Protein 2LB1 (pdb70)

Solvent-accessible surface area: 3672 Å² total; per-residue (Å²): 183,47,112,71,55,133,31,64,56,31,41,28,34,162,87,75,86,48,6,2,0,5,64,125,111,179,64,39,78,55,98,12,30,140,138,127,93,112,41,64,82,73,94,90,54,92,91,172

B-factor: mean 15.0, std 0.0, range [15.0, 15.0]

InterPro domains:
  IPR000008 C2 domain [PF00168] (14-103)
  IPR000008 C2 domain [PS50004] (1-120)
  IPR000008 C2 domain [SM00239] (14-117)
  IPR000569 HECT domain [PF00632] (450-756)
  IPR000569 HECT domain [PS50237] (420-757)
  IPR000569 HECT domain [SM00119] (418-757)
  IPR000569 HECT domain [cd00078] (399-754)
  IPR001202 WW domain [PF00397] (236-265)
  IPR001202 WW domain [PF00397] (308-337)
  IPR001202 WW domain [PS01159] (312-337)
  IPR001202 WW domain [PS50020] (234-267)
  IPR001202 WW domain [PS50020] (306-339)
  IPR001202 WW domain [SM00456] (235-267)
  IPR001202 WW domain [SM00456] (307-339)
  IPR001202 WW domain [cd00201] (237-267)
  IPR001202 WW domain [cd00201] (309-339)
  IPR024928 E3 ubiquitin-protein ligase, SMURF1 type [PIRSF001569] (10-756)
  IPR035892 C2 domain superfamily [G3DSA:2.60.40.150] (11-140)
  IPR035892 C2 domain superfamily [SSF49562] (13-138)
  IPR035983 HECT, E3 ligase catalytic domain [SSF56204] (386-750)

Radius of gyration: 10.05 Å; Cα contacts (8 Å, |Δi|>4): 91; chains: 2; bounding box: 23×23×26 Å

Foldseek 3Di:
DFDDDPQWDWDDDPVGAIWIQRPPVGDIDRDDRVD/DDDDDDDDDDDDD

Structure (mmCIF, N/CA/C/O backbone):
data_2LB1
#
_entry.id   2LB1
#
_cell.length_a   1.000
_cell.length_b   1.000
_cell.length_c   1.000
_cell.angle_alpha   90.00
_cell.angle_beta   90.00
_cell.angle_gamma   90.00
#
_symmetry.space_group_name_H-M   'P 1'
#
loop_
_entity.id
_entity.type
_entity.pdbx_description
1 polymer 'E3 ubiquitin-protein ligase SMURF1'
2 polymer 'Mothers against decapentaplegic homolog 1'
#
loop_
_atom_site.group_PDB
_atom_site.id
_atom_site.type_symbol
_atom_site.label_atom_id
_atom_site.label_alt_id
_atom_site.label_comp_id
_atom_site.label_asym_id
_atom_site.label_entity_id
_atom_site.label_seq_id
_atom_site.pdbx_PDB_ins_code
_atom_site.Cartn_x
_atom_site.Cartn_y
_atom_site.Cartn_z
_atom_site.occupancy
_atom_site.B_iso_or_equiv
_atom_site.auth_seq_id
_atom_site.auth_comp_id
_atom_site.auth_asym_id
_atom_site.auth_atom_id
_atom_site.pdbx_PDB_model_num
ATOM 1 N N . LEU A 1 1 ? -13.582 1.050 -1.301 1.00 15.00 279 LEU A N 1
ATOM 2 C CA . LEU A 1 1 ? -14.921 1.557 -1.676 1.00 15.00 279 LEU A CA 1
ATOM 3 C C . LEU A 1 1 ? -15.254 2.856 -0.948 1.00 15.00 279 LEU A C 1
ATOM 4 O O . LEU A 1 1 ? -16.321 3.433 -1.170 1.00 15.00 279 LEU A O 1
ATOM 22 N N . GLY A 1 2 ? -14.351 3.335 -0.097 1.00 15.00 280 GLY A N 1
ATOM 23 C CA . GLY A 1 2 ? -14.637 4.550 0.639 1.00 15.00 280 GLY A CA 1
ATOM 24 C C . GLY A 1 2 ? -13.424 5.185 1.300 1.00 15.00 280 GLY A C 1
ATOM 25 O O . GLY A 1 2 ? -12.681 5.929 0.658 1.00 15.00 280 GLY A O 1
ATOM 29 N N . PRO A 1 3 ? -13.196 4.894 2.588 1.00 15.00 281 PRO A N 1
ATOM 30 C CA . PRO A 1 3 ? -12.247 5.630 3.428 1.00 15.00 281 PRO A CA 1
ATOM 31 C C . PRO A 1 3 ? -10.818 5.081 3.416 1.00 15.00 281 PRO A C 1
ATOM 32 O O . PRO A 1 3 ? -10.594 3.881 3.259 1.00 15.00 281 PRO A O 1
ATOM 43 N N . LEU A 1 4 ? -9.862 5.983 3.609 1.00 15.00 282 LEU A N 1
ATOM 44 C CA . LEU A 1 4 ? -8.462 5.612 3.765 1.00 15.00 282 LEU A CA 1
ATOM 45 C C . LEU A 1 4 ? -8.037 5.822 5.219 1.00 15.00 282 LEU A C 1
ATOM 46 O O . LEU A 1 4 ? -8.090 6.942 5.728 1.00 15.00 282 LEU A O 1
ATOM 62 N N . PRO A 1 5 ? -7.636 4.746 5.911 1.00 15.00 283 PRO A N 1
ATOM 63 C CA . PRO A 1 5 ? -7.214 4.812 7.317 1.00 15.00 283 PRO A CA 1
ATOM 64 C C . PRO A 1 5 ? -5.884 5.546 7.503 1.00 15.00 283 PRO A C 1
ATOM 65 O O . PRO A 1 5 ? -4.943 5.347 6.736 1.00 15.00 283 PRO A O 1
ATOM 76 N N . PRO A 1 6 ? -5.792 6.402 8.536 1.00 15.00 284 PRO A N 1
ATOM 77 C CA . PRO A 1 6 ? -4.556 7.124 8.865 1.00 15.00 284 PRO A CA 1
ATOM 78 C C . PRO A 1 6 ? -3.420 6.171 9.242 1.00 15.00 284 PRO A C 1
ATOM 79 O O . PRO A 1 6 ? -3.607 5.252 10.041 1.00 15.00 284 PRO A O 1
ATOM 90 N N . GLY A 1 7 ? -2.246 6.404 8.667 1.00 15.00 285 GLY A N 1
ATOM 91 C CA . GLY A 1 7 ? -1.114 5.525 8.904 1.00 15.00 285 GLY A CA 1
ATOM 92 C C . GLY A 1 7 ? -0.809 4.677 7.688 1.00 15.00 285 GLY A C 1
ATOM 93 O O . GLY A 1 7 ? 0.187 3.948 7.646 1.00 15.00 285 GLY A O 1
ATOM 97 N N . TRP A 1 8 ? -1.670 4.796 6.690 1.00 15.00 286 TRP A N 1
ATOM 98 C CA . TRP A 1 8 ? -1.540 4.040 5.458 1.00 15.00 286 TRP A CA 1
ATOM 99 C C . TRP A 1 8 ? -0.701 4.789 4.439 1.00 15.00 286 TRP A C 1
ATOM 100 O O . TRP A 1 8 ? -1.098 5.847 3.948 1.00 15.00 286 TRP A O 1
ATOM 121 N N . GLU A 1 9 ? 0.462 4.241 4.131 1.00 15.00 287 GLU A N 1
ATOM 122 C CA . GLU A 1 9 ? 1.302 4.795 3.093 1.00 15.00 287 GLU A CA 1
ATOM 123 C C . GLU A 1 9 ? 1.070 4.036 1.799 1.00 15.00 287 GLU A C 1
ATOM 124 O O . GLU A 1 9 ? 1.163 2.807 1.762 1.00 15.00 287 GLU A O 1
ATOM 136 N N . VAL A 1 10 ? 0.761 4.762 0.741 1.00 15.00 288 VAL A N 1
ATOM 137 C CA . VAL A 1 10 ? 0.513 4.139 -0.544 1.00 15.00 288 VAL A CA 1
ATOM 138 C C . VAL A 1 10 ? 1.814 4.028 -1.337 1.00 15.00 288 VAL A C 1
ATOM 139 O O . VAL A 1 10 ? 2.316 5.001 -1.895 1.00 15.00 288 VAL A O 1
ATOM 152 N N . ARG A 1 11 ? 2.389 2.836 -1.354 1.00 15.00 289 ARG A N 1
ATOM 153 C CA . ARG A 1 11 ? 3.616 2.630 -2.090 1.00 15.00 289 ARG A CA 1
ATOM 154 C C . ARG A 1 11 ? 3.245 2.136 -3.484 1.00 15.00 289 ARG A C 1
ATOM 155 O O . ARG A 1 11 ? 2.804 1.003 -3.664 1.00 15.00 289 ARG A O 1
ATOM 176 N N . SER A 1 12 ? 3.344 3.035 -4.448 1.00 15.00 290 SER A N 1
ATOM 177 C CA . SER A 1 12 ? 2.864 2.784 -5.796 1.00 15.00 290 SER A CA 1
ATOM 178 C C . SER A 1 12 ? 4.019 2.509 -6.752 1.00 15.00 290 SER A C 1
ATOM 179 O O . SER A 1 12 ? 5.117 3.045 -6.589 1.00 15.00 290 SER A O 1
ATOM 187 N N . THR A 1 13 ? 3.766 1.685 -7.757 1.00 15.00 291 THR A N 1
ATOM 188 C CA . THR A 1 13 ? 4.753 1.436 -8.789 1.00 15.00 291 THR A CA 1
ATOM 189 C C . THR A 1 13 ? 4.119 1.569 -10.171 1.00 15.00 291 THR A C 1
ATOM 190 O O . THR A 1 13 ? 2.929 1.261 -10.353 1.00 15.00 291 THR A O 1
ATOM 201 N N . VAL A 1 14 ? 4.936 1.994 -11.135 1.00 15.00 292 VAL A N 1
ATOM 202 C CA . VAL A 1 14 ? 4.482 2.398 -12.468 1.00 15.00 292 VAL A CA 1
ATOM 203 C C . VAL A 1 14 ? 3.762 1.265 -13.208 1.00 15.00 292 VAL A C 1
ATOM 204 O O . VAL A 1 14 ? 3.083 1.498 -14.209 1.00 15.00 292 VAL A O 1
ATOM 217 N N . SER A 1 15 ? 3.911 0.042 -12.715 1.00 15.00 293 SER A N 1
ATOM 218 C CA . SER A 1 15 ? 3.199 -1.104 -13.265 1.00 15.00 293 SER A CA 1
ATOM 219 C C . SER A 1 15 ? 1.683 -0.904 -13.180 1.00 15.00 293 SER A C 1
ATOM 220 O O . SER A 1 15 ? 0.916 -1.627 -13.812 1.00 15.00 293 SER A O 1
ATOM 228 N N . GLY A 1 16 ? 1.262 0.070 -12.381 1.00 15.00 294 GLY A N 1
ATOM 229 C CA . GLY A 1 16 ? -0.148 0.299 -12.170 1.00 15.00 294 GLY A CA 1
ATOM 230 C C . GLY A 1 16 ? -0.663 -0.502 -11.001 1.00 15.00 294 GLY A C 1
ATOM 231 O O . GLY A 1 16 ? -1.855 -0.801 -10.911 1.00 15.00 294 GLY A O 1
ATOM 235 N N . ARG A 1 17 ? 0.243 -0.843 -10.095 1.00 15.00 295 ARG A N 1
ATOM 236 C CA . ARG A 1 17 ? -0.121 -1.616 -8.920 1.00 15.00 295 ARG A CA 1
ATOM 237 C C . ARG A 1 17 ? 0.173 -0.818 -7.660 1.00 15.00 295 ARG A C 1
ATOM 238 O O . ARG A 1 17 ? 1.327 -0.484 -7.365 1.00 15.00 295 ARG A O 1
ATOM 259 N N . ILE A 1 18 ? -0.880 -0.478 -6.946 1.00 15.00 296 ILE A N 1
ATOM 260 C CA . ILE A 1 18 ? -0.746 0.146 -5.647 1.00 15.00 296 ILE A CA 1
ATOM 261 C C . ILE A 1 18 ? -0.716 -0.964 -4.604 1.00 15.00 296 ILE A C 1
ATOM 262 O O . ILE A 1 18 ? -1.414 -1.968 -4.747 1.00 15.00 296 ILE A O 1
ATOM 278 N N . TYR A 1 19 ? 0.109 -0.814 -3.585 1.00 15.00 297 TYR A N 1
ATOM 279 C CA . TYR A 1 19 ? 0.312 -1.893 -2.642 1.00 15.00 297 TYR A CA 1
ATOM 280 C C . TYR A 1 19 ? 0.642 -1.298 -1.310 1.00 15.00 297 TYR A C 1
ATOM 281 O O . TYR A 1 19 ? 1.449 -0.363 -1.197 1.00 15.00 297 TYR A O 1
ATOM 299 N N . PHE A 1 20 ? -0.009 -1.812 -0.311 1.00 15.00 298 PHE A N 1
ATOM 300 C CA . PHE A 1 20 ? -0.050 -1.142 0.930 1.00 15.00 298 PHE A CA 1
ATOM 301 C C . PHE A 1 20 ? 1.042 -1.496 1.870 1.00 15.00 298 PHE A C 1
ATOM 302 O O . PHE A 1 20 ? 1.355 -2.663 2.094 1.00 15.00 298 PHE A O 1
ATOM 319 N N . VAL A 1 21 ? 1.552 -0.435 2.455 1.00 15.00 299 VAL A N 1
ATOM 320 C CA . VAL A 1 21 ? 2.620 -0.480 3.392 1.00 15.00 299 VAL A CA 1
ATOM 321 C C . VAL A 1 21 ? 2.273 0.469 4.537 1.00 15.00 299 VAL A C 1
ATOM 322 O O . VAL A 1 21 ? 2.552 1.671 4.502 1.00 15.00 299 VAL A O 1
ATOM 335 N N . ASP A 1 22 ? 1.603 -0.061 5.532 1.00 15.00 300 ASP A N 1
ATOM 336 C CA . ASP A 1 22 ? 1.180 0.752 6.649 1.00 15.00 300 ASP A CA 1
ATOM 337 C C . ASP A 1 22 ? 2.275 0.739 7.693 1.00 15.00 300 ASP A C 1
ATOM 338 O O . ASP A 1 22 ? 2.713 -0.325 8.139 1.00 15.00 300 ASP A O 1
ATOM 347 N N . HIS A 1 23 ? 2.751 1.925 8.039 1.00 15.00 301 HIS A N 1
ATOM 348 C CA . HIS A 1 23 ? 3.905 2.049 8.915 1.00 15.00 301 HIS A CA 1
ATOM 349 C C . HIS A 1 23 ? 3.489 1.962 10.382 1.00 15.00 301 HIS A C 1
ATOM 350 O O . HIS A 1 23 ? 4.335 1.818 11.266 1.00 15.00 301 HIS A O 1
ATOM 365 N N . ASN A 1 24 ? 2.192 2.061 10.641 1.00 15.00 302 ASN A N 1
ATOM 366 C CA . ASN A 1 24 ? 1.692 2.124 12.010 1.00 15.00 302 ASN A CA 1
ATOM 367 C C . ASN A 1 24 ? 1.488 0.723 12.572 1.00 15.00 302 ASN A C 1
ATOM 368 O O . ASN A 1 24 ? 2.117 0.337 13.559 1.00 15.00 302 ASN A O 1
ATOM 379 N N . ASN A 1 25 ? 0.613 -0.039 11.932 1.00 15.00 303 ASN A N 1
ATOM 380 C CA . ASN A 1 25 ? 0.321 -1.402 12.365 1.00 15.00 303 ASN A CA 1
ATOM 381 C C . ASN A 1 25 ? 1.283 -2.385 11.702 1.00 15.00 303 ASN A C 1
ATOM 382 O O . ASN A 1 25 ? 1.394 -3.539 12.119 1.00 15.00 303 ASN A O 1
ATOM 393 N N . ARG A 1 26 ? 1.968 -1.909 10.662 1.00 15.00 304 ARG A N 1
ATOM 394 C CA . ARG A 1 26 ? 2.914 -2.713 9.901 1.00 15.00 304 ARG A CA 1
ATOM 395 C C . ARG A 1 26 ? 2.177 -3.835 9.172 1.00 15.00 304 ARG A C 1
ATOM 396 O O . ARG A 1 26 ? 2.192 -4.995 9.590 1.00 15.00 304 ARG A O 1
ATOM 417 N N . THR A 1 27 ? 1.490 -3.458 8.100 1.00 15.00 305 THR A N 1
ATOM 418 C CA . THR A 1 27 ? 0.648 -4.384 7.350 1.00 15.00 305 THR A CA 1
ATOM 419 C C . THR A 1 27 ? 0.782 -4.139 5.846 1.00 15.00 305 THR A C 1
ATOM 420 O O . THR A 1 27 ? 1.048 -3.010 5.423 1.00 15.00 305 THR A O 1
ATOM 431 N N . THR A 1 28 ? 0.614 -5.191 5.043 1.00 15.00 306 THR A N 1
ATOM 432 C CA . THR A 1 28 ? 0.722 -5.068 3.593 1.00 15.00 306 THR A CA 1
ATOM 433 C C . THR A 1 28 ? -0.486 -5.693 2.885 1.00 15.00 306 THR A C 1
ATOM 434 O O . THR A 1 28 ? -0.877 -6.822 3.185 1.00 15.00 306 THR A O 1
ATOM 445 N N . GLN A 1 29 ? -1.084 -4.950 1.953 1.00 15.00 307 GLN A N 1
ATOM 446 C CA . GLN A 1 29 ? -2.303 -5.409 1.269 1.00 15.00 307 GLN A CA 1
ATOM 447 C C . GLN A 1 29 ? -2.397 -4.851 -0.152 1.00 15.00 307 GLN A C 1
ATOM 448 O O . GLN A 1 29 ? -2.020 -3.720 -0.391 1.00 15.00 307 GLN A O 1
ATOM 462 N N . PHE A 1 30 ? -2.944 -5.623 -1.085 1.00 15.00 308 PHE A N 1
ATOM 463 C CA . PHE A 1 30 ? -3.140 -5.133 -2.454 1.00 15.00 308 PHE A CA 1
ATOM 464 C C . PHE A 1 30 ? -4.510 -4.483 -2.645 1.00 15.00 308 PHE A C 1
ATOM 465 O O . PHE A 1 30 ? -4.742 -3.807 -3.645 1.00 15.00 308 PHE A O 1
ATOM 482 N N . THR A 1 31 ? -5.426 -4.708 -1.713 1.00 15.00 309 THR A N 1
ATOM 483 C CA . THR A 1 31 ? -6.752 -4.115 -1.809 1.00 15.00 309 THR A CA 1
ATOM 484 C C . THR A 1 31 ? -6.732 -2.682 -1.286 1.00 15.00 309 THR A C 1
ATOM 485 O O . THR A 1 31 ? -6.538 -2.452 -0.090 1.00 15.00 309 THR A O 1
ATOM 496 N N . ASP A 1 32 ? -6.919 -1.726 -2.183 1.00 15.00 310 ASP A N 1
ATOM 497 C CA . ASP A 1 32 ? -6.925 -0.322 -1.800 1.00 15.00 310 ASP A CA 1
ATOM 498 C C . ASP A 1 32 ? -8.350 0.136 -1.495 1.00 15.00 310 ASP A C 1
ATOM 499 O O . ASP A 1 32 ? -9.236 0.063 -2.351 1.00 15.00 310 ASP A O 1
ATOM 508 N N . PRO A 1 33 ? -8.579 0.618 -0.263 1.00 15.00 311 PRO A N 1
ATOM 509 C CA . PRO A 1 33 ? -9.911 0.992 0.225 1.00 15.00 311 PRO A CA 1
ATOM 510 C C . PRO A 1 33 ? -10.460 2.268 -0.412 1.00 15.00 311 PRO A C 1
ATOM 511 O O . PRO A 1 33 ? -11.648 2.570 -0.279 1.00 15.00 311 PRO A O 1
ATOM 522 N N . ARG A 1 34 ? -9.599 3.034 -1.070 1.00 15.00 312 ARG A N 1
ATOM 523 C CA . ARG A 1 34 ? -10.014 4.295 -1.671 1.00 15.00 312 ARG A CA 1
ATOM 524 C C . ARG A 1 34 ? -10.845 4.030 -2.922 1.00 15.00 312 ARG A C 1
ATOM 525 O O . ARG A 1 34 ? -11.647 4.867 -3.334 1.00 15.00 312 ARG A O 1
ATOM 546 N N . LEU A 1 35 ? -10.636 2.863 -3.528 1.00 15.00 313 LEU A N 1
ATOM 547 C CA . LEU A 1 35 ? -11.423 2.444 -4.682 1.00 15.00 313 LEU A CA 1
ATOM 548 C C . LEU A 1 35 ? -12.707 1.777 -4.216 1.00 15.00 313 LEU A C 1
ATOM 549 O O . LEU A 1 35 ? -12.635 0.633 -3.726 1.00 15.00 313 LEU A O 1
ATOM 565 N N . ASP B 2 2 ? -1.633 -9.225 -9.485 1.00 15.00 221 ASP B N 1
ATOM 566 C CA . ASP B 2 2 ? -0.179 -9.269 -9.226 1.00 15.00 221 ASP B CA 1
ATOM 567 C C . ASP B 2 2 ? 0.124 -10.350 -8.182 1.00 15.00 221 ASP B C 1
ATOM 568 O O . ASP B 2 2 ? -0.782 -11.044 -7.715 1.00 15.00 221 ASP B O 1
ATOM 577 N N . THR B 2 3 ? 1.394 -10.507 -7.846 1.00 15.00 222 THR B N 1
ATOM 578 C CA . THR B 2 3 ? 1.841 -11.473 -6.852 1.00 15.00 222 THR B CA 1
ATOM 579 C C . THR B 2 3 ? 1.443 -11.038 -5.441 1.00 15.00 222 THR B C 1
ATOM 580 O O . THR B 2 3 ? 0.763 -10.039 -5.292 1.00 15.00 222 THR B O 1
ATOM 591 N N . PRO B 2 4 ? 1.780 -11.814 -4.391 1.00 15.00 223 PRO B N 1
ATOM 592 C CA . PRO B 2 4 ? 1.549 -11.388 -3.001 1.00 15.00 223 PRO B CA 1
ATOM 593 C C . PRO B 2 4 ? 2.336 -10.117 -2.649 1.00 15.00 223 PRO B C 1
ATOM 594 O O . PRO B 2 4 ? 3.435 -9.909 -3.172 1.00 15.00 223 PRO B O 1
ATOM 605 N N . PRO B 2 5 ? 1.811 -9.259 -1.739 1.00 15.00 224 PRO B N 1
ATOM 606 C CA . PRO B 2 5 ? 2.438 -7.971 -1.443 1.00 15.00 224 PRO B CA 1
ATOM 607 C C . PRO B 2 5 ? 3.746 -8.092 -0.664 1.00 15.00 224 PRO B C 1
ATOM 608 O O . PRO B 2 5 ? 3.853 -8.858 0.298 1.00 15.00 224 PRO B O 1
ATOM 619 N N . PRO 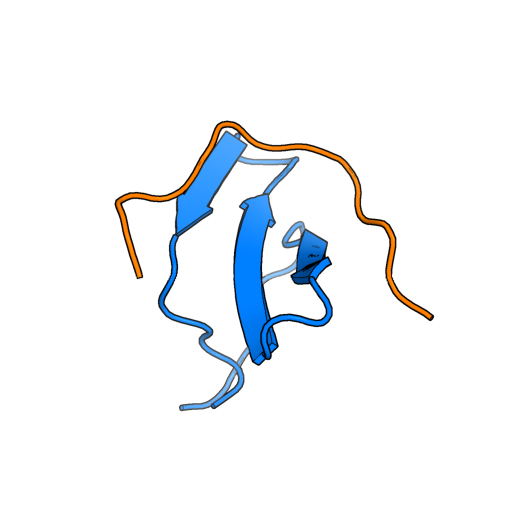B 2 6 ? 4.752 -7.313 -1.094 1.00 15.00 225 PRO B N 1
ATOM 620 C CA . PRO B 2 6 ? 6.063 -7.206 -0.426 1.00 15.00 225 PRO B CA 1
ATOM 621 C C . PRO B 2 6 ? 5.969 -6.756 1.035 1.00 15.00 225 PRO B C 1
ATOM 622 O O . PRO B 2 6 ? 4.880 -6.522 1.558 1.00 15.00 225 PRO B O 1
ATOM 633 N N . ALA B 2 7 ? 7.124 -6.638 1.689 1.00 15.00 226 ALA B N 1
ATOM 634 C CA . ALA B 2 7 ? 7.195 -6.017 3.005 1.00 15.00 226 ALA B CA 1
ATOM 635 C C . ALA B 2 7 ? 6.909 -4.524 2.872 1.00 15.00 226 ALA B C 1
ATOM 636 O O . ALA B 2 7 ? 6.853 -3.999 1.758 1.00 15.00 226 ALA B O 1
ATOM 643 N N . TYR B 2 8 ? 6.734 -3.832 3.987 1.00 15.00 227 TYR B N 1
ATOM 644 C CA . TYR B 2 8 ? 6.299 -2.450 3.915 1.00 15.00 227 TYR B CA 1
ATOM 645 C C . TYR B 2 8 ? 7.480 -1.484 3.880 1.00 15.00 227 TYR B C 1
ATOM 646 O O . TYR B 2 8 ? 8.453 -1.617 4.624 1.00 15.00 227 TYR B O 1
ATOM 664 N N . LEU B 2 9 ? 7.361 -0.516 2.996 1.00 15.00 228 LEU B N 1
ATOM 665 C CA . LEU B 2 9 ? 8.347 0.533 2.808 1.00 15.00 228 LEU B CA 1
ATOM 666 C C . LEU B 2 9 ? 7.656 1.887 2.813 1.00 15.00 228 LEU B C 1
ATOM 667 O O . LEU B 2 9 ? 6.456 1.961 2.624 1.00 15.00 228 LEU B O 1
ATOM 683 N N . PRO B 2 10 ? 8.379 2.983 3.039 1.00 15.00 229 PRO B N 1
ATOM 684 C CA . PRO B 2 10 ? 7.792 4.307 2.907 1.00 15.00 229 PRO B CA 1
ATOM 685 C C . PRO B 2 10 ? 7.929 4.777 1.461 1.00 15.00 229 PRO B C 1
ATOM 686 O O . PRO B 2 10 ? 8.954 4.537 0.823 1.00 15.00 229 PRO B O 1
ATOM 697 N N . PRO B 2 11 ? 6.909 5.475 0.925 1.00 15.00 230 PRO B N 1
ATOM 698 C CA . PRO B 2 11 ? 6.553 5.351 -0.485 1.00 15.00 230 PRO B CA 1
ATOM 699 C C . PRO B 2 11 ? 7.253 6.309 -1.437 1.00 15.00 230 PRO B C 1
ATOM 700 O O . PRO B 2 11 ? 7.511 7.473 -1.122 1.00 15.00 230 PRO B O 1
ATOM 711 N N . GLU B 2 12 ? 7.543 5.786 -2.617 1.00 15.00 231 GLU B N 1
ATOM 712 C CA . GLU B 2 12 ? 7.959 6.597 -3.746 1.00 15.00 231 GLU B CA 1
ATOM 713 C C . GLU B 2 12 ? 6.739 6.884 -4.632 1.00 15.00 231 GLU B C 1
ATOM 714 O O . GLU B 2 12 ? 6.312 6.018 -5.394 1.00 15.00 231 GLU B O 1
ATOM 726 N N . ASP B 2 13 ? 6.145 8.067 -4.507 1.00 15.00 232 ASP B N 1
ATOM 727 C CA . ASP B 2 13 ? 4.946 8.389 -5.270 1.00 15.00 232 ASP B CA 1
ATOM 728 C C . ASP B 2 13 ? 5.013 9.817 -5.789 1.00 15.00 232 ASP B C 1
ATOM 729 O O . ASP B 2 13 ? 5.039 10.770 -5.007 1.00 15.00 232 ASP B O 1
ATOM 738 N N . PRO B 2 14 ? 5.084 9.981 -7.116 1.00 15.00 233 PRO B N 1
ATOM 739 C CA . PRO B 2 14 ? 5.090 11.293 -7.753 1.00 15.00 233 PRO B CA 1
ATOM 740 C C . PRO B 2 14 ? 3.687 11.888 -7.819 1.00 15.00 233 PRO B C 1
ATOM 741 O O . PRO B 2 14 ? 2.985 11.756 -8.823 1.00 15.00 233 PRO B O 1
ATOM 755 N N . LEU A 1 1 ? -12.677 2.578 -2.475 1.00 15.00 279 LEU A N 2
ATOM 756 C CA . LEU A 1 1 ? -13.947 3.251 -2.824 1.00 15.00 279 LEU A CA 2
ATOM 757 C C . LEU A 1 1 ? -14.337 4.252 -1.738 1.00 15.00 279 LEU A C 2
ATOM 758 O O . LEU A 1 1 ? -15.288 5.022 -1.895 1.00 15.00 279 LEU A O 2
ATOM 776 N N . GLY A 1 2 ? -13.588 4.262 -0.644 1.00 15.00 280 GLY A N 2
ATOM 777 C CA . GLY A 1 2 ? -13.911 5.134 0.460 1.00 15.00 280 GLY A CA 2
ATOM 778 C C . GLY A 1 2 ? -12.734 5.980 0.896 1.00 15.00 280 GLY A C 2
ATOM 779 O O . GLY A 1 2 ? -12.111 6.651 0.075 1.00 15.00 280 GLY A O 2
ATOM 783 N N . PRO A 1 3 ? -12.411 5.961 2.193 1.00 15.00 281 PRO A N 2
ATOM 784 C CA . PRO A 1 3 ? -11.364 6.801 2.779 1.00 15.00 281 PRO A CA 2
ATOM 785 C C . PRO A 1 3 ? -9.985 6.137 2.816 1.00 15.00 281 PRO A C 2
ATOM 786 O O . PRO A 1 3 ? -9.869 4.919 2.951 1.00 15.00 281 PRO A O 2
ATOM 797 N N . LEU A 1 4 ? -8.940 6.948 2.712 1.00 15.00 282 LEU A N 2
ATOM 798 C CA . LEU A 1 4 ? -7.589 6.488 3.004 1.00 15.00 282 LEU A CA 2
ATOM 799 C C . LEU A 1 4 ? -7.286 6.762 4.476 1.00 15.00 282 LEU A C 2
ATOM 800 O O . LEU A 1 4 ? -7.130 7.915 4.875 1.00 15.00 282 LEU A O 2
ATOM 816 N N . PRO A 1 5 ? -7.240 5.712 5.306 1.00 15.00 283 PRO A N 2
ATOM 817 C CA . PRO A 1 5 ? -7.065 5.855 6.755 1.00 15.00 283 PRO A CA 2
ATOM 818 C C . PRO A 1 5 ? -5.687 6.399 7.133 1.00 15.00 283 PRO A C 2
ATOM 819 O O . PRO A 1 5 ? -4.667 5.916 6.644 1.00 15.00 283 PRO A O 2
ATOM 830 N N . PRO A 1 6 ? -5.647 7.422 8.004 1.00 15.00 284 PRO A N 2
ATOM 831 C CA . PRO A 1 6 ? -4.390 7.965 8.527 1.00 15.00 284 PRO A CA 2
ATOM 832 C C . PRO A 1 6 ? -3.551 6.882 9.199 1.00 15.00 284 PRO A C 2
ATOM 833 O O . PRO A 1 6 ? -4.004 6.227 10.138 1.00 15.00 284 PRO A O 2
ATOM 844 N N . GLY A 1 7 ? -2.340 6.688 8.703 1.00 15.00 285 GLY A N 2
ATOM 845 C CA . GLY A 1 7 ? -1.509 5.600 9.178 1.00 15.00 285 GLY A CA 2
ATOM 846 C C . GLY A 1 7 ? -1.205 4.634 8.057 1.00 15.00 285 GLY A C 2
ATOM 847 O O . GLY A 1 7 ? -0.303 3.803 8.154 1.00 15.00 285 GLY A O 2
ATOM 851 N N . TRP A 1 8 ? -1.974 4.759 6.988 1.00 15.00 286 TRP A N 2
ATOM 852 C CA . TRP A 1 8 ? -1.762 3.978 5.784 1.00 15.00 286 TRP A CA 2
ATOM 853 C C . TRP A 1 8 ? -0.824 4.702 4.852 1.00 15.00 286 TRP A C 2
ATOM 854 O O . TRP A 1 8 ? -1.171 5.747 4.298 1.00 15.00 286 TRP A O 2
ATOM 875 N N . GLU A 1 9 ? 0.366 4.169 4.688 1.00 15.00 287 GLU A N 2
ATOM 876 C CA . GLU A 1 9 ? 1.242 4.669 3.671 1.00 15.00 287 GLU A CA 2
ATOM 877 C C . GLU A 1 9 ? 0.990 3.884 2.402 1.00 15.00 287 GLU A C 2
ATOM 878 O O . GLU A 1 9 ? 1.239 2.683 2.334 1.00 15.00 287 GLU A O 2
ATOM 890 N N . VAL A 1 10 ? 0.444 4.557 1.417 1.00 15.00 288 VAL A N 2
ATOM 891 C CA . VAL A 1 10 ? 0.100 3.914 0.171 1.00 15.00 288 VAL A CA 2
ATOM 892 C C . VAL A 1 10 ? 1.279 3.985 -0.782 1.00 15.00 288 VAL A C 2
ATOM 893 O O . VAL A 1 10 ? 1.654 5.059 -1.256 1.00 15.00 288 VAL A O 2
ATOM 906 N N . ARG A 1 11 ? 1.891 2.836 -1.024 1.00 15.00 289 ARG A N 2
ATOM 907 C CA . ARG A 1 11 ? 3.048 2.781 -1.883 1.00 15.00 289 ARG A CA 2
ATOM 908 C C . ARG A 1 11 ? 2.593 2.300 -3.252 1.00 15.00 289 ARG A C 2
ATOM 909 O O . ARG A 1 11 ? 2.247 1.136 -3.447 1.00 15.00 289 ARG A O 2
ATOM 930 N N . SER A 1 12 ? 2.524 3.237 -4.173 1.00 15.00 290 SER A N 2
ATOM 931 C CA . SER A 1 12 ? 1.984 2.984 -5.489 1.00 15.00 290 SER A CA 2
ATOM 932 C C . SER A 1 12 ? 3.114 2.847 -6.495 1.00 15.00 290 SER A C 2
ATOM 933 O O . SER A 1 12 ? 4.102 3.583 -6.441 1.00 15.00 290 SER A O 2
ATOM 941 N N . THR A 1 13 ? 2.976 1.907 -7.415 1.00 15.00 291 THR A N 2
ATOM 942 C CA . THR A 1 13 ? 4.031 1.653 -8.373 1.00 15.00 291 THR A CA 2
ATOM 943 C C . THR A 1 13 ? 3.513 1.722 -9.813 1.00 15.00 291 THR A C 2
ATOM 944 O O . THR A 1 13 ? 2.417 1.233 -10.122 1.00 15.00 291 THR A O 2
ATOM 955 N N . VAL A 1 14 ? 4.328 2.334 -10.682 1.00 15.00 292 VAL A N 2
ATOM 956 C CA . VAL A 1 14 ? 3.952 2.644 -12.070 1.00 15.00 292 VAL A CA 2
ATOM 957 C C . VAL A 1 14 ? 3.595 1.389 -12.879 1.00 15.00 292 VAL A C 2
ATOM 958 O O . VAL A 1 14 ? 2.962 1.476 -13.934 1.00 15.00 292 VAL A O 2
ATOM 971 N N . SER A 1 15 ? 3.981 0.226 -12.372 1.00 15.00 293 SER A N 2
ATOM 972 C CA . SER A 1 15 ? 3.623 -1.051 -12.986 1.00 15.00 293 SER A CA 2
ATOM 973 C C . SER A 1 15 ? 2.102 -1.238 -13.019 1.00 15.00 293 SER A C 2
ATOM 974 O O . SER A 1 15 ? 1.582 -2.126 -13.699 1.00 15.00 293 SER A O 2
ATOM 982 N N . GLY A 1 16 ? 1.402 -0.414 -12.248 1.00 15.00 294 GLY A N 2
ATOM 983 C CA . GLY A 1 16 ? -0.040 -0.472 -12.209 1.00 15.00 294 GLY A CA 2
ATOM 984 C C . GLY A 1 16 ? -0.538 -1.410 -11.141 1.00 15.00 294 GLY A C 2
ATOM 985 O O . GLY A 1 16 ? -1.432 -2.223 -11.379 1.00 15.00 294 GLY A O 2
ATOM 989 N N . ARG A 1 17 ? 0.056 -1.311 -9.965 1.00 15.00 295 ARG A N 2
ATOM 990 C CA . ARG A 1 17 ? -0.369 -2.117 -8.835 1.00 15.00 295 ARG A CA 2
ATOM 991 C C . ARG A 1 17 ? -0.231 -1.333 -7.540 1.00 15.00 295 ARG A C 2
ATOM 992 O O . ARG A 1 17 ? 0.810 -0.721 -7.273 1.00 15.00 295 ARG A O 2
ATOM 1013 N N . ILE A 1 18 ? -1.288 -1.343 -6.750 1.00 15.00 296 ILE A N 2
ATOM 1014 C CA . ILE A 1 18 ? -1.264 -0.724 -5.442 1.00 15.00 296 ILE A CA 2
ATOM 1015 C C . ILE A 1 18 ? -0.807 -1.753 -4.418 1.00 15.00 296 ILE A C 2
ATOM 1016 O O . ILE A 1 18 ? -1.177 -2.925 -4.515 1.00 15.00 296 ILE A O 2
ATOM 1032 N N . TYR A 1 19 ? 0.025 -1.346 -3.469 1.00 15.00 297 TYR A N 2
ATOM 1033 C CA . TYR A 1 19 ? 0.484 -2.277 -2.457 1.00 15.00 297 TYR A CA 2
ATOM 1034 C C . TYR A 1 19 ? 0.757 -1.495 -1.192 1.00 15.00 297 TYR A C 2
ATOM 1035 O O . TYR A 1 19 ? 1.442 -0.459 -1.195 1.00 15.00 297 TYR A O 2
ATOM 1053 N N . PHE A 1 20 ? 0.178 -1.963 -0.125 1.00 15.00 298 PHE A N 2
ATOM 1054 C CA . PHE A 1 20 ? 0.137 -1.206 1.074 1.00 15.00 298 PHE A CA 2
ATOM 1055 C C . PHE A 1 20 ? 1.209 -1.519 2.049 1.00 15.00 298 PHE A C 2
ATOM 1056 O O . PHE A 1 20 ? 1.528 -2.680 2.305 1.00 15.00 298 PHE A O 2
ATOM 1073 N N . VAL A 1 21 ? 1.679 -0.435 2.637 1.00 15.00 299 VAL A N 2
ATOM 1074 C CA . VAL A 1 21 ? 2.690 -0.459 3.644 1.00 15.00 299 VAL A CA 2
ATOM 1075 C C . VAL A 1 21 ? 2.199 0.351 4.853 1.00 15.00 299 VAL A C 2
ATOM 1076 O O . VAL A 1 21 ? 2.350 1.575 4.939 1.00 15.00 299 VAL A O 2
ATOM 1089 N N . ASP A 1 22 ? 1.542 -0.320 5.769 1.00 15.00 300 ASP A N 2
ATOM 1090 C CA . ASP A 1 22 ? 1.140 0.334 6.996 1.00 15.00 300 ASP A CA 2
ATOM 1091 C C . ASP A 1 22 ? 2.266 0.156 7.988 1.00 15.00 300 ASP A C 2
ATOM 1092 O O . ASP A 1 22 ? 2.652 -0.969 8.316 1.00 15.00 300 ASP A O 2
ATOM 1101 N N . HIS A 1 23 ? 2.832 1.273 8.414 1.00 15.00 301 HIS A N 2
ATOM 1102 C CA . HIS A 1 23 ? 4.067 1.245 9.175 1.00 15.00 301 HIS A CA 2
ATOM 1103 C C . HIS A 1 23 ? 3.806 0.986 10.656 1.00 15.00 301 HIS A C 2
ATOM 1104 O O . HIS A 1 23 ? 4.738 0.719 11.411 1.00 15.00 301 HIS A O 2
ATOM 1119 N N . ASN A 1 24 ? 2.548 1.074 11.071 1.00 15.00 302 ASN A N 2
ATOM 1120 C CA . ASN A 1 24 ? 2.213 0.956 12.488 1.00 15.00 302 ASN A CA 2
ATOM 1121 C C . ASN A 1 24 ? 1.923 -0.491 12.860 1.00 15.00 302 ASN A C 2
ATOM 1122 O O . ASN A 1 24 ? 2.495 -1.028 13.812 1.00 15.00 302 ASN A O 2
ATOM 1133 N N . ASN A 1 25 ? 1.028 -1.116 12.113 1.00 15.00 303 ASN A N 2
ATOM 1134 C CA . ASN A 1 25 ? 0.658 -2.503 12.370 1.00 15.00 303 ASN A CA 2
AT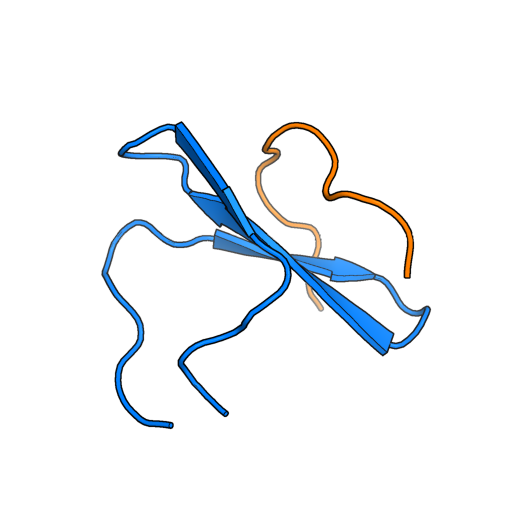OM 1135 C C . ASN A 1 25 ? 1.539 -3.448 11.561 1.00 15.00 303 ASN A C 2
ATOM 1136 O O . ASN A 1 25 ? 1.581 -4.655 11.824 1.00 15.00 303 ASN A O 2
ATOM 1147 N N . ARG A 1 26 ? 2.236 -2.881 10.575 1.00 15.00 304 ARG A N 2
ATOM 1148 C CA . ARG A 1 26 ? 3.049 -3.639 9.633 1.00 15.00 304 ARG A CA 2
ATOM 1149 C C . ARG A 1 26 ? 2.179 -4.596 8.826 1.00 15.00 304 ARG A C 2
ATOM 1150 O O . ARG A 1 26 ? 2.216 -5.814 9.018 1.00 15.00 304 ARG A O 2
ATOM 1171 N N . THR A 1 27 ? 1.360 -4.040 7.954 1.00 15.00 305 THR A N 2
ATOM 1172 C CA . THR A 1 27 ? 0.507 -4.853 7.108 1.00 15.00 305 THR A CA 2
ATOM 1173 C C . THR A 1 27 ? 0.741 -4.540 5.637 1.00 15.00 305 THR A C 2
ATOM 1174 O O . THR A 1 27 ? 1.081 -3.409 5.273 1.00 15.00 305 THR A O 2
ATOM 1185 N N . THR A 1 28 ? 0.588 -5.562 4.805 1.00 15.00 306 THR A N 2
ATOM 1186 C CA . THR A 1 28 ? 0.755 -5.426 3.369 1.00 15.00 306 THR A CA 2
ATOM 1187 C C . THR A 1 28 ? -0.543 -5.777 2.635 1.00 15.00 306 THR A C 2
ATOM 1188 O O . THR A 1 28 ? -1.051 -6.898 2.741 1.00 15.00 306 THR A O 2
ATOM 1199 N N . GLN A 1 29 ? -1.092 -4.803 1.915 1.00 15.00 307 GLN A N 2
ATOM 1200 C CA . GLN A 1 29 ? -2.406 -4.964 1.272 1.00 15.00 307 GLN A CA 2
ATOM 1201 C C . GLN A 1 29 ? -2.305 -4.842 -0.249 1.00 15.00 307 GLN A C 2
ATOM 1202 O O . GLN A 1 29 ? -1.571 -4.015 -0.755 1.00 15.00 307 GLN A O 2
ATOM 1216 N N . PHE A 1 30 ? -3.041 -5.664 -0.980 1.00 15.00 308 PHE A N 2
ATOM 1217 C CA . PHE A 1 30 ? -3.152 -5.483 -2.425 1.00 15.00 308 PHE A CA 2
ATOM 1218 C C . PHE A 1 30 ? -4.453 -4.792 -2.801 1.00 15.00 308 PHE A C 2
ATOM 1219 O O . PHE A 1 30 ? -4.626 -4.348 -3.936 1.00 15.00 308 PHE A O 2
ATOM 1236 N N . THR A 1 31 ? -5.381 -4.740 -1.862 1.00 15.00 309 THR A N 2
ATOM 1237 C CA . THR A 1 31 ? -6.609 -3.993 -2.062 1.00 15.00 309 THR A CA 2
ATOM 1238 C C . THR A 1 31 ? -6.433 -2.563 -1.539 1.00 15.00 309 THR A C 2
ATOM 1239 O O . THR A 1 31 ? -5.723 -2.339 -0.555 1.00 15.00 309 THR A O 2
ATOM 1250 N N . ASP A 1 32 ? -7.057 -1.599 -2.204 1.00 15.00 310 ASP A N 2
ATOM 1251 C CA . ASP A 1 32 ? -6.897 -0.194 -1.833 1.00 15.00 310 ASP A CA 2
ATOM 1252 C C . ASP A 1 32 ? -8.245 0.459 -1.535 1.00 15.00 310 ASP A C 2
ATOM 1253 O O . ASP A 1 32 ? -9.216 0.262 -2.268 1.00 15.00 310 ASP A O 2
ATOM 1262 N N . PRO A 1 33 ? -8.316 1.249 -0.445 1.00 15.00 311 PRO A N 2
ATOM 1263 C CA . PRO A 1 33 ? -9.541 1.931 -0.027 1.00 15.00 311 PRO A CA 2
ATOM 1264 C C . PRO A 1 33 ? -9.829 3.218 -0.808 1.00 15.00 311 PRO A C 2
ATOM 1265 O O . PRO A 1 33 ? -10.935 3.750 -0.738 1.00 15.00 311 PRO A O 2
ATOM 1276 N N . ARG A 1 34 ? -8.839 3.729 -1.531 1.00 15.00 312 ARG A N 2
ATOM 1277 C CA . ARG A 1 34 ? -8.978 5.004 -2.234 1.00 15.00 312 ARG A CA 2
ATOM 1278 C C . ARG A 1 34 ? -9.860 4.852 -3.475 1.00 15.00 312 ARG A C 2
ATOM 1279 O O . ARG A 1 34 ? -10.890 5.522 -3.592 1.00 15.00 312 ARG A O 2
ATOM 1300 N N . LEU A 1 35 ? -9.473 3.973 -4.400 1.00 15.00 313 LEU A N 2
ATOM 1301 C CA . LEU A 1 35 ? -10.276 3.764 -5.605 1.00 15.00 313 LEU A CA 2
ATOM 1302 C C . LEU A 1 35 ? -11.496 2.894 -5.307 1.00 15.00 313 LEU A C 2
ATOM 1303 O O . LEU A 1 35 ? -12.614 3.297 -5.680 1.00 15.00 313 LEU A O 2
ATOM 1319 N N . ASP B 2 2 ? -1.646 -9.343 -7.955 1.00 15.00 221 ASP B N 2
ATOM 1320 C CA . ASP B 2 2 ? -0.209 -9.392 -8.299 1.00 15.00 221 ASP B CA 2
ATOM 1321 C C . ASP B 2 2 ? 0.493 -10.405 -7.397 1.00 15.00 221 ASP B C 2
ATOM 1322 O O . ASP B 2 2 ? -0.123 -10.948 -6.476 1.00 15.00 221 ASP B O 2
ATOM 1331 N N . THR B 2 3 ? 1.764 -10.668 -7.671 1.00 15.00 222 THR B N 2
ATOM 1332 C CA . THR B 2 3 ? 2.563 -11.581 -6.869 1.00 15.00 222 THR B CA 2
ATOM 1333 C C . THR B 2 3 ? 2.649 -11.100 -5.421 1.00 15.00 222 THR B C 2
ATOM 1334 O O . THR B 2 3 ? 2.502 -9.911 -5.169 1.00 15.00 222 THR B O 2
ATOM 1345 N N . PRO B 2 4 ? 2.929 -12.012 -4.465 1.00 15.00 223 PRO B N 2
ATOM 1346 C CA . PRO B 2 4 ? 2.811 -11.726 -3.024 1.00 15.00 223 PRO B CA 2
ATOM 1347 C C . PRO B 2 4 ? 3.488 -10.419 -2.608 1.00 15.00 223 PRO B C 2
ATOM 1348 O O . PRO B 2 4 ? 4.594 -10.109 -3.058 1.00 15.00 223 PRO B O 2
ATOM 1359 N N . PRO B 2 5 ? 2.834 -9.654 -1.709 1.00 15.00 224 PRO B N 2
ATOM 1360 C CA . PRO B 2 5 ? 3.271 -8.301 -1.351 1.00 15.00 224 PRO B CA 2
ATOM 1361 C C . PRO B 2 5 ? 4.654 -8.284 -0.709 1.00 15.00 224 PRO B C 2
ATOM 1362 O O . PRO B 2 5 ? 4.963 -9.105 0.160 1.00 15.00 224 PRO B O 2
ATOM 1373 N N . PRO B 2 6 ? 5.494 -7.331 -1.128 1.00 15.00 225 PRO B N 2
ATOM 1374 C CA . PRO B 2 6 ? 6.869 -7.211 -0.651 1.00 15.00 225 PRO B CA 2
ATOM 1375 C C . PRO B 2 6 ? 6.950 -6.573 0.732 1.00 15.00 225 PRO B C 2
ATOM 1376 O O . PRO B 2 6 ? 5.926 -6.227 1.325 1.00 15.00 225 PRO B O 2
ATOM 1387 N N . ALA B 2 7 ? 8.167 -6.425 1.245 1.00 15.00 226 ALA B N 2
ATOM 1388 C CA . ALA B 2 7 ? 8.380 -5.773 2.531 1.00 15.00 226 ALA B CA 2
ATOM 1389 C C . ALA B 2 7 ? 7.873 -4.337 2.485 1.00 15.00 226 ALA B C 2
ATOM 1390 O O . ALA B 2 7 ? 7.871 -3.707 1.425 1.00 15.00 226 ALA B O 2
ATOM 1397 N N . TYR B 2 8 ? 7.454 -3.810 3.627 1.00 15.00 227 TYR B N 2
ATOM 1398 C CA . TYR B 2 8 ? 6.839 -2.498 3.639 1.00 15.00 227 TYR B CA 2
ATOM 1399 C C . TYR B 2 8 ? 7.890 -1.403 3.839 1.00 15.00 227 TYR B C 2
ATOM 1400 O O . TYR B 2 8 ? 8.705 -1.435 4.767 1.00 15.00 227 TYR B O 2
ATOM 1418 N N . LEU B 2 9 ? 7.872 -0.463 2.921 1.00 15.00 228 LEU B N 2
ATOM 1419 C CA . LEU B 2 9 ? 8.711 0.721 2.970 1.00 15.00 228 LEU B CA 2
ATOM 1420 C C . LEU B 2 9 ? 7.829 1.936 2.744 1.00 15.00 228 LEU B C 2
ATOM 1421 O O . LEU B 2 9 ? 6.751 1.798 2.188 1.00 15.00 228 LEU B O 2
ATOM 1437 N N . PRO B 2 10 ? 8.262 3.146 3.109 1.00 15.00 229 PRO B N 2
ATOM 1438 C CA . PRO B 2 10 ? 7.381 4.308 3.041 1.00 15.00 229 PRO B CA 2
ATOM 1439 C C . PRO B 2 10 ? 7.418 4.964 1.667 1.00 15.00 229 PRO B C 2
ATOM 1440 O O . PRO B 2 10 ? 8.442 4.989 0.984 1.00 15.00 229 PRO B O 2
ATOM 1451 N N . PRO B 2 11 ? 6.269 5.550 1.297 1.00 15.00 230 PRO B N 2
ATOM 1452 C CA . PRO B 2 11 ? 5.708 5.432 -0.037 1.00 15.00 230 PRO B CA 2
ATOM 1453 C C . PRO B 2 11 ? 5.972 6.560 -1.025 1.00 15.00 230 PRO B C 2
ATOM 1454 O O . PRO B 2 11 ? 6.258 7.703 -0.668 1.00 15.00 230 PRO B O 2
ATOM 1465 N N . GLU B 2 12 ? 5.817 6.188 -2.289 1.00 15.00 231 GLU B N 2
ATOM 1466 C CA . GLU B 2 12 ? 5.758 7.117 -3.393 1.00 15.00 231 GLU B CA 2
ATOM 1467 C C . GLU B 2 12 ? 4.397 6.940 -4.087 1.00 15.00 231 GLU B C 2
ATOM 1468 O O . GLU B 2 12 ? 4.024 5.816 -4.427 1.00 15.00 231 GLU B O 2
ATOM 1480 N N . ASP B 2 13 ? 3.631 8.016 -4.266 1.00 15.00 232 ASP B N 2
ATOM 1481 C CA . ASP B 2 13 ? 2.303 7.900 -4.867 1.00 15.00 232 ASP B CA 2
ATOM 1482 C C . ASP B 2 13 ? 2.090 8.972 -5.928 1.00 15.00 232 ASP B C 2
ATOM 1483 O O . ASP B 2 13 ? 2.081 10.169 -5.627 1.00 15.00 232 ASP B O 2
ATOM 1492 N N . PRO B 2 14 ? 1.955 8.554 -7.195 1.00 15.00 233 PRO B N 2
ATOM 1493 C CA . PRO B 2 14 ? 1.715 9.462 -8.316 1.00 15.00 233 PRO B CA 2
ATOM 1494 C C . PRO B 2 14 ? 0.275 9.973 -8.343 1.00 15.00 233 PRO B C 2
ATOM 1495 O O . PRO B 2 14 ? -0.603 9.367 -8.956 1.00 15.00 233 PRO B O 2
ATOM 1509 N N . LEU A 1 1 ? -14.282 2.388 -2.725 1.00 15.00 279 LEU A N 3
ATOM 1510 C CA . LEU A 1 1 ? -14.605 3.797 -2.400 1.00 15.00 279 LEU A CA 3
ATOM 1511 C C . LEU A 1 1 ? -14.906 3.931 -0.914 1.00 15.00 279 LEU A C 3
ATOM 1512 O O . LEU A 1 1 ? -15.722 3.188 -0.376 1.00 15.00 279 LEU A O 3
ATOM 1530 N N . GLY A 1 2 ? -14.265 4.881 -0.250 1.00 15.00 280 GLY A N 3
ATOM 1531 C CA . GLY A 1 2 ? -14.517 5.062 1.163 1.00 15.00 280 GLY A CA 3
ATOM 1532 C C . GLY A 1 2 ? -13.380 5.740 1.904 1.00 15.00 280 GLY A C 3
ATOM 1533 O O . GLY A 1 2 ? -12.746 6.661 1.383 1.00 15.00 280 GLY A O 3
ATOM 1537 N N . PRO A 1 3 ? -13.102 5.285 3.135 1.00 15.00 281 PRO A N 3
ATOM 1538 C CA . PRO A 1 3 ? -12.143 5.919 4.040 1.00 15.00 281 PRO A CA 3
ATOM 1539 C C . PRO A 1 3 ? -10.714 5.397 3.901 1.00 15.00 281 PRO A C 3
ATOM 1540 O O . PRO A 1 3 ? -10.485 4.235 3.562 1.00 15.00 281 PRO A O 3
ATOM 1551 N N . LEU A 1 4 ? -9.755 6.268 4.181 1.00 15.00 282 LEU A N 3
ATOM 1552 C CA . LEU A 1 4 ? -8.360 5.869 4.266 1.00 15.00 282 LEU A CA 3
ATOM 1553 C C . LEU A 1 4 ? -7.819 6.198 5.655 1.00 15.00 282 LEU A C 3
ATOM 1554 O O . LEU A 1 4 ? -7.703 7.368 6.019 1.00 15.00 282 LEU A O 3
ATOM 1570 N N . PRO A 1 5 ? -7.520 5.172 6.461 1.00 15.00 283 PRO A N 3
ATOM 1571 C CA . PRO A 1 5 ? -7.027 5.357 7.832 1.00 15.00 283 PRO A CA 3
ATOM 1572 C C . PRO A 1 5 ? -5.634 5.987 7.871 1.00 15.00 283 PRO A C 3
ATOM 1573 O O . PRO A 1 5 ? -4.721 5.538 7.176 1.00 15.00 283 PRO A O 3
ATOM 1584 N N . PRO A 1 6 ? -5.460 7.049 8.681 1.00 15.00 284 PRO A N 3
ATOM 1585 C CA . PRO A 1 6 ? -4.155 7.693 8.874 1.00 15.00 284 PRO A CA 3
ATOM 1586 C C . PRO A 1 6 ? -3.088 6.688 9.298 1.00 15.00 284 PRO A C 3
ATOM 1587 O O . PRO A 1 6 ? -3.264 5.954 10.275 1.00 15.00 284 PRO A O 3
ATOM 1598 N N . GLY A 1 7 ? -1.987 6.658 8.564 1.00 15.00 285 GLY A N 3
ATOM 1599 C CA . GLY A 1 7 ? -0.961 5.663 8.805 1.00 15.00 285 GLY A CA 3
ATOM 1600 C C . GLY A 1 7 ? -0.844 4.709 7.639 1.00 15.00 285 GLY A C 3
ATOM 1601 O O . GLY A 1 7 ? 0.068 3.879 7.581 1.00 15.00 285 GLY A O 3
ATOM 1605 N N . TRP A 1 8 ? -1.770 4.847 6.702 1.00 15.00 286 TRP A N 3
ATOM 1606 C CA . TRP A 1 8 ? -1.764 4.051 5.490 1.00 15.00 286 TRP A CA 3
ATOM 1607 C C . TRP A 1 8 ? -0.959 4.748 4.416 1.00 15.00 286 TRP A C 3
ATOM 1608 O O . TRP A 1 8 ? -1.414 5.727 3.822 1.00 15.00 286 TRP A O 3
ATOM 1629 N N . GLU A 1 9 ? 0.249 4.270 4.190 1.00 15.00 287 GLU A N 3
ATOM 1630 C CA . GLU A 1 9 ? 1.070 4.798 3.134 1.00 15.00 287 GLU A CA 3
ATOM 1631 C C . GLU A 1 9 ? 0.827 3.985 1.882 1.00 15.00 287 GLU A C 3
ATOM 1632 O O . GLU A 1 9 ? 0.995 2.767 1.884 1.00 15.00 287 GLU A O 3
ATOM 1644 N N . VAL A 1 10 ? 0.396 4.638 0.821 1.00 15.00 288 VAL A N 3
ATOM 1645 C CA . VAL A 1 10 ? 0.140 3.925 -0.407 1.00 15.00 288 VAL A CA 3
ATOM 1646 C C . VAL A 1 10 ? 1.414 3.906 -1.240 1.00 15.00 288 VAL A C 3
ATOM 1647 O O . VAL A 1 10 ? 1.942 4.940 -1.655 1.00 15.00 288 VAL A O 3
ATOM 1660 N N . ARG A 1 11 ? 1.970 2.725 -1.394 1.00 15.00 289 ARG A N 3
ATOM 1661 C CA . ARG A 1 11 ? 3.154 2.568 -2.196 1.00 15.00 289 ARG A CA 3
ATOM 1662 C C . ARG A 1 11 ? 2.699 2.126 -3.594 1.00 15.00 289 ARG A C 3
ATOM 1663 O O . ARG A 1 11 ? 2.438 0.958 -3.845 1.00 15.00 289 ARG A O 3
ATOM 1684 N N . SER A 1 12 ? 2.475 3.116 -4.458 1.00 15.00 290 SER A N 3
ATOM 1685 C CA . SER A 1 12 ? 1.954 2.893 -5.803 1.00 15.00 290 SER A CA 3
ATOM 1686 C C . SER A 1 12 ? 3.075 2.833 -6.836 1.00 15.00 290 SER A C 3
ATOM 1687 O O . SER A 1 12 ? 3.692 3.848 -7.164 1.00 15.00 290 SER A O 3
ATOM 1695 N N . THR A 1 13 ? 3.362 1.642 -7.329 1.00 15.00 291 THR A N 3
ATOM 1696 C CA . THR A 1 13 ? 4.504 1.444 -8.205 1.00 15.00 291 THR A CA 3
ATOM 1697 C C . THR A 1 13 ? 4.121 1.572 -9.682 1.00 15.00 291 THR A C 3
ATOM 1698 O O . THR A 1 13 ? 2.984 1.277 -10.067 1.00 15.00 291 THR A O 3
ATOM 1709 N N . VAL A 1 14 ? 5.080 2.019 -10.498 1.00 15.00 292 VAL A N 3
ATOM 1710 C CA . VAL A 1 14 ? 4.843 2.307 -11.915 1.00 15.00 292 VAL A CA 3
ATOM 1711 C C . VAL A 1 14 ? 4.428 1.050 -12.687 1.00 15.00 292 VAL A C 3
ATOM 1712 O O . VAL A 1 14 ? 3.908 1.134 -13.800 1.00 15.00 292 VAL A O 3
ATOM 1725 N N . SER A 1 15 ? 4.645 -0.112 -12.077 1.00 15.00 293 SER A N 3
ATOM 1726 C CA . SER A 1 15 ? 4.187 -1.380 -12.634 1.00 15.00 293 SER A CA 3
ATOM 1727 C C . SER A 1 15 ? 2.664 -1.387 -12.820 1.00 15.00 293 SER A C 3
ATOM 1728 O O . SER A 1 15 ? 2.116 -2.252 -13.501 1.00 15.00 293 SER A O 3
ATOM 1736 N N . GLY A 1 16 ? 1.991 -0.426 -12.197 1.00 15.00 294 GLY A N 3
ATOM 1737 C CA . GLY A 1 16 ? 0.551 -0.337 -12.301 1.00 15.00 294 GLY A CA 3
ATOM 1738 C C . GLY A 1 16 ? -0.139 -1.123 -11.214 1.00 15.00 294 GLY A C 3
ATOM 1739 O O . GLY A 1 16 ? -1.097 -1.855 -11.467 1.00 15.00 294 GLY A O 3
ATOM 1743 N N . ARG A 1 17 ? 0.358 -0.977 -9.998 1.00 15.00 295 ARG A N 3
ATOM 1744 C CA . ARG A 1 17 ? -0.212 -1.663 -8.855 1.00 15.00 295 ARG A CA 3
ATOM 1745 C C . ARG A 1 17 ? -0.019 -0.847 -7.586 1.00 15.00 295 ARG A C 3
ATOM 1746 O O . ARG A 1 17 ? 1.099 -0.436 -7.254 1.00 15.00 295 ARG A O 3
ATOM 1767 N N . ILE A 1 18 ? -1.112 -0.591 -6.895 1.00 15.00 296 ILE A N 3
ATOM 1768 C CA . ILE A 1 18 ? -1.052 -0.001 -5.573 1.00 15.00 296 ILE A CA 3
ATOM 1769 C C . ILE A 1 18 ? -0.966 -1.143 -4.568 1.00 15.00 296 ILE A C 3
ATOM 1770 O O . ILE A 1 18 ? -1.615 -2.175 -4.741 1.00 15.00 296 ILE A O 3
ATOM 1786 N N . TYR A 1 19 ? -0.147 -0.986 -3.549 1.00 15.00 297 TYR A N 3
ATOM 1787 C CA . TYR A 1 19 ? 0.113 -2.077 -2.631 1.00 15.00 297 TYR A CA 3
ATOM 1788 C C . TYR A 1 19 ? 0.412 -1.467 -1.296 1.00 15.00 297 TYR A C 3
ATOM 1789 O O . TYR A 1 19 ? 1.220 -0.536 -1.188 1.00 15.00 297 TYR A O 3
ATOM 1807 N N . PHE A 1 20 ? -0.257 -1.951 -0.284 1.00 15.00 298 PHE A N 3
ATOM 1808 C CA . PHE A 1 20 ? -0.312 -1.215 0.926 1.00 15.00 298 PHE A CA 3
ATOM 1809 C C . PHE A 1 20 ? 0.779 -1.514 1.891 1.00 15.00 298 PHE A C 3
ATOM 1810 O O . PHE A 1 20 ? 1.078 -2.660 2.205 1.00 15.00 298 PHE A O 3
ATOM 1827 N N . VAL A 1 21 ? 1.330 -0.428 2.384 1.00 15.00 299 VAL A N 3
ATOM 1828 C CA . VAL A 1 21 ? 2.402 -0.457 3.316 1.00 15.00 299 VAL A CA 3
ATOM 1829 C C . VAL A 1 21 ? 2.040 0.458 4.494 1.00 15.00 299 VAL A C 3
ATOM 1830 O O . VAL A 1 21 ? 2.279 1.672 4.492 1.00 15.00 299 VAL A O 3
ATOM 1843 N N . ASP A 1 22 ? 1.396 -0.120 5.484 1.00 15.00 300 ASP A N 3
ATOM 1844 C CA . ASP A 1 22 ? 1.008 0.638 6.657 1.00 15.00 300 ASP A CA 3
ATOM 1845 C C . ASP A 1 22 ? 2.132 0.560 7.667 1.00 15.00 300 ASP A C 3
ATOM 1846 O O . ASP A 1 22 ? 2.540 -0.526 8.082 1.00 15.00 300 ASP A O 3
ATOM 1855 N N . HIS A 1 23 ? 2.666 1.719 8.023 1.00 15.00 301 HIS A N 3
ATOM 1856 C CA . HIS A 1 23 ? 3.855 1.766 8.855 1.00 15.00 301 HIS A CA 3
ATOM 1857 C C . HIS A 1 23 ? 3.493 1.632 10.332 1.00 15.00 301 HIS A C 3
ATOM 1858 O O . HIS A 1 23 ? 4.357 1.345 11.162 1.00 15.00 301 HIS A O 3
ATOM 1873 N N . ASN A 1 24 ? 2.223 1.846 10.663 1.00 15.00 302 ASN A N 3
ATOM 1874 C CA . ASN A 1 24 ? 1.801 1.841 12.061 1.00 15.00 302 ASN A CA 3
ATOM 1875 C C . ASN A 1 24 ? 1.579 0.418 12.550 1.00 15.00 302 ASN A C 3
ATOM 1876 O O . ASN A 1 24 ? 2.236 -0.037 13.484 1.00 15.00 302 ASN A O 3
ATOM 1887 N N . ASN A 1 25 ? 0.662 -0.283 11.904 1.00 15.00 303 ASN A N 3
ATOM 1888 C CA . ASN A 1 25 ? 0.315 -1.643 12.305 1.00 15.00 303 ASN A CA 3
ATOM 1889 C C . ASN A 1 25 ? 1.260 -2.639 11.653 1.00 15.00 303 ASN A C 3
ATOM 1890 O O . ASN A 1 25 ? 1.309 -3.809 12.035 1.00 15.00 303 ASN A O 3
ATOM 1901 N N . ARG A 1 26 ? 1.981 -2.158 10.647 1.00 15.00 304 ARG A N 3
ATOM 1902 C CA . ARG A 1 26 ? 2.892 -2.973 9.857 1.00 15.00 304 ARG A CA 3
ATOM 1903 C C . ARG A 1 26 ? 2.130 -4.089 9.151 1.00 15.00 304 ARG A C 3
ATOM 1904 O O . ARG A 1 26 ? 2.136 -5.247 9.580 1.00 15.00 304 ARG A O 3
ATOM 1925 N N . THR A 1 27 ? 1.417 -3.707 8.101 1.00 15.00 305 THR A N 3
ATOM 1926 C CA . THR A 1 27 ? 0.644 -4.647 7.301 1.00 15.00 305 THR A CA 3
ATOM 1927 C C . THR A 1 27 ? 0.799 -4.339 5.817 1.00 15.00 305 THR A C 3
ATOM 1928 O O . THR A 1 27 ? 1.012 -3.183 5.436 1.00 15.00 305 THR A O 3
ATOM 1939 N N . THR A 1 28 ? 0.706 -5.372 4.989 1.00 15.00 306 THR A N 3
ATOM 1940 C CA . THR A 1 28 ? 0.818 -5.211 3.551 1.00 15.00 306 THR A CA 3
ATOM 1941 C C . THR A 1 28 ? -0.364 -5.876 2.843 1.00 15.00 306 THR A C 3
ATOM 1942 O O . THR A 1 28 ? -0.533 -7.094 2.905 1.00 15.00 306 THR A O 3
ATOM 1953 N N . GLN A 1 29 ? -1.184 -5.069 2.177 1.00 15.00 307 GLN A N 3
ATOM 1954 C CA . GLN A 1 29 ? -2.411 -5.568 1.554 1.00 15.00 307 GLN A CA 3
ATOM 1955 C C . GLN A 1 29 ? -2.552 -5.028 0.130 1.00 15.00 307 GLN A C 3
ATOM 1956 O O . GLN A 1 29 ? -2.291 -3.858 -0.114 1.00 15.00 307 GLN A O 3
ATOM 1970 N N . PHE A 1 30 ? -2.977 -5.872 -0.805 1.00 15.00 308 PHE A N 3
ATOM 1971 C CA . PHE A 1 30 ? -3.231 -5.422 -2.178 1.00 15.00 308 PHE A CA 3
ATOM 1972 C C . PHE A 1 30 ? -4.597 -4.746 -2.304 1.00 15.00 308 PHE A C 3
ATOM 1973 O O . PHE A 1 30 ? -4.888 -4.095 -3.304 1.00 15.00 308 PHE A O 3
ATOM 1990 N N . THR A 1 31 ? -5.443 -4.933 -1.303 1.00 15.00 309 THR A N 3
ATOM 1991 C CA . THR A 1 31 ? -6.782 -4.364 -1.323 1.00 15.00 309 THR A CA 3
ATOM 1992 C C . THR A 1 31 ? -6.765 -2.888 -0.927 1.00 15.00 309 THR A C 3
ATOM 1993 O O . THR A 1 31 ? -6.388 -2.540 0.193 1.00 15.00 309 THR A O 3
ATOM 2004 N N . ASP A 1 32 ? -7.165 -2.032 -1.858 1.00 15.00 310 ASP A N 3
ATOM 2005 C CA . ASP A 1 32 ? -7.228 -0.596 -1.613 1.00 15.00 310 ASP A CA 3
ATOM 2006 C C . ASP A 1 32 ? -8.664 -0.176 -1.304 1.00 15.00 310 ASP A C 3
ATOM 2007 O O . ASP A 1 32 ? -9.581 -0.489 -2.062 1.00 15.00 310 ASP A O 3
ATOM 2016 N N . PRO A 1 33 ? -8.876 0.543 -0.189 1.00 15.00 311 PRO A N 3
ATOM 2017 C CA . PRO A 1 33 ? -10.215 0.931 0.268 1.00 15.00 311 PRO A CA 3
ATOM 2018 C C . PRO A 1 33 ? -10.859 2.043 -0.568 1.00 15.00 311 PRO A C 3
ATOM 2019 O O . PRO A 1 33 ? -12.064 2.281 -0.465 1.00 15.00 311 PRO A O 3
ATOM 2030 N N . ARG A 1 34 ? -10.070 2.737 -1.380 1.00 15.00 312 ARG A N 3
ATOM 2031 C CA . ARG A 1 34 ? -10.609 3.808 -2.208 1.00 15.00 312 ARG A CA 3
ATOM 2032 C C . ARG A 1 34 ? -11.087 3.251 -3.538 1.00 15.00 312 ARG A C 3
ATOM 2033 O O . ARG A 1 34 ? -11.932 3.846 -4.202 1.00 15.00 312 ARG A O 3
ATOM 2054 N N . LEU A 1 35 ? -10.527 2.117 -3.929 1.00 15.00 313 LEU A N 3
ATOM 2055 C CA . LEU A 1 35 ? -10.908 1.475 -5.173 1.00 15.00 313 LEU A CA 3
ATOM 2056 C C . LEU A 1 35 ? -12.201 0.691 -4.984 1.00 15.00 313 LEU A C 3
ATOM 2057 O O . LEU A 1 35 ? -12.135 -0.503 -4.623 1.00 15.00 313 LEU A O 3
ATOM 2073 N N . ASP B 2 2 ? -1.331 -9.325 -9.533 1.00 15.00 221 ASP B N 3
ATOM 2074 C CA . ASP B 2 2 ? 0.070 -9.167 -9.084 1.00 15.00 221 ASP B CA 3
ATOM 2075 C C . ASP B 2 2 ? 0.414 -10.206 -8.029 1.00 15.00 221 ASP B C 3
ATOM 2076 O O . ASP B 2 2 ? -0.419 -10.549 -7.190 1.00 15.00 221 ASP B O 3
ATOM 2085 N N . THR B 2 3 ? 1.648 -10.696 -8.082 1.00 15.00 222 THR B N 3
ATOM 2086 C CA . THR B 2 3 ? 2.137 -11.703 -7.145 1.00 15.00 222 THR B CA 3
ATOM 2087 C C . THR B 2 3 ? 2.144 -11.183 -5.706 1.00 15.00 222 THR B C 3
ATOM 2088 O O . THR B 2 3 ? 2.001 -9.983 -5.492 1.00 15.00 222 THR B O 3
ATOM 2099 N N . PRO B 2 4 ? 2.354 -12.075 -4.707 1.00 15.00 223 PRO B N 3
ATOM 2100 C CA . PRO B 2 4 ? 2.221 -11.732 -3.280 1.00 15.00 223 PRO B CA 3
ATOM 2101 C C . PRO B 2 4 ? 2.957 -10.446 -2.890 1.00 15.00 223 PRO B C 3
ATOM 2102 O O . PRO B 2 4 ? 4.083 -10.195 -3.334 1.00 15.00 223 PRO B O 3
ATOM 2113 N N . PRO B 2 5 ? 2.327 -9.631 -2.020 1.00 15.00 224 PRO B N 3
ATOM 2114 C CA . PRO B 2 5 ? 2.796 -8.277 -1.706 1.00 15.00 224 PRO B CA 3
ATOM 2115 C C . PRO B 2 5 ? 4.165 -8.243 -1.029 1.00 15.00 224 PRO B C 3
ATOM 2116 O O . PRO B 2 5 ? 4.459 -9.044 -0.139 1.00 15.00 224 PRO B O 3
ATOM 2127 N N . PRO B 2 6 ? 5.009 -7.294 -1.463 1.00 15.00 225 PRO B N 3
ATOM 2128 C CA . PRO B 2 6 ? 6.337 -7.051 -0.879 1.00 15.00 225 PRO B CA 3
ATOM 2129 C C . PRO B 2 6 ? 6.269 -6.580 0.572 1.00 15.00 225 PRO B C 3
ATOM 2130 O O . PRO B 2 6 ? 5.194 -6.272 1.086 1.00 15.00 225 PRO B O 3
ATOM 2141 N N . ALA B 2 7 ? 7.427 -6.500 1.222 1.00 15.00 226 ALA B N 3
ATOM 2142 C CA . ALA B 2 7 ? 7.513 -5.905 2.550 1.00 15.00 226 ALA B CA 3
ATOM 2143 C C . ALA B 2 7 ? 7.147 -4.426 2.464 1.00 15.00 226 ALA B C 3
ATOM 2144 O O . ALA B 2 7 ? 7.169 -3.844 1.378 1.00 15.00 226 ALA B O 3
ATOM 2151 N N . TYR B 2 8 ? 6.821 -3.800 3.587 1.00 15.00 227 TYR B N 3
ATOM 2152 C CA . TYR B 2 8 ? 6.330 -2.439 3.520 1.00 15.00 227 TYR B CA 3
ATOM 2153 C C . TYR B 2 8 ? 7.463 -1.431 3.607 1.00 15.00 227 TYR B C 3
ATOM 2154 O O . TYR B 2 8 ? 8.342 -1.502 4.469 1.00 15.00 227 TYR B O 3
ATOM 2172 N N . LEU B 2 9 ? 7.409 -0.505 2.684 1.00 15.00 228 LEU B N 3
ATOM 2173 C CA . LEU B 2 9 ? 8.334 0.601 2.587 1.00 15.00 228 LEU B CA 3
ATOM 2174 C C . LEU B 2 9 ? 7.521 1.876 2.457 1.00 15.00 228 LEU B C 3
ATOM 2175 O O . LEU B 2 9 ? 6.365 1.815 2.075 1.00 15.00 228 LEU B O 3
ATOM 2191 N N . PRO B 2 10 ? 8.083 3.049 2.728 1.00 15.00 229 PRO B N 3
ATOM 2192 C CA . PRO B 2 10 ? 7.324 4.285 2.611 1.00 15.00 229 PRO B CA 3
ATOM 2193 C C . PRO B 2 10 ? 7.406 4.819 1.190 1.00 15.00 229 PRO B C 3
ATOM 2194 O O . PRO B 2 10 ? 8.328 4.491 0.445 1.00 15.00 229 PRO B O 3
ATOM 2205 N N . PRO B 2 11 ? 6.441 5.661 0.798 1.00 15.00 230 PRO B N 3
ATOM 2206 C CA . PRO B 2 11 ? 5.977 5.709 -0.578 1.00 15.00 230 PRO B CA 3
ATOM 2207 C C . PRO B 2 11 ? 6.733 6.666 -1.478 1.00 15.00 230 PRO B C 3
ATOM 2208 O O . PRO B 2 11 ? 7.012 7.808 -1.119 1.00 15.00 230 PRO B O 3
ATOM 2219 N N . GLU B 2 12 ? 7.057 6.161 -2.659 1.00 15.00 231 GLU B N 3
ATOM 2220 C CA . GLU B 2 12 ? 7.706 6.952 -3.684 1.00 15.00 231 GLU B CA 3
ATOM 2221 C C . GLU B 2 12 ? 6.701 7.293 -4.793 1.00 15.00 231 GLU B C 3
ATOM 2222 O O . GLU B 2 12 ? 6.462 6.493 -5.692 1.00 15.00 231 GLU B O 3
ATOM 2234 N N . ASP B 2 13 ? 6.135 8.482 -4.774 1.00 15.00 232 ASP B N 3
ATOM 2235 C CA . ASP B 2 13 ? 5.010 8.761 -5.659 1.00 15.00 232 ASP B CA 3
ATOM 2236 C C . ASP B 2 13 ? 4.998 10.214 -6.107 1.00 15.00 232 ASP B C 3
ATOM 2237 O O . ASP B 2 13 ? 4.816 11.128 -5.300 1.00 15.00 232 ASP B O 3
ATOM 2246 N N . PRO B 2 14 ? 5.228 10.438 -7.406 1.00 15.00 233 PRO B N 3
ATOM 2247 C CA . PRO B 2 14 ? 5.198 11.764 -8.010 1.00 15.00 233 PRO B CA 3
ATOM 2248 C C . PRO B 2 14 ? 3.773 12.212 -8.313 1.00 15.00 233 PRO B C 3
ATOM 2249 O O . PRO B 2 14 ? 3.252 11.978 -9.405 1.00 15.00 233 PRO B O 3
ATOM 2263 N N . LEU A 1 1 ? -13.052 2.683 -2.386 1.00 15.00 279 LEU A N 4
ATOM 2264 C CA . LEU A 1 1 ? -14.086 2.637 -1.326 1.00 15.00 279 LEU A CA 4
ATOM 2265 C C . LEU A 1 1 ? -14.330 4.023 -0.735 1.00 15.00 279 LEU A C 4
ATOM 2266 O O . LEU A 1 1 ? -15.445 4.338 -0.325 1.00 15.00 279 LEU A O 4
ATOM 2284 N N . GLY A 1 2 ? -13.282 4.842 -0.651 1.00 15.00 280 GLY A N 4
ATOM 2285 C CA . GLY A 1 2 ? -13.459 6.198 -0.164 1.00 15.00 280 GLY A CA 4
ATOM 2286 C C . GLY A 1 2 ? -12.327 6.685 0.730 1.00 15.00 280 GLY A C 4
ATOM 2287 O O . GLY A 1 2 ? -11.450 7.420 0.275 1.00 15.00 280 GLY A O 4
ATOM 2291 N N . PRO A 1 3 ? -12.309 6.275 2.008 1.00 15.00 281 PRO A N 4
ATOM 2292 C CA . PRO A 1 3 ? -11.393 6.829 3.008 1.00 15.00 281 PRO A CA 4
ATOM 2293 C C . PRO A 1 3 ? -10.056 6.093 3.103 1.00 15.00 281 PRO A C 4
ATOM 2294 O O . PRO A 1 3 ? -9.976 4.881 2.892 1.00 15.00 281 PRO A O 4
ATOM 2305 N N . LEU A 1 4 ? -9.012 6.842 3.434 1.00 15.00 282 LEU A N 4
ATOM 2306 C CA . LEU A 1 4 ? -7.692 6.277 3.671 1.00 15.00 282 LEU A CA 4
ATOM 2307 C C . LEU A 1 4 ? -7.315 6.457 5.140 1.00 15.00 282 LEU A C 4
ATOM 2308 O O . LEU A 1 4 ? -7.145 7.585 5.608 1.00 15.00 282 LEU A O 4
ATOM 2324 N N . PRO A 1 5 ? -7.206 5.352 5.889 1.00 15.00 283 PRO A N 4
ATOM 2325 C CA . PRO A 1 5 ? -6.891 5.385 7.324 1.00 15.00 283 PRO A CA 4
ATOM 2326 C C . PRO A 1 5 ? -5.503 5.964 7.612 1.00 15.00 283 PRO A C 4
ATOM 2327 O O . PRO A 1 5 ? -4.523 5.614 6.951 1.00 15.00 283 PRO A O 4
ATOM 2338 N N . PRO A 1 6 ? -5.407 6.859 8.609 1.00 15.00 284 PRO A N 4
ATOM 2339 C CA . PRO A 1 6 ? -4.131 7.443 9.033 1.00 15.00 284 PRO A CA 4
ATOM 2340 C C . PRO A 1 6 ? -3.136 6.371 9.472 1.00 15.00 284 PRO A C 4
ATOM 2341 O O . PRO A 1 6 ? -3.417 5.576 10.374 1.00 15.00 284 PRO A O 4
ATOM 2352 N N . GLY A 1 7 ? -1.982 6.344 8.823 1.00 15.00 285 GLY A N 4
ATOM 2353 C CA . GLY A 1 7 ? -1.001 5.309 9.089 1.00 15.00 285 GLY A CA 4
ATOM 2354 C C . GLY A 1 7 ? -0.826 4.395 7.897 1.00 15.00 285 GLY A C 4
ATOM 2355 O O . GLY A 1 7 ? 0.071 3.551 7.868 1.00 15.00 285 GLY A O 4
ATOM 2359 N N . TRP A 1 8 ? -1.696 4.571 6.913 1.00 15.00 286 TRP A N 4
ATOM 2360 C CA . TRP A 1 8 ? -1.625 3.818 5.672 1.00 15.00 286 TRP A CA 4
ATOM 2361 C C . TRP A 1 8 ? -0.767 4.542 4.664 1.00 15.00 286 TRP A C 4
ATOM 2362 O O . TRP A 1 8 ? -1.151 5.591 4.143 1.00 15.00 286 TRP A O 4
ATOM 2383 N N . GLU A 1 9 ? 0.398 3.993 4.393 1.00 15.00 287 GLU A N 4
ATOM 2384 C CA . GLU A 1 9 ? 1.216 4.507 3.331 1.00 15.00 287 GLU A CA 4
ATOM 2385 C C . GLU A 1 9 ? 0.847 3.777 2.060 1.00 15.00 287 GLU A C 4
ATOM 2386 O O . GLU A 1 9 ? 0.995 2.562 1.957 1.00 15.00 287 GLU A O 4
ATOM 2398 N N . VAL A 1 10 ? 0.320 4.517 1.111 1.00 15.00 288 VAL A N 4
ATOM 2399 C CA . VAL A 1 10 ? -0.113 3.932 -0.135 1.00 15.00 288 VAL A CA 4
ATOM 2400 C C . VAL A 1 10 ? 1.042 3.940 -1.120 1.00 15.00 288 VAL A C 4
ATOM 2401 O O . VAL A 1 10 ? 1.415 4.980 -1.666 1.00 15.00 288 VAL A O 4
ATOM 2414 N N . ARG A 1 11 ? 1.649 2.780 -1.304 1.00 15.00 289 ARG A N 4
ATOM 2415 C CA . ARG A 1 11 ? 2.813 2.689 -2.146 1.00 15.00 289 ARG A CA 4
ATOM 2416 C C . ARG A 1 11 ? 2.371 2.219 -3.523 1.00 15.00 289 ARG A C 4
ATOM 2417 O O . ARG A 1 11 ? 2.174 1.034 -3.768 1.00 15.00 289 ARG A O 4
ATOM 2438 N N . SER A 1 12 ? 2.119 3.185 -4.386 1.00 15.00 290 SER A N 4
ATOM 2439 C CA . SER A 1 12 ? 1.644 2.920 -5.727 1.00 15.00 290 SER A CA 4
ATOM 2440 C C . SER A 1 12 ? 2.809 2.888 -6.703 1.00 15.00 290 SER A C 4
ATOM 2441 O O . SER A 1 12 ? 3.627 3.804 -6.739 1.00 15.00 290 SER A O 4
ATOM 2449 N N . THR A 1 13 ? 2.889 1.827 -7.486 1.00 15.00 291 THR A N 4
ATOM 2450 C CA . THR A 1 13 ? 4.026 1.636 -8.363 1.00 15.00 291 THR A CA 4
ATOM 2451 C C . THR A 1 13 ? 3.625 1.702 -9.833 1.00 15.00 291 THR A C 4
ATOM 2452 O O . THR A 1 13 ? 2.551 1.219 -10.224 1.00 15.00 291 THR A O 4
ATOM 2463 N N . VAL A 1 14 ? 4.518 2.287 -10.635 1.00 15.00 292 VAL A N 4
ATOM 2464 C CA . VAL A 1 14 ? 4.304 2.497 -12.068 1.00 15.00 292 VAL A CA 4
ATOM 2465 C C . VAL A 1 14 ? 4.164 1.162 -12.803 1.00 15.00 292 VAL A C 4
ATOM 2466 O O . VAL A 1 14 ? 3.715 1.107 -13.949 1.00 15.00 292 VAL A O 4
ATOM 2479 N N . SER A 1 15 ? 4.559 0.087 -12.130 1.00 15.00 293 SER A N 4
ATOM 2480 C CA . SER A 1 15 ? 4.326 -1.269 -12.613 1.00 15.00 293 SER A CA 4
ATOM 2481 C C . SER A 1 15 ? 2.822 -1.509 -12.829 1.00 15.00 293 SER A C 4
ATOM 2482 O O . SER A 1 15 ? 2.415 -2.482 -13.468 1.00 15.00 293 SER A O 4
ATOM 2490 N N . GLY A 1 16 ? 2.006 -0.617 -12.274 1.00 15.00 294 GLY A N 4
ATOM 2491 C CA . GLY A 1 16 ? 0.575 -0.680 -12.469 1.00 15.00 294 GLY A CA 4
ATOM 2492 C C . GLY A 1 16 ? -0.133 -1.503 -11.420 1.00 15.00 294 GLY A C 4
ATOM 2493 O O . GLY A 1 16 ? -1.047 -2.268 -11.733 1.00 15.00 294 GLY A O 4
ATOM 2497 N N . ARG A 1 17 ? 0.298 -1.367 -10.174 1.00 15.00 295 ARG A N 4
ATOM 2498 C CA . ARG A 1 17 ? -0.434 -1.959 -9.060 1.00 15.00 295 ARG A CA 4
ATOM 2499 C C . ARG A 1 17 ? -0.243 -1.138 -7.791 1.00 15.00 295 ARG A C 4
ATOM 2500 O O . ARG A 1 17 ? 0.872 -0.706 -7.472 1.00 15.00 295 ARG A O 4
ATOM 2521 N N . ILE A 1 18 ? -1.339 -0.923 -7.078 1.00 15.00 296 ILE A N 4
ATOM 2522 C CA . ILE A 1 18 ? -1.296 -0.285 -5.775 1.00 15.00 296 ILE A CA 4
ATOM 2523 C C . ILE A 1 18 ? -1.124 -1.377 -4.723 1.00 15.00 296 ILE A C 4
ATOM 2524 O O . ILE A 1 18 ? -1.706 -2.457 -4.839 1.00 15.00 296 ILE A O 4
ATOM 2540 N N . TYR A 1 19 ? -0.297 -1.122 -3.724 1.00 15.00 297 TYR A N 4
ATOM 2541 C CA . TYR A 1 19 ? 0.032 -2.156 -2.762 1.00 15.00 297 TYR A CA 4
ATOM 2542 C C . TYR A 1 19 ? 0.330 -1.490 -1.445 1.00 15.00 297 TYR A C 4
ATOM 2543 O O . TYR A 1 19 ? 1.076 -0.499 -1.377 1.00 15.00 297 TYR A O 4
ATOM 2561 N N . PHE A 1 20 ? -0.290 -1.985 -0.409 1.00 15.00 298 PHE A N 4
ATOM 2562 C CA . PHE A 1 20 ? -0.272 -1.288 0.829 1.00 15.00 298 PHE A CA 4
ATOM 2563 C C . PHE A 1 20 ? 0.855 -1.633 1.737 1.00 15.00 298 PHE A C 4
ATOM 2564 O O . PHE A 1 20 ? 1.198 -2.789 1.947 1.00 15.00 298 PHE A O 4
ATOM 2581 N N . VAL A 1 21 ? 1.377 -0.577 2.309 1.00 15.00 299 VAL A N 4
ATOM 2582 C CA . VAL A 1 21 ? 2.466 -0.642 3.221 1.00 15.00 299 VAL A CA 4
ATOM 2583 C C . VAL A 1 21 ? 2.165 0.279 4.405 1.00 15.00 299 VAL A C 4
ATOM 2584 O O . VAL A 1 21 ? 2.457 1.474 4.396 1.00 15.00 299 VAL A O 4
ATOM 2597 N N . ASP A 1 22 ? 1.520 -0.269 5.410 1.00 15.00 300 ASP A N 4
ATOM 2598 C CA . ASP A 1 22 ? 1.204 0.507 6.595 1.00 15.00 300 ASP A CA 4
ATOM 2599 C C . ASP A 1 22 ? 2.354 0.375 7.578 1.00 15.00 300 ASP A C 4
ATOM 2600 O O . ASP A 1 22 ? 2.736 -0.735 7.953 1.00 15.00 300 ASP A O 4
ATOM 2609 N N . HIS A 1 23 ? 2.948 1.508 7.947 1.00 15.00 301 HIS A N 4
ATOM 2610 C CA . HIS A 1 23 ? 4.130 1.492 8.802 1.00 15.00 301 HIS A CA 4
ATOM 2611 C C . HIS A 1 23 ? 3.734 1.337 10.265 1.00 15.00 301 HIS A C 4
ATOM 2612 O O . HIS A 1 23 ? 4.572 1.043 11.114 1.00 15.00 301 HIS A O 4
ATOM 2627 N N . ASN A 1 24 ? 2.459 1.556 10.555 1.00 15.00 302 ASN A N 4
ATOM 2628 C CA . ASN A 1 24 ? 1.979 1.574 11.932 1.00 15.00 302 ASN A CA 4
ATOM 2629 C C . ASN A 1 24 ? 1.891 0.156 12.481 1.00 15.00 302 ASN A C 4
ATOM 2630 O O . ASN A 1 24 ? 2.599 -0.202 13.425 1.00 15.00 302 ASN A O 4
ATOM 2641 N N . ASN A 1 25 ? 1.030 -0.648 11.881 1.00 15.00 303 ASN A N 4
ATOM 2642 C CA . ASN A 1 25 ? 0.855 -2.031 12.309 1.00 15.00 303 ASN A CA 4
ATOM 2643 C C . ASN A 1 25 ? 1.757 -2.964 11.506 1.00 15.00 303 ASN A C 4
ATOM 2644 O O . ASN A 1 25 ? 1.991 -4.107 11.901 1.00 15.00 303 ASN A O 4
ATOM 2655 N N . ARG A 1 26 ? 2.282 -2.447 10.396 1.00 15.00 304 ARG A N 4
ATOM 2656 C CA . ARG A 1 26 ? 3.019 -3.243 9.422 1.00 15.00 304 ARG A CA 4
ATOM 2657 C C . ARG A 1 26 ? 2.090 -4.257 8.771 1.00 15.00 304 ARG A C 4
ATOM 2658 O O . ARG A 1 26 ? 1.993 -5.410 9.199 1.00 15.00 304 ARG A 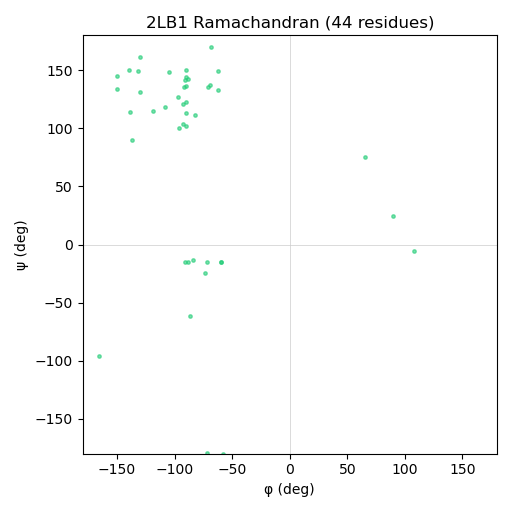O 4
ATOM 2679 N N . THR A 1 27 ? 1.354 -3.790 7.778 1.00 15.00 305 THR A N 4
ATOM 2680 C CA . THR A 1 27 ? 0.414 -4.632 7.063 1.00 15.00 305 THR A CA 4
ATOM 2681 C C . THR A 1 27 ? 0.513 -4.382 5.564 1.00 15.00 305 THR A C 4
ATOM 2682 O O . THR A 1 27 ? 0.407 -3.241 5.107 1.00 15.00 305 THR A O 4
ATOM 2693 N N . THR A 1 28 ? 0.738 -5.441 4.803 1.00 15.00 306 THR A N 4
ATOM 2694 C CA . THR A 1 28 ? 0.801 -5.326 3.359 1.00 15.00 306 THR A CA 4
ATOM 2695 C C . THR A 1 28 ? -0.466 -5.893 2.726 1.00 15.00 306 THR A C 4
ATOM 2696 O O . THR A 1 28 ? -0.754 -7.086 2.848 1.00 15.00 306 THR A O 4
ATOM 2707 N N . GLN A 1 29 ? -1.225 -5.035 2.056 1.00 15.00 307 GLN A N 4
ATOM 2708 C CA . GLN A 1 29 ? -2.512 -5.429 1.493 1.00 15.00 307 GLN A CA 4
ATOM 2709 C C . GLN A 1 29 ? -2.598 -5.056 0.016 1.00 15.00 307 GLN A C 4
ATOM 2710 O O . GLN A 1 29 ? -2.286 -3.934 -0.358 1.00 15.00 307 GLN A O 4
ATOM 2724 N N . PHE A 1 30 ? -3.028 -5.991 -0.820 1.00 15.00 308 PHE A N 4
ATOM 2725 C CA . PHE A 1 30 ? -3.347 -5.668 -2.208 1.00 15.00 308 PHE A CA 4
ATOM 2726 C C . PHE A 1 30 ? -4.732 -5.027 -2.301 1.00 15.00 308 PHE A C 4
ATOM 2727 O O . PHE A 1 30 ? -5.106 -4.463 -3.330 1.00 15.00 308 PHE A O 4
ATOM 2744 N N . THR A 1 31 ? -5.501 -5.151 -1.225 1.00 15.00 309 THR A N 4
ATOM 2745 C CA . THR A 1 31 ? -6.802 -4.504 -1.124 1.00 15.00 309 THR A CA 4
ATOM 2746 C C . THR A 1 31 ? -6.640 -3.018 -0.801 1.00 15.00 309 THR A C 4
ATOM 2747 O O . THR A 1 31 ? -6.065 -2.663 0.231 1.00 15.00 309 THR A O 4
ATOM 2758 N N . ASP A 1 32 ? -7.147 -2.162 -1.678 1.00 15.00 310 ASP A N 4
ATOM 2759 C CA . ASP A 1 32 ? -7.004 -0.716 -1.522 1.00 15.00 310 ASP A CA 4
ATOM 2760 C C . ASP A 1 32 ? -8.357 -0.027 -1.359 1.00 15.00 310 ASP A C 4
ATOM 2761 O O . ASP A 1 32 ? -9.286 -0.269 -2.132 1.00 15.00 310 ASP A O 4
ATOM 2770 N N . PRO A 1 33 ? -8.477 0.852 -0.348 1.00 15.00 311 PRO A N 4
ATOM 2771 C CA . PRO A 1 33 ? -9.686 1.632 -0.108 1.00 15.00 311 PRO A CA 4
ATOM 2772 C C . PRO A 1 33 ? -9.775 2.902 -0.962 1.00 15.00 311 PRO A C 4
ATOM 2773 O O . PRO A 1 33 ? -10.839 3.523 -1.044 1.00 15.00 311 PRO A O 4
ATOM 2784 N N . ARG A 1 34 ? -8.660 3.310 -1.567 1.00 15.00 312 ARG A N 4
ATOM 2785 C CA . ARG A 1 34 ? -8.642 4.509 -2.407 1.00 15.00 312 ARG A CA 4
ATOM 2786 C C . ARG A 1 34 ? -9.458 4.280 -3.674 1.00 15.00 312 ARG A C 4
ATOM 2787 O O . ARG A 1 34 ? -10.144 5.180 -4.155 1.00 15.00 312 ARG A O 4
ATOM 2808 N N . LEU A 1 35 ? -9.343 3.081 -4.224 1.00 15.00 313 LEU A N 4
ATOM 2809 C CA . LEU A 1 35 ? -10.134 2.680 -5.378 1.00 15.00 313 LEU A CA 4
ATOM 2810 C C . LEU A 1 35 ? -11.566 2.393 -4.953 1.00 15.00 313 LEU A C 4
ATOM 2811 O O . LEU A 1 35 ? -11.831 1.282 -4.450 1.00 15.00 313 LEU A O 4
ATOM 2827 N N . ASP B 2 2 ? 0.495 -8.468 -9.524 1.00 15.00 221 ASP B N 4
ATOM 2828 C CA . ASP B 2 2 ? 1.789 -8.497 -8.809 1.00 15.00 221 ASP B CA 4
ATOM 2829 C C . ASP B 2 2 ? 1.807 -9.716 -7.889 1.00 15.00 221 ASP B C 4
ATOM 2830 O O . ASP B 2 2 ? 0.779 -10.363 -7.692 1.00 15.00 221 ASP B O 4
ATOM 2839 N N . THR B 2 3 ? 2.961 -10.014 -7.329 1.00 15.00 222 THR B N 4
ATOM 2840 C CA . THR B 2 3 ? 3.152 -11.189 -6.493 1.00 15.00 222 THR B CA 4
ATOM 2841 C C . THR B 2 3 ? 2.617 -10.905 -5.091 1.00 15.00 222 THR B C 4
ATOM 2842 O O . THR B 2 3 ? 2.494 -9.741 -4.718 1.00 15.00 222 THR B O 4
ATOM 2853 N N . PRO B 2 4 ? 2.296 -11.950 -4.289 1.00 15.00 223 PRO B N 4
ATOM 2854 C CA . PRO B 2 4 ? 1.695 -11.761 -2.964 1.00 15.00 223 PRO B CA 4
ATOM 2855 C C . PRO B 2 4 ? 2.445 -10.722 -2.135 1.00 15.00 223 PRO B C 4
ATOM 2856 O O . PRO B 2 4 ? 3.676 -10.625 -2.197 1.00 15.00 223 PRO B O 4
ATOM 2867 N N . PRO B 2 5 ? 1.693 -9.980 -1.305 1.00 15.00 224 PRO B N 4
ATOM 2868 C CA . PRO B 2 5 ? 2.137 -8.716 -0.713 1.00 15.00 224 PRO B CA 4
ATOM 2869 C C . PRO B 2 5 ? 3.527 -8.769 -0.071 1.00 15.00 224 PRO B C 4
ATOM 2870 O O . PRO B 2 5 ? 3.795 -9.555 0.841 1.00 15.00 224 PRO B O 4
ATOM 2881 N N . PRO B 2 6 ? 4.417 -7.899 -0.575 1.00 15.00 225 PRO B N 4
ATOM 2882 C CA . PRO B 2 6 ? 5.823 -7.804 -0.161 1.00 15.00 225 PRO B CA 4
ATOM 2883 C C . PRO B 2 6 ? 6.004 -7.118 1.192 1.00 15.00 225 PRO B C 4
ATOM 2884 O O . PRO B 2 6 ? 5.035 -6.723 1.837 1.00 15.00 225 PRO B O 4
ATOM 2895 N N . ALA B 2 7 ? 7.255 -6.996 1.624 1.00 15.00 226 ALA B N 4
ATOM 2896 C CA . ALA B 2 7 ? 7.582 -6.206 2.805 1.00 15.00 226 ALA B CA 4
ATOM 2897 C C . ALA B 2 7 ? 7.208 -4.746 2.562 1.00 15.00 226 ALA B C 4
ATOM 2898 O O . ALA B 2 7 ? 7.192 -4.291 1.414 1.00 15.00 226 ALA B O 4
ATOM 2905 N N . TYR B 2 8 ? 6.925 -4.007 3.626 1.00 15.00 227 TYR B N 4
ATOM 2906 C CA . TYR B 2 8 ? 6.388 -2.665 3.472 1.00 15.00 227 TYR B CA 4
ATOM 2907 C C . TYR B 2 8 ? 7.488 -1.610 3.390 1.00 15.00 227 TYR B C 4
ATOM 2908 O O . TYR B 2 8 ? 8.531 -1.703 4.042 1.00 15.00 227 TYR B O 4
ATOM 2926 N N . LEU B 2 9 ? 7.217 -0.613 2.570 1.00 15.00 228 LEU B N 4
ATOM 2927 C CA . LEU B 2 9 ? 8.113 0.505 2.321 1.00 15.00 228 LEU B CA 4
ATOM 2928 C C . LEU B 2 9 ? 7.362 1.824 2.462 1.00 15.00 228 LEU B C 4
ATOM 2929 O O . LEU B 2 9 ? 6.149 1.840 2.423 1.00 15.00 228 LEU B O 4
ATOM 2945 N N . PRO B 2 10 ? 8.051 2.952 2.645 1.00 15.00 229 PRO B N 4
ATOM 2946 C CA . PRO B 2 10 ? 7.372 4.242 2.708 1.00 15.00 229 PRO B CA 4
ATOM 2947 C C . PRO B 2 10 ? 7.212 4.842 1.309 1.00 15.00 229 PRO B C 4
ATOM 2948 O O . PRO B 2 10 ? 8.053 4.633 0.432 1.00 15.00 229 PRO B O 4
ATOM 2959 N N . PRO B 2 11 ? 6.135 5.630 1.099 1.00 15.00 230 PRO B N 4
ATOM 2960 C CA . PRO B 2 11 ? 5.443 5.687 -0.189 1.00 15.00 230 PRO B CA 4
ATOM 2961 C C . PRO B 2 11 ? 5.951 6.724 -1.183 1.00 15.00 230 PRO B C 4
ATOM 2962 O O . PRO B 2 11 ? 6.490 7.775 -0.818 1.00 15.00 230 PRO B O 4
ATOM 2973 N N . GLU B 2 12 ? 5.726 6.404 -2.453 1.00 15.00 231 GLU B N 4
ATOM 2974 C CA . GLU B 2 12 ? 5.985 7.305 -3.558 1.00 15.00 231 GLU B CA 4
ATOM 2975 C C . GLU B 2 12 ? 4.699 7.447 -4.395 1.00 15.00 231 GLU B C 4
ATOM 2976 O O . GLU B 2 12 ? 4.193 6.451 -4.912 1.00 15.00 231 GLU B O 4
ATOM 2988 N N . ASP B 2 13 ? 4.134 8.652 -4.493 1.00 15.00 232 ASP B N 4
ATOM 2989 C CA . ASP B 2 13 ? 2.918 8.848 -5.278 1.00 15.00 232 ASP B CA 4
ATOM 2990 C C . ASP B 2 13 ? 2.868 10.257 -5.852 1.00 15.00 232 ASP B C 4
ATOM 2991 O O . ASP B 2 13 ? 2.693 11.234 -5.119 1.00 15.00 232 ASP B O 4
ATOM 3000 N N . PRO B 2 14 ? 3.056 10.381 -7.171 1.00 15.00 233 PRO B N 4
ATOM 3001 C CA . PRO B 2 14 ? 3.028 11.656 -7.862 1.00 15.00 233 PRO B CA 4
ATOM 3002 C C . PRO B 2 14 ? 1.655 11.961 -8.460 1.00 15.00 233 PRO B C 4
ATOM 3003 O O . PRO B 2 14 ? 1.484 12.001 -9.681 1.00 15.00 233 PRO B O 4
ATOM 3017 N N . LEU A 1 1 ? -13.515 2.052 -1.645 1.00 15.00 279 LEU A N 5
ATOM 3018 C CA . LEU A 1 1 ? -14.790 2.795 -1.693 1.00 15.00 279 LEU A CA 5
ATOM 3019 C C . LEU A 1 1 ? -14.590 4.285 -1.427 1.00 15.00 279 LEU A C 5
ATOM 3020 O O . LEU A 1 1 ? -15.517 5.074 -1.614 1.00 15.00 279 LEU A O 5
ATOM 3038 N N . GLY A 1 2 ? -13.402 4.687 -0.978 1.00 15.00 280 GLY A N 5
ATOM 3039 C CA . GLY A 1 2 ? -13.172 6.103 -0.764 1.00 15.00 280 GLY A CA 5
ATOM 3040 C C . GLY A 1 2 ? -12.104 6.442 0.270 1.00 15.00 280 GLY A C 5
ATOM 3041 O O . GLY A 1 2 ? -11.130 7.114 -0.067 1.00 15.00 280 GLY A O 5
ATOM 3045 N N . PRO A 1 3 ? -12.232 5.983 1.530 1.00 15.00 281 PRO A N 5
ATOM 3046 C CA . PRO A 1 3 ? -11.417 6.497 2.632 1.00 15.00 281 PRO A CA 5
ATOM 3047 C C . PRO A 1 3 ? -10.097 5.752 2.850 1.00 15.00 281 PRO A C 5
ATOM 3048 O O . PRO A 1 3 ? -10.030 4.524 2.770 1.00 15.00 281 PRO A O 5
ATOM 3059 N N . LEU A 1 4 ? -9.056 6.524 3.140 1.00 15.00 282 LEU A N 5
ATOM 3060 C CA . LEU A 1 4 ? -7.737 5.985 3.442 1.00 15.00 282 LEU A CA 5
ATOM 3061 C C . LEU A 1 4 ? -7.513 6.001 4.957 1.00 15.00 282 LEU A C 5
ATOM 3062 O O . LEU A 1 4 ? -7.528 7.066 5.578 1.00 15.00 282 LEU A O 5
ATOM 3078 N N . PRO A 1 5 ? -7.334 4.820 5.571 1.00 15.00 283 PRO A N 5
ATOM 3079 C CA . PRO A 1 5 ? -7.159 4.686 7.029 1.00 15.00 283 PRO A CA 5
ATOM 3080 C C . PRO A 1 5 ? -5.865 5.341 7.545 1.00 15.00 283 PRO A C 5
ATOM 3081 O O . PRO A 1 5 ? -4.904 5.502 6.790 1.00 15.00 283 PRO A O 5
ATOM 3092 N N . PRO A 1 6 ? -5.805 5.701 8.848 1.00 15.00 284 PRO A N 5
ATOM 3093 C CA . PRO A 1 6 ? -4.617 6.332 9.441 1.00 15.00 284 PRO A CA 5
ATOM 3094 C C . PRO A 1 6 ? -3.425 5.379 9.507 1.00 15.00 284 PRO A C 5
ATOM 3095 O O . PRO A 1 6 ? -3.551 4.241 9.960 1.00 15.00 284 PRO A O 5
ATOM 3106 N N . GLY A 1 7 ? -2.266 5.855 9.071 1.00 15.00 285 GLY A N 5
ATOM 3107 C CA . GLY A 1 7 ? -1.069 5.033 9.100 1.00 15.00 285 GLY A CA 5
ATOM 3108 C C . GLY A 1 7 ? -0.841 4.309 7.792 1.00 15.00 285 GLY A C 5
ATOM 3109 O O . GLY A 1 7 ? 0.137 3.571 7.640 1.00 15.00 285 GLY A O 5
ATOM 3113 N N . TRP A 1 8 ? -1.736 4.535 6.842 1.00 15.00 286 TRP A N 5
ATOM 3114 C CA . TRP A 1 8 ? -1.648 3.886 5.546 1.00 15.00 286 TRP A CA 5
ATOM 3115 C C . TRP A 1 8 ? -0.832 4.709 4.582 1.00 15.00 286 TRP A C 5
ATOM 3116 O O . TRP A 1 8 ? -1.284 5.744 4.088 1.00 15.00 286 TRP A O 5
ATOM 3137 N N . GLU A 1 9 ? 0.379 4.260 4.328 1.00 15.00 287 GLU A N 5
ATOM 3138 C CA . GLU A 1 9 ? 1.173 4.836 3.280 1.00 15.00 287 GLU A CA 5
ATOM 3139 C C . GLU A 1 9 ? 0.881 4.077 2.002 1.00 15.00 287 GLU A C 5
ATOM 3140 O O . GLU A 1 9 ? 1.067 2.863 1.922 1.00 15.00 287 GLU A O 5
ATOM 3152 N N . VAL A 1 10 ? 0.389 4.787 1.017 1.00 15.00 288 VAL A N 5
ATOM 3153 C CA . VAL A 1 10 ? -0.041 4.174 -0.217 1.00 15.00 288 VAL A CA 5
ATOM 3154 C C . VAL A 1 10 ? 1.120 4.112 -1.197 1.00 15.00 288 VAL A C 5
ATOM 3155 O O . VAL A 1 10 ? 1.551 5.130 -1.743 1.00 15.00 288 VAL A O 5
ATOM 3168 N N . ARG A 1 11 ? 1.661 2.913 -1.396 1.00 15.00 289 ARG A N 5
ATOM 3169 C CA . ARG A 1 11 ? 2.808 2.763 -2.254 1.00 15.00 289 ARG A CA 5
ATOM 3170 C C . ARG A 1 11 ? 2.310 2.252 -3.604 1.00 15.00 289 ARG A C 5
ATOM 3171 O O . ARG A 1 11 ? 2.081 1.067 -3.792 1.00 15.00 289 ARG A O 5
ATOM 3192 N N . SER A 1 12 ? 2.046 3.178 -4.515 1.00 15.00 290 SER A N 5
ATOM 3193 C CA . SER A 1 12 ? 1.420 2.839 -5.786 1.00 15.00 290 SER A CA 5
ATOM 3194 C C . SER A 1 12 ? 2.438 2.884 -6.921 1.00 15.00 290 SER A C 5
ATOM 3195 O O . SER A 1 12 ? 2.914 3.957 -7.295 1.00 15.00 290 SER A O 5
ATOM 3203 N N . THR A 1 13 ? 2.790 1.729 -7.461 1.00 15.00 291 THR A N 5
ATOM 3204 C CA . THR A 1 13 ? 3.849 1.663 -8.452 1.00 15.00 291 THR A CA 5
ATOM 3205 C C . THR A 1 13 ? 3.305 1.829 -9.871 1.00 15.00 291 THR A C 5
ATOM 3206 O O . THR A 1 13 ? 2.213 1.337 -10.200 1.00 15.00 291 THR A O 5
ATOM 3217 N N . VAL A 1 14 ? 4.091 2.526 -10.701 1.00 15.00 292 VAL A N 5
ATOM 3218 C CA . VAL A 1 14 ? 3.714 2.850 -12.082 1.00 15.00 292 VAL A CA 5
ATOM 3219 C C . VAL A 1 14 ? 3.474 1.599 -12.919 1.00 15.00 292 VAL A C 5
ATOM 3220 O O . VAL A 1 14 ? 2.911 1.672 -14.010 1.00 15.00 292 VAL A O 5
ATOM 3233 N N . SER A 1 15 ? 3.920 0.456 -12.408 1.00 15.00 293 SER A N 5
ATOM 3234 C CA . SER A 1 15 ? 3.664 -0.829 -13.042 1.00 15.00 293 SER A CA 5
ATOM 3235 C C . SER A 1 15 ? 2.155 -1.087 -13.144 1.00 15.00 293 SER A C 5
ATOM 3236 O O . SER A 1 15 ? 1.715 -1.978 -13.870 1.00 15.00 293 SER A O 5
ATOM 3244 N N . GLY A 1 16 ? 1.373 -0.305 -12.402 1.00 15.00 294 GLY A N 5
ATOM 3245 C CA . GLY A 1 16 ? -0.068 -0.444 -12.436 1.00 15.00 294 GLY A CA 5
ATOM 3246 C C . GLY A 1 16 ? -0.583 -1.413 -11.399 1.00 15.00 294 GLY A C 5
ATOM 3247 O O . GLY A 1 16 ? -1.418 -2.269 -11.693 1.00 15.00 294 GLY A O 5
ATOM 3251 N N . ARG A 1 17 ? -0.067 -1.294 -10.183 1.00 15.00 295 ARG A N 5
ATOM 3252 C CA . ARG A 1 17 ? -0.557 -2.101 -9.069 1.00 15.00 295 ARG A CA 5
ATOM 3253 C C . ARG A 1 17 ? -0.433 -1.333 -7.761 1.00 15.00 295 ARG A C 5
ATOM 3254 O O . ARG A 1 17 ? 0.588 -0.698 -7.496 1.00 15.00 295 ARG A O 5
ATOM 3275 N N . ILE A 1 18 ? -1.480 -1.400 -6.948 1.00 15.00 296 ILE A N 5
ATOM 3276 C CA . ILE A 1 18 ? -1.454 -0.794 -5.629 1.00 15.00 296 ILE A CA 5
ATOM 3277 C C . ILE A 1 18 ? -0.932 -1.815 -4.636 1.00 15.00 296 ILE A C 5
ATOM 3278 O O . ILE A 1 18 ? -1.255 -2.997 -4.732 1.00 15.00 296 ILE A O 5
ATOM 3294 N N . TYR A 1 19 ? -0.108 -1.375 -3.705 1.00 15.00 297 TYR A N 5
ATOM 3295 C CA . TYR A 1 19 ? 0.415 -2.279 -2.712 1.00 15.00 297 TYR A CA 5
ATOM 3296 C C . TYR A 1 19 ? 0.662 -1.475 -1.462 1.00 15.00 297 TYR A C 5
ATOM 3297 O O . TYR A 1 19 ? 1.294 -0.397 -1.476 1.00 15.00 297 TYR A O 5
ATOM 3315 N N . PHE A 1 20 ? 0.076 -1.939 -0.399 1.00 15.00 298 PHE A N 5
ATOM 3316 C CA . PHE A 1 20 ? 0.032 -1.166 0.782 1.00 15.00 298 PHE A CA 5
ATOM 3317 C C . PHE A 1 20 ? 1.156 -1.403 1.710 1.00 15.00 298 PHE A C 5
ATOM 3318 O O . PHE A 1 20 ? 1.517 -2.532 2.011 1.00 15.00 298 PHE A O 5
ATOM 3335 N N . VAL A 1 21 ? 1.639 -0.298 2.206 1.00 15.00 299 VAL A N 5
ATOM 3336 C CA . VAL A 1 21 ? 2.734 -0.277 3.110 1.00 15.00 299 VAL A CA 5
ATOM 3337 C C . VAL A 1 21 ? 2.344 0.587 4.308 1.00 15.00 299 VAL A C 5
ATOM 3338 O O . VAL A 1 21 ? 2.520 1.806 4.334 1.00 15.00 299 VAL A O 5
ATOM 3351 N N . ASP A 1 22 ? 1.758 -0.055 5.291 1.00 15.00 300 ASP A N 5
ATOM 3352 C CA . ASP A 1 22 ? 1.291 0.648 6.467 1.00 15.00 300 ASP A CA 5
ATOM 3353 C C . ASP A 1 22 ? 2.381 0.622 7.522 1.00 15.00 300 ASP A C 5
ATOM 3354 O O . ASP A 1 22 ? 2.853 -0.445 7.918 1.00 15.00 300 ASP A O 5
ATOM 3363 N N . HIS A 1 23 ? 2.818 1.804 7.940 1.00 15.00 301 HIS A N 5
ATOM 3364 C CA . HIS A 1 23 ? 3.928 1.900 8.875 1.00 15.00 301 HIS A CA 5
ATOM 3365 C C . HIS A 1 23 ? 3.412 1.862 10.313 1.00 15.00 301 HIS A C 5
ATOM 3366 O O . HIS A 1 23 ? 4.194 1.798 11.262 1.00 15.00 301 HIS A O 5
ATOM 3381 N N . ASN A 1 24 ? 2.094 1.901 10.460 1.00 15.00 302 ASN A N 5
ATOM 3382 C CA . ASN A 1 24 ? 1.461 1.970 11.772 1.00 15.00 302 ASN A CA 5
ATOM 3383 C C . ASN A 1 24 ? 1.342 0.576 12.382 1.00 15.00 302 ASN A C 5
ATOM 3384 O O . ASN A 1 24 ? 1.943 0.284 13.417 1.00 15.00 302 ASN A O 5
ATOM 3395 N N . ASN A 1 25 ? 0.581 -0.288 11.727 1.00 15.00 303 ASN A N 5
ATOM 3396 C CA . ASN A 1 25 ? 0.401 -1.656 12.203 1.00 15.00 303 ASN A CA 5
ATOM 3397 C C . ASN A 1 25 ? 1.427 -2.592 11.569 1.00 15.00 303 ASN A C 5
ATOM 3398 O O . ASN A 1 25 ? 1.638 -3.708 12.049 1.00 15.00 303 ASN A O 5
ATOM 3409 N N . ARG A 1 26 ? 2.076 -2.114 10.505 1.00 15.00 304 ARG A N 5
ATOM 3410 C CA . ARG A 1 26 ? 3.000 -2.918 9.710 1.00 15.00 304 ARG A CA 5
ATOM 3411 C C . ARG A 1 26 ? 2.229 -3.996 8.955 1.00 15.00 304 ARG A C 5
ATOM 3412 O O . ARG A 1 26 ? 2.110 -5.141 9.403 1.00 15.00 304 ARG A O 5
ATOM 3433 N N . THR A 1 27 ? 1.647 -3.594 7.836 1.00 15.00 305 THR A N 5
ATOM 3434 C CA . THR A 1 27 ? 0.821 -4.482 7.043 1.00 15.00 305 THR A CA 5
ATOM 3435 C C . THR A 1 27 ? 0.980 -4.176 5.558 1.00 15.00 305 THR A C 5
ATOM 3436 O O . THR A 1 27 ? 1.028 -3.009 5.159 1.00 15.00 305 THR A O 5
ATOM 3447 N N . THR A 1 28 ? 1.077 -5.219 4.747 1.00 15.00 306 THR A N 5
ATOM 3448 C CA . THR A 1 28 ? 1.113 -5.060 3.305 1.00 15.00 306 THR A CA 5
ATOM 3449 C C . THR A 1 28 ? -0.160 -5.638 2.693 1.00 15.00 306 THR A C 5
ATOM 3450 O O . THR A 1 28 ? -0.451 -6.821 2.859 1.00 15.00 306 THR A O 5
ATOM 3461 N N . GLN A 1 29 ? -0.923 -4.802 2.001 1.00 15.00 307 GLN A N 5
ATOM 3462 C CA . GLN A 1 29 ? -2.239 -5.207 1.491 1.00 15.00 307 GLN A CA 5
ATOM 3463 C C . GLN A 1 29 ? -2.401 -4.851 0.013 1.00 15.00 307 GLN A C 5
ATOM 3464 O O . GLN A 1 29 ? -2.030 -3.765 -0.408 1.00 15.00 307 GLN A O 5
ATOM 3478 N N . PHE A 1 30 ? -2.974 -5.760 -0.768 1.00 15.00 308 PHE A N 5
ATOM 3479 C CA . PHE A 1 30 ? -3.239 -5.484 -2.182 1.00 15.00 308 PHE A CA 5
ATOM 3480 C C . PHE A 1 30 ? -4.631 -4.898 -2.394 1.00 15.00 308 PHE A C 5
ATOM 3481 O O . PHE A 1 30 ? -4.940 -4.385 -3.466 1.00 15.00 308 PHE A O 5
ATOM 3498 N N . THR A 1 31 ? -5.476 -5.008 -1.384 1.00 15.00 309 THR A N 5
ATOM 3499 C CA . THR A 1 31 ? -6.816 -4.456 -1.457 1.00 15.00 309 THR A CA 5
ATOM 3500 C C . THR A 1 31 ? -6.807 -2.985 -1.038 1.00 15.00 309 THR A C 5
ATOM 3501 O O . THR A 1 31 ? -6.540 -2.664 0.121 1.00 15.00 309 THR A O 5
ATOM 3512 N N . ASP A 1 32 ? -7.080 -2.097 -1.991 1.00 15.00 310 ASP A N 5
ATOM 3513 C CA . ASP A 1 32 ? -7.048 -0.663 -1.729 1.00 15.00 310 ASP A CA 5
ATOM 3514 C C . ASP A 1 32 ? -8.428 -0.128 -1.359 1.00 15.00 310 ASP A C 5
ATOM 3515 O O . ASP A 1 32 ? -9.408 -0.352 -2.071 1.00 15.00 310 ASP A O 5
ATOM 3524 N N . PRO A 1 33 ? -8.513 0.586 -0.225 1.00 15.00 311 PRO A N 5
ATOM 3525 C CA . PRO A 1 33 ? -9.765 1.146 0.285 1.00 15.00 311 PRO A CA 5
ATOM 3526 C C . PRO A 1 33 ? -10.230 2.385 -0.482 1.00 15.00 311 PRO A C 5
ATOM 3527 O O . PRO A 1 33 ? -11.370 2.829 -0.324 1.00 15.00 311 PRO A O 5
ATOM 3538 N N . ARG A 1 34 ? -9.346 2.975 -1.277 1.00 15.00 312 ARG A N 5
ATOM 3539 C CA . ARG A 1 34 ? -9.708 4.156 -2.048 1.00 15.00 312 ARG A CA 5
ATOM 3540 C C . ARG A 1 34 ? -10.541 3.753 -3.260 1.00 15.00 312 ARG A C 5
ATOM 3541 O O . ARG A 1 34 ? -11.462 4.465 -3.659 1.00 15.00 312 ARG A O 5
ATOM 3562 N N . LEU A 1 35 ? -10.195 2.614 -3.847 1.00 15.00 313 LEU A N 5
ATOM 3563 C CA . LEU A 1 35 ? -10.932 2.075 -4.982 1.00 15.00 313 LEU A CA 5
ATOM 3564 C C . LEU A 1 35 ? -12.131 1.265 -4.509 1.00 15.00 313 LEU A C 5
ATOM 3565 O O . LEU A 1 35 ? -13.210 1.857 -4.315 1.00 15.00 313 LEU A O 5
ATOM 3581 N N . ASP B 2 2 ? -1.970 -8.990 -7.837 1.00 15.00 221 ASP B N 5
ATOM 3582 C CA . ASP B 2 2 ? -0.530 -9.178 -8.127 1.00 15.00 221 ASP B CA 5
ATOM 3583 C C . ASP B 2 2 ? 0.039 -10.285 -7.233 1.00 15.00 221 ASP B C 5
ATOM 3584 O O . ASP B 2 2 ? -0.668 -10.817 -6.374 1.00 15.00 221 ASP B O 5
ATOM 3593 N N . THR B 2 3 ? 1.300 -10.641 -7.458 1.00 15.00 222 THR B N 5
ATOM 3594 C CA . THR B 2 3 ? 1.988 -11.673 -6.689 1.00 15.00 222 THR B CA 5
ATOM 3595 C C . THR B 2 3 ? 2.058 -11.301 -5.212 1.00 15.00 222 THR B C 5
ATOM 3596 O O . THR B 2 3 ? 1.957 -10.129 -4.886 1.00 15.00 222 THR B O 5
ATOM 3607 N N . PRO B 2 4 ? 2.287 -12.283 -4.312 1.00 15.00 223 PRO B N 5
ATOM 3608 C CA . PRO B 2 4 ? 2.215 -12.072 -2.858 1.00 15.00 223 PRO B CA 5
ATOM 3609 C C . PRO B 2 4 ? 2.997 -10.836 -2.399 1.00 15.00 223 PRO B C 5
ATOM 3610 O O . PRO B 2 4 ? 4.166 -10.667 -2.755 1.00 15.00 223 PRO B O 5
ATOM 3621 N N . PRO B 2 5 ? 2.362 -9.960 -1.589 1.00 15.00 224 PRO B N 5
ATOM 3622 C CA . PRO B 2 5 ? 2.919 -8.644 -1.254 1.00 15.00 224 PRO B CA 5
ATOM 3623 C C . PRO B 2 5 ? 4.215 -8.711 -0.444 1.00 15.00 224 PRO B C 5
ATOM 3624 O O . PRO B 2 5 ? 4.410 -9.614 0.374 1.00 15.00 224 PRO B O 5
ATOM 3635 N N . PRO B 2 6 ? 5.104 -7.725 -0.660 1.00 15.00 225 PRO B N 5
ATOM 3636 C CA . PRO B 2 6 ? 6.414 -7.656 -0.020 1.00 15.00 225 PRO B CA 5
ATOM 3637 C C . PRO B 2 6 ? 6.397 -6.872 1.291 1.00 15.00 225 PRO B C 5
ATOM 3638 O O . PRO B 2 6 ? 5.352 -6.386 1.720 1.00 15.00 225 PRO B O 5
ATOM 3649 N N . ALA B 2 7 ? 7.559 -6.766 1.930 1.00 15.00 226 ALA B N 5
ATOM 3650 C CA . ALA B 2 7 ? 7.716 -5.922 3.111 1.00 15.00 226 ALA B CA 5
ATOM 3651 C C . ALA B 2 7 ? 7.371 -4.475 2.774 1.00 15.00 226 ALA B C 5
ATOM 3652 O O . ALA B 2 7 ? 7.482 -4.063 1.618 1.00 15.00 226 ALA B O 5
ATOM 3659 N N . TYR B 2 8 ? 6.961 -3.701 3.769 1.00 15.00 227 TYR B N 5
ATOM 3660 C CA . TYR B 2 8 ? 6.485 -2.350 3.507 1.00 15.00 227 TYR B CA 5
ATOM 3661 C C . TYR B 2 8 ? 7.618 -1.330 3.562 1.00 15.00 227 TYR B C 5
ATOM 3662 O O . TYR B 2 8 ? 8.550 -1.431 4.367 1.00 15.00 227 TYR B O 5
ATOM 3680 N N . LEU B 2 9 ? 7.500 -0.347 2.695 1.00 15.00 228 LEU B N 5
ATOM 3681 C CA . LEU B 2 9 ? 8.434 0.760 2.592 1.00 15.00 228 LEU B CA 5
ATOM 3682 C C . LEU B 2 9 ? 7.646 2.056 2.589 1.00 15.00 228 LEU B C 5
ATOM 3683 O O . LEU B 2 9 ? 6.461 2.044 2.315 1.00 15.00 228 LEU B O 5
ATOM 3699 N N . PRO B 2 10 ? 8.261 3.197 2.880 1.00 15.00 229 PRO B N 5
ATOM 3700 C CA . PRO B 2 10 ? 7.541 4.459 2.811 1.00 15.00 229 PRO B CA 5
ATOM 3701 C C . PRO B 2 10 ? 7.623 5.014 1.394 1.00 15.00 229 PRO B C 5
ATOM 3702 O O . PRO B 2 10 ? 8.653 4.901 0.731 1.00 15.00 229 PRO B O 5
ATOM 3713 N N . PRO B 2 11 ? 6.539 5.655 0.918 1.00 15.00 230 PRO B N 5
ATOM 3714 C CA . PRO B 2 11 ? 6.136 5.545 -0.477 1.00 15.00 230 PRO B CA 5
ATOM 3715 C C . PRO B 2 11 ? 6.739 6.572 -1.421 1.00 15.00 230 PRO B C 5
ATOM 3716 O O . PRO B 2 11 ? 6.820 7.759 -1.116 1.00 15.00 230 PRO B O 5
ATOM 3727 N N . GLU B 2 12 ? 7.128 6.088 -2.595 1.00 15.00 231 GLU B N 5
ATOM 3728 C CA . GLU B 2 12 ? 7.628 6.950 -3.649 1.00 15.00 231 GLU B CA 5
ATOM 3729 C C . GLU B 2 12 ? 6.463 7.412 -4.529 1.00 15.00 231 GLU B C 5
ATOM 3730 O O . GLU B 2 12 ? 6.037 6.702 -5.424 1.00 15.00 231 GLU B O 5
ATOM 3742 N N . ASP B 2 13 ? 5.960 8.609 -4.312 1.00 15.00 232 ASP B N 5
ATOM 3743 C CA . ASP B 2 13 ? 4.716 8.996 -4.967 1.00 15.00 232 ASP B CA 5
ATOM 3744 C C . ASP B 2 13 ? 4.663 10.501 -5.214 1.00 15.00 232 ASP B C 5
ATOM 3745 O O . ASP B 2 13 ? 4.578 11.294 -4.273 1.00 15.00 232 ASP B O 5
ATOM 3754 N N . PRO B 2 14 ? 4.755 10.913 -6.486 1.00 15.00 233 PRO B N 5
ATOM 3755 C CA . PRO B 2 14 ? 4.704 12.313 -6.882 1.00 15.00 233 PRO B CA 5
ATOM 3756 C C . PRO B 2 14 ? 3.275 12.783 -7.141 1.00 15.00 233 PRO B C 5
ATOM 3757 O O . PRO B 2 14 ? 2.812 12.819 -8.282 1.00 15.00 233 PRO B O 5
ATOM 3771 N N . LEU A 1 1 ? -14.409 1.786 -1.286 1.00 15.00 279 LEU A N 6
ATOM 3772 C CA . LEU A 1 1 ? -15.448 2.319 -0.382 1.00 15.00 279 LEU A CA 6
ATOM 3773 C C . LEU A 1 1 ? -15.347 3.839 -0.305 1.00 15.00 279 LEU A C 6
ATOM 3774 O O . LEU A 1 1 ? -16.288 4.546 -0.667 1.00 15.00 279 LEU A O 6
ATOM 3792 N N . GLY A 1 2 ? -14.210 4.345 0.163 1.00 15.00 280 GLY A N 6
ATOM 3793 C CA . GLY A 1 2 ? -14.065 5.781 0.314 1.00 15.00 280 GLY A CA 6
ATOM 3794 C C . GLY A 1 2 ? -12.919 6.199 1.229 1.00 15.00 280 GLY A C 6
ATOM 3795 O O . GLY A 1 2 ? -12.037 6.941 0.796 1.00 15.00 280 GLY A O 6
ATOM 3799 N N . PRO A 1 3 ? -12.885 5.731 2.493 1.00 15.00 281 PRO A N 6
ATOM 3800 C CA . PRO A 1 3 ? -11.937 6.237 3.487 1.00 15.00 281 PRO A CA 6
ATOM 3801 C C . PRO A 1 3 ? -10.609 5.482 3.516 1.00 15.00 281 PRO A C 6
ATOM 3802 O O . PRO A 1 3 ? -10.549 4.277 3.262 1.00 15.00 281 PRO A O 6
ATOM 3813 N N . LEU A 1 4 ? -9.551 6.208 3.845 1.00 15.00 282 LEU A N 6
ATOM 3814 C CA . LEU A 1 4 ? -8.225 5.628 3.991 1.00 15.00 282 LEU A CA 6
ATOM 3815 C C . LEU A 1 4 ? -7.778 5.741 5.448 1.00 15.00 282 LEU A C 6
ATOM 3816 O O . LEU A 1 4 ? -7.694 6.845 5.987 1.00 15.00 282 LEU A O 6
ATOM 3832 N N . PRO A 1 5 ? -7.513 4.602 6.106 1.00 15.00 283 PRO A N 6
ATOM 3833 C CA . PRO A 1 5 ? -7.088 4.567 7.515 1.00 15.00 283 PRO A CA 6
ATOM 3834 C C . PRO A 1 5 ? -5.761 5.294 7.749 1.00 15.00 283 PRO A C 6
ATOM 3835 O O . PRO A 1 5 ? -4.826 5.157 6.960 1.00 15.00 283 PRO A O 6
ATOM 3846 N N . PRO A 1 6 ? -5.664 6.081 8.838 1.00 15.00 284 PRO A N 6
ATOM 3847 C CA . PRO A 1 6 ? -4.421 6.768 9.218 1.00 15.00 284 PRO A CA 6
ATOM 3848 C C . PRO A 1 6 ? -3.260 5.793 9.413 1.00 15.00 284 PRO A C 6
ATOM 3849 O O . PRO A 1 6 ? -3.409 4.753 10.061 1.00 15.00 284 PRO A O 6
ATOM 3860 N N . GLY A 1 7 ? -2.104 6.138 8.860 1.00 15.00 285 GLY A N 6
ATOM 3861 C CA . GLY A 1 7 ? -0.938 5.286 8.981 1.00 15.00 285 GLY A CA 6
ATOM 3862 C C . GLY A 1 7 ? -0.694 4.489 7.720 1.00 15.00 285 GLY A C 6
ATOM 3863 O O . GLY A 1 7 ? 0.282 3.743 7.618 1.00 15.00 285 GLY A O 6
ATOM 3867 N N . TRP A 1 8 ? -1.579 4.670 6.750 1.00 15.00 286 TRP A N 6
ATOM 3868 C CA . TRP A 1 8 ? -1.494 3.955 5.490 1.00 15.00 286 TRP A CA 6
ATOM 3869 C C . TRP A 1 8 ? -0.661 4.723 4.488 1.00 15.00 286 TRP A C 6
ATOM 3870 O O . TRP A 1 8 ? -1.072 5.776 3.994 1.00 15.00 286 TRP A O 6
ATOM 3891 N N . GLU A 1 9 ? 0.523 4.204 4.216 1.00 15.00 287 GLU A N 6
ATOM 3892 C CA . GLU A 1 9 ? 1.358 4.741 3.171 1.00 15.00 287 GLU A CA 6
ATOM 3893 C C . GLU A 1 9 ? 1.072 3.978 1.892 1.00 15.00 287 GLU A C 6
ATOM 3894 O O . GLU A 1 9 ? 1.177 2.752 1.857 1.00 15.00 287 GLU A O 6
ATOM 3906 N N . VAL A 1 10 ? 0.684 4.683 0.849 1.00 15.00 288 VAL A N 6
ATOM 3907 C CA . VAL A 1 10 ? 0.367 4.017 -0.396 1.00 15.00 288 VAL A CA 6
ATOM 3908 C C . VAL A 1 10 ? 1.623 3.913 -1.252 1.00 15.00 288 VAL A C 6
ATOM 3909 O O . VAL A 1 10 ? 2.163 4.909 -1.734 1.00 15.00 288 VAL A O 6
ATOM 3922 N N . ARG A 1 11 ? 2.138 2.707 -1.391 1.00 15.00 289 ARG A N 6
ATOM 3923 C CA . ARG A 1 11 ? 3.320 2.520 -2.191 1.00 15.00 289 ARG A CA 6
ATOM 3924 C C . ARG A 1 11 ? 2.883 2.085 -3.586 1.00 15.00 289 ARG A C 6
ATOM 3925 O O . ARG A 1 11 ? 2.572 0.922 -3.831 1.00 15.00 289 ARG A O 6
ATOM 3946 N N . SER A 1 12 ? 2.757 3.072 -4.459 1.00 15.00 290 SER A N 6
ATOM 3947 C CA . SER A 1 12 ? 2.288 2.859 -5.812 1.00 15.00 290 SER A CA 6
ATOM 3948 C C . SER A 1 12 ? 3.457 2.846 -6.786 1.00 15.00 290 SER A C 6
ATOM 3949 O O . SER A 1 12 ? 4.163 3.839 -6.946 1.00 15.00 290 SER A O 6
ATOM 3957 N N . THR A 1 13 ? 3.671 1.710 -7.421 1.00 15.00 291 THR A N 6
ATOM 3958 C CA . THR A 1 13 ? 4.776 1.570 -8.349 1.00 15.00 291 THR A CA 6
ATOM 3959 C C . THR A 1 13 ? 4.314 1.799 -9.783 1.00 15.00 291 THR A C 6
ATOM 3960 O O . THR A 1 13 ? 3.190 1.425 -10.152 1.00 15.00 291 THR A O 6
ATOM 3971 N N . VAL A 1 14 ? 5.189 2.399 -10.590 1.00 15.00 292 VAL A N 6
ATOM 3972 C CA . VAL A 1 14 ? 4.905 2.683 -11.998 1.00 15.00 292 VAL A CA 6
ATOM 3973 C C . VAL A 1 14 ? 4.609 1.403 -12.781 1.00 15.00 292 VAL A C 6
ATOM 3974 O O . VAL A 1 14 ? 4.097 1.452 -13.898 1.00 15.00 292 VAL A O 6
ATOM 3987 N N . SER A 1 15 ? 4.952 0.265 -12.181 1.00 15.00 293 SER A N 6
ATOM 3988 C CA . SER A 1 15 ? 4.634 -1.046 -12.735 1.00 15.00 293 SER A CA 6
ATOM 3989 C C . SER A 1 15 ? 3.117 -1.205 -12.918 1.00 15.00 293 SER A C 6
ATOM 3990 O O . SER A 1 15 ? 2.657 -2.130 -13.584 1.00 15.00 293 SER A O 6
ATOM 3998 N N . GLY A 1 16 ? 2.351 -0.312 -12.298 1.00 15.00 294 GLY A N 6
ATOM 3999 C CA . GLY A 1 16 ? 0.912 -0.357 -12.417 1.00 15.00 294 GLY A CA 6
ATOM 4000 C C . GLY A 1 16 ? 0.278 -1.205 -11.345 1.00 15.00 294 GLY A C 6
ATOM 4001 O O . GLY A 1 16 ? -0.601 -2.020 -11.626 1.00 15.00 294 GLY A O 6
ATOM 4005 N N . ARG A 1 17 ? 0.735 -1.025 -10.115 1.00 15.00 295 ARG A N 6
ATOM 4006 C CA . ARG A 1 17 ? 0.164 -1.743 -8.985 1.00 15.00 295 ARG A CA 6
ATOM 4007 C C . ARG A 1 17 ? 0.229 -0.885 -7.723 1.00 15.00 295 ARG A C 6
ATOM 4008 O O . ARG A 1 17 ? 1.299 -0.386 -7.343 1.00 15.00 295 ARG A O 6
ATOM 4029 N N . ILE A 1 18 ? -0.922 -0.683 -7.100 1.00 15.00 296 ILE A N 6
ATOM 4030 C CA . ILE A 1 18 ? -0.985 -0.039 -5.801 1.00 15.00 296 ILE A CA 6
ATOM 4031 C C . ILE A 1 18 ? -0.937 -1.148 -4.746 1.00 15.00 296 ILE A C 6
ATOM 4032 O O . ILE A 1 18 ? -1.609 -2.171 -4.883 1.00 15.00 296 ILE A O 6
ATOM 4048 N N . TYR A 1 19 ? -0.097 -0.991 -3.739 1.00 15.00 297 TYR A N 6
ATOM 4049 C CA . TYR A 1 19 ? 0.120 -2.066 -2.788 1.00 15.00 297 TYR A CA 6
ATOM 4050 C C . TYR A 1 19 ? 0.469 -1.449 -1.463 1.00 15.00 297 TYR A C 6
ATOM 4051 O O . TYR A 1 19 ? 1.264 -0.503 -1.386 1.00 15.00 297 TYR A O 6
ATOM 4069 N N . PHE A 1 20 ? -0.136 -1.957 -0.428 1.00 15.00 298 PHE A N 6
ATOM 4070 C CA . PHE A 1 20 ? -0.118 -1.266 0.813 1.00 15.00 298 PHE A CA 6
ATOM 4071 C C . PHE A 1 20 ? 1.018 -1.595 1.717 1.00 15.00 298 PHE A C 6
ATOM 4072 O O . PHE A 1 20 ? 1.367 -2.754 1.925 1.00 15.00 298 PHE A O 6
ATOM 4089 N N . VAL A 1 21 ? 1.529 -0.520 2.287 1.00 15.00 299 VAL A N 6
ATOM 4090 C CA . VAL A 1 21 ? 2.605 -0.549 3.228 1.00 15.00 299 VAL A CA 6
ATOM 4091 C C . VAL A 1 21 ? 2.261 0.407 4.375 1.00 15.00 299 VAL A C 6
ATOM 4092 O O . VAL A 1 21 ? 2.541 1.608 4.340 1.00 15.00 299 VAL A O 6
ATOM 4105 N N . ASP A 1 22 ? 1.599 -0.118 5.377 1.00 15.00 300 ASP A N 6
ATOM 4106 C CA . ASP A 1 22 ? 1.195 0.694 6.508 1.00 15.00 300 ASP A CA 6
ATOM 4107 C C . ASP A 1 22 ? 2.260 0.617 7.587 1.00 15.00 300 ASP A C 6
ATOM 4108 O O . ASP A 1 22 ? 2.586 -0.466 8.078 1.00 15.00 300 ASP A O 6
ATOM 4117 N N . HIS A 1 23 ? 2.838 1.768 7.923 1.00 15.00 301 HIS A N 6
ATOM 4118 C CA . HIS A 1 23 ? 3.943 1.804 8.871 1.00 15.00 301 HIS A CA 6
ATOM 4119 C C . HIS A 1 23 ? 3.412 1.848 10.300 1.00 15.00 301 HIS A C 6
ATOM 4120 O O . HIS A 1 23 ? 4.174 1.704 11.254 1.00 15.00 301 HIS A O 6
ATOM 4135 N N . ASN A 1 24 ? 2.112 2.075 10.439 1.00 15.00 302 ASN A N 6
ATOM 4136 C CA . ASN A 1 24 ? 1.510 2.284 11.750 1.00 15.00 302 ASN A CA 6
ATOM 4137 C C . ASN A 1 24 ? 1.185 0.955 12.425 1.00 15.00 302 ASN A C 6
ATOM 4138 O O . ASN A 1 24 ? 1.660 0.680 13.526 1.00 15.00 302 ASN A O 6
ATOM 4149 N N . ASN A 1 25 ? 0.375 0.134 11.771 1.00 15.00 303 ASN A N 6
ATOM 4150 C CA . ASN A 1 25 ? 0.050 -1.192 12.299 1.00 15.00 303 ASN A CA 6
ATOM 4151 C C . ASN A 1 25 ? 0.969 -2.260 11.719 1.00 15.00 303 ASN A C 6
ATOM 4152 O O . ASN A 1 25 ? 1.025 -3.383 12.231 1.00 15.00 303 ASN A O 6
ATOM 4163 N N . ARG A 1 26 ? 1.674 -1.901 10.645 1.00 15.00 304 ARG A N 6
ATOM 4164 C CA . ARG A 1 26 ? 2.499 -2.829 9.879 1.00 15.00 304 ARG A CA 6
ATOM 4165 C C . ARG A 1 26 ? 1.625 -3.860 9.173 1.00 15.00 304 ARG A C 6
ATOM 4166 O O . ARG A 1 26 ? 1.291 -4.907 9.733 1.00 15.00 304 ARG A O 6
ATOM 4187 N N . THR A 1 27 ? 1.211 -3.525 7.962 1.00 15.00 305 THR A N 6
ATOM 4188 C CA . THR A 1 27 ? 0.397 -4.420 7.157 1.00 15.00 305 THR A CA 6
ATOM 4189 C C . THR A 1 27 ? 0.672 -4.183 5.675 1.00 15.00 305 THR A C 6
ATOM 4190 O O . THR A 1 27 ? 1.031 -3.070 5.271 1.00 15.00 305 THR A O 6
ATOM 4201 N N . THR A 1 28 ? 0.529 -5.233 4.875 1.00 15.00 306 THR A N 6
ATOM 4202 C CA . THR A 1 28 ? 0.749 -5.139 3.444 1.00 15.00 306 THR A CA 6
ATOM 4203 C C . THR A 1 28 ? -0.413 -5.773 2.682 1.00 15.00 306 THR A C 6
ATOM 4204 O O . THR A 1 28 ? -0.679 -6.968 2.813 1.00 15.00 306 THR A O 6
ATOM 4215 N N . GLN A 1 29 ? -1.114 -4.965 1.893 1.00 15.00 307 GLN A N 6
ATOM 4216 C CA . GLN A 1 29 ? -2.361 -5.409 1.260 1.00 15.00 307 GLN A CA 6
ATOM 4217 C C . GLN A 1 29 ? -2.502 -4.864 -0.162 1.00 15.00 307 GLN A C 6
ATOM 4218 O O . GLN A 1 29 ? -2.329 -3.676 -0.387 1.00 15.00 307 GLN A O 6
ATOM 4232 N N . PHE A 1 30 ? -2.841 -5.729 -1.116 1.00 15.00 308 PHE A N 6
ATOM 4233 C CA . PHE A 1 30 ? -3.202 -5.271 -2.465 1.00 15.00 308 PHE A CA 6
ATOM 4234 C C . PHE A 1 30 ? -4.591 -4.630 -2.466 1.00 15.00 308 PHE A C 6
ATOM 4235 O O . PHE A 1 30 ? -4.986 -3.972 -3.426 1.00 15.00 308 PHE A O 6
ATOM 4252 N N . THR A 1 31 ? -5.334 -4.861 -1.394 1.00 15.00 309 THR A N 6
ATOM 4253 C CA . THR A 1 31 ? -6.699 -4.375 -1.272 1.00 15.00 309 THR A CA 6
ATOM 4254 C C . THR A 1 31 ? -6.743 -2.895 -0.876 1.00 15.00 309 THR A C 6
ATOM 4255 O O . THR A 1 31 ? -6.406 -2.537 0.256 1.00 15.00 309 THR A O 6
ATOM 4266 N N . ASP A 1 32 ? -7.145 -2.048 -1.819 1.00 15.00 310 ASP A N 6
ATOM 4267 C CA . ASP A 1 32 ? -7.271 -0.613 -1.566 1.00 15.00 310 ASP A CA 6
ATOM 4268 C C . ASP A 1 32 ? -8.723 -0.268 -1.229 1.00 15.00 310 ASP A C 6
ATOM 4269 O O . ASP A 1 32 ? -9.641 -0.626 -1.969 1.00 15.00 310 ASP A O 6
ATOM 4278 N N . PRO A 1 33 ? -8.948 0.424 -0.103 1.00 15.00 311 PRO A N 6
ATOM 4279 C CA . PRO A 1 33 ? -10.287 0.769 0.374 1.00 15.00 311 PRO A CA 6
ATOM 4280 C C . PRO A 1 33 ? -10.851 2.067 -0.216 1.00 15.00 311 PRO A C 6
ATOM 4281 O O . PRO A 1 33 ? -12.048 2.347 -0.079 1.00 15.00 311 PRO A O 6
ATOM 4292 N N . ARG A 1 34 ? -9.992 2.875 -0.830 1.00 15.00 312 ARG A N 6
ATOM 4293 C CA . ARG A 1 34 ? -10.368 4.229 -1.238 1.00 15.00 312 ARG A CA 6
ATOM 4294 C C . ARG A 1 34 ? -11.387 4.246 -2.373 1.00 15.00 312 ARG A C 6
ATOM 4295 O O . ARG A 1 34 ? -12.254 5.121 -2.414 1.00 15.00 312 ARG A O 6
ATOM 4316 N N . LEU A 1 35 ? -11.279 3.306 -3.298 1.00 15.00 313 LEU A N 6
ATOM 4317 C CA . LEU A 1 35 ? -12.197 3.259 -4.429 1.00 15.00 313 LEU A CA 6
ATOM 4318 C C . LEU A 1 35 ? -13.421 2.414 -4.091 1.00 15.00 313 LEU A C 6
ATOM 4319 O O . LEU A 1 35 ? -14.430 2.989 -3.631 1.00 15.00 313 LEU A O 6
ATOM 4335 N N . ASP B 2 2 ? 0.831 -9.609 -10.713 1.00 15.00 221 ASP B N 6
ATOM 4336 C CA . ASP B 2 2 ? 1.774 -9.121 -9.687 1.00 15.00 221 ASP B CA 6
ATOM 4337 C C . ASP B 2 2 ? 1.668 -9.967 -8.426 1.00 15.00 221 ASP B C 6
ATOM 4338 O O . ASP B 2 2 ? 0.571 -10.253 -7.944 1.00 15.00 221 ASP B O 6
ATOM 4347 N N . THR B 2 3 ? 2.824 -10.361 -7.910 1.00 15.00 222 THR B N 6
ATOM 4348 C CA . THR B 2 3 ? 2.916 -11.260 -6.767 1.00 15.00 222 THR B CA 6
ATOM 4349 C C . THR B 2 3 ? 2.406 -10.585 -5.491 1.00 15.00 222 THR B C 6
ATOM 4350 O O . THR B 2 3 ? 2.476 -9.362 -5.370 1.00 15.00 222 THR B O 6
ATOM 4361 N N . PRO B 2 4 ? 1.884 -11.386 -4.527 1.00 15.00 223 PRO B N 6
ATOM 4362 C CA . PRO B 2 4 ? 1.302 -10.873 -3.275 1.00 15.00 223 PRO B CA 6
ATOM 4363 C C . PRO B 2 4 ? 2.192 -9.850 -2.569 1.00 15.00 223 PRO B C 6
ATOM 4364 O O . PRO B 2 4 ? 3.420 -9.886 -2.688 1.00 15.00 223 PRO B O 6
ATOM 4375 N N . PRO B 2 5 ? 1.559 -8.957 -1.782 1.00 15.00 224 PRO B N 6
ATOM 4376 C CA . PRO B 2 5 ? 2.191 -7.751 -1.239 1.00 15.00 224 PRO B CA 6
ATOM 4377 C C . PRO B 2 5 ? 3.540 -7.992 -0.568 1.00 15.00 224 PRO B C 6
ATOM 4378 O O . PRO B 2 5 ? 3.656 -8.764 0.386 1.00 15.00 224 PRO B O 6
ATOM 4389 N N . PRO B 2 6 ? 4.574 -7.331 -1.105 1.00 15.00 225 PRO B N 6
ATOM 4390 C CA . PRO B 2 6 ? 5.923 -7.295 -0.522 1.00 15.00 225 PRO B CA 6
ATOM 4391 C C . PRO B 2 6 ? 5.941 -6.775 0.917 1.00 15.00 225 PRO B C 6
ATOM 4392 O O . PRO B 2 6 ? 4.913 -6.363 1.451 1.00 15.00 225 PRO B O 6
ATOM 4403 N N . ALA B 2 7 ? 7.123 -6.784 1.531 1.00 15.00 226 ALA B N 6
ATOM 4404 C CA . ALA B 2 7 ? 7.308 -6.158 2.835 1.00 15.00 226 ALA B CA 6
ATOM 4405 C C . ALA B 2 7 ? 7.059 -4.660 2.717 1.00 15.00 226 ALA B C 6
ATOM 4406 O O . ALA B 2 7 ? 7.131 -4.104 1.616 1.00 15.00 226 ALA B O 6
ATOM 4413 N N . TYR B 2 8 ? 6.785 -3.990 3.827 1.00 15.00 227 TYR B N 6
ATOM 4414 C CA . TYR B 2 8 ? 6.351 -2.611 3.736 1.00 15.00 227 TYR B CA 6
ATOM 4415 C C . TYR B 2 8 ? 7.520 -1.631 3.768 1.00 15.00 227 TYR B C 6
ATOM 4416 O O . TYR B 2 8 ? 8.440 -1.722 4.587 1.00 15.00 227 TYR B O 6
ATOM 4434 N N . LEU B 2 9 ? 7.438 -0.690 2.851 1.00 15.00 228 LEU B N 6
ATOM 4435 C CA . LEU B 2 9 ? 8.422 0.361 2.662 1.00 15.00 228 LEU B CA 6
ATOM 4436 C C . LEU B 2 9 ? 7.693 1.693 2.603 1.00 15.00 228 LEU B C 6
ATOM 4437 O O . LEU B 2 9 ? 6.498 1.717 2.363 1.00 15.00 228 LEU B O 6
ATOM 4453 N N . PRO B 2 10 ? 8.363 2.824 2.816 1.00 15.00 229 PRO B N 6
ATOM 4454 C CA . PRO B 2 10 ? 7.696 4.116 2.713 1.00 15.00 229 PRO B CA 6
ATOM 4455 C C . PRO B 2 10 ? 7.736 4.636 1.274 1.00 15.00 229 PRO B C 6
ATOM 4456 O O . PRO B 2 10 ? 8.698 4.397 0.542 1.00 15.00 229 PRO B O 6
ATOM 4467 N N . PRO B 2 11 ? 6.694 5.391 0.870 1.00 15.00 230 PRO B N 6
ATOM 4468 C CA . PRO B 2 11 ? 6.186 5.358 -0.500 1.00 15.00 230 PRO B CA 6
ATOM 4469 C C . PRO B 2 11 ? 6.810 6.342 -1.482 1.00 15.00 230 PRO B C 6
ATOM 4470 O O . PRO B 2 11 ? 7.270 7.426 -1.122 1.00 15.00 230 PRO B O 6
ATOM 4481 N N . GLU B 2 12 ? 6.776 5.933 -2.741 1.00 15.00 231 GLU B N 6
ATOM 4482 C CA . GLU B 2 12 ? 7.094 6.794 -3.862 1.00 15.00 231 GLU B CA 6
ATOM 4483 C C . GLU B 2 12 ? 5.838 6.912 -4.737 1.00 15.00 231 GLU B C 6
ATOM 4484 O O . GLU B 2 12 ? 5.225 5.894 -5.060 1.00 15.00 231 GLU B O 6
ATOM 4496 N N . ASP B 2 13 ? 5.425 8.123 -5.087 1.00 15.00 232 ASP B N 6
ATOM 4497 C CA . ASP B 2 13 ? 4.242 8.303 -5.921 1.00 15.00 232 ASP B CA 6
ATOM 4498 C C . ASP B 2 13 ? 4.382 9.563 -6.760 1.00 15.00 232 ASP B C 6
ATOM 4499 O O . ASP B 2 13 ? 4.456 10.669 -6.222 1.00 15.00 232 ASP B O 6
ATOM 4508 N N . PRO B 2 14 ? 4.459 9.407 -8.091 1.00 15.00 233 PRO B N 6
ATOM 4509 C CA . PRO B 2 14 ? 4.621 10.530 -9.024 1.00 15.00 233 PRO B CA 6
ATOM 4510 C C . PRO B 2 14 ? 3.477 11.539 -8.933 1.00 15.00 233 PRO B C 6
ATOM 4511 O O . PRO B 2 14 ? 3.648 12.645 -8.418 1.00 15.00 233 PRO B O 6
ATOM 4525 N N . LEU A 1 1 ? -15.561 3.783 -3.279 1.00 15.00 279 LEU A N 7
ATOM 4526 C CA . LEU A 1 1 ? -15.305 4.637 -2.096 1.00 15.00 279 LEU A CA 7
ATOM 4527 C C . LEU A 1 1 ? -14.927 3.784 -0.894 1.00 15.00 279 LEU A C 7
ATOM 4528 O O . LEU A 1 1 ? -15.465 2.691 -0.700 1.00 15.00 279 LEU A O 7
ATOM 4546 N N . GLY A 1 2 ? -14.012 4.292 -0.083 1.00 15.00 280 GLY A N 7
ATOM 4547 C CA . GLY A 1 2 ? -13.583 3.579 1.100 1.00 15.00 280 GLY A CA 7
ATOM 4548 C C . GLY A 1 2 ? -12.801 4.465 2.051 1.00 15.00 280 GLY A C 7
ATOM 4549 O O . GLY A 1 2 ? -12.449 5.592 1.703 1.00 15.00 280 GLY A O 7
ATOM 4553 N N . PRO A 1 3 ? -12.504 3.969 3.257 1.00 15.00 281 PRO A N 7
ATOM 4554 C CA . PRO A 1 3 ? -11.804 4.735 4.288 1.00 15.00 281 PRO A CA 7
ATOM 4555 C C . PRO A 1 3 ? -10.285 4.584 4.210 1.00 15.00 281 PRO A C 7
ATOM 4556 O O . PRO A 1 3 ? -9.769 3.521 3.860 1.00 15.00 281 PRO A O 7
ATOM 4567 N N . LEU A 1 4 ? -9.573 5.647 4.548 1.00 15.00 282 LEU A N 7
ATOM 4568 C CA . LEU A 1 4 ? -8.120 5.605 4.571 1.00 15.00 282 LEU A CA 7
ATOM 4569 C C . LEU A 1 4 ? -7.601 6.157 5.893 1.00 15.00 282 LEU A C 7
ATOM 4570 O O . LEU A 1 4 ? -7.606 7.367 6.117 1.00 15.00 282 LEU A O 7
ATOM 4586 N N . PRO A 1 5 ? -7.186 5.270 6.804 1.00 15.00 283 PRO A N 7
ATOM 4587 C CA . PRO A 1 5 ? -6.672 5.659 8.119 1.00 15.00 283 PRO A CA 7
ATOM 4588 C C . PRO A 1 5 ? -5.240 6.186 8.051 1.00 15.00 283 PRO A C 7
ATOM 4589 O O . PRO A 1 5 ? -4.391 5.602 7.374 1.00 15.00 283 PRO A O 7
ATOM 4600 N N . PRO A 1 6 ? -4.953 7.298 8.754 1.00 15.00 284 PRO A N 7
ATOM 4601 C CA . PRO A 1 6 ? -3.600 7.856 8.840 1.00 15.00 284 PRO A CA 7
ATOM 4602 C C . PRO A 1 6 ? -2.596 6.818 9.327 1.00 15.00 284 PRO A C 7
ATOM 4603 O O . PRO A 1 6 ? -2.694 6.313 10.450 1.00 15.00 284 PRO A O 7
ATOM 4614 N N . GLY A 1 7 ? -1.645 6.496 8.472 1.00 15.00 285 GLY A N 7
ATOM 4615 C CA . GLY A 1 7 ? -0.735 5.404 8.739 1.00 15.00 285 GLY A CA 7
ATOM 4616 C C . GLY A 1 7 ? -0.735 4.423 7.590 1.00 15.00 285 GLY A C 7
ATOM 4617 O O . GLY A 1 7 ? 0.144 3.566 7.480 1.00 15.00 285 GLY A O 7
ATOM 4621 N N . TRP A 1 8 ? -1.725 4.577 6.716 1.00 15.00 286 TRP A N 7
ATOM 4622 C CA . TRP A 1 8 ? -1.807 3.791 5.501 1.00 15.00 286 TRP A CA 7
ATOM 4623 C C . TRP A 1 8 ? -1.065 4.505 4.395 1.00 15.00 286 TRP A C 7
ATOM 4624 O O . TRP A 1 8 ? -1.562 5.474 3.815 1.00 15.00 286 TRP A O 7
ATOM 4645 N N . GLU A 1 9 ? 0.148 4.062 4.146 1.00 15.00 287 GLU A N 7
ATOM 4646 C CA . GLU A 1 9 ? 0.955 4.637 3.103 1.00 15.00 287 GLU A CA 7
ATOM 4647 C C . GLU A 1 9 ? 0.723 3.883 1.809 1.00 15.00 287 GLU A C 7
ATOM 4648 O O . GLU A 1 9 ? 0.858 2.659 1.757 1.00 15.00 287 GLU A O 7
ATOM 4660 N N . VAL A 1 10 ? 0.365 4.607 0.765 1.00 15.00 288 VAL A N 7
ATOM 4661 C CA . VAL A 1 10 ? 0.096 3.983 -0.510 1.00 15.00 288 VAL A CA 7
ATOM 4662 C C . VAL A 1 10 ? 1.377 3.910 -1.322 1.00 15.00 288 VAL A C 7
ATOM 4663 O O . VAL A 1 10 ? 1.840 4.896 -1.891 1.00 15.00 288 VAL A O 7
ATOM 4676 N N . ARG A 1 11 ? 1.998 2.746 -1.338 1.00 15.00 289 ARG A N 7
ATOM 4677 C CA . ARG A 1 11 ? 3.212 2.612 -2.096 1.00 15.00 289 ARG A CA 7
ATOM 4678 C C . ARG A 1 11 ? 2.830 2.142 -3.493 1.00 15.00 289 ARG A C 7
ATOM 4679 O O . ARG A 1 11 ? 2.497 0.979 -3.716 1.00 15.00 289 ARG A O 7
ATOM 4700 N N . SER A 1 12 ? 2.783 3.101 -4.401 1.00 15.00 290 SER A N 7
ATOM 4701 C CA . SER A 1 12 ? 2.349 2.868 -5.761 1.00 15.00 290 SER A CA 7
ATOM 4702 C C . SER A 1 12 ? 3.556 2.690 -6.669 1.00 15.00 290 SER A C 7
ATOM 4703 O O . SER A 1 12 ? 4.576 3.357 -6.500 1.00 15.00 290 SER A O 7
ATOM 4711 N N . THR A 1 13 ? 3.446 1.790 -7.629 1.00 15.00 291 THR A N 7
ATOM 4712 C CA . THR A 1 13 ? 4.533 1.563 -8.558 1.00 15.00 291 THR A CA 7
ATOM 4713 C C . THR A 1 13 ? 4.036 1.625 -9.999 1.00 15.00 291 THR A C 7
ATOM 4714 O O . THR A 1 13 ? 2.891 1.248 -10.289 1.00 15.00 291 THR A O 7
ATOM 4725 N N . VAL A 1 14 ? 4.913 2.090 -10.893 1.00 15.00 292 VAL A N 7
ATOM 4726 C CA . VAL A 1 14 ? 4.559 2.396 -12.281 1.00 15.00 292 VAL A CA 7
ATOM 4727 C C . VAL A 1 14 ? 4.062 1.175 -13.052 1.00 15.00 292 VAL A C 7
ATOM 4728 O O . VAL A 1 14 ? 3.486 1.311 -14.130 1.00 15.00 292 VAL A O 7
ATOM 4741 N N . SER A 1 15 ? 4.295 -0.010 -12.502 1.00 15.00 293 SER A N 7
ATOM 4742 C CA . SER A 1 15 ? 3.770 -1.244 -13.075 1.00 15.00 293 SER A CA 7
ATOM 4743 C C . SER A 1 15 ? 2.236 -1.237 -13.081 1.00 15.00 293 SER A C 7
ATOM 4744 O O . SER A 1 15 ? 1.605 -2.056 -13.745 1.00 15.00 293 SER A O 7
ATOM 4752 N N . GLY A 1 16 ? 1.650 -0.311 -12.327 1.00 15.00 294 GLY A N 7
ATOM 4753 C CA . GLY A 1 16 ? 0.208 -0.224 -12.226 1.00 15.00 294 GLY A CA 7
ATOM 4754 C C . GLY A 1 16 ? -0.328 -1.063 -11.093 1.00 15.00 294 GLY A C 7
ATOM 4755 O O . GLY A 1 16 ? -1.435 -1.594 -11.165 1.00 15.00 294 GLY A O 7
ATOM 4759 N N . ARG A 1 17 ? 0.457 -1.165 -10.032 1.00 15.00 295 ARG A N 7
ATOM 4760 C CA . ARG A 1 17 ? 0.068 -1.946 -8.872 1.00 15.00 295 ARG A CA 7
ATOM 4761 C C . ARG A 1 17 ? 0.258 -1.140 -7.593 1.00 15.00 295 ARG A C 7
ATOM 4762 O O . ARG A 1 17 ? 1.375 -0.741 -7.251 1.00 15.00 295 ARG A O 7
ATOM 4783 N N . ILE A 1 18 ? -0.849 -0.862 -6.921 1.00 15.00 296 ILE A N 7
ATOM 4784 C CA . ILE A 1 18 ? -0.811 -0.221 -5.618 1.00 15.00 296 ILE A CA 7
ATOM 4785 C C . ILE A 1 18 ? -0.736 -1.320 -4.569 1.00 15.00 296 ILE A C 7
ATOM 4786 O O . ILE A 1 18 ? -1.345 -2.375 -4.732 1.00 15.00 296 ILE A O 7
ATOM 4802 N N . TYR A 1 19 ? 0.028 -1.101 -3.520 1.00 15.00 297 TYR A N 7
ATOM 4803 C CA . TYR A 1 19 ? 0.281 -2.164 -2.569 1.00 15.00 297 TYR A CA 7
ATOM 4804 C C . TYR A 1 19 ? 0.501 -1.515 -1.235 1.00 15.00 297 TYR A C 7
ATOM 4805 O O . TYR A 1 19 ? 1.231 -0.515 -1.115 1.00 15.00 297 TYR A O 7
ATOM 4823 N N . PHE A 1 20 ? -0.164 -2.034 -0.250 1.00 15.00 298 PHE A N 7
ATOM 4824 C CA . PHE A 1 20 ? -0.254 -1.346 0.978 1.00 15.00 298 PHE A CA 7
ATOM 4825 C C . PHE A 1 20 ? 0.826 -1.660 1.948 1.00 15.00 298 PHE A C 7
ATOM 4826 O O . PHE A 1 20 ? 1.123 -2.820 2.227 1.00 15.00 298 PHE A O 7
ATOM 4843 N N . VAL A 1 21 ? 1.353 -0.576 2.481 1.00 15.00 299 VAL A N 7
ATOM 4844 C CA . VAL A 1 21 ? 2.409 -0.592 3.433 1.00 15.00 299 VAL A CA 7
ATOM 4845 C C . VAL A 1 21 ? 2.034 0.349 4.580 1.00 15.00 299 VAL A C 7
ATOM 4846 O O . VAL A 1 21 ? 2.295 1.555 4.546 1.00 15.00 299 VAL A O 7
ATOM 4859 N N . ASP A 1 22 ? 1.368 -0.190 5.578 1.00 15.00 300 ASP A N 7
ATOM 4860 C CA . ASP A 1 22 ? 0.994 0.607 6.729 1.00 15.00 300 ASP A CA 7
ATOM 4861 C C . ASP A 1 22 ? 2.113 0.526 7.745 1.00 15.00 300 ASP A C 7
ATOM 4862 O O . ASP A 1 22 ? 2.519 -0.568 8.155 1.00 15.00 300 ASP A O 7
ATOM 4871 N N . HIS A 1 23 ? 2.612 1.695 8.124 1.00 15.00 301 HIS A N 7
ATOM 4872 C CA . HIS A 1 23 ? 3.857 1.799 8.868 1.00 15.00 301 HIS A CA 7
ATOM 4873 C C . HIS A 1 23 ? 3.682 1.488 10.350 1.00 15.00 301 HIS A C 7
ATOM 4874 O O . HIS A 1 23 ? 4.643 1.105 11.015 1.00 15.00 301 HIS A O 7
ATOM 4889 N N . ASN A 1 24 ? 2.476 1.661 10.876 1.00 15.00 302 ASN A N 7
ATOM 4890 C CA . ASN A 1 24 ? 2.281 1.560 12.320 1.00 15.00 302 ASN A CA 7
ATOM 4891 C C . ASN A 1 24 ? 1.753 0.197 12.744 1.00 15.00 302 ASN A C 7
ATOM 4892 O O . ASN A 1 24 ? 2.052 -0.272 13.842 1.00 15.00 302 ASN A O 7
ATOM 4903 N N . ASN A 1 25 ? 0.936 -0.424 11.914 1.00 15.00 303 ASN A N 7
ATOM 4904 C CA . ASN A 1 25 ? 0.462 -1.770 12.219 1.00 15.00 303 ASN A CA 7
ATOM 4905 C C . ASN A 1 25 ? 1.246 -2.832 11.447 1.00 15.00 303 ASN A C 7
ATOM 4906 O O . ASN A 1 25 ? 1.165 -4.016 11.771 1.00 15.00 303 ASN A O 7
ATOM 4917 N N . ARG A 1 26 ? 1.992 -2.405 10.420 1.00 15.00 304 ARG A N 7
ATOM 4918 C CA . ARG A 1 26 ? 2.730 -3.321 9.544 1.00 15.00 304 ARG A CA 7
ATOM 4919 C C . ARG A 1 26 ? 1.769 -4.161 8.704 1.00 15.00 304 ARG A C 7
ATOM 4920 O O . ARG A 1 26 ? 1.844 -5.394 8.686 1.00 15.00 304 ARG A O 7
ATOM 4941 N N . THR A 1 27 ? 0.874 -3.482 8.001 1.00 15.00 305 THR A N 7
ATOM 4942 C CA . THR A 1 27 ? -0.133 -4.157 7.183 1.00 15.00 305 THR A CA 7
ATOM 4943 C C . THR A 1 27 ? 0.217 -4.061 5.700 1.00 15.00 305 THR A C 7
ATOM 4944 O O . THR A 1 27 ? 0.624 -3.001 5.220 1.00 15.00 305 THR A O 7
ATOM 4955 N N . THR A 1 28 ? 0.062 -5.172 4.983 1.00 15.00 306 THR A N 7
ATOM 4956 C CA . THR A 1 28 ? 0.391 -5.230 3.564 1.00 15.00 306 THR A CA 7
ATOM 4957 C C . THR A 1 28 ? -0.762 -5.828 2.750 1.00 15.00 306 THR A C 7
ATOM 4958 O O . THR A 1 28 ? -1.130 -6.985 2.952 1.00 15.00 306 THR A O 7
ATOM 4969 N N . GLN A 1 29 ? -1.340 -5.039 1.839 1.00 15.00 307 GLN A N 7
ATOM 4970 C CA . GLN A 1 29 ? -2.523 -5.490 1.070 1.00 15.00 307 GLN A CA 7
ATOM 4971 C C . GLN A 1 29 ? -2.558 -4.890 -0.339 1.00 15.00 307 GLN A C 7
ATOM 4972 O O . GLN A 1 29 ? -2.375 -3.696 -0.499 1.00 15.00 307 GLN A O 7
ATOM 4986 N N . PHE A 1 30 ? -2.845 -5.703 -1.356 1.00 15.00 308 PHE A N 7
ATOM 4987 C CA . PHE A 1 30 ? -3.057 -5.173 -2.709 1.00 15.00 308 PHE A CA 7
ATOM 4988 C C . PHE A 1 30 ? -4.404 -4.477 -2.845 1.00 15.00 308 PHE A C 7
ATOM 4989 O O . PHE A 1 30 ? -4.591 -3.647 -3.734 1.00 15.00 308 PHE A O 7
ATOM 5006 N N . THR A 1 31 ? -5.352 -4.840 -1.997 1.00 15.00 309 THR A N 7
ATOM 5007 C CA . THR A 1 31 ? -6.678 -4.260 -2.079 1.00 15.00 309 THR A CA 7
ATOM 5008 C C . THR A 1 31 ? -6.664 -2.818 -1.568 1.00 15.00 309 THR A C 7
ATOM 5009 O O . THR A 1 31 ? -6.199 -2.539 -0.459 1.00 15.00 309 THR A O 7
ATOM 5020 N N . ASP A 1 32 ? -7.149 -1.906 -2.398 1.00 15.00 310 ASP A N 7
ATOM 5021 C CA . ASP A 1 32 ? -7.114 -0.485 -2.077 1.00 15.00 310 ASP A CA 7
ATOM 5022 C C . ASP A 1 32 ? -8.523 0.077 -1.938 1.00 15.00 310 ASP A C 7
ATOM 5023 O O . ASP A 1 32 ? -9.309 0.065 -2.888 1.00 15.00 310 ASP A O 7
ATOM 5032 N N . PRO A 1 33 ? -8.853 0.569 -0.732 1.00 15.00 311 PRO A N 7
ATOM 5033 C CA . PRO A 1 33 ? -10.173 1.124 -0.417 1.00 15.00 311 PRO A CA 7
ATOM 5034 C C . PRO A 1 33 ? -10.426 2.486 -1.068 1.00 15.00 311 PRO A C 7
ATOM 5035 O O . PRO A 1 33 ? -11.559 2.961 -1.097 1.00 15.00 311 PRO A O 7
ATOM 5046 N N . ARG A 1 34 ? -9.366 3.122 -1.558 1.00 15.00 312 ARG A N 7
ATOM 5047 C CA . ARG A 1 34 ? -9.459 4.475 -2.115 1.00 15.00 312 ARG A CA 7
ATOM 5048 C C . ARG A 1 34 ? -10.297 4.535 -3.393 1.00 15.00 312 ARG A C 7
ATOM 5049 O O . ARG A 1 34 ? -10.668 5.621 -3.840 1.00 15.00 312 ARG A O 7
ATOM 5070 N N . LEU A 1 35 ? -10.566 3.385 -3.997 1.00 15.00 313 LEU A N 7
ATOM 5071 C CA . LEU A 1 35 ? -11.379 3.342 -5.207 1.00 15.00 313 LEU A CA 7
ATOM 5072 C C . LEU A 1 35 ? -12.859 3.466 -4.862 1.00 15.00 313 LEU A C 7
ATOM 5073 O O . LEU A 1 35 ? -13.456 4.525 -5.155 1.00 15.00 313 LEU A O 7
ATOM 5089 N N . ASP B 2 2 ? 1.135 -9.453 -10.539 1.00 15.00 221 ASP B N 7
ATOM 5090 C CA . ASP B 2 2 ? 1.584 -8.965 -9.212 1.00 15.00 221 ASP B CA 7
ATOM 5091 C C . ASP B 2 2 ? 1.745 -10.118 -8.232 1.00 15.00 221 ASP B C 7
ATOM 5092 O O . ASP B 2 2 ? 0.850 -10.949 -8.075 1.00 15.00 221 ASP B O 7
ATOM 5101 N N . THR B 2 3 ? 2.900 -10.166 -7.588 1.00 15.00 222 THR B N 7
ATOM 5102 C CA . THR B 2 3 ? 3.157 -11.124 -6.530 1.00 15.00 222 THR B CA 7
ATOM 5103 C C . THR B 2 3 ? 2.666 -10.565 -5.201 1.00 15.00 222 THR B C 7
ATOM 5104 O O . THR B 2 3 ? 2.657 -9.348 -5.023 1.00 15.00 222 THR B O 7
ATOM 5115 N N . PRO B 2 4 ? 2.275 -11.440 -4.251 1.00 15.00 223 PRO B N 7
ATOM 5116 C CA . PRO B 2 4 ? 1.657 -11.026 -2.980 1.00 15.00 223 PRO B CA 7
ATOM 5117 C C . PRO B 2 4 ? 2.434 -9.912 -2.281 1.00 15.00 223 PRO B C 7
ATOM 5118 O O . PRO B 2 4 ? 3.665 -9.875 -2.335 1.00 15.00 223 PRO B O 7
ATOM 5129 N N . PRO B 2 5 ? 1.711 -9.010 -1.586 1.00 15.00 224 PRO B N 7
ATOM 5130 C CA . PRO B 2 5 ? 2.271 -7.762 -1.063 1.00 15.00 224 PRO B CA 7
ATOM 5131 C C . PRO B 2 5 ? 3.535 -7.976 -0.240 1.00 15.00 224 PRO B C 7
ATOM 5132 O O . PRO B 2 5 ? 3.530 -8.680 0.774 1.00 15.00 224 PRO B O 7
ATOM 5143 N N . PRO B 2 6 ? 4.636 -7.367 -0.694 1.00 15.00 225 PRO B N 7
ATOM 5144 C CA . PRO B 2 6 ? 5.939 -7.465 -0.038 1.00 15.00 225 PRO B CA 7
ATOM 5145 C C . PRO B 2 6 ? 6.008 -6.658 1.253 1.00 15.00 225 PRO B C 7
ATOM 5146 O O . PRO B 2 6 ? 5.030 -6.021 1.644 1.00 15.00 225 PRO B O 7
ATOM 5157 N N . ALA B 2 7 ? 7.168 -6.696 1.909 1.00 15.00 226 ALA B N 7
ATOM 5158 C CA . ALA B 2 7 ? 7.388 -5.947 3.143 1.00 15.00 226 ALA B CA 7
ATOM 5159 C C . ALA B 2 7 ? 7.115 -4.463 2.929 1.00 15.00 226 ALA B C 7
ATOM 5160 O O . ALA B 2 7 ? 7.177 -3.969 1.800 1.00 15.00 226 ALA B O 7
ATOM 5167 N N . TYR B 2 8 ? 6.839 -3.747 4.005 1.00 15.00 227 TYR B N 7
ATOM 5168 C CA . TYR B 2 8 ? 6.362 -2.385 3.874 1.00 15.00 227 TYR B CA 7
ATOM 5169 C C . TYR B 2 8 ? 7.500 -1.370 3.848 1.00 15.00 227 TYR B C 7
ATOM 5170 O O . TYR B 2 8 ? 8.441 -1.422 4.643 1.00 15.00 227 TYR B O 7
ATOM 5188 N N . LEU B 2 9 ? 7.376 -0.449 2.915 1.00 15.00 228 LEU B N 7
ATOM 5189 C CA . LEU B 2 9 ? 8.294 0.664 2.745 1.00 15.00 228 LEU B CA 7
ATOM 5190 C C . LEU B 2 9 ? 7.477 1.947 2.652 1.00 15.00 228 LEU B C 7
ATOM 5191 O O . LEU B 2 9 ? 6.295 1.891 2.359 1.00 15.00 228 LEU B O 7
ATOM 5207 N N . PRO B 2 10 ? 8.068 3.121 2.876 1.00 15.00 229 PRO B N 7
ATOM 5208 C CA . PRO B 2 10 ? 7.319 4.364 2.768 1.00 15.00 229 PRO B CA 7
ATOM 5209 C C . PRO B 2 10 ? 7.353 4.880 1.332 1.00 15.00 229 PRO B C 7
ATOM 5210 O O . PRO B 2 10 ? 8.306 4.635 0.593 1.00 15.00 229 PRO B O 7
ATOM 5221 N N . PRO B 2 11 ? 6.309 5.624 0.929 1.00 15.00 230 PRO B N 7
ATOM 5222 C CA . PRO B 2 11 ? 5.828 5.600 -0.443 1.00 15.00 230 PRO B CA 7
ATOM 5223 C C . PRO B 2 11 ? 6.462 6.607 -1.386 1.00 15.00 230 PRO B C 7
ATOM 5224 O O . PRO B 2 11 ? 6.672 7.774 -1.048 1.00 15.00 230 PRO B O 7
ATOM 5235 N N . GLU B 2 12 ? 6.744 6.130 -2.587 1.00 15.00 231 GLU B N 7
ATOM 5236 C CA . GLU B 2 12 ? 7.065 6.997 -3.696 1.00 15.00 231 GLU B CA 7
ATOM 5237 C C . GLU B 2 12 ? 5.841 7.036 -4.624 1.00 15.00 231 GLU B C 7
ATOM 5238 O O . GLU B 2 12 ? 5.418 5.995 -5.124 1.00 15.00 231 GLU B O 7
ATOM 5250 N N . ASP B 2 13 ? 5.243 8.206 -4.824 1.00 15.00 232 ASP B N 7
ATOM 5251 C CA . ASP B 2 13 ? 3.979 8.286 -5.545 1.00 15.00 232 ASP B CA 7
ATOM 5252 C C . ASP B 2 13 ? 3.980 9.465 -6.506 1.00 15.00 232 ASP B C 7
ATOM 5253 O O . ASP B 2 13 ? 4.049 10.622 -6.089 1.00 15.00 232 ASP B O 7
ATOM 5262 N N . PRO B 2 14 ? 3.933 9.181 -7.813 1.00 15.00 233 PRO B N 7
ATOM 5263 C CA . PRO B 2 14 ? 3.920 10.203 -8.848 1.00 15.00 233 PRO B CA 7
ATOM 5264 C C . PRO B 2 14 ? 2.524 10.778 -9.058 1.00 15.00 233 PRO B C 7
ATOM 5265 O O . PRO B 2 14 ? 1.840 10.450 -10.030 1.00 15.00 233 PRO B O 7
ATOM 5279 N N . LEU A 1 1 ? -13.662 1.948 -1.593 1.00 15.00 279 LEU A N 8
ATOM 5280 C CA . LEU A 1 1 ? -14.897 2.489 -0.986 1.00 15.00 279 LEU A CA 8
ATOM 5281 C C . LEU A 1 1 ? -14.841 4.011 -0.895 1.00 15.00 279 LEU A C 8
ATOM 5282 O O . LEU A 1 1 ? -15.878 4.666 -0.836 1.00 15.00 279 LEU A O 8
ATOM 5300 N N . GLY A 1 2 ? -13.637 4.579 -0.852 1.00 15.00 280 GLY A N 8
ATOM 5301 C CA . GLY A 1 2 ? -13.524 6.023 -0.789 1.00 15.00 280 GLY A CA 8
ATOM 5302 C C . GLY A 1 2 ? -12.460 6.526 0.181 1.00 15.00 280 GLY A C 8
ATOM 5303 O O . GLY A 1 2 ? -11.498 7.158 -0.248 1.00 15.00 280 GLY A O 8
ATOM 5307 N N . PRO A 1 3 ? -12.585 6.240 1.494 1.00 15.00 281 PRO A N 8
ATOM 5308 C CA . PRO A 1 3 ? -11.755 6.874 2.526 1.00 15.00 281 PRO A CA 8
ATOM 5309 C C . PRO A 1 3 ? -10.455 6.126 2.825 1.00 15.00 281 PRO A C 8
ATOM 5310 O O . PRO A 1 3 ? -10.375 4.901 2.706 1.00 15.00 281 PRO A O 8
ATOM 5321 N N . LEU A 1 4 ? -9.439 6.887 3.225 1.00 15.00 282 LEU A N 8
ATOM 5322 C CA . LEU A 1 4 ? -8.141 6.328 3.581 1.00 15.00 282 LEU A CA 8
ATOM 5323 C C . LEU A 1 4 ? -7.848 6.598 5.057 1.00 15.00 282 LEU A C 8
ATOM 5324 O O . LEU A 1 4 ? -7.757 7.753 5.475 1.00 15.00 282 LEU A O 8
ATOM 5340 N N . PRO A 1 5 ? -7.724 5.539 5.867 1.00 15.00 283 PRO A N 8
ATOM 5341 C CA . PRO A 1 5 ? -7.443 5.660 7.301 1.00 15.00 283 PRO A CA 8
ATOM 5342 C C . PRO A 1 5 ? -6.023 6.155 7.581 1.00 15.00 283 PRO A C 8
ATOM 5343 O O . PRO A 1 5 ? -5.067 5.725 6.929 1.00 15.00 283 PRO A O 8
ATOM 5354 N N . PRO A 1 6 ? -5.868 7.059 8.565 1.00 15.00 284 PRO A N 8
ATOM 5355 C CA . PRO A 1 6 ? -4.553 7.564 8.981 1.00 15.00 284 PRO A CA 8
ATOM 5356 C C . PRO A 1 6 ? -3.639 6.437 9.456 1.00 15.00 284 PRO A C 8
ATOM 5357 O O . PRO A 1 6 ? -4.027 5.617 10.289 1.00 15.00 284 PRO A O 8
ATOM 5368 N N . GLY A 1 7 ? -2.424 6.411 8.926 1.00 15.00 285 GLY A N 8
ATOM 5369 C CA . GLY A 1 7 ? -1.507 5.329 9.223 1.00 15.00 285 GLY A CA 8
ATOM 5370 C C . GLY A 1 7 ? -1.243 4.493 7.994 1.00 15.00 285 GLY A C 8
ATOM 5371 O O . GLY A 1 7 ? -0.303 3.699 7.950 1.00 15.00 285 GLY A O 8
ATOM 5375 N N . TRP A 1 8 ? -2.082 4.688 6.988 1.00 15.00 286 TRP A N 8
ATOM 5376 C CA . TRP A 1 8 ? -1.954 3.978 5.730 1.00 15.00 286 TRP A CA 8
ATOM 5377 C C . TRP A 1 8 ? -1.076 4.738 4.767 1.00 15.00 286 TRP A C 8
ATOM 5378 O O . TRP A 1 8 ? -1.478 5.764 4.218 1.00 15.00 286 TRP A O 8
ATOM 5399 N N . GLU A 1 9 ? 0.128 4.240 4.576 1.00 15.00 287 GLU A N 8
ATOM 5400 C CA . GLU A 1 9 ? 0.992 4.768 3.554 1.00 15.00 287 GLU A CA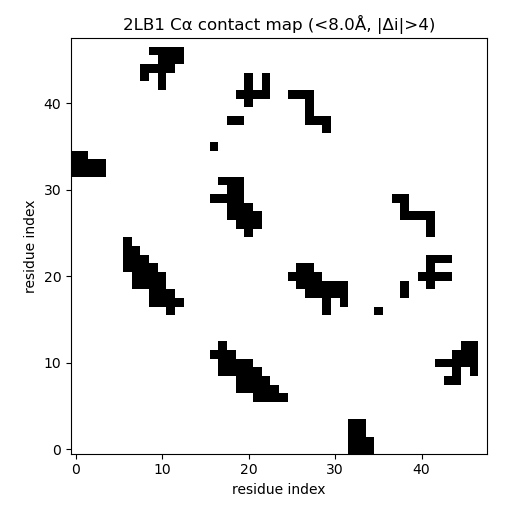 8
ATOM 5401 C C . GLU A 1 9 ? 0.750 3.996 2.271 1.00 15.00 287 GLU A C 8
ATOM 5402 O O . GLU A 1 9 ? 0.997 2.795 2.191 1.00 15.00 287 GLU A O 8
ATOM 5414 N N . VAL A 1 10 ? 0.214 4.683 1.284 1.00 15.00 288 VAL A N 8
ATOM 5415 C CA . VAL A 1 10 ? -0.136 4.049 0.032 1.00 15.00 288 VAL A CA 8
ATOM 5416 C C . VAL A 1 10 ? 1.039 4.113 -0.934 1.00 15.00 288 VAL A C 8
ATOM 5417 O O . VAL A 1 10 ? 1.352 5.164 -1.498 1.00 15.00 288 VAL A O 8
ATOM 5430 N N . ARG A 1 11 ? 1.708 2.981 -1.096 1.00 15.00 289 ARG A N 8
ATOM 5431 C CA . ARG A 1 11 ? 2.892 2.932 -1.925 1.00 15.00 289 ARG A CA 8
ATOM 5432 C C . ARG A 1 11 ? 2.492 2.435 -3.313 1.00 15.00 289 ARG A C 8
ATOM 5433 O O . ARG A 1 11 ? 2.319 1.240 -3.538 1.00 15.00 289 ARG A O 8
ATOM 5454 N N . SER A 1 12 ? 2.271 3.373 -4.223 1.00 15.00 290 SER A N 8
ATOM 5455 C CA . SER A 1 12 ? 1.818 3.047 -5.564 1.00 15.00 290 SER A CA 8
ATOM 5456 C C . SER A 1 12 ? 2.980 3.066 -6.546 1.00 15.00 290 SER A C 8
ATOM 5457 O O . SER A 1 12 ? 3.671 4.073 -6.689 1.00 15.00 290 SER A O 8
ATOM 5465 N N . THR A 1 13 ? 3.197 1.951 -7.221 1.00 15.00 291 THR A N 8
ATOM 5466 C CA . THR A 1 13 ? 4.339 1.826 -8.106 1.00 15.00 291 THR A CA 8
ATOM 5467 C C . THR A 1 13 ? 3.931 1.962 -9.571 1.00 15.00 291 THR A C 8
ATOM 5468 O O . THR A 1 13 ? 2.813 1.593 -9.955 1.00 15.00 291 THR A O 8
ATOM 5479 N N . VAL A 1 14 ? 4.863 2.474 -10.378 1.00 15.00 292 VAL A N 8
ATOM 5480 C CA . VAL A 1 14 ? 4.623 2.774 -11.791 1.00 15.00 292 VAL A CA 8
ATOM 5481 C C . VAL A 1 14 ? 4.249 1.518 -12.589 1.00 15.00 292 VAL A C 8
ATOM 5482 O O . VAL A 1 14 ? 3.742 1.605 -13.707 1.00 15.00 292 VAL A O 8
ATOM 5495 N N . SER A 1 15 ? 4.492 0.354 -11.999 1.00 15.00 293 SER A N 8
ATOM 5496 C CA . SER A 1 15 ? 4.111 -0.916 -12.603 1.00 15.00 293 SER A CA 8
ATOM 5497 C C . SER A 1 15 ? 2.594 -0.997 -12.806 1.00 15.00 293 SER A C 8
ATOM 5498 O O . SER A 1 15 ? 2.096 -1.879 -13.509 1.00 15.00 293 SER A O 8
ATOM 5506 N N . GLY A 1 16 ? 1.868 -0.091 -12.157 1.00 15.00 294 GLY A N 8
ATOM 5507 C CA . GLY A 1 16 ? 0.423 -0.082 -12.251 1.00 15.00 294 GLY A CA 8
ATOM 5508 C C . GLY A 1 16 ? -0.201 -0.934 -11.173 1.00 15.00 294 GLY A C 8
ATOM 5509 O O . GLY A 1 16 ? -1.213 -1.601 -11.396 1.00 15.00 294 GLY A O 8
ATOM 5513 N N . ARG A 1 17 ? 0.411 -0.911 -9.997 1.00 15.00 295 ARG A N 8
ATOM 5514 C CA . ARG A 1 17 ? -0.041 -1.733 -8.887 1.00 15.00 295 ARG A CA 8
ATOM 5515 C C . ARG A 1 17 ? 0.086 -0.979 -7.570 1.00 15.00 295 ARG A C 8
ATOM 5516 O O . ARG A 1 17 ? 1.166 -0.501 -7.205 1.00 15.00 295 ARG A O 8
ATOM 5537 N N . ILE A 1 18 ? -1.032 -0.860 -6.874 1.00 15.00 296 ILE A N 8
ATOM 5538 C CA . ILE A 1 18 ? -1.053 -0.253 -5.558 1.00 15.00 296 ILE A CA 8
ATOM 5539 C C . ILE A 1 18 ? -0.824 -1.336 -4.512 1.00 15.00 296 ILE A C 8
ATOM 5540 O O . ILE A 1 18 ? -1.327 -2.453 -4.653 1.00 15.00 296 ILE A O 8
ATOM 5556 N N . TYR A 1 19 ? -0.042 -1.037 -3.493 1.00 15.00 297 TYR A N 8
ATOM 5557 C CA . TYR A 1 19 ? 0.277 -2.048 -2.505 1.00 15.00 297 TYR A CA 8
ATOM 5558 C C . TYR A 1 19 ? 0.512 -1.351 -1.192 1.00 15.00 297 TYR A C 8
ATOM 5559 O O . TYR A 1 19 ? 1.192 -0.316 -1.122 1.00 15.00 297 TYR A O 8
ATOM 5577 N N . PHE A 1 20 ? -0.084 -1.876 -0.160 1.00 15.00 298 PHE A N 8
ATOM 5578 C CA . PHE A 1 20 ? -0.148 -1.157 1.061 1.00 15.00 298 PHE A CA 8
ATOM 5579 C C . PHE A 1 20 ? 0.948 -1.446 2.025 1.00 15.00 298 PHE A C 8
ATOM 5580 O O . PHE A 1 20 ? 1.305 -2.590 2.275 1.00 15.00 298 PHE A O 8
ATOM 5597 N N . VAL A 1 21 ? 1.426 -0.363 2.596 1.00 15.00 299 VAL A N 8
ATOM 5598 C CA . VAL A 1 21 ? 2.442 -0.398 3.600 1.00 15.00 299 VAL A CA 8
ATOM 5599 C C . VAL A 1 21 ? 1.973 0.405 4.815 1.00 15.00 299 VAL A C 8
ATOM 5600 O O . VAL A 1 21 ? 2.111 1.629 4.890 1.00 15.00 299 VAL A O 8
ATOM 5613 N N . ASP A 1 22 ? 1.346 -0.270 5.750 1.00 15.00 300 ASP A N 8
ATOM 5614 C CA . ASP A 1 22 ? 0.997 0.378 6.992 1.00 15.00 300 ASP A CA 8
ATOM 5615 C C . ASP A 1 22 ? 2.163 0.183 7.938 1.00 15.00 300 ASP A C 8
ATOM 5616 O O . ASP A 1 22 ? 2.602 -0.949 8.182 1.00 15.00 300 ASP A O 8
ATOM 5625 N N . HIS A 1 23 ? 2.692 1.296 8.425 1.00 15.00 301 HIS A N 8
ATOM 5626 C CA . HIS A 1 23 ? 3.974 1.287 9.103 1.00 15.00 301 HIS A CA 8
ATOM 5627 C C . HIS A 1 23 ? 3.837 0.974 10.590 1.00 15.00 301 HIS A C 8
ATOM 5628 O O . HIS A 1 23 ? 4.817 0.601 11.233 1.00 15.00 301 HIS A O 8
ATOM 5643 N N . ASN A 1 24 ? 2.642 1.137 11.149 1.00 15.00 302 ASN A N 8
ATOM 5644 C CA . ASN A 1 24 ? 2.484 1.007 12.596 1.00 15.00 302 ASN A CA 8
ATOM 5645 C C . ASN A 1 24 ? 1.955 -0.366 12.994 1.00 15.00 302 ASN A C 8
ATOM 5646 O O . ASN A 1 24 ? 2.317 -0.891 14.049 1.00 15.00 302 ASN A O 8
ATOM 5657 N N . ASN A 1 25 ? 1.074 -0.939 12.186 1.00 15.00 303 ASN A N 8
ATOM 5658 C CA . ASN A 1 25 ? 0.626 -2.309 12.424 1.00 15.00 303 ASN A CA 8
ATOM 5659 C C . ASN A 1 25 ? 1.477 -3.298 11.632 1.00 15.00 303 ASN A C 8
ATOM 5660 O O . ASN A 1 25 ? 1.452 -4.503 11.897 1.00 15.00 303 ASN A O 8
ATOM 5671 N N . ARG A 1 26 ? 2.227 -2.770 10.663 1.00 15.00 304 ARG A N 8
ATOM 5672 C CA . ARG A 1 26 ? 3.113 -3.558 9.816 1.00 15.00 304 ARG A CA 8
ATOM 5673 C C . ARG A 1 26 ? 2.342 -4.631 9.057 1.00 15.00 304 ARG A C 8
ATOM 5674 O O . ARG A 1 26 ? 2.293 -5.798 9.457 1.00 15.00 304 ARG A O 8
ATOM 5695 N N . THR A 1 27 ? 1.686 -4.214 7.991 1.00 15.00 305 THR A N 8
ATOM 5696 C CA . THR A 1 27 ? 0.997 -5.152 7.122 1.00 15.00 305 THR A CA 8
ATOM 5697 C C . THR A 1 27 ? 0.969 -4.632 5.690 1.00 15.00 305 THR A C 8
ATOM 5698 O O . THR A 1 27 ? 0.975 -3.417 5.456 1.00 15.00 305 THR A O 8
ATOM 5709 N N . THR A 1 28 ? 0.960 -5.556 4.739 1.00 15.00 306 THR A N 8
ATOM 5710 C CA . THR A 1 28 ? 0.994 -5.218 3.328 1.00 15.00 306 THR A CA 8
ATOM 5711 C C . THR A 1 28 ? -0.238 -5.759 2.611 1.00 15.00 306 THR A C 8
ATOM 5712 O O . THR A 1 28 ? -0.428 -6.969 2.514 1.00 15.00 306 THR A O 8
ATOM 5723 N N . GLN A 1 29 ? -1.076 -4.858 2.111 1.00 15.00 307 GLN A N 8
ATOM 5724 C CA . GLN A 1 29 ? -2.351 -5.255 1.514 1.00 15.00 307 GLN A CA 8
ATOM 5725 C C . GLN A 1 29 ? -2.488 -4.787 0.072 1.00 15.00 307 GLN A C 8
ATOM 5726 O O . GLN A 1 29 ? -2.255 -3.625 -0.235 1.00 15.00 307 GLN A O 8
ATOM 5740 N N . PHE A 1 30 ? -2.900 -5.693 -0.803 1.00 15.00 308 PHE A N 8
ATOM 5741 C CA . PHE A 1 30 ? -3.240 -5.321 -2.171 1.00 15.00 308 PHE A CA 8
ATOM 5742 C C . PHE A 1 30 ? -4.668 -4.791 -2.239 1.00 15.00 308 PHE A C 8
ATOM 5743 O O . PHE A 1 30 ? -5.073 -4.194 -3.236 1.00 15.00 308 PHE A O 8
ATOM 5760 N N . THR A 1 31 ? -5.428 -5.037 -1.180 1.00 15.00 309 THR A N 8
ATOM 5761 C CA . THR A 1 31 ? -6.795 -4.551 -1.090 1.00 15.00 309 THR A CA 8
ATOM 5762 C C . THR A 1 31 ? -6.812 -3.073 -0.703 1.00 15.00 309 THR A C 8
ATOM 5763 O O . THR A 1 31 ? -6.539 -2.715 0.448 1.00 15.00 309 THR A O 8
ATOM 5774 N N . ASP A 1 32 ? -7.120 -2.228 -1.672 1.00 15.00 310 ASP A N 8
ATOM 5775 C CA . ASP A 1 32 ? -7.128 -0.785 -1.465 1.00 15.00 310 ASP A CA 8
ATOM 5776 C C . ASP A 1 32 ? -8.537 -0.269 -1.170 1.00 15.00 310 ASP A C 8
ATOM 5777 O O . ASP A 1 32 ? -9.504 -0.658 -1.829 1.00 15.00 310 ASP A O 8
ATOM 5786 N N . PRO A 1 33 ? -8.658 0.622 -0.173 1.00 15.00 311 PRO A N 8
ATOM 5787 C CA . PRO A 1 33 ? -9.924 1.253 0.195 1.00 15.00 311 PRO A CA 8
ATOM 5788 C C . PRO A 1 33 ? -10.261 2.485 -0.653 1.00 15.00 311 PRO A C 8
ATOM 5789 O O . PRO A 1 33 ? -11.393 2.974 -0.614 1.00 15.00 311 PRO A O 8
ATOM 5800 N N . ARG A 1 34 ? -9.275 3.006 -1.381 1.00 15.00 312 ARG A N 8
ATOM 5801 C CA . ARG A 1 34 ? -9.438 4.251 -2.130 1.00 15.00 312 ARG A CA 8
ATOM 5802 C C . ARG A 1 34 ? -10.397 4.085 -3.307 1.00 15.00 312 ARG A C 8
ATOM 5803 O O . ARG A 1 34 ? -11.282 4.919 -3.497 1.00 15.00 312 ARG A O 8
ATOM 5824 N N . LEU A 1 35 ? -10.218 3.040 -4.116 1.00 15.00 313 LEU A N 8
ATOM 5825 C CA . LEU A 1 35 ? -11.149 2.799 -5.222 1.00 15.00 313 LEU A CA 8
ATOM 5826 C C . LEU A 1 35 ? -12.367 2.003 -4.761 1.00 15.00 313 LEU A C 8
ATOM 5827 O O . LEU A 1 35 ? -13.210 2.584 -4.046 1.00 15.00 313 LEU A O 8
ATOM 5843 N N . ASP B 2 2 ? -1.771 -8.610 -8.060 1.00 15.00 221 ASP B N 8
ATOM 5844 C CA . ASP B 2 2 ? -0.355 -8.802 -8.444 1.00 15.00 221 ASP B CA 8
ATOM 5845 C C . ASP B 2 2 ? 0.239 -9.945 -7.622 1.00 15.00 221 ASP B C 8
ATOM 5846 O O . ASP B 2 2 ? -0.464 -10.550 -6.810 1.00 15.00 221 ASP B O 8
ATOM 5855 N N . THR B 2 3 ? 1.511 -10.252 -7.839 1.00 15.00 222 THR B N 8
ATOM 5856 C CA . THR B 2 3 ? 2.197 -11.292 -7.084 1.00 15.00 222 THR B CA 8
ATOM 5857 C C . THR B 2 3 ? 2.304 -10.904 -5.612 1.00 15.00 222 THR B C 8
ATOM 5858 O O . THR B 2 3 ? 2.131 -9.738 -5.285 1.00 15.00 222 THR B O 8
ATOM 5869 N N . PRO B 2 4 ? 2.620 -11.862 -4.712 1.00 15.00 223 PRO B N 8
ATOM 5870 C CA . PRO B 2 4 ? 2.597 -11.634 -3.258 1.00 15.00 223 PRO B CA 8
ATOM 5871 C C . PRO B 2 4 ? 3.337 -10.357 -2.849 1.00 15.00 223 PRO B C 8
ATOM 5872 O O . PRO B 2 4 ? 4.462 -10.111 -3.294 1.00 15.00 223 PRO B O 8
ATOM 5883 N N . PRO B 2 5 ? 2.715 -9.538 -1.972 1.00 15.00 224 PRO B N 8
ATOM 5884 C CA . PRO B 2 5 ? 3.193 -8.184 -1.677 1.00 15.00 224 PRO B CA 8
ATOM 5885 C C . PRO B 2 5 ? 4.594 -8.149 -1.078 1.00 15.00 224 PRO B C 8
ATOM 5886 O O . PRO B 2 5 ? 4.952 -8.977 -0.237 1.00 15.00 224 PRO B O 8
ATOM 5897 N N . PRO B 2 6 ? 5.398 -7.173 -1.524 1.00 15.00 225 PRO B N 8
ATOM 5898 C CA . PRO B 2 6 ? 6.745 -6.924 -0.997 1.00 15.00 225 PRO B CA 8
ATOM 5899 C C . PRO B 2 6 ? 6.729 -6.526 0.477 1.00 15.00 225 PRO B C 8
ATOM 5900 O O . PRO B 2 6 ? 5.666 -6.405 1.088 1.00 15.00 225 PRO B O 8
ATOM 5911 N N . ALA B 2 7 ? 7.911 -6.301 1.041 1.00 15.00 226 ALA B N 8
ATOM 5912 C CA . ALA B 2 7 ? 8.015 -5.749 2.383 1.00 15.00 226 ALA B CA 8
ATOM 5913 C C . ALA B 2 7 ? 7.521 -4.308 2.367 1.00 15.00 226 ALA B C 8
ATOM 5914 O O . ALA B 2 7 ? 7.459 -3.681 1.305 1.00 15.00 226 ALA B O 8
ATOM 5921 N N . TYR B 2 8 ? 7.179 -3.768 3.524 1.00 15.00 227 TYR B N 8
ATOM 5922 C CA . TYR B 2 8 ? 6.566 -2.454 3.556 1.00 15.00 227 TYR B CA 8
ATOM 5923 C C . TYR B 2 8 ? 7.620 -1.358 3.662 1.00 15.00 227 TYR B C 8
ATOM 5924 O O . TYR B 2 8 ? 8.487 -1.368 4.539 1.00 15.00 227 TYR B O 8
ATOM 5942 N N . LEU B 2 9 ? 7.549 -0.441 2.726 1.00 15.00 228 LEU B N 8
ATOM 5943 C CA . LEU B 2 9 ? 8.375 0.750 2.717 1.00 15.00 228 LEU B CA 8
ATOM 5944 C C . LEU B 2 9 ? 7.471 1.952 2.506 1.00 15.00 228 LEU B C 8
ATOM 5945 O O . LEU B 2 9 ? 6.392 1.798 1.963 1.00 15.00 228 LEU B O 8
ATOM 5961 N N . PRO B 2 10 ? 7.906 3.173 2.833 1.00 15.00 229 PRO B N 8
ATOM 5962 C CA . PRO B 2 10 ? 7.017 4.331 2.802 1.00 15.00 229 PRO B CA 8
ATOM 5963 C C . PRO B 2 10 ? 6.990 4.971 1.424 1.00 15.00 229 PRO B C 8
ATOM 5964 O O . PRO B 2 10 ? 7.900 4.791 0.614 1.00 15.00 229 PRO B O 8
ATOM 5975 N N . PRO B 2 11 ? 5.935 5.752 1.160 1.00 15.00 230 PRO B N 8
ATOM 5976 C CA . PRO B 2 11 ? 5.322 5.818 -0.157 1.00 15.00 230 PRO B CA 8
ATOM 5977 C C . PRO B 2 11 ? 5.886 6.860 -1.112 1.00 15.00 230 PRO B C 8
ATOM 5978 O O . PRO B 2 11 ? 6.063 8.033 -0.775 1.00 15.00 230 PRO B O 8
ATOM 5989 N N . GLU B 2 12 ? 6.156 6.379 -2.317 1.00 15.00 231 GLU B N 8
ATOM 5990 C CA . GLU B 2 12 ? 6.493 7.210 -3.453 1.00 15.00 231 GLU B CA 8
ATOM 5991 C C . GLU B 2 12 ? 5.385 7.047 -4.494 1.00 15.00 231 GLU B C 8
ATOM 5992 O O . GLU B 2 12 ? 4.872 5.940 -4.673 1.00 15.00 231 GLU B O 8
ATOM 6004 N N . ASP B 2 13 ? 5.002 8.123 -5.163 1.00 15.00 232 ASP B N 8
ATOM 6005 C CA . ASP B 2 13 ? 3.946 8.047 -6.166 1.00 15.00 232 ASP B CA 8
ATOM 6006 C C . ASP B 2 13 ? 4.281 8.934 -7.358 1.00 15.00 232 ASP B C 8
ATOM 6007 O O . ASP B 2 13 ? 4.462 10.146 -7.215 1.00 15.00 232 ASP B O 8
ATOM 6016 N N . PRO B 2 14 ? 4.400 8.331 -8.550 1.00 15.00 233 PRO B N 8
ATOM 6017 C CA . PRO B 2 14 ? 4.678 9.050 -9.781 1.00 15.00 233 PRO B CA 8
ATOM 6018 C C . PRO B 2 14 ? 3.401 9.442 -10.520 1.00 15.00 233 PRO B C 8
ATOM 6019 O O . PRO B 2 14 ? 3.133 8.968 -11.625 1.00 15.00 233 PRO B O 8
ATOM 6033 N N . LEU A 1 1 ? -12.319 5.887 -5.056 1.00 15.00 279 LEU A N 9
ATOM 6034 C CA . LEU A 1 1 ? -12.371 6.807 -3.896 1.00 15.00 279 LEU A CA 9
ATOM 6035 C C . LEU A 1 1 ? -12.936 6.091 -2.675 1.00 15.00 279 LEU A C 9
ATOM 6036 O O . LEU A 1 1 ? -13.773 5.197 -2.803 1.00 15.00 279 LEU A O 9
ATOM 6054 N N . GLY A 1 2 ? -12.480 6.485 -1.493 1.00 15.00 280 GLY A N 9
ATOM 6055 C CA . GLY A 1 2 ? -12.961 5.870 -0.277 1.00 15.00 280 GLY A CA 9
ATOM 6056 C C . GLY A 1 2 ? -12.231 6.373 0.949 1.00 15.00 280 GLY A C 9
ATOM 6057 O O . GLY A 1 2 ? -11.443 7.317 0.853 1.00 15.00 280 GLY A O 9
ATOM 6061 N N . PRO A 1 3 ? -12.460 5.751 2.111 1.00 15.00 281 PRO A N 9
ATOM 6062 C CA . PRO A 1 3 ? -11.871 6.180 3.371 1.00 15.00 281 PRO A CA 9
ATOM 6063 C C . PRO A 1 3 ? -10.524 5.515 3.643 1.00 15.00 281 PRO A C 9
ATOM 6064 O O . PRO A 1 3 ? -10.356 4.310 3.447 1.00 15.00 281 PRO A O 9
ATOM 6075 N N . LEU A 1 4 ? -9.565 6.306 4.093 1.00 15.00 282 LEU A N 9
ATOM 6076 C CA . LEU A 1 4 ? -8.234 5.796 4.375 1.00 15.00 282 LEU A CA 9
ATOM 6077 C C . LEU A 1 4 ? -7.972 5.807 5.876 1.00 15.00 282 LEU A C 9
ATOM 6078 O O . LEU A 1 4 ? -7.995 6.863 6.510 1.00 15.00 282 LEU A O 9
ATOM 6094 N N . PRO A 1 5 ? -7.755 4.625 6.465 1.00 15.00 283 PRO A N 9
ATOM 6095 C CA . PRO A 1 5 ? -7.474 4.485 7.898 1.00 15.00 283 PRO A CA 9
ATOM 6096 C C . PRO A 1 5 ? -6.124 5.090 8.282 1.00 15.00 283 PRO A C 9
ATOM 6097 O O . PRO A 1 5 ? -5.138 4.939 7.557 1.00 15.00 283 PRO A O 9
ATOM 6108 N N . PRO A 1 6 ? -6.065 5.783 9.430 1.00 15.00 284 PRO A N 9
ATOM 6109 C CA . PRO A 1 6 ? -4.826 6.390 9.925 1.00 15.00 284 PRO A CA 9
ATOM 6110 C C . PRO A 1 6 ? -3.726 5.353 10.132 1.00 15.00 284 PRO A C 9
ATOM 6111 O O . PRO A 1 6 ? -3.890 4.405 10.901 1.00 15.00 284 PRO A O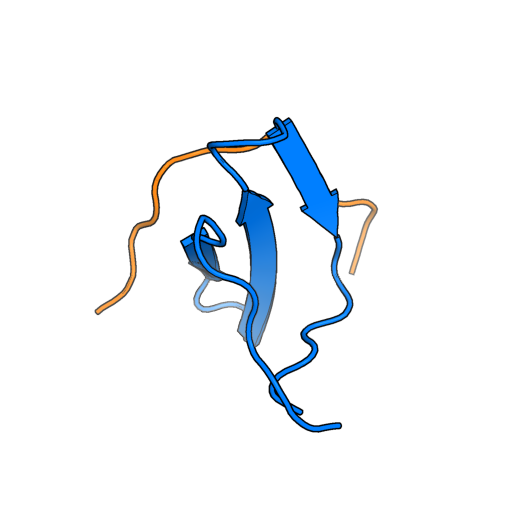 9
ATOM 6122 N N . GLY A 1 7 ? -2.610 5.538 9.440 1.00 15.00 285 GLY A N 9
ATOM 6123 C CA . GLY A 1 7 ? -1.528 4.575 9.498 1.00 15.00 285 GLY A CA 9
ATOM 6124 C C . GLY A 1 7 ? -1.287 3.926 8.154 1.00 15.00 285 GLY A C 9
ATOM 6125 O O . GLY A 1 7 ? -0.269 3.266 7.943 1.00 15.00 285 GLY A O 9
ATOM 6129 N N . TRP A 1 8 ? -2.224 4.138 7.238 1.00 15.00 286 TRP A N 9
ATOM 6130 C CA . TRP A 1 8 ? -2.149 3.544 5.911 1.00 15.00 286 TRP A CA 9
ATOM 6131 C C . TRP A 1 8 ? -1.410 4.442 4.944 1.00 15.00 286 TRP A C 9
ATOM 6132 O O . TRP A 1 8 ? -1.903 5.505 4.556 1.00 15.00 286 TRP A O 9
ATOM 6153 N N . GLU A 1 9 ? -0.222 4.010 4.567 1.00 15.00 287 GLU A N 9
ATOM 6154 C CA . GLU A 1 9 ? 0.507 4.644 3.495 1.00 15.00 287 GLU A CA 9
ATOM 6155 C C . GLU A 1 9 ? 0.296 3.847 2.220 1.00 15.00 287 GLU A C 9
ATOM 6156 O O . GLU A 1 9 ? 0.618 2.662 2.152 1.00 15.00 287 GLU A O 9
ATOM 6168 N N . VAL A 1 10 ? -0.277 4.490 1.224 1.00 15.00 288 VAL A N 9
ATOM 6169 C CA . VAL A 1 10 ? -0.582 3.827 -0.029 1.00 15.00 288 VAL A CA 9
ATOM 6170 C C . VAL A 1 10 ? 0.598 3.948 -0.990 1.00 15.00 288 VAL A C 9
ATOM 6171 O O . VAL A 1 10 ? 0.857 5.011 -1.554 1.00 15.00 288 VAL A O 9
ATOM 6184 N N . ARG A 1 11 ? 1.341 2.853 -1.143 1.00 15.00 289 ARG A N 9
ATOM 6185 C CA . ARG A 1 11 ? 2.551 2.872 -1.944 1.00 15.00 289 ARG A CA 9
ATOM 6186 C C . ARG A 1 11 ? 2.241 2.327 -3.336 1.00 15.00 289 ARG A C 9
ATOM 6187 O O . ARG A 1 11 ? 2.050 1.129 -3.524 1.00 15.00 289 ARG A O 9
ATOM 6208 N N . SER A 1 12 ? 2.124 3.231 -4.292 1.00 15.00 290 SER A N 9
ATOM 6209 C CA . SER A 1 12 ? 1.806 2.871 -5.664 1.00 15.00 290 SER A CA 9
ATOM 6210 C C . SER A 1 12 ? 3.083 2.634 -6.464 1.00 15.00 290 SER A C 9
ATOM 6211 O O . SER A 1 12 ? 4.070 3.349 -6.296 1.00 15.00 290 SER A O 9
ATOM 6219 N N . THR A 1 13 ? 3.066 1.629 -7.333 1.00 15.00 291 THR A N 9
ATOM 6220 C CA . THR A 1 13 ? 4.250 1.295 -8.107 1.00 15.00 291 THR A CA 9
ATOM 6221 C C . THR A 1 13 ? 3.933 1.144 -9.599 1.00 15.00 291 THR A C 9
ATOM 6222 O O . THR A 1 13 ? 2.828 0.722 -9.977 1.00 15.00 291 THR A O 9
ATOM 6233 N N . VAL A 1 14 ? 4.930 1.475 -10.432 1.00 15.00 292 VAL A N 9
ATOM 6234 C CA . VAL A 1 14 ? 4.761 1.597 -11.886 1.00 15.00 292 VAL A CA 9
ATOM 6235 C C . VAL A 1 14 ? 4.436 0.257 -12.558 1.00 15.00 292 VAL A C 9
ATOM 6236 O O . VAL A 1 14 ? 3.990 0.221 -13.706 1.00 15.00 292 VAL A O 9
ATOM 6249 N N . SER A 1 15 ? 4.650 -0.839 -11.842 1.00 15.00 293 SER A N 9
ATOM 6250 C CA . SER A 1 15 ? 4.287 -2.161 -12.340 1.00 15.00 293 SER A CA 9
ATOM 6251 C C . SER A 1 15 ? 2.780 -2.247 -12.604 1.00 15.00 293 SER A C 9
ATOM 6252 O O . SER A 1 15 ? 2.309 -3.155 -13.289 1.00 15.00 293 SER A O 9
ATOM 6260 N N . GLY A 1 16 ? 2.039 -1.282 -12.070 1.00 15.00 294 GLY A N 9
ATOM 6261 C CA . GLY A 1 16 ? 0.600 -1.264 -12.221 1.00 15.00 294 GLY A CA 9
ATOM 6262 C C . GLY A 1 16 ? -0.088 -1.997 -11.097 1.00 15.00 294 GLY A C 9
ATOM 6263 O O . GLY A 1 16 ? -0.996 -2.801 -11.320 1.00 15.00 294 GLY A O 9
ATOM 6267 N N . ARG A 1 17 ? 0.362 -1.729 -9.876 1.00 15.00 295 ARG A N 9
ATOM 6268 C CA . ARG A 1 17 ? -0.257 -2.318 -8.702 1.00 15.00 295 ARG A CA 9
ATOM 6269 C C . ARG A 1 17 ? -0.155 -1.378 -7.507 1.00 15.00 295 ARG A C 9
ATOM 6270 O O . ARG A 1 17 ? 0.900 -0.785 -7.247 1.00 15.00 295 ARG A O 9
ATOM 6291 N N . ILE A 1 18 ? -1.262 -1.233 -6.802 1.00 15.00 296 ILE A N 9
ATOM 6292 C CA . ILE A 1 18 ? -1.274 -0.542 -5.528 1.00 15.00 296 ILE A CA 9
ATOM 6293 C C . ILE A 1 18 ? -1.022 -1.578 -4.439 1.00 15.00 296 ILE A C 9
ATOM 6294 O O . ILE A 1 18 ? -1.526 -2.700 -4.524 1.00 15.00 296 ILE A O 9
ATOM 6310 N N . TYR A 1 19 ? -0.223 -1.239 -3.442 1.00 15.00 297 TYR A N 9
ATOM 6311 C CA . TYR A 1 19 ? 0.166 -2.238 -2.464 1.00 15.00 297 TYR A CA 9
ATOM 6312 C C . TYR A 1 19 ? 0.406 -1.535 -1.153 1.00 15.00 297 TYR A C 9
ATOM 6313 O O . TYR A 1 19 ? 1.058 -0.482 -1.095 1.00 15.00 297 TYR A O 9
ATOM 6331 N N . PHE A 1 20 ? -0.158 -2.080 -0.113 1.00 15.00 298 PHE A N 9
ATOM 6332 C CA . PHE A 1 20 ? -0.213 -1.373 1.117 1.00 15.00 298 PHE A CA 9
ATOM 6333 C C . PHE A 1 20 ? 0.941 -1.587 2.028 1.00 15.00 298 PHE A C 9
ATOM 6334 O O . PHE A 1 20 ? 1.407 -2.702 2.243 1.00 15.00 298 PHE A O 9
ATOM 6351 N N . VAL A 1 21 ? 1.343 -0.469 2.595 1.00 15.00 299 VAL A N 9
ATOM 6352 C CA . VAL A 1 21 ? 2.407 -0.407 3.540 1.00 15.00 299 VAL A CA 9
ATOM 6353 C C . VAL A 1 21 ? 1.962 0.441 4.732 1.00 15.00 299 VAL A C 9
ATOM 6354 O O . VAL A 1 21 ? 2.112 1.665 4.757 1.00 15.00 299 VAL A O 9
ATOM 6367 N N . ASP A 1 22 ? 1.378 -0.194 5.720 1.00 15.00 300 ASP A N 9
ATOM 6368 C CA . ASP A 1 22 ? 1.004 0.533 6.909 1.00 15.00 300 ASP A CA 9
ATOM 6369 C C . ASP A 1 22 ? 2.195 0.466 7.843 1.00 15.00 300 ASP A C 9
ATOM 6370 O O . ASP A 1 22 ? 2.700 -0.617 8.152 1.00 15.00 300 ASP A O 9
ATOM 6379 N N . HIS A 1 23 ? 2.683 1.635 8.224 1.00 15.00 301 HIS A N 9
ATOM 6380 C CA . HIS A 1 23 ? 4.004 1.737 8.822 1.00 15.00 301 HIS A CA 9
ATOM 6381 C C . HIS A 1 23 ? 3.993 1.484 10.328 1.00 15.00 301 HIS A C 9
ATOM 6382 O O . HIS A 1 23 ? 5.037 1.192 10.905 1.00 15.00 301 HIS A O 9
ATOM 6397 N N . ASN A 1 24 ? 2.845 1.616 10.979 1.00 15.00 302 ASN A N 9
ATOM 6398 C CA . ASN A 1 24 ? 2.822 1.512 12.435 1.00 15.00 302 ASN A CA 9
ATOM 6399 C C . ASN A 1 24 ? 2.354 0.137 12.898 1.00 15.00 302 ASN A C 9
ATOM 6400 O O . ASN A 1 24 ? 2.786 -0.346 13.944 1.00 15.00 302 ASN A O 9
ATOM 6411 N N . ASN A 1 25 ? 1.450 -0.483 12.152 1.00 15.00 303 ASN A N 9
ATOM 6412 C CA . ASN A 1 25 ? 1.075 -1.866 12.439 1.00 15.00 303 ASN A CA 9
ATOM 6413 C C . ASN A 1 25 ? 1.985 -2.823 11.672 1.00 15.00 303 ASN A C 9
ATOM 6414 O O . ASN A 1 25 ? 2.202 -3.959 12.099 1.00 15.00 303 ASN A O 9
ATOM 6425 N N . ARG A 1 26 ? 2.498 -2.343 10.536 1.00 15.00 304 ARG A N 9
ATOM 6426 C CA . ARG A 1 26 ? 3.326 -3.128 9.632 1.00 15.00 304 ARG A CA 9
ATOM 6427 C C . ARG A 1 26 ? 2.506 -4.233 8.980 1.00 15.00 304 ARG A C 9
ATOM 6428 O O . ARG A 1 26 ? 2.457 -5.368 9.461 1.00 15.00 304 ARG A O 9
ATOM 6449 N N . THR A 1 27 ? 1.807 -3.866 7.919 1.00 15.00 305 THR A N 9
ATOM 6450 C CA . THR A 1 27 ? 1.024 -4.828 7.163 1.00 15.00 305 THR A CA 9
ATOM 6451 C C . THR A 1 27 ? 1.075 -4.501 5.671 1.00 15.00 305 THR A C 9
ATOM 6452 O O . THR A 1 27 ? 1.237 -3.340 5.279 1.00 15.00 305 THR A O 9
ATOM 6463 N N . THR A 1 28 ? 0.967 -5.536 4.849 1.00 15.00 306 THR A N 9
ATOM 6464 C CA . THR A 1 28 ? 1.010 -5.382 3.407 1.00 15.00 306 THR A CA 9
ATOM 6465 C C . THR A 1 28 ? -0.284 -5.885 2.766 1.00 15.00 306 THR A C 9
ATOM 6466 O O . THR A 1 28 ? -0.567 -7.084 2.762 1.00 15.00 306 THR A O 9
ATOM 6477 N N . GLN A 1 29 ? -1.063 -4.957 2.220 1.00 15.00 307 GLN A N 9
ATOM 6478 C CA . GLN A 1 29 ? -2.414 -5.265 1.737 1.00 15.00 307 GLN A CA 9
ATOM 6479 C C . GLN A 1 29 ? -2.584 -4.935 0.255 1.00 15.00 307 GLN A C 9
ATOM 6480 O O . GLN A 1 29 ? -2.328 -3.819 -0.167 1.00 15.00 307 GLN A O 9
ATOM 6494 N N . PHE A 1 30 ? -3.035 -5.898 -0.536 1.00 15.00 308 PHE A N 9
ATOM 6495 C CA . PHE A 1 30 ? -3.327 -5.633 -1.946 1.00 15.00 308 PHE A CA 9
ATOM 6496 C C . PHE A 1 30 ? -4.732 -5.066 -2.129 1.00 15.00 308 PHE A C 9
ATOM 6497 O O . PHE A 1 30 ? -5.066 -4.551 -3.197 1.00 15.00 308 PHE A O 9
ATOM 6514 N N . THR A 1 31 ? -5.557 -5.181 -1.098 1.00 15.00 309 THR A N 9
ATOM 6515 C CA . THR A 1 31 ? -6.905 -4.630 -1.132 1.00 15.00 309 THR A CA 9
ATOM 6516 C C . THR A 1 31 ? -6.881 -3.136 -0.805 1.00 15.00 309 THR A C 9
ATOM 6517 O O . THR A 1 31 ? -6.470 -2.736 0.286 1.00 15.00 309 THR A O 9
ATOM 6528 N N . ASP A 1 32 ? -7.314 -2.320 -1.758 1.00 15.00 310 ASP A N 9
ATOM 6529 C CA . ASP A 1 32 ? -7.251 -0.867 -1.614 1.00 15.00 310 ASP A CA 9
ATOM 6530 C C . ASP A 1 32 ? -8.640 -0.262 -1.499 1.00 15.00 310 ASP A C 9
ATOM 6531 O O . ASP A 1 32 ? -9.545 -0.621 -2.249 1.00 15.00 310 ASP A O 9
ATOM 6540 N N . PRO A 1 33 ? -8.837 0.638 -0.528 1.00 15.00 311 PRO A N 9
ATOM 6541 C CA . PRO A 1 33 ? -10.060 1.422 -0.411 1.00 15.00 311 PRO A CA 9
ATOM 6542 C C . PRO A 1 33 ? -10.011 2.751 -1.182 1.00 15.00 311 PRO A C 9
ATOM 6543 O O . PRO A 1 33 ? -11.040 3.407 -1.362 1.00 15.00 311 PRO A O 9
ATOM 6554 N N . ARG A 1 34 ? -8.812 3.169 -1.594 1.00 15.00 312 ARG A N 9
ATOM 6555 C CA . ARG A 1 34 ? -8.615 4.503 -2.167 1.00 15.00 312 ARG A CA 9
ATOM 6556 C C . ARG A 1 34 ? -8.983 4.581 -3.647 1.00 15.00 312 ARG A C 9
ATOM 6557 O O . ARG A 1 34 ? -9.497 5.606 -4.103 1.00 15.00 312 ARG A O 9
ATOM 6578 N N . LEU A 1 35 ? -8.677 3.531 -4.397 1.00 15.00 313 LEU A N 9
ATOM 6579 C CA . LEU A 1 35 ? -8.882 3.522 -5.846 1.00 15.00 313 LEU A CA 9
ATOM 6580 C C . LEU A 1 35 ? -10.326 3.863 -6.222 1.00 15.00 313 LEU A C 9
ATOM 6581 O O . LEU A 1 35 ? -11.262 3.392 -5.543 1.00 15.00 313 LEU A O 9
ATOM 6597 N N . ASP B 2 2 ? -2.330 -9.789 -7.935 1.00 15.00 221 ASP B N 9
ATOM 6598 C CA . ASP B 2 2 ? -0.899 -9.589 -8.257 1.00 15.00 221 ASP B CA 9
ATOM 6599 C C . ASP B 2 2 ? -0.057 -10.563 -7.444 1.00 15.00 221 ASP B C 9
ATOM 6600 O O . ASP B 2 2 ? -0.574 -11.236 -6.553 1.00 15.00 221 ASP B O 9
ATOM 6609 N N . THR B 2 3 ? 1.230 -10.629 -7.745 1.00 15.00 222 THR B N 9
ATOM 6610 C CA . THR B 2 3 ? 2.150 -11.498 -7.026 1.00 15.00 222 THR B CA 9
ATOM 6611 C C . THR B 2 3 ? 2.311 -11.037 -5.582 1.00 15.00 222 THR B C 9
ATOM 6612 O O . THR B 2 3 ? 2.082 -9.871 -5.297 1.00 15.00 222 THR B O 9
ATOM 6623 N N . PRO B 2 4 ? 2.752 -11.932 -4.675 1.00 15.00 223 PRO B N 9
ATOM 6624 C CA . PRO B 2 4 ? 2.780 -11.657 -3.229 1.00 15.00 223 PRO B CA 9
ATOM 6625 C C . PRO B 2 4 ? 3.423 -10.310 -2.886 1.00 15.00 223 PRO B C 9
ATOM 6626 O O . PRO B 2 4 ? 4.448 -9.931 -3.465 1.00 15.00 223 PRO B O 9
ATOM 6637 N N . PRO B 2 5 ? 2.828 -9.576 -1.921 1.00 15.00 224 PRO B N 9
ATOM 6638 C CA . PRO B 2 5 ? 3.242 -8.209 -1.601 1.00 15.00 224 PRO B CA 9
ATOM 6639 C C . PRO B 2 5 ? 4.656 -8.130 -1.036 1.00 15.00 224 PRO B C 9
ATOM 6640 O O . PRO B 2 5 ? 5.065 -8.957 -0.219 1.00 15.00 224 PRO B O 9
ATOM 6651 N N . PRO B 2 6 ? 5.410 -7.113 -1.473 1.00 15.00 225 PRO B N 9
ATOM 6652 C CA . PRO B 2 6 ? 6.764 -6.843 -0.981 1.00 15.00 225 PRO B CA 9
ATOM 6653 C C . PRO B 2 6 ? 6.764 -6.428 0.484 1.00 15.00 225 PRO B C 9
ATOM 6654 O O . PRO B 2 6 ? 5.707 -6.315 1.103 1.00 15.00 225 PRO B O 9
ATOM 6665 N N . ALA B 2 7 ? 7.950 -6.183 1.030 1.00 15.00 226 ALA B N 9
ATOM 6666 C CA . ALA B 2 7 ? 8.061 -5.583 2.351 1.00 15.00 226 ALA B CA 9
ATOM 6667 C C . ALA B 2 7 ? 7.502 -4.167 2.301 1.00 15.00 226 ALA B C 9
ATOM 6668 O O . ALA B 2 7 ? 7.338 -3.601 1.215 1.00 15.00 226 ALA B O 9
ATOM 6675 N N . TYR B 2 8 ? 7.224 -3.579 3.449 1.00 15.00 227 TYR B N 9
ATOM 6676 C CA . TYR B 2 8 ? 6.557 -2.291 3.459 1.00 15.00 227 TYR B CA 9
ATOM 6677 C C . TYR B 2 8 ? 7.574 -1.148 3.429 1.00 15.00 227 TYR B C 9
ATOM 6678 O O . TYR B 2 8 ? 8.505 -1.087 4.235 1.00 15.00 227 TYR B O 9
ATOM 6696 N N . LEU B 2 9 ? 7.398 -0.279 2.452 1.00 15.00 228 LEU B N 9
ATOM 6697 C CA . LEU B 2 9 ? 8.181 0.939 2.310 1.00 15.00 228 LEU B CA 9
ATOM 6698 C C . LEU B 2 9 ? 7.221 2.101 2.115 1.00 15.00 228 LEU B C 9
ATOM 6699 O O . LEU B 2 9 ? 6.101 1.886 1.691 1.00 15.00 228 LEU B O 9
ATOM 6715 N N . PRO B 2 10 ? 7.635 3.352 2.344 1.00 15.00 229 PRO B N 9
ATOM 6716 C CA . PRO B 2 10 ? 6.715 4.484 2.265 1.00 15.00 229 PRO B CA 9
ATOM 6717 C C . PRO B 2 10 ? 6.620 5.043 0.847 1.00 15.00 229 PRO B C 9
ATOM 6718 O O . PRO B 2 10 ? 7.509 4.835 0.019 1.00 15.00 229 PRO B O 9
ATOM 6729 N N . PRO B 2 11 ? 5.536 5.788 0.556 1.00 15.00 230 PRO B N 9
ATOM 6730 C CA . PRO B 2 11 ? 4.966 5.844 -0.783 1.00 15.00 230 PRO B CA 9
ATOM 6731 C C . PRO B 2 11 ? 5.524 6.929 -1.692 1.00 15.00 230 PRO B C 9
ATOM 6732 O O . PRO B 2 11 ? 5.832 8.044 -1.268 1.00 15.00 230 PRO B O 9
ATOM 6743 N N . GLU B 2 12 ? 5.620 6.571 -2.965 1.00 15.00 231 GLU B N 9
ATOM 6744 C CA . GLU B 2 12 ? 6.031 7.487 -4.009 1.00 15.00 231 GLU B CA 9
ATOM 6745 C C . GLU B 2 12 ? 4.900 7.633 -5.040 1.00 15.00 231 GLU B C 9
ATOM 6746 O O . GLU B 2 12 ? 4.705 6.755 -5.878 1.00 15.00 231 GLU B O 9
ATOM 6758 N N . ASP B 2 13 ? 4.121 8.710 -4.955 1.00 15.00 232 ASP B N 9
ATOM 6759 C CA . ASP B 2 13 ? 2.982 8.884 -5.847 1.00 15.00 232 ASP B CA 9
ATOM 6760 C C . ASP B 2 13 ? 2.840 10.346 -6.245 1.00 15.00 232 ASP B C 9
ATOM 6761 O O . ASP B 2 13 ? 2.690 11.219 -5.386 1.00 15.00 232 ASP B O 9
ATOM 6770 N N . PRO B 2 14 ? 2.917 10.639 -7.551 1.00 15.00 233 PRO B N 9
ATOM 6771 C CA . PRO B 2 14 ? 2.778 11.995 -8.074 1.00 15.00 233 PRO B CA 9
ATOM 6772 C C . PRO B 2 14 ? 1.316 12.424 -8.160 1.00 15.00 233 PRO B C 9
ATOM 6773 O O . PRO B 2 14 ? 0.657 12.224 -9.179 1.00 15.00 233 PRO B O 9
ATOM 6787 N N . LEU A 1 1 ? -14.007 1.553 -1.629 1.00 15.00 279 LEU A N 10
ATOM 6788 C CA . LEU A 1 1 ? -15.214 1.701 -0.788 1.00 15.00 279 LEU A CA 10
ATOM 6789 C C . LEU A 1 1 ? -15.430 3.165 -0.426 1.00 15.00 279 LEU A C 10
ATOM 6790 O O . LEU A 1 1 ? -16.464 3.743 -0.764 1.00 15.00 279 LEU A O 10
ATOM 6808 N N . GLY A 1 2 ? -14.465 3.774 0.257 1.00 15.00 280 GLY A N 10
ATOM 6809 C CA . GLY A 1 2 ? -14.620 5.164 0.636 1.00 15.00 280 GLY A CA 10
ATOM 6810 C C . GLY A 1 2 ? -13.474 5.704 1.480 1.00 15.00 280 GLY A C 10
ATOM 6811 O O . GLY A 1 2 ? -12.680 6.509 0.994 1.00 15.00 280 GLY A O 10
ATOM 6815 N N . PRO A 1 3 ? -13.348 5.272 2.746 1.00 15.00 281 PRO A N 10
ATOM 6816 C CA . PRO A 1 3 ? -12.414 5.872 3.697 1.00 15.00 281 PRO A CA 10
ATOM 6817 C C . PRO A 1 3 ? -11.028 5.229 3.691 1.00 15.00 281 PRO A C 10
ATOM 6818 O O . PRO A 1 3 ? -10.879 4.027 3.456 1.00 15.00 281 PRO A O 10
ATOM 6829 N N . LEU A 1 4 ? -10.021 6.045 3.976 1.00 15.00 282 LEU A N 10
ATOM 6830 C CA . LEU A 1 4 ? -8.644 5.586 4.057 1.00 15.00 282 LEU A CA 10
ATOM 6831 C C . LEU A 1 4 ? -8.196 5.581 5.518 1.00 15.00 282 LEU A C 10
ATOM 6832 O O . LEU A 1 4 ? -8.177 6.630 6.166 1.00 15.00 282 LEU A O 10
ATOM 6848 N N . PRO A 1 5 ? -7.856 4.402 6.064 1.00 15.00 283 PRO A N 10
ATOM 6849 C CA . PRO A 1 5 ? -7.428 4.270 7.462 1.00 15.00 283 PRO A CA 10
ATOM 6850 C C . PRO A 1 5 ? -6.145 5.045 7.754 1.00 15.00 283 PRO A C 10
ATOM 6851 O O . PRO A 1 5 ? -5.187 4.994 6.982 1.00 15.00 283 PRO A O 10
ATOM 6862 N N . PRO A 1 6 ? -6.112 5.767 8.883 1.00 15.00 284 PRO A N 10
ATOM 6863 C CA . PRO A 1 6 ? -4.934 6.530 9.304 1.00 15.00 284 PRO A CA 10
ATOM 6864 C C . PRO A 1 6 ? -3.735 5.626 9.580 1.00 15.00 284 PRO A C 10
ATOM 6865 O O . PRO A 1 6 ? -3.818 4.687 10.374 1.00 15.00 284 PRO A O 10
ATOM 6876 N N . GLY A 1 7 ? -2.624 5.911 8.917 1.00 15.00 285 GLY A N 10
ATOM 6877 C CA . GLY A 1 7 ? -1.442 5.089 9.065 1.00 15.00 285 GLY A CA 10
ATOM 6878 C C . GLY A 1 7 ? -1.103 4.367 7.781 1.00 15.00 285 GLY A C 10
ATOM 6879 O O . GLY A 1 7 ? -0.073 3.694 7.684 1.00 15.00 285 GLY A O 10
ATOM 6883 N N . TRP A 1 8 ? -1.952 4.545 6.780 1.00 15.00 286 TRP A N 10
ATOM 6884 C CA . TRP A 1 8 ? -1.779 3.887 5.498 1.00 15.00 286 TRP A CA 10
ATOM 6885 C C . TRP A 1 8 ? -0.940 4.737 4.574 1.00 15.00 286 TRP A C 10
ATOM 6886 O O . TRP A 1 8 ? -1.359 5.814 4.147 1.00 15.00 286 TRP A O 10
ATOM 6907 N N . GLU A 1 9 ? 0.255 4.260 4.284 1.00 15.00 287 GLU A N 10
ATOM 6908 C CA . GLU A 1 9 ? 1.097 4.900 3.308 1.00 15.00 287 GLU A CA 10
ATOM 6909 C C . GLU A 1 9 ? 0.912 4.160 1.999 1.00 15.00 287 GLU A C 10
ATOM 6910 O O . GLU A 1 9 ? 1.097 2.942 1.940 1.00 15.00 287 GLU A O 10
ATOM 6922 N N . VAL A 1 10 ? 0.505 4.864 0.962 1.00 15.00 288 VAL A N 10
ATOM 6923 C CA . VAL A 1 10 ? 0.242 4.208 -0.299 1.00 15.00 288 VAL A CA 10
ATOM 6924 C C . VAL A 1 10 ? 1.522 4.191 -1.128 1.00 15.00 288 VAL A C 10
ATOM 6925 O O . VAL A 1 10 ? 2.062 5.226 -1.518 1.00 15.00 288 VAL A O 10
ATOM 6938 N N . ARG A 1 11 ? 2.058 3.004 -1.328 1.00 15.00 289 ARG A N 10
ATOM 6939 C CA . ARG A 1 11 ? 3.294 2.877 -2.057 1.00 15.00 289 ARG A CA 10
ATOM 6940 C C . ARG A 1 11 ? 2.961 2.419 -3.475 1.00 15.00 289 ARG A C 10
ATOM 6941 O O . ARG A 1 11 ? 2.691 1.248 -3.723 1.00 15.00 289 ARG A O 10
ATOM 6962 N N . SER A 1 12 ? 2.875 3.387 -4.378 1.00 15.00 290 SER A N 10
ATOM 6963 C CA . SER A 1 12 ? 2.453 3.134 -5.746 1.00 15.00 290 SER A CA 10
ATOM 6964 C C . SER A 1 12 ? 3.654 3.061 -6.678 1.00 15.00 290 SER A C 10
ATOM 6965 O O . SER A 1 12 ? 4.477 3.971 -6.718 1.00 15.00 290 SER A O 10
ATOM 6973 N N . THR A 1 13 ? 3.748 1.981 -7.431 1.00 15.00 291 THR A N 10
ATOM 6974 C CA . THR A 1 13 ? 4.879 1.784 -8.315 1.00 15.00 291 THR A CA 10
ATOM 6975 C C . THR A 1 13 ? 4.485 2.019 -9.773 1.00 15.00 291 THR A C 10
ATOM 6976 O O . THR A 1 13 ? 3.344 1.737 -10.172 1.00 15.00 291 THR A O 10
ATOM 6987 N N . VAL A 1 14 ? 5.444 2.520 -10.559 1.00 15.00 292 VAL A N 10
ATOM 6988 C CA . VAL A 1 14 ? 5.225 2.851 -11.971 1.00 15.00 292 VAL A CA 10
ATOM 6989 C C . VAL A 1 14 ? 4.821 1.608 -12.774 1.00 15.00 292 VAL A C 10
ATOM 6990 O O . VAL A 1 14 ? 4.321 1.705 -13.898 1.00 15.00 292 VAL A O 10
ATOM 7003 N N . SER A 1 15 ? 5.033 0.444 -12.173 1.00 15.00 293 SER A N 10
ATOM 7004 C CA . SER A 1 15 ? 4.580 -0.825 -12.722 1.00 15.00 293 SER A CA 10
ATOM 7005 C C . SER A 1 15 ? 3.058 -0.834 -12.925 1.00 15.00 293 SER A C 10
ATOM 7006 O O . SER A 1 15 ? 2.512 -1.722 -13.579 1.00 15.00 293 SER A O 10
ATOM 7014 N N . GLY A 1 16 ? 2.377 0.134 -12.315 1.00 15.00 294 GLY A N 10
ATOM 7015 C CA . GLY A 1 16 ? 0.945 0.263 -12.481 1.00 15.00 294 GLY A CA 10
ATOM 7016 C C . GLY A 1 16 ? 0.185 -0.520 -11.442 1.00 15.00 294 GLY A C 10
ATOM 7017 O O . GLY A 1 16 ? -0.830 -1.149 -11.741 1.00 15.00 294 GLY A O 10
ATOM 7021 N N . ARG A 1 17 ? 0.678 -0.484 -10.213 1.00 15.00 295 ARG A N 10
ATOM 7022 C CA . ARG A 1 17 ? 0.030 -1.189 -9.120 1.00 15.00 295 ARG A CA 10
ATOM 7023 C C . ARG A 1 17 ? 0.268 -0.473 -7.797 1.00 15.00 295 ARG A C 10
ATOM 7024 O O . ARG A 1 17 ? 1.411 -0.195 -7.417 1.00 15.00 295 ARG A O 10
ATOM 7045 N N . ILE A 1 18 ? -0.820 -0.166 -7.102 1.00 15.00 296 ILE A N 10
ATOM 7046 C CA . ILE A 1 18 ? -0.734 0.377 -5.758 1.00 15.00 296 ILE A CA 10
ATOM 7047 C C . ILE A 1 18 ? -0.733 -0.788 -4.783 1.00 15.00 296 ILE A C 10
ATOM 7048 O O . ILE A 1 18 ? -1.403 -1.797 -5.007 1.00 15.00 296 ILE A O 10
ATOM 7064 N N . TYR A 1 19 ? 0.043 -0.671 -3.729 1.00 15.00 297 TYR A N 10
ATOM 7065 C CA . TYR A 1 19 ? 0.230 -1.778 -2.820 1.00 15.00 297 TYR A CA 10
ATOM 7066 C C . TYR A 1 19 ? 0.492 -1.199 -1.463 1.00 15.00 297 TYR A C 10
ATOM 7067 O O . TYR A 1 19 ? 1.290 -0.266 -1.308 1.00 15.00 297 TYR A O 10
ATOM 7085 N N . PHE A 1 20 ? -0.195 -1.716 -0.485 1.00 15.00 298 PHE A N 10
ATOM 7086 C CA . PHE A 1 20 ? -0.246 -1.050 0.769 1.00 15.00 298 PHE A CA 10
ATOM 7087 C C . PHE A 1 20 ? 0.821 -1.433 1.721 1.00 15.00 298 PHE A C 10
ATOM 7088 O O . PHE A 1 20 ? 1.201 -2.589 1.845 1.00 15.00 298 PHE A O 10
ATOM 7105 N N . VAL A 1 21 ? 1.262 -0.406 2.402 1.00 15.00 299 VAL A N 10
ATOM 7106 C CA . VAL A 1 21 ? 2.324 -0.477 3.347 1.00 15.00 299 VAL A CA 10
ATOM 7107 C C . VAL A 1 21 ? 2.026 0.498 4.488 1.00 15.00 299 VAL A C 10
ATOM 7108 O O . VAL A 1 21 ? 2.360 1.687 4.435 1.00 15.00 299 VAL A O 10
ATOM 7121 N N . ASP A 1 22 ? 1.342 0.016 5.503 1.00 15.00 300 ASP A N 10
ATOM 7122 C CA . ASP A 1 22 ? 1.033 0.862 6.636 1.00 15.00 300 ASP A CA 10
ATOM 7123 C C . ASP A 1 22 ? 2.157 0.750 7.639 1.00 15.00 300 ASP A C 10
ATOM 7124 O O . ASP A 1 22 ? 2.519 -0.343 8.076 1.00 15.00 300 ASP A O 10
ATOM 7133 N N . HIS A 1 23 ? 2.734 1.895 7.968 1.00 15.00 301 HIS A N 10
ATOM 7134 C CA . HIS A 1 23 ? 3.953 1.934 8.758 1.00 15.00 301 HIS A CA 10
ATOM 7135 C C . HIS A 1 23 ? 3.650 1.773 10.240 1.00 15.00 301 HIS A C 10
ATOM 7136 O O . HIS A 1 23 ? 4.545 1.485 11.031 1.00 15.00 301 HIS A O 10
ATOM 7151 N N . ASN A 1 24 ? 2.394 1.971 10.615 1.00 15.00 302 ASN A N 10
ATOM 7152 C CA . ASN A 1 24 ? 2.019 1.983 12.024 1.00 15.00 302 ASN A CA 10
ATOM 7153 C C . ASN A 1 24 ? 1.693 0.583 12.531 1.00 15.00 302 ASN A C 10
ATOM 7154 O O . ASN A 1 24 ? 2.144 0.188 13.604 1.00 15.00 302 ASN A O 10
ATOM 7165 N N . ASN A 1 25 ? 0.902 -0.163 11.776 1.00 15.00 303 ASN A N 10
ATOM 7166 C CA . ASN A 1 25 ? 0.590 -1.540 12.143 1.00 15.00 303 ASN A CA 10
ATOM 7167 C C . ASN A 1 25 ? 1.519 -2.526 11.440 1.00 15.00 303 ASN A C 10
ATOM 7168 O O . ASN A 1 25 ? 1.592 -3.697 11.821 1.00 15.00 303 ASN A O 10
ATOM 7179 N N . ARG A 1 26 ? 2.216 -2.040 10.414 1.00 15.00 304 ARG A N 10
ATOM 7180 C CA . ARG A 1 26 ? 3.100 -2.861 9.597 1.00 15.00 304 ARG A CA 10
ATOM 7181 C C . ARG A 1 26 ? 2.310 -3.968 8.910 1.00 15.00 304 ARG A C 10
ATOM 7182 O O . ARG A 1 26 ? 2.289 -5.117 9.354 1.00 15.00 304 ARG A O 10
ATOM 7203 N N . THR A 1 27 ? 1.603 -3.588 7.862 1.00 15.00 305 THR A N 10
ATOM 7204 C CA . THR A 1 27 ? 0.803 -4.528 7.095 1.00 15.00 305 THR A CA 10
ATOM 7205 C C . THR A 1 27 ? 0.892 -4.194 5.609 1.00 15.00 305 THR A C 10
ATOM 7206 O O . THR A 1 27 ? 1.105 -3.036 5.240 1.00 15.00 305 THR A O 10
ATOM 7217 N N . THR A 1 28 ? 0.771 -5.206 4.762 1.00 15.00 306 THR A N 10
ATOM 7218 C CA . THR A 1 28 ? 0.773 -4.989 3.326 1.00 15.00 306 THR A CA 10
ATOM 7219 C C . THR A 1 28 ? -0.427 -5.661 2.667 1.00 15.00 306 THR A C 10
ATOM 7220 O O . THR A 1 28 ? -0.678 -6.850 2.870 1.00 15.00 306 THR A O 10
ATOM 7231 N N . GLN A 1 29 ? -1.177 -4.883 1.894 1.00 15.00 307 GLN A N 10
ATOM 7232 C CA . GLN A 1 29 ? -2.419 -5.353 1.280 1.00 15.00 307 GLN A CA 10
ATOM 7233 C C . GLN A 1 29 ? -2.584 -4.768 -0.121 1.00 15.00 307 GLN A C 10
ATOM 7234 O O . GLN A 1 29 ? -2.221 -3.626 -0.360 1.00 15.00 307 GLN A O 10
ATOM 7248 N N . PHE A 1 30 ? -3.144 -5.544 -1.041 1.00 15.00 308 PHE A N 10
ATOM 7249 C CA . PHE A 1 30 ? -3.443 -5.040 -2.383 1.00 15.00 308 PHE A CA 10
ATOM 7250 C C . PHE A 1 30 ? -4.827 -4.401 -2.426 1.00 15.00 308 PHE A C 10
ATOM 7251 O O . PHE A 1 30 ? -5.181 -3.711 -3.383 1.00 15.00 308 PHE A O 10
ATOM 7268 N N . THR A 1 31 ? -5.613 -4.673 -1.401 1.00 15.00 309 THR A N 10
ATOM 7269 C CA . THR A 1 31 ? -6.959 -4.141 -1.295 1.00 15.00 309 THR A CA 10
ATOM 7270 C C . THR A 1 31 ? -6.940 -2.666 -0.891 1.00 15.00 309 THR A C 10
ATOM 7271 O O . THR A 1 31 ? -6.543 -2.326 0.225 1.00 15.00 309 THR A O 10
ATOM 7282 N N . ASP A 1 32 ? -7.358 -1.798 -1.806 1.00 15.00 310 ASP A N 10
ATOM 7283 C CA . ASP A 1 32 ? -7.454 -0.371 -1.516 1.00 15.00 310 ASP A CA 10
ATOM 7284 C C . ASP A 1 32 ? -8.850 -0.050 -0.988 1.00 15.00 310 ASP A C 10
ATOM 7285 O O . ASP A 1 32 ? -9.852 -0.418 -1.598 1.00 15.00 310 ASP A O 10
ATOM 7294 N N . PRO A 1 33 ? -8.941 0.641 0.158 1.00 15.00 311 PRO A N 10
ATOM 7295 C CA . PRO A 1 33 ? -10.217 0.908 0.813 1.00 15.00 311 PRO A CA 10
ATOM 7296 C C . PRO A 1 33 ? -10.993 2.062 0.179 1.00 15.00 311 PRO A C 10
ATOM 7297 O O . PRO A 1 33 ? -12.184 2.238 0.443 1.00 15.00 311 PRO A O 10
ATOM 7308 N N . ARG A 1 34 ? -10.326 2.854 -0.646 1.00 15.00 312 ARG A N 10
ATOM 7309 C CA . ARG A 1 34 ? -10.983 3.967 -1.319 1.00 15.00 312 ARG A CA 10
ATOM 7310 C C . ARG A 1 34 ? -11.440 3.513 -2.693 1.00 15.00 312 ARG A C 10
ATOM 7311 O O . ARG A 1 34 ? -12.577 3.753 -3.101 1.00 15.00 312 ARG A O 10
ATOM 7332 N N . LEU A 1 35 ? -10.538 2.839 -3.382 1.00 15.00 313 LEU A N 10
ATOM 7333 C CA . LEU A 1 35 ? -10.772 2.366 -4.732 1.00 15.00 313 LEU A CA 10
ATOM 7334 C C . LEU A 1 35 ? -11.416 0.980 -4.681 1.00 15.00 313 LEU A C 10
ATOM 7335 O O . LEU A 1 35 ? -10.689 -0.034 -4.691 1.00 15.00 313 LEU A O 10
ATOM 7351 N N . ASP B 2 2 ? -1.452 -8.568 -8.682 1.00 15.00 221 ASP B N 10
ATOM 7352 C CA . ASP B 2 2 ? 0.021 -8.718 -8.647 1.00 15.00 221 ASP B CA 10
ATOM 7353 C C . ASP B 2 2 ? 0.405 -9.764 -7.602 1.00 15.00 221 ASP B C 10
ATOM 7354 O O . ASP B 2 2 ? -0.410 -10.120 -6.748 1.00 15.00 221 ASP B O 10
ATOM 7363 N N . THR B 2 3 ? 1.635 -10.264 -7.688 1.00 15.00 222 THR B N 10
ATOM 7364 C CA . THR B 2 3 ? 2.150 -11.275 -6.766 1.00 15.00 222 THR B CA 10
ATOM 7365 C C . THR B 2 3 ? 1.975 -10.861 -5.306 1.00 15.00 222 THR B C 10
ATOM 7366 O O . THR B 2 3 ? 1.912 -9.676 -5.015 1.00 15.00 222 THR B O 10
ATOM 7377 N N . PRO B 2 4 ? 1.949 -11.836 -4.373 1.00 15.00 223 PRO B N 10
ATOM 7378 C CA . PRO B 2 4 ? 1.613 -11.583 -2.962 1.00 15.00 223 PRO B CA 10
ATOM 7379 C C . PRO B 2 4 ? 2.386 -10.402 -2.368 1.00 15.00 223 PRO B C 10
ATOM 7380 O O . PRO B 2 4 ? 3.593 -10.271 -2.581 1.00 15.00 223 PRO B O 10
ATOM 7391 N N . PRO B 2 5 ? 1.691 -9.548 -1.586 1.00 15.00 224 PRO B N 10
ATOM 7392 C CA . PRO B 2 5 ? 2.219 -8.251 -1.150 1.00 15.00 224 PRO B CA 10
ATOM 7393 C C . PRO B 2 5 ? 3.578 -8.338 -0.455 1.00 15.00 224 PRO B C 10
ATOM 7394 O O . PRO B 2 5 ? 3.780 -9.129 0.471 1.00 15.00 224 PRO B O 10
ATOM 7405 N N . PRO B 2 6 ? 4.514 -7.496 -0.917 1.00 15.00 225 PRO B N 10
ATOM 7406 C CA . PRO B 2 6 ? 5.879 -7.389 -0.372 1.00 15.00 225 PRO B CA 10
ATOM 7407 C C . PRO B 2 6 ? 5.908 -6.882 1.067 1.00 15.00 225 PRO B C 10
ATOM 7408 O O . PRO B 2 6 ? 4.864 -6.638 1.671 1.00 15.00 225 PRO B O 10
ATOM 7419 N N . ALA B 2 7 ? 7.111 -6.755 1.620 1.00 15.00 226 ALA B N 10
ATOM 7420 C CA . ALA B 2 7 ? 7.294 -6.073 2.896 1.00 15.00 226 ALA B CA 10
ATOM 7421 C C . ALA B 2 7 ? 6.946 -4.594 2.735 1.00 15.00 226 ALA B C 10
ATOM 7422 O O . ALA B 2 7 ? 6.819 -4.107 1.610 1.00 15.00 226 ALA B O 10
ATOM 7429 N N . TYR B 2 8 ? 6.798 -3.869 3.836 1.00 15.00 227 TYR B N 10
ATOM 7430 C CA . TYR B 2 8 ? 6.308 -2.503 3.737 1.00 15.00 227 TYR B CA 10
ATOM 7431 C C . TYR B 2 8 ? 7.434 -1.482 3.638 1.00 15.00 227 TYR B C 10
ATOM 7432 O O . TYR B 2 8 ? 8.432 -1.537 4.364 1.00 15.00 227 TYR B O 10
ATOM 7450 N N . LEU B 2 9 ? 7.232 -0.546 2.729 1.00 15.00 228 LEU B N 10
ATOM 7451 C CA . LEU B 2 9 ? 8.153 0.551 2.478 1.00 15.00 228 LEU B CA 10
ATOM 7452 C C . LEU B 2 9 ? 7.384 1.871 2.471 1.00 15.00 228 LEU B C 10
ATOM 7453 O O . LEU B 2 9 ? 6.179 1.872 2.316 1.00 15.00 228 LEU B O 10
ATOM 7469 N N . PRO B 2 10 ? 8.053 3.013 2.643 1.00 15.00 229 PRO B N 10
ATOM 7470 C CA . PRO B 2 10 ? 7.393 4.311 2.512 1.00 15.00 229 PRO B CA 10
ATOM 7471 C C . PRO B 2 10 ? 7.434 4.780 1.060 1.00 15.00 229 PRO B C 10
ATOM 7472 O O . PRO B 2 10 ? 8.272 4.326 0.279 1.00 15.00 229 PRO B O 10
ATOM 7483 N N . PRO B 2 11 ? 6.553 5.715 0.674 1.00 15.00 230 PRO B N 10
ATOM 7484 C CA . PRO B 2 11 ? 6.097 5.805 -0.708 1.00 15.00 230 PRO B CA 10
ATOM 7485 C C . PRO B 2 11 ? 6.934 6.683 -1.625 1.00 15.00 230 PRO B C 10
ATOM 7486 O O . PRO B 2 11 ? 7.300 7.816 -1.304 1.00 15.00 230 PRO B O 10
ATOM 7497 N N . GLU B 2 12 ? 7.226 6.110 -2.779 1.00 15.00 231 GLU B N 10
ATOM 7498 C CA . GLU B 2 12 ? 7.838 6.815 -3.883 1.00 15.00 231 GLU B CA 10
ATOM 7499 C C . GLU B 2 12 ? 6.821 6.847 -5.026 1.00 15.00 231 GLU B C 10
ATOM 7500 O O . GLU B 2 12 ? 6.261 5.809 -5.372 1.00 15.00 231 GLU B O 10
ATOM 7512 N N . ASP B 2 13 ? 6.543 8.013 -5.585 1.00 15.00 232 ASP B N 10
ATOM 7513 C CA . ASP B 2 13 ? 5.539 8.100 -6.632 1.00 15.00 232 ASP B CA 10
ATOM 7514 C C . ASP B 2 13 ? 5.865 9.231 -7.591 1.00 15.00 232 ASP B C 10
ATOM 7515 O O . ASP B 2 13 ? 5.983 10.386 -7.176 1.00 15.00 232 ASP B O 10
ATOM 7524 N N . PRO B 2 14 ? 6.060 8.900 -8.875 1.00 15.00 233 PRO B N 10
ATOM 7525 C CA . PRO B 2 14 ? 6.342 9.888 -9.919 1.00 15.00 233 PRO B CA 10
ATOM 7526 C C . PRO B 2 14 ? 5.277 10.977 -9.975 1.00 15.00 233 PRO B C 10
ATOM 7527 O O . PRO B 2 14 ? 5.578 12.168 -9.887 1.00 15.00 233 PRO B O 10
ATOM 7541 N N . LEU A 1 1 ? -13.190 1.991 -2.593 1.00 15.00 279 LEU A N 11
ATOM 7542 C CA . LEU A 1 1 ? -14.500 2.487 -2.121 1.00 15.00 279 LEU A CA 11
ATOM 7543 C C . LEU A 1 1 ? -14.573 2.382 -0.607 1.00 15.00 279 LEU A C 11
ATOM 7544 O O . LEU A 1 1 ? -14.634 1.281 -0.056 1.00 15.00 279 LEU A O 11
ATOM 7562 N N . GLY A 1 2 ? -14.537 3.524 0.062 1.00 15.00 280 GLY A N 11
ATOM 7563 C CA . GLY A 1 2 ? -14.525 3.534 1.506 1.00 15.00 280 GLY A CA 11
ATOM 7564 C C . GLY A 1 2 ? -13.519 4.522 2.070 1.00 15.00 280 GLY A C 11
ATOM 7565 O O . GLY A 1 2 ? -13.128 5.473 1.392 1.00 15.00 280 GLY A O 11
ATOM 7569 N N . PRO A 1 3 ? -13.092 4.319 3.322 1.00 15.00 281 PRO A N 11
ATOM 7570 C CA . PRO A 1 3 ? -12.175 5.219 4.029 1.00 15.00 281 PRO A CA 11
ATOM 7571 C C . PRO A 1 3 ? -10.702 4.821 3.907 1.00 15.00 281 PRO A C 11
ATOM 7572 O O . PRO A 1 3 ? -10.371 3.638 3.830 1.00 15.00 281 PRO A O 11
ATOM 7583 N N . LEU A 1 4 ? -9.817 5.807 3.923 1.00 15.00 282 LEU A N 11
ATOM 7584 C CA . LEU A 1 4 ? -8.395 5.535 4.064 1.00 15.00 282 LEU A CA 11
ATOM 7585 C C . LEU A 1 4 ? -7.967 5.833 5.497 1.00 15.00 282 LEU A C 11
ATOM 7586 O O . LEU A 1 4 ? -8.015 6.984 5.937 1.00 15.00 282 LEU A O 11
ATOM 7602 N N . PRO A 1 5 ? -7.582 4.797 6.253 1.00 15.00 283 PRO A N 11
ATOM 7603 C CA . PRO A 1 5 ? -7.161 4.942 7.650 1.00 15.00 283 PRO A CA 11
ATOM 7604 C C . PRO A 1 5 ? -5.826 5.675 7.784 1.00 15.00 283 PRO A C 11
ATOM 7605 O O . PRO A 1 5 ? -4.890 5.420 7.026 1.00 15.00 283 PRO A O 11
ATOM 7616 N N . PRO A 1 6 ? -5.730 6.600 8.753 1.00 15.00 284 PRO A N 11
ATOM 7617 C CA . PRO A 1 6 ? -4.484 7.312 9.051 1.00 15.00 284 PRO A CA 11
ATOM 7618 C C . PRO A 1 6 ? -3.364 6.350 9.442 1.00 15.00 284 PRO A C 11
ATOM 7619 O O . PRO A 1 6 ? -3.541 5.499 10.317 1.00 15.00 284 PRO A O 11
ATOM 7630 N N . GLY A 1 7 ? -2.220 6.491 8.793 1.00 15.00 285 GLY A N 11
ATOM 7631 C CA . GLY A 1 7 ? -1.117 5.578 9.025 1.00 15.00 285 GLY A CA 11
ATOM 7632 C C . GLY A 1 7 ? -0.871 4.693 7.824 1.00 15.00 285 GLY A C 11
ATOM 7633 O O . GLY A 1 7 ? 0.109 3.946 7.770 1.00 15.00 285 GLY A O 11
ATOM 7637 N N . TRP A 1 8 ? -1.756 4.806 6.843 1.00 15.00 286 TRP A N 11
ATOM 7638 C CA . TRP A 1 8 ? -1.653 4.030 5.619 1.00 15.00 286 TRP A CA 11
ATOM 7639 C C . TRP A 1 8 ? -0.829 4.769 4.589 1.00 15.00 286 TRP A C 11
ATOM 7640 O O . TRP A 1 8 ? -1.245 5.809 4.069 1.00 15.00 286 TRP A O 11
ATOM 7661 N N . GLU A 1 9 ? 0.348 4.243 4.308 1.00 15.00 287 GLU A N 11
ATOM 7662 C CA . GLU A 1 9 ? 1.180 4.789 3.269 1.00 15.00 287 GLU A CA 11
ATOM 7663 C C . GLU A 1 9 ? 0.926 4.017 1.988 1.00 15.00 287 GLU A C 11
ATOM 7664 O O . GLU A 1 9 ? 1.105 2.800 1.944 1.00 15.00 287 GLU A O 11
ATOM 7676 N N . VAL A 1 10 ? 0.480 4.703 0.950 1.00 15.00 288 VAL A N 11
ATOM 7677 C CA . VAL A 1 10 ? 0.202 4.025 -0.297 1.00 15.00 288 VAL A CA 11
ATOM 7678 C C . VAL A 1 10 ? 1.469 4.026 -1.148 1.00 15.00 288 VAL A C 11
ATOM 7679 O O . VAL A 1 10 ? 1.974 5.070 -1.558 1.00 15.00 288 VAL A O 11
ATOM 7692 N N . ARG A 1 11 ? 2.043 2.853 -1.338 1.00 15.00 289 ARG A N 11
ATOM 7693 C CA . ARG A 1 11 ? 3.264 2.756 -2.102 1.00 15.00 289 ARG A CA 11
ATOM 7694 C C . ARG A 1 11 ? 2.906 2.305 -3.504 1.00 15.00 289 ARG A C 11
ATOM 7695 O O . ARG A 1 11 ? 2.545 1.154 -3.735 1.00 15.00 289 ARG A O 11
ATOM 7716 N N . SER A 1 12 ? 2.931 3.251 -4.418 1.00 15.00 290 SER A N 11
ATOM 7717 C CA . SER A 1 12 ? 2.489 3.021 -5.776 1.00 15.00 290 SER A CA 11
ATOM 7718 C C . SER A 1 12 ? 3.686 2.804 -6.683 1.00 15.00 290 SER A C 11
ATOM 7719 O O . SER A 1 12 ? 4.706 3.480 -6.551 1.00 15.00 290 SER A O 11
ATOM 7727 N N . THR A 1 13 ? 3.565 1.866 -7.603 1.00 15.00 291 THR A N 11
ATOM 7728 C CA . THR A 1 13 ? 4.647 1.580 -8.518 1.00 15.00 291 THR A CA 11
ATOM 7729 C C . THR A 1 13 ? 4.173 1.683 -9.965 1.00 15.00 291 THR A C 11
ATOM 7730 O O . THR A 1 13 ? 3.020 1.357 -10.279 1.00 15.00 291 THR A O 11
ATOM 7741 N N . VAL A 1 14 ? 5.089 2.118 -10.833 1.00 15.00 292 VAL A N 11
ATOM 7742 C CA . VAL A 1 14 ? 4.793 2.405 -12.238 1.00 15.00 292 VAL A CA 11
ATOM 7743 C C . VAL A 1 14 ? 4.273 1.167 -12.977 1.00 15.00 292 VAL A C 11
ATOM 7744 O O . VAL A 1 14 ? 3.712 1.274 -14.069 1.00 15.00 292 VAL A O 11
ATOM 7757 N N . SER A 1 15 ? 4.451 -0.001 -12.370 1.00 15.00 293 SER A N 11
ATOM 7758 C CA . SER A 1 15 ? 3.960 -1.254 -12.927 1.00 15.00 293 SER A CA 11
ATOM 7759 C C . SER A 1 15 ? 2.432 -1.232 -13.072 1.00 15.00 293 SER A C 11
ATOM 7760 O O . SER A 1 15 ? 1.848 -2.078 -13.749 1.00 15.00 293 SER A O 11
ATOM 7768 N N . GLY A 1 16 ? 1.795 -0.270 -12.414 1.00 15.00 294 GLY A N 11
ATOM 7769 C CA . GLY A 1 16 ? 0.353 -0.174 -12.444 1.00 15.00 294 GLY A CA 11
ATOM 7770 C C . GLY A 1 16 ? -0.274 -0.964 -11.321 1.00 15.00 294 GLY A C 11
ATOM 7771 O O . GLY A 1 16 ? -1.258 -1.680 -11.518 1.00 15.00 294 GLY A O 11
ATOM 7775 N N . ARG A 1 17 ? 0.307 -0.836 -10.137 1.00 15.00 295 ARG A N 11
ATOM 7776 C CA . ARG A 1 17 ? -0.170 -1.566 -8.971 1.00 15.00 295 ARG A CA 11
ATOM 7777 C C . ARG A 1 17 ? 0.065 -0.760 -7.698 1.00 15.00 295 ARG A C 11
ATOM 7778 O O . ARG A 1 17 ? 1.196 -0.357 -7.398 1.00 15.00 295 ARG A O 11
ATOM 7799 N N . ILE A 1 18 ? -1.009 -0.510 -6.966 1.00 15.00 296 ILE A N 11
ATOM 7800 C CA . ILE A 1 18 ? -0.904 0.063 -5.637 1.00 15.00 296 ILE A CA 11
ATOM 7801 C C . ILE A 1 18 ? -0.789 -1.087 -4.646 1.00 15.00 296 ILE A C 11
ATOM 7802 O O . ILE A 1 18 ? -1.417 -2.132 -4.827 1.00 15.00 296 ILE A O 11
ATOM 7818 N N . TYR A 1 19 ? 0.022 -0.920 -3.623 1.00 15.00 297 TYR A N 11
ATOM 7819 C CA . TYR A 1 19 ? 0.283 -2.013 -2.709 1.00 15.00 297 TYR A CA 11
ATOM 7820 C C . TYR A 1 19 ? 0.571 -1.402 -1.372 1.00 15.00 297 TYR A C 11
ATOM 7821 O O . TYR A 1 19 ? 1.346 -0.443 -1.259 1.00 15.00 297 TYR A O 11
ATOM 7839 N N . PHE A 1 20 ? -0.077 -1.912 -0.367 1.00 15.00 298 PHE A N 11
ATOM 7840 C CA . PHE A 1 20 ? -0.116 -1.208 0.860 1.00 15.00 298 PHE A CA 11
ATOM 7841 C C . PHE A 1 20 ? 0.986 -1.529 1.800 1.00 15.00 298 PHE A C 11
ATOM 7842 O O . PHE A 1 20 ? 1.314 -2.686 2.043 1.00 15.00 298 PHE A O 11
ATOM 7859 N N . VAL A 1 21 ? 1.509 -0.451 2.344 1.00 15.00 299 VAL A N 11
ATOM 7860 C CA . VAL A 1 21 ? 2.558 -0.480 3.300 1.00 15.00 299 VAL A CA 11
ATOM 7861 C C . VAL A 1 21 ? 2.168 0.445 4.460 1.00 15.00 299 VAL A C 11
ATOM 7862 O O . VAL A 1 21 ? 2.405 1.659 4.447 1.00 15.00 299 VAL A O 11
ATOM 7875 N N . ASP A 1 22 ? 1.496 -0.116 5.439 1.00 15.00 300 ASP A N 11
ATOM 7876 C CA . ASP A 1 22 ? 1.110 0.657 6.601 1.00 15.00 300 ASP A CA 11
ATOM 7877 C C . ASP A 1 22 ? 2.216 0.563 7.634 1.00 15.00 300 ASP A C 11
ATOM 7878 O O . ASP A 1 22 ? 2.627 -0.534 8.023 1.00 15.00 300 ASP A O 11
ATOM 7887 N N . HIS A 1 23 ? 2.721 1.718 8.044 1.00 15.00 301 HIS A N 11
ATOM 7888 C CA . HIS A 1 23 ? 3.875 1.763 8.928 1.00 15.00 301 HIS A CA 11
ATOM 7889 C C . HIS A 1 23 ? 3.444 1.670 10.385 1.00 15.00 301 HIS A C 11
ATOM 7890 O O . HIS A 1 23 ? 4.271 1.440 11.267 1.00 15.00 301 HIS A O 11
ATOM 7905 N N . ASN A 1 24 ? 2.154 1.861 10.635 1.00 15.00 302 ASN A N 11
ATOM 7906 C CA . ASN A 1 24 ? 1.657 1.955 12.001 1.00 15.00 302 ASN A CA 11
ATOM 7907 C C . ASN A 1 24 ? 1.424 0.572 12.590 1.00 15.00 302 ASN A C 11
ATOM 7908 O O . ASN A 1 24 ? 2.031 0.206 13.598 1.00 15.00 302 ASN A O 11
ATOM 7919 N N . ASN A 1 25 ? 0.541 -0.190 11.967 1.00 15.00 303 ASN A N 11
ATOM 7920 C CA . ASN A 1 25 ? 0.232 -1.538 12.435 1.00 15.00 303 ASN A CA 11
ATOM 7921 C C . ASN A 1 25 ? 1.151 -2.562 11.771 1.00 15.00 303 ASN A C 11
ATOM 7922 O O . ASN A 1 25 ? 1.249 -3.709 12.217 1.00 15.00 303 ASN A O 11
ATOM 7933 N N . ARG A 1 26 ? 1.818 -2.124 10.702 1.00 15.00 304 ARG A N 11
ATOM 7934 C CA . ARG A 1 26 ? 2.698 -2.967 9.905 1.00 15.00 304 ARG A CA 11
ATOM 7935 C C . ARG A 1 26 ? 1.892 -4.037 9.180 1.00 15.00 304 ARG A C 11
ATOM 7936 O O . ARG A 1 26 ? 1.762 -5.172 9.646 1.00 15.00 304 ARG A O 11
ATOM 7957 N N . THR A 1 27 ? 1.300 -3.644 8.064 1.00 15.00 305 THR A N 11
ATOM 7958 C CA . THR A 1 27 ? 0.487 -4.550 7.275 1.00 15.00 305 THR A CA 11
ATOM 7959 C C . THR A 1 27 ? 0.538 -4.172 5.797 1.00 15.00 305 THR A C 11
ATOM 7960 O O . THR A 1 27 ? 0.746 -3.004 5.449 1.00 15.00 305 THR A O 11
ATOM 7971 N N . THR A 1 28 ? 0.393 -5.169 4.936 1.00 15.00 306 THR A N 11
ATOM 7972 C CA . THR A 1 28 ? 0.378 -4.945 3.503 1.00 15.00 306 THR A CA 11
ATOM 7973 C C . THR A 1 28 ? -0.980 -5.330 2.921 1.00 15.00 306 THR A C 11
ATOM 7974 O O . THR A 1 28 ? -1.628 -6.264 3.393 1.00 15.00 306 THR A O 11
ATOM 7985 N N . GLN A 1 29 ? -1.418 -4.602 1.901 1.00 15.00 307 GLN A N 11
ATOM 7986 C CA . GLN A 1 29 ? -2.749 -4.826 1.338 1.00 15.00 307 GLN A CA 11
ATOM 7987 C C . GLN A 1 29 ? -2.794 -4.484 -0.158 1.00 15.00 307 GLN A C 11
ATOM 7988 O O . GLN A 1 29 ? -2.440 -3.383 -0.553 1.00 15.00 307 GLN A O 11
ATOM 8002 N N . PHE A 1 30 ? -3.237 -5.425 -0.989 1.00 15.00 308 PHE A N 11
ATOM 8003 C CA . PHE A 1 30 ? -3.357 -5.168 -2.431 1.00 15.00 308 PHE A CA 11
ATOM 8004 C C . PHE A 1 30 ? -4.706 -4.558 -2.799 1.00 15.00 308 PHE A C 11
ATOM 8005 O O . PHE A 1 30 ? -4.888 -4.059 -3.911 1.00 15.00 308 PHE A O 11
ATOM 8022 N N . THR A 1 31 ? -5.659 -4.628 -1.887 1.00 15.00 309 THR A N 11
ATOM 8023 C CA . THR A 1 31 ? -6.955 -4.014 -2.114 1.00 15.00 309 THR A CA 11
ATOM 8024 C C . THR A 1 31 ? -7.000 -2.635 -1.455 1.00 15.00 309 THR A C 11
ATOM 8025 O O . THR A 1 31 ? -6.822 -2.503 -0.242 1.00 15.00 309 THR A O 11
ATOM 8036 N N . ASP A 1 32 ? -7.193 -1.610 -2.274 1.00 15.00 310 ASP A N 11
ATOM 8037 C CA . ASP A 1 32 ? -7.199 -0.234 -1.796 1.00 15.00 310 ASP A CA 11
ATOM 8038 C C . ASP A 1 32 ? -8.614 0.232 -1.473 1.00 15.00 310 ASP A C 11
ATOM 8039 O O . ASP A 1 32 ? -9.532 0.083 -2.283 1.00 15.00 310 ASP A O 11
ATOM 8048 N N . PRO A 1 33 ? -8.800 0.810 -0.278 1.00 15.00 311 PRO A N 11
ATOM 8049 C CA . PRO A 1 33 ? -10.100 1.297 0.174 1.00 15.00 311 PRO A CA 11
ATOM 8050 C C . PRO A 1 33 ? -10.526 2.604 -0.505 1.00 15.00 311 PRO A C 11
ATOM 8051 O O . PRO A 1 33 ? -11.686 2.994 -0.421 1.00 15.00 311 PRO A O 11
ATOM 8062 N N . ARG A 1 34 ? -9.598 3.287 -1.163 1.00 15.00 312 ARG A N 11
ATOM 8063 C CA . ARG A 1 34 ? -9.915 4.567 -1.795 1.00 15.00 312 ARG A CA 11
ATOM 8064 C C . ARG A 1 34 ? -10.623 4.364 -3.132 1.00 15.00 312 ARG A C 11
ATOM 8065 O O . ARG A 1 34 ? -11.683 4.943 -3.369 1.00 15.00 312 ARG A O 11
ATOM 8086 N N . LEU A 1 35 ? -10.019 3.550 -3.993 1.00 15.00 313 LEU A N 11
ATOM 8087 C CA . LEU A 1 35 ? -10.517 3.308 -5.350 1.00 15.00 313 LEU A CA 11
ATOM 8088 C C . LEU A 1 35 ? -11.988 2.903 -5.358 1.00 15.00 313 LEU A C 11
ATOM 8089 O O . LEU A 1 35 ? -12.837 3.755 -5.686 1.00 15.00 313 LEU A O 11
ATOM 8105 N N . ASP B 2 2 ? -2.192 -9.100 -7.951 1.00 15.00 221 ASP B N 11
ATOM 8106 C CA . ASP B 2 2 ? -0.751 -9.176 -8.278 1.00 15.00 221 ASP B CA 11
ATOM 8107 C C . ASP B 2 2 ? -0.043 -10.138 -7.320 1.00 15.00 221 ASP B C 11
ATOM 8108 O O . ASP B 2 2 ? -0.630 -10.565 -6.322 1.00 15.00 221 ASP B O 11
ATOM 8117 N N . THR B 2 3 ? 1.201 -10.486 -7.644 1.00 15.00 222 THR B N 11
ATOM 8118 C CA . THR B 2 3 ? 2.002 -11.424 -6.857 1.00 15.00 222 THR B CA 11
ATOM 8119 C C . THR B 2 3 ? 2.092 -10.977 -5.396 1.00 15.00 222 THR B C 11
ATOM 8120 O O . THR B 2 3 ? 2.120 -9.782 -5.128 1.00 15.00 222 THR B O 11
ATOM 8131 N N . PRO B 2 4 ? 2.171 -11.932 -4.436 1.00 15.00 223 PRO B N 11
ATOM 8132 C CA . PRO B 2 4 ? 2.090 -11.630 -2.998 1.00 15.00 223 PRO B CA 11
ATOM 8133 C C . PRO B 2 4 ? 3.007 -10.480 -2.592 1.00 15.00 223 PRO B C 11
ATOM 8134 O O . PRO B 2 4 ? 4.193 -10.461 -2.936 1.00 15.00 223 PRO B O 11
ATOM 8145 N N . PRO B 2 5 ? 2.462 -9.525 -1.820 1.00 15.00 224 PRO B N 11
ATOM 8146 C CA . PRO B 2 5 ? 3.075 -8.208 -1.626 1.00 15.00 224 PRO B CA 11
ATOM 8147 C C . PRO B 2 5 ? 4.426 -8.242 -0.933 1.00 15.00 224 PRO B C 11
ATOM 8148 O O . PRO B 2 5 ? 4.651 -9.021 -0.002 1.00 15.00 224 PRO B O 11
ATOM 8159 N N . PRO B 2 6 ? 5.331 -7.379 -1.405 1.00 15.00 225 PRO B N 11
ATOM 8160 C CA . PRO B 2 6 ? 6.623 -7.108 -0.760 1.00 15.00 225 PRO B CA 11
ATOM 8161 C C . PRO B 2 6 ? 6.472 -6.656 0.692 1.00 15.00 225 PRO B C 11
ATOM 8162 O O . PRO B 2 6 ? 5.363 -6.390 1.162 1.00 15.00 225 PRO B O 11
ATOM 8173 N N . ALA B 2 7 ? 7.597 -6.555 1.395 1.00 15.00 226 ALA B N 11
ATOM 8174 C CA . ALA B 2 7 ? 7.611 -5.955 2.722 1.00 15.00 226 ALA B CA 11
ATOM 8175 C C . ALA B 2 7 ? 7.224 -4.484 2.614 1.00 15.00 226 ALA B C 11
ATOM 8176 O O . ALA B 2 7 ? 7.215 -3.924 1.517 1.00 15.00 226 ALA B O 11
ATOM 8183 N N . TYR B 2 8 ? 6.910 -3.844 3.729 1.00 15.00 227 TYR B N 11
ATOM 8184 C CA . TYR B 2 8 ? 6.419 -2.480 3.658 1.00 15.00 227 TYR B CA 11
ATOM 8185 C C . TYR B 2 8 ? 7.561 -1.467 3.729 1.00 15.00 227 TYR B C 11
ATOM 8186 O O . TYR B 2 8 ? 8.479 -1.574 4.546 1.00 15.00 227 TYR B O 11
ATOM 8204 N N . LEU B 2 9 ? 7.475 -0.494 2.843 1.00 15.00 228 LEU B N 11
ATOM 8205 C CA . LEU B 2 9 ? 8.425 0.602 2.748 1.00 15.00 228 LEU B CA 11
ATOM 8206 C C . LEU B 2 9 ? 7.649 1.908 2.711 1.00 15.00 228 LEU B C 11
ATOM 8207 O O . LEU B 2 9 ? 6.471 1.901 2.399 1.00 15.00 228 LEU B O 11
ATOM 8223 N N . PRO B 2 10 ? 8.272 3.049 3.005 1.00 15.00 229 PRO B N 11
ATOM 8224 C CA . PRO B 2 10 ? 7.577 4.328 2.897 1.00 15.00 229 PRO B CA 11
ATOM 8225 C C . PRO B 2 10 ? 7.709 4.882 1.479 1.00 15.00 229 PRO B C 11
ATOM 8226 O O . PRO B 2 10 ? 8.739 4.713 0.829 1.00 15.00 229 PRO B O 11
ATOM 8237 N N . PRO B 2 11 ? 6.661 5.578 0.997 1.00 15.00 230 PRO B N 11
ATOM 8238 C CA . PRO B 2 11 ? 6.261 5.510 -0.403 1.00 15.00 230 PRO B CA 11
ATOM 8239 C C . PRO B 2 11 ? 6.898 6.521 -1.347 1.00 15.00 230 PRO B C 11
ATOM 8240 O O . PRO B 2 11 ? 7.073 7.697 -1.023 1.00 15.00 230 PRO B O 11
ATOM 8251 N N . GLU B 2 12 ? 7.224 6.019 -2.529 1.00 15.00 231 GLU B N 11
ATOM 8252 C CA . GLU B 2 12 ? 7.519 6.846 -3.685 1.00 15.00 231 GLU B CA 11
ATOM 8253 C C . GLU B 2 12 ? 6.242 6.986 -4.521 1.00 15.00 231 GLU B C 11
ATOM 8254 O O . GLU B 2 12 ? 5.582 5.984 -4.802 1.00 15.00 231 GLU B O 11
ATOM 8266 N N . ASP B 2 13 ? 5.875 8.204 -4.912 1.00 15.00 232 ASP B N 11
ATOM 8267 C CA . ASP B 2 13 ? 4.673 8.404 -5.715 1.00 15.00 232 ASP B CA 11
ATOM 8268 C C . ASP B 2 13 ? 4.823 9.618 -6.621 1.00 15.00 232 ASP B C 11
ATOM 8269 O O . ASP B 2 13 ? 4.899 10.755 -6.148 1.00 15.00 232 ASP B O 11
ATOM 8278 N N . PRO B 2 14 ? 4.914 9.387 -7.938 1.00 15.00 233 PRO B N 11
ATOM 8279 C CA . PRO B 2 14 ? 5.014 10.453 -8.930 1.00 15.00 233 PRO B CA 11
ATOM 8280 C C . PRO B 2 14 ? 3.658 11.094 -9.216 1.00 15.00 233 PRO B C 11
ATOM 8281 O O . PRO B 2 14 ? 2.974 10.735 -10.174 1.00 15.00 233 PRO B O 11
ATOM 8295 N N . LEU A 1 1 ? -14.769 3.952 -2.616 1.00 15.00 279 LEU A N 12
ATOM 8296 C CA . LEU A 1 1 ? -15.727 4.685 -1.754 1.00 15.00 279 LEU A CA 12
ATOM 8297 C C . LEU A 1 1 ? -15.435 4.469 -0.270 1.00 15.00 279 LEU A C 12
ATOM 8298 O O . LEU A 1 1 ? -16.145 4.999 0.587 1.00 15.00 279 LEU A O 12
ATOM 8316 N N . GLY A 1 2 ? -14.395 3.705 0.036 1.00 15.00 280 GLY A N 12
ATOM 8317 C CA . GLY A 1 2 ? -14.109 3.370 1.415 1.00 15.00 280 GLY A CA 12
ATOM 8318 C C . GLY A 1 2 ? -13.169 4.353 2.085 1.00 15.00 280 GLY A C 12
ATOM 8319 O O . GLY A 1 2 ? -12.723 5.321 1.466 1.00 15.00 280 GLY A O 12
ATOM 8323 N N . PRO A 1 3 ? -12.848 4.112 3.360 1.00 15.00 281 PRO A N 12
ATOM 8324 C CA . PRO A 1 3 ? -12.013 5.005 4.169 1.00 15.00 281 PRO A CA 12
ATOM 8325 C C . PRO A 1 3 ? -10.518 4.687 4.088 1.00 15.00 281 PRO A C 12
ATOM 8326 O O . PRO A 1 3 ? -10.121 3.527 3.971 1.00 15.00 281 PRO A O 12
ATOM 8337 N N . LEU A 1 4 ? -9.693 5.722 4.180 1.00 15.00 282 LEU A N 12
ATOM 8338 C CA . LEU A 1 4 ? -8.252 5.539 4.281 1.00 15.00 282 LEU A CA 12
ATOM 8339 C C . LEU A 1 4 ? -7.803 5.796 5.719 1.00 15.00 282 LEU A C 12
ATOM 8340 O O . LEU A 1 4 ? -7.829 6.934 6.186 1.00 15.00 282 LEU A O 12
ATOM 8356 N N . PRO A 1 5 ? -7.429 4.736 6.446 1.00 15.00 283 PRO A N 12
ATOM 8357 C CA . PRO A 1 5 ? -7.018 4.834 7.852 1.00 15.00 283 PRO A CA 12
ATOM 8358 C C . PRO A 1 5 ? -5.668 5.531 8.025 1.00 15.00 283 PRO A C 12
ATOM 8359 O O . PRO A 1 5 ? -4.741 5.307 7.247 1.00 15.00 283 PRO A O 12
ATOM 8370 N N . PRO A 1 6 ? -5.540 6.380 9.059 1.00 15.00 284 PRO A N 12
ATOM 8371 C CA . PRO A 1 6 ? -4.276 7.049 9.374 1.00 15.00 284 PRO A CA 12
ATOM 8372 C C . PRO A 1 6 ? -3.184 6.041 9.726 1.00 15.00 284 PRO A C 12
ATOM 8373 O O . PRO A 1 6 ? -3.346 5.221 10.634 1.00 15.00 284 PRO A O 12
ATOM 8384 N N . GLY A 1 7 ? -2.079 6.101 8.997 1.00 15.00 285 GLY A N 12
ATOM 8385 C CA . GLY A 1 7 ? -1.028 5.115 9.159 1.00 15.00 285 GLY A CA 12
ATOM 8386 C C . GLY A 1 7 ? -0.860 4.296 7.901 1.00 15.00 285 GLY A C 12
ATOM 8387 O O . GLY A 1 7 ? 0.093 3.524 7.764 1.00 15.00 285 GLY A O 12
ATOM 8391 N N . TRP A 1 8 ? -1.789 4.487 6.975 1.00 15.00 286 TRP A N 12
ATOM 8392 C CA . TRP A 1 8 ? -1.751 3.810 5.693 1.00 15.00 286 TRP A CA 12
ATOM 8393 C C . TRP A 1 8 ? -0.977 4.627 4.686 1.00 15.00 286 TRP A C 12
ATOM 8394 O O . TRP A 1 8 ? -1.447 5.666 4.216 1.00 15.00 286 TRP A O 12
ATOM 8415 N N . GLU A 1 9 ? 0.222 4.175 4.385 1.00 15.00 287 GLU A N 12
ATOM 8416 C CA . GLU A 1 9 ? 1.009 4.779 3.343 1.00 15.00 287 GLU A CA 12
ATOM 8417 C C . GLU A 1 9 ? 0.766 4.010 2.060 1.00 15.00 287 GLU A C 12
ATOM 8418 O O . GLU A 1 9 ? 1.001 2.804 1.995 1.00 15.00 287 GLU A O 12
ATOM 8430 N N . VAL A 1 10 ? 0.260 4.687 1.047 1.00 15.00 288 VAL A N 12
ATOM 8431 C CA . VAL A 1 10 ? -0.063 4.015 -0.193 1.00 15.00 288 VAL A CA 12
ATOM 8432 C C . VAL A 1 10 ? 1.166 4.046 -1.093 1.00 15.00 288 VAL A C 12
ATOM 8433 O O . VAL A 1 10 ? 1.648 5.107 -1.490 1.00 15.00 288 VAL A O 12
ATOM 8446 N N . ARG A 1 11 ? 1.736 2.881 -1.335 1.00 15.00 289 ARG A N 12
ATOM 8447 C CA . ARG A 1 11 ? 2.948 2.803 -2.117 1.00 15.00 289 ARG A CA 12
ATOM 8448 C C . ARG A 1 11 ? 2.581 2.355 -3.531 1.00 15.00 289 ARG A C 12
ATOM 8449 O O . ARG A 1 11 ? 2.270 1.190 -3.773 1.00 15.00 289 ARG A O 12
ATOM 8470 N N . SER A 1 12 ? 2.526 3.327 -4.440 1.00 15.00 290 SER A N 12
ATOM 8471 C CA . SER A 1 12 ? 2.063 3.090 -5.795 1.00 15.00 290 SER A CA 12
ATOM 8472 C C . SER A 1 12 ? 3.239 2.960 -6.749 1.00 15.00 290 SER A C 12
ATOM 8473 O O . SER A 1 12 ? 4.140 3.794 -6.756 1.00 15.00 290 SER A O 12
ATOM 8481 N N . THR A 1 13 ? 3.223 1.923 -7.566 1.00 15.00 291 THR A N 12
ATOM 8482 C CA . THR A 1 13 ? 4.336 1.662 -8.456 1.00 15.00 291 THR A CA 12
ATOM 8483 C C . THR A 1 13 ? 3.899 1.656 -9.915 1.00 15.00 291 THR A C 12
ATOM 8484 O O . THR A 1 13 ? 2.801 1.189 -10.247 1.00 15.00 291 THR A O 12
ATOM 8495 N N . VAL A 1 14 ? 4.781 2.167 -10.773 1.00 15.00 292 VAL A N 12
ATOM 8496 C CA . VAL A 1 14 ? 4.513 2.321 -12.205 1.00 15.00 292 VAL A CA 12
ATOM 8497 C C . VAL A 1 14 ? 4.214 0.990 -12.892 1.00 15.00 292 VAL A C 12
ATOM 8498 O O . VAL A 1 14 ? 3.722 0.965 -14.020 1.00 15.00 292 VAL A O 12
ATOM 8511 N N . SER A 1 15 ? 4.532 -0.110 -12.215 1.00 15.00 293 SER A N 12
ATOM 8512 C CA . SER A 1 15 ? 4.195 -1.447 -12.692 1.00 15.00 293 SER A CA 12
ATOM 8513 C C . SER A 1 15 ? 2.682 -1.598 -12.891 1.00 15.00 293 SER A C 12
ATOM 8514 O O . SER A 1 15 ? 2.219 -2.551 -13.518 1.00 15.00 293 SER A O 12
ATOM 8522 N N . GLY A 1 16 ? 1.920 -0.666 -12.328 1.00 15.00 294 GLY A N 12
ATOM 8523 C CA . GLY A 1 16 ? 0.480 -0.716 -12.451 1.00 15.00 294 GLY A CA 12
ATOM 8524 C C . GLY A 1 16 ? -0.147 -1.499 -11.325 1.00 15.00 294 GLY A C 12
ATOM 8525 O O . GLY A 1 16 ? -1.022 -2.338 -11.551 1.00 15.00 294 GLY A O 12
ATOM 8529 N N . ARG A 1 17 ? 0.310 -1.243 -10.112 1.00 15.00 295 ARG A N 12
ATOM 8530 C CA . ARG A 1 17 ? -0.203 -1.947 -8.947 1.00 15.00 295 ARG A CA 12
ATOM 8531 C C . ARG A 1 17 ? -0.131 -1.061 -7.705 1.00 15.00 295 ARG A C 12
ATOM 8532 O O . ARG A 1 17 ? 0.922 -0.494 -7.387 1.00 15.00 295 ARG A O 12
ATOM 8553 N N . ILE A 1 18 ? -1.257 -0.940 -7.014 1.00 15.00 296 ILE A N 12
ATOM 8554 C CA . ILE A 1 18 ? -1.280 -0.283 -5.718 1.00 15.00 296 ILE A CA 12
ATOM 8555 C C . ILE A 1 18 ? -1.020 -1.349 -4.665 1.00 15.00 296 ILE A C 12
ATOM 8556 O O . ILE A 1 18 ? -1.571 -2.448 -4.744 1.00 15.00 296 ILE A O 12
ATOM 8572 N N . TYR A 1 19 ? -0.159 -1.062 -3.711 1.00 15.00 297 TYR A N 12
ATOM 8573 C CA . TYR A 1 19 ? 0.226 -2.078 -2.757 1.00 15.00 297 TYR A CA 12
ATOM 8574 C C . TYR A 1 19 ? 0.563 -1.389 -1.470 1.00 15.00 297 TYR A C 12
ATOM 8575 O O . TYR A 1 19 ? 1.327 -0.418 -1.436 1.00 15.00 297 TYR A O 12
ATOM 8593 N N . PHE A 1 20 ? -0.042 -1.856 -0.421 1.00 15.00 298 PHE A N 12
ATOM 8594 C CA . PHE A 1 20 ? -0.028 -1.120 0.785 1.00 15.00 298 PHE A CA 12
ATOM 8595 C C . PHE A 1 20 ? 1.106 -1.426 1.671 1.00 15.00 298 PHE A C 12
ATOM 8596 O O . PHE A 1 20 ? 1.537 -2.562 1.803 1.00 15.00 298 PHE A O 12
ATOM 8613 N N . VAL A 1 21 ? 1.534 -0.365 2.298 1.00 15.00 299 VAL A N 12
ATOM 8614 C CA . VAL A 1 21 ? 2.596 -0.386 3.239 1.00 15.00 299 VAL A CA 12
ATOM 8615 C C . VAL A 1 21 ? 2.186 0.490 4.419 1.00 15.00 299 VAL A C 12
ATOM 8616 O O . VAL A 1 21 ? 2.399 1.705 4.445 1.00 15.00 299 VAL A O 12
ATOM 8629 N N . ASP A 1 22 ? 1.539 -0.123 5.381 1.00 15.00 300 ASP A N 12
ATOM 8630 C CA . ASP A 1 22 ? 1.102 0.602 6.548 1.00 15.00 300 ASP A CA 12
ATOM 8631 C C . ASP A 1 22 ? 2.176 0.500 7.610 1.00 15.00 300 ASP A C 12
ATOM 8632 O O . ASP A 1 22 ? 2.556 -0.601 8.031 1.00 15.00 300 ASP A O 12
ATOM 8641 N N . HIS A 1 23 ? 2.690 1.657 8.007 1.00 15.00 301 HIS A N 12
ATOM 8642 C CA . HIS A 1 23 ? 3.850 1.716 8.879 1.00 15.00 301 HIS A CA 12
ATOM 8643 C C . HIS A 1 23 ? 3.451 1.511 10.338 1.00 15.00 301 HIS A C 12
ATOM 8644 O O . HIS A 1 23 ? 4.297 1.230 11.185 1.00 15.00 301 HIS A O 12
ATOM 8659 N N . ASN A 1 24 ? 2.162 1.660 10.633 1.00 15.00 302 ASN A N 12
ATOM 8660 C CA . ASN A 1 24 ? 1.695 1.639 12.019 1.00 15.00 302 ASN A CA 12
ATOM 8661 C C . ASN A 1 24 ? 1.309 0.233 12.456 1.00 15.00 302 ASN A C 12
ATOM 8662 O O . ASN A 1 24 ? 1.810 -0.273 13.462 1.00 15.00 302 ASN A O 12
ATOM 8673 N N . ASN A 1 25 ? 0.419 -0.395 11.704 1.00 15.00 303 ASN A N 12
ATOM 8674 C CA . ASN A 1 25 ? -0.045 -1.738 12.027 1.00 15.00 303 ASN A CA 12
ATOM 8675 C C . ASN A 1 25 ? 0.902 -2.778 11.430 1.00 15.00 303 ASN A C 12
ATOM 8676 O O . ASN A 1 25 ? 0.851 -3.959 11.783 1.00 15.00 303 ASN A O 12
ATOM 8687 N N . ARG A 1 26 ? 1.748 -2.317 10.505 1.00 15.00 304 ARG A N 12
ATOM 8688 C CA . ARG A 1 26 ? 2.790 -3.139 9.891 1.00 15.00 304 ARG A CA 12
ATOM 8689 C C . ARG A 1 26 ? 2.168 -4.169 8.951 1.00 15.00 304 ARG A C 12
ATOM 8690 O O . ARG A 1 26 ? 2.435 -5.369 9.059 1.00 15.00 304 ARG A O 12
ATOM 8711 N N . THR A 1 27 ? 1.346 -3.705 8.022 1.00 15.00 305 THR A N 12
ATOM 8712 C CA . THR A 1 27 ? 0.659 -4.619 7.109 1.00 15.00 305 THR A CA 12
ATOM 8713 C C . THR A 1 27 ? 0.664 -4.130 5.663 1.00 15.00 305 THR A C 12
ATOM 8714 O O . THR A 1 27 ? 0.712 -2.928 5.394 1.00 15.00 305 THR A O 12
ATOM 8725 N N . THR A 1 28 ? 0.646 -5.087 4.739 1.00 15.00 306 THR A N 12
ATOM 8726 C CA . THR A 1 28 ? 0.650 -4.795 3.315 1.00 15.00 306 THR A CA 12
ATOM 8727 C C . THR A 1 28 ? -0.653 -5.277 2.659 1.00 15.00 306 THR A C 12
ATOM 8728 O O . THR A 1 28 ? -1.204 -6.309 3.050 1.00 15.00 306 THR A O 12
ATOM 8739 N N . GLN A 1 29 ? -1.152 -4.524 1.673 1.00 15.00 307 GLN A N 12
ATOM 8740 C CA . GLN A 1 29 ? -2.484 -4.803 1.101 1.00 15.00 307 GLN A CA 12
ATOM 8741 C C . GLN A 1 29 ? -2.586 -4.395 -0.379 1.00 15.00 307 GLN A C 12
ATOM 8742 O O . GLN A 1 29 ? -2.436 -3.231 -0.712 1.00 15.00 307 GLN A O 12
ATOM 8756 N N . PHE A 1 30 ? -2.876 -5.353 -1.260 1.00 15.00 308 PHE A N 12
ATOM 8757 C CA . PHE A 1 30 ? -2.978 -5.067 -2.699 1.00 15.00 308 PHE A CA 12
ATOM 8758 C C . PHE A 1 30 ? -4.257 -4.324 -3.095 1.00 15.00 308 PHE A C 12
ATOM 8759 O O . PHE A 1 30 ? -4.349 -3.813 -4.210 1.00 15.00 308 PHE A O 12
ATOM 8776 N N . THR A 1 31 ? -5.249 -4.279 -2.226 1.00 15.00 309 THR A N 12
ATOM 8777 C CA . THR A 1 31 ? -6.475 -3.563 -2.553 1.00 15.00 309 THR A CA 12
ATOM 8778 C C . THR A 1 31 ? -6.557 -2.244 -1.785 1.00 15.00 309 THR A C 12
ATOM 8779 O O . THR A 1 31 ? -6.376 -2.206 -0.564 1.00 15.00 309 THR A O 12
ATOM 8790 N N . ASP A 1 32 ? -6.798 -1.157 -2.513 1.00 15.00 310 ASP A N 12
ATOM 8791 C CA . ASP A 1 32 ? -6.933 0.158 -1.897 1.00 15.00 310 ASP A CA 12
ATOM 8792 C C . ASP A 1 32 ? -8.402 0.472 -1.662 1.00 15.00 310 ASP A C 12
ATOM 8793 O O . ASP A 1 32 ? -9.224 0.397 -2.576 1.00 15.00 310 ASP A O 12
ATOM 8802 N N . PRO A 1 33 ? -8.738 0.839 -0.418 1.00 15.00 311 PRO A N 12
ATOM 8803 C CA . PRO A 1 33 ? -10.123 1.017 0.021 1.00 15.00 311 PRO A CA 12
ATOM 8804 C C . PRO A 1 33 ? -10.775 2.290 -0.522 1.00 15.00 311 PRO A C 12
ATOM 8805 O O . PRO A 1 33 ? -11.995 2.436 -0.470 1.00 15.00 311 PRO A O 12
ATOM 8816 N N . ARG A 1 34 ? -9.971 3.205 -1.038 1.00 15.00 312 ARG A N 12
ATOM 8817 C CA . ARG A 1 34 ? -10.474 4.498 -1.480 1.00 15.00 312 ARG A CA 12
ATOM 8818 C C . ARG A 1 34 ? -11.180 4.375 -2.819 1.00 15.00 312 ARG A C 12
ATOM 8819 O O . ARG A 1 34 ? -12.240 4.973 -3.028 1.00 15.00 312 ARG A O 12
ATOM 8840 N N . LEU A 1 35 ? -10.591 3.603 -3.724 1.00 15.00 313 LEU A N 12
ATOM 8841 C CA . LEU A 1 35 ? -11.168 3.403 -5.047 1.00 15.00 313 LEU A CA 12
ATOM 8842 C C . LEU A 1 35 ? -12.505 2.684 -4.944 1.00 15.00 313 LEU A C 12
ATOM 8843 O O . LEU A 1 35 ? -12.516 1.471 -4.659 1.00 15.00 313 LEU A O 12
ATOM 8859 N N . ASP B 2 2 ? -0.316 -9.941 -9.551 1.00 15.00 221 ASP B N 12
ATOM 8860 C CA . ASP B 2 2 ? 0.938 -9.534 -8.879 1.00 15.00 221 ASP B CA 12
ATOM 8861 C C . ASP B 2 2 ? 1.168 -10.380 -7.636 1.00 15.00 221 ASP B C 12
ATOM 8862 O O . ASP B 2 2 ? 0.266 -10.549 -6.814 1.00 15.00 221 ASP B O 12
ATOM 8871 N N . THR B 2 3 ? 2.382 -10.910 -7.514 1.00 15.00 222 THR B N 12
ATOM 8872 C CA . THR B 2 3 ? 2.742 -11.805 -6.420 1.00 15.00 222 THR B CA 12
ATOM 8873 C C . THR B 2 3 ? 2.512 -11.160 -5.058 1.00 15.00 222 THR B C 12
ATOM 8874 O O . THR B 2 3 ? 2.532 -9.938 -4.943 1.00 15.00 222 THR B O 12
ATOM 8885 N N . PRO B 2 4 ? 2.347 -11.989 -4.004 1.00 15.00 223 PRO B N 12
ATOM 8886 C CA . PRO B 2 4 ? 1.930 -11.536 -2.672 1.00 15.00 223 PRO B CA 12
ATOM 8887 C C . PRO B 2 4 ? 2.736 -10.338 -2.176 1.00 15.00 223 PRO B C 12
ATOM 8888 O O . PRO B 2 4 ? 3.949 -10.259 -2.397 1.00 15.00 223 PRO B O 12
ATOM 8899 N N . PRO B 2 5 ? 2.064 -9.413 -1.461 1.00 15.00 224 PRO B N 12
ATOM 8900 C CA . PRO B 2 5 ? 2.612 -8.094 -1.130 1.00 15.00 224 PRO B CA 12
ATOM 8901 C C . PRO B 2 5 ? 3.976 -8.149 -0.450 1.00 15.00 224 PRO B C 12
ATOM 8902 O O . PRO B 2 5 ? 4.187 -8.903 0.505 1.00 15.00 224 PRO B O 12
ATOM 8913 N N . PRO B 2 6 ? 4.917 -7.339 -0.959 1.00 15.00 225 PRO B N 12
ATOM 8914 C CA . PRO B 2 6 ? 6.281 -7.220 -0.418 1.00 15.00 225 PRO B CA 12
ATOM 8915 C C . PRO B 2 6 ? 6.307 -6.673 1.007 1.00 15.00 225 PRO B C 12
ATOM 8916 O O . PRO B 2 6 ? 5.264 -6.378 1.590 1.00 15.00 225 PRO B O 12
ATOM 8927 N N . ALA B 2 7 ? 7.511 -6.538 1.560 1.00 15.00 226 ALA B N 12
ATOM 8928 C CA . ALA B 2 7 ? 7.693 -5.850 2.831 1.00 15.00 226 ALA B CA 12
ATOM 8929 C C . ALA B 2 7 ? 7.301 -4.387 2.669 1.00 15.00 226 ALA B C 12
ATOM 8930 O O . ALA B 2 7 ? 7.265 -3.874 1.548 1.00 15.00 226 ALA B O 12
ATOM 8937 N N . TYR B 2 8 ? 7.012 -3.707 3.766 1.00 15.00 227 TYR B N 12
ATOM 8938 C CA . TYR B 2 8 ? 6.489 -2.358 3.666 1.00 15.00 227 TYR B CA 12
ATOM 8939 C C . TYR B 2 8 ? 7.607 -1.313 3.680 1.00 15.00 227 TYR B C 12
ATOM 8940 O O . TYR B 2 8 ? 8.542 -1.361 4.486 1.00 15.00 227 TYR B O 12
ATOM 8958 N N . LEU B 2 9 ? 7.481 -0.375 2.768 1.00 15.00 228 LEU B N 12
ATOM 8959 C CA . LEU B 2 9 ? 8.378 0.762 2.637 1.00 15.00 228 LEU B CA 12
ATOM 8960 C C . LEU B 2 9 ? 7.535 2.023 2.558 1.00 15.00 228 LEU B C 12
ATOM 8961 O O . LEU B 2 9 ? 6.366 1.942 2.244 1.00 15.00 228 LEU B O 12
ATOM 8977 N N . PRO B 2 10 ? 8.086 3.207 2.812 1.00 15.00 229 PRO B N 12
ATOM 8978 C CA . PRO B 2 10 ? 7.293 4.427 2.753 1.00 15.00 229 PRO B CA 12
ATOM 8979 C C . PRO B 2 10 ? 7.285 4.984 1.334 1.00 15.00 229 PRO B C 12
ATOM 8980 O O . PRO B 2 10 ? 8.230 4.780 0.575 1.00 15.00 229 PRO B O 12
ATOM 8991 N N . PRO B 2 11 ? 6.223 5.726 0.970 1.00 15.00 230 PRO B N 12
ATOM 8992 C CA . PRO B 2 11 ? 5.700 5.712 -0.394 1.00 15.00 230 PRO B CA 12
ATOM 8993 C C . PRO B 2 11 ? 6.306 6.730 -1.353 1.00 15.00 230 PRO B C 12
ATOM 8994 O O . PRO B 2 11 ? 6.592 7.876 -0.996 1.00 15.00 230 PRO B O 12
ATOM 9005 N N . GLU B 2 12 ? 6.472 6.273 -2.592 1.00 15.00 231 GLU B N 12
ATOM 9006 C CA . GLU B 2 12 ? 6.944 7.103 -3.682 1.00 15.00 231 GLU B CA 12
ATOM 9007 C C . GLU B 2 12 ? 5.893 7.124 -4.801 1.00 15.00 231 GLU B C 12
ATOM 9008 O O . GLU B 2 12 ? 5.381 6.070 -5.181 1.00 15.00 231 GLU B O 12
ATOM 9020 N N . ASP B 2 13 ? 5.548 8.300 -5.310 1.00 15.00 232 ASP B N 12
ATOM 9021 C CA . ASP B 2 13 ? 4.728 8.387 -6.508 1.00 15.00 232 ASP B CA 12
ATOM 9022 C C . ASP B 2 13 ? 5.081 9.655 -7.266 1.00 15.00 232 ASP B C 12
ATOM 9023 O O . ASP B 2 13 ? 4.730 10.759 -6.845 1.00 15.00 232 ASP B O 12
ATOM 9032 N N . PRO B 2 14 ? 5.845 9.510 -8.360 1.00 15.00 233 PRO B N 12
ATOM 9033 C CA . PRO B 2 14 ? 6.303 10.645 -9.167 1.00 15.00 233 PRO B CA 12
ATOM 9034 C C . PRO B 2 14 ? 5.159 11.342 -9.894 1.00 15.00 233 PRO B C 12
ATOM 9035 O O . PRO B 2 14 ? 4.767 10.948 -10.992 1.00 15.00 233 PRO B O 12
ATOM 9049 N N . LEU A 1 1 ? -13.546 2.285 -2.221 1.00 15.00 279 LEU A N 13
ATOM 9050 C CA . LEU A 1 1 ? -13.500 3.702 -2.646 1.00 15.00 279 LEU A CA 13
ATOM 9051 C C . LEU A 1 1 ? -14.048 4.602 -1.543 1.00 15.00 279 LEU A C 13
ATOM 9052 O O . LEU A 1 1 ? -15.159 4.390 -1.056 1.00 15.00 279 LEU A O 13
ATOM 9070 N N . GLY A 1 2 ? -13.265 5.597 -1.140 1.00 15.00 280 GLY A N 13
ATOM 9071 C CA . GLY A 1 2 ? -13.732 6.535 -0.139 1.00 15.00 280 GLY A CA 13
ATOM 9072 C C . GLY A 1 2 ? -12.683 6.873 0.907 1.00 15.00 280 GLY A C 13
ATOM 9073 O O . GLY A 1 2 ? -11.828 7.726 0.677 1.00 15.00 280 GLY A O 13
ATOM 9077 N N . PRO A 1 3 ? -12.717 6.200 2.065 1.00 15.00 281 PRO A N 13
ATOM 9078 C CA . PRO A 1 3 ? -11.878 6.544 3.208 1.00 15.00 281 PRO A CA 13
ATOM 9079 C C . PRO A 1 3 ? -10.523 5.833 3.221 1.00 15.00 281 PRO A C 13
ATOM 9080 O O . PRO A 1 3 ? -10.406 4.670 2.828 1.00 15.00 281 PRO A O 13
ATOM 9091 N N . LEU A 1 4 ? -9.505 6.543 3.689 1.00 15.00 282 LEU A N 13
ATOM 9092 C CA . LEU A 1 4 ? -8.180 5.965 3.882 1.00 15.00 282 LEU A CA 13
ATOM 9093 C C . LEU A 1 4 ? -7.851 5.942 5.371 1.00 15.00 282 LEU A C 13
ATOM 9094 O O . LEU A 1 4 ? -7.817 6.992 6.015 1.00 15.00 282 LEU A O 13
ATOM 9110 N N . PRO A 1 5 ? -7.629 4.752 5.942 1.00 15.00 283 PRO A N 13
ATOM 9111 C CA . PRO A 1 5 ? -7.310 4.611 7.366 1.00 15.00 283 PRO A CA 13
ATOM 9112 C C . PRO A 1 5 ? -6.003 5.308 7.735 1.00 15.00 283 PRO A C 13
ATOM 9113 O O . PRO A 1 5 ? -5.001 5.176 7.031 1.00 15.00 283 PRO A O 13
ATOM 9124 N N . PRO A 1 6 ? -6.003 6.063 8.843 1.00 15.00 284 PRO A N 13
ATOM 9125 C CA . PRO A 1 6 ? -4.817 6.784 9.314 1.00 15.00 284 PRO A CA 13
ATOM 9126 C C . PRO A 1 6 ? -3.636 5.849 9.565 1.00 15.00 284 PRO A C 13
ATOM 9127 O O . PRO A 1 6 ? -3.754 4.859 10.291 1.00 15.00 284 PRO A O 13
ATOM 9138 N N . GLY A 1 7 ? -2.502 6.163 8.957 1.00 15.00 285 GLY A N 13
ATOM 9139 C CA . GLY A 1 7 ? -1.321 5.341 9.121 1.00 15.00 285 GLY A CA 13
ATOM 9140 C C . GLY A 1 7 ? -1.048 4.475 7.909 1.00 15.00 285 GLY A C 13
ATOM 9141 O O . GLY A 1 7 ? -0.089 3.701 7.890 1.00 15.00 285 GLY A O 13
ATOM 9145 N N . TRP A 1 8 ? -1.901 4.603 6.906 1.00 15.00 286 TRP A N 13
ATOM 9146 C CA . TRP A 1 8 ? -1.755 3.853 5.669 1.00 15.00 286 TRP A CA 13
ATOM 9147 C C . TRP A 1 8 ? -0.912 4.611 4.669 1.00 15.00 286 TRP A C 13
ATOM 9148 O O . TRP A 1 8 ? -1.353 5.611 4.101 1.00 15.00 286 TRP A O 13
ATOM 9169 N N . GLU A 1 9 ? 0.302 4.141 4.461 1.00 15.00 287 GLU A N 13
ATOM 9170 C CA . GLU A 1 9 ? 1.131 4.684 3.415 1.00 15.00 287 GLU A CA 13
ATOM 9171 C C . GLU A 1 9 ? 0.878 3.902 2.140 1.00 15.00 287 GLU A C 13
ATOM 9172 O O . GLU A 1 9 ? 1.154 2.706 2.058 1.00 15.00 287 GLU A O 13
ATOM 9184 N N . VAL A 1 10 ? 0.307 4.573 1.160 1.00 15.00 288 VAL A N 13
ATOM 9185 C CA . VAL A 1 10 ? -0.055 3.927 -0.086 1.00 15.00 288 VAL A CA 13
ATOM 9186 C C . VAL A 1 10 ? 1.104 4.007 -1.073 1.00 15.00 288 VAL A C 13
ATOM 9187 O O . VAL A 1 10 ? 1.368 5.051 -1.675 1.00 15.00 288 VAL A O 13
ATOM 9200 N N . ARG A 1 11 ? 1.824 2.901 -1.206 1.00 15.00 289 ARG A N 13
ATOM 9201 C CA . ARG A 1 11 ? 3.003 2.872 -2.044 1.00 15.00 289 ARG A CA 13
ATOM 9202 C C . ARG A 1 11 ? 2.593 2.447 -3.445 1.00 15.00 289 ARG A C 13
ATOM 9203 O O . ARG A 1 11 ? 2.290 1.282 -3.700 1.00 15.00 289 ARG A O 13
ATOM 9224 N N . SER A 1 12 ? 2.521 3.420 -4.328 1.00 15.00 290 SER A N 13
ATOM 9225 C CA . SER A 1 12 ? 2.125 3.188 -5.698 1.00 15.00 290 SER A CA 13
ATOM 9226 C C . SER A 1 12 ? 3.353 2.883 -6.544 1.00 15.00 290 SER A C 13
ATOM 9227 O O . SER A 1 12 ? 4.404 3.497 -6.364 1.00 15.00 290 SER A O 13
ATOM 9235 N N . THR A 1 13 ? 3.228 1.932 -7.456 1.00 15.00 291 THR A N 13
ATOM 9236 C CA . THR A 1 13 ? 4.339 1.579 -8.319 1.00 15.00 291 THR A CA 13
ATOM 9237 C C . THR A 1 13 ? 3.938 1.660 -9.789 1.00 15.00 291 THR A C 13
ATOM 9238 O O . THR A 1 13 ? 2.833 1.245 -10.172 1.00 15.00 291 THR A O 13
ATOM 9249 N N . VAL A 1 14 ? 4.859 2.180 -10.602 1.00 15.00 292 VAL A N 13
ATOM 9250 C CA . VAL A 1 14 ? 4.635 2.423 -12.030 1.00 15.00 292 VAL A CA 13
ATOM 9251 C C . VAL A 1 14 ? 4.292 1.130 -12.780 1.00 15.00 292 VAL A C 13
ATOM 9252 O O . VAL A 1 14 ? 3.796 1.163 -13.907 1.00 15.00 292 VAL A O 13
ATOM 9265 N N . SER A 1 15 ? 4.552 -0.004 -12.141 1.00 15.00 293 SER A N 13
ATOM 9266 C CA . SER A 1 15 ? 4.188 -1.306 -12.687 1.00 15.00 293 SER A CA 13
ATOM 9267 C C . SER A 1 15 ? 2.675 -1.417 -12.883 1.00 15.00 293 SER A C 13
ATOM 9268 O O . SER A 1 15 ? 2.188 -2.336 -13.542 1.00 15.00 293 SER A O 13
ATOM 9276 N N . GLY A 1 16 ? 1.934 -0.498 -12.271 1.00 15.00 294 GLY A N 13
ATOM 9277 C CA . GLY A 1 16 ? 0.494 -0.508 -12.382 1.00 15.00 294 GLY A CA 13
ATOM 9278 C C . GLY A 1 16 ? -0.136 -1.333 -11.287 1.00 15.00 294 GLY A C 13
ATOM 9279 O O . GLY A 1 16 ? -1.143 -2.007 -11.503 1.00 15.00 294 GLY A O 13
ATOM 9283 N N . ARG A 1 17 ? 0.463 -1.283 -10.106 1.00 15.00 295 ARG A N 13
ATOM 9284 C CA . ARG A 1 17 ? -0.046 -2.033 -8.967 1.00 15.00 295 ARG A CA 13
ATOM 9285 C C . ARG A 1 17 ? 0.092 -1.218 -7.687 1.00 15.00 295 ARG A C 13
ATOM 9286 O O . ARG A 1 17 ? 1.173 -0.718 -7.360 1.00 15.00 295 ARG A O 13
ATOM 9307 N N . ILE A 1 18 ? -1.021 -1.066 -6.989 1.00 15.00 296 ILE A N 13
ATOM 9308 C CA . ILE A 1 18 ? -1.034 -0.402 -5.699 1.00 15.00 296 ILE A CA 13
ATOM 9309 C C . ILE A 1 18 ? -0.809 -1.455 -4.621 1.00 15.00 296 ILE A C 13
ATOM 9310 O O . ILE A 1 18 ? -1.347 -2.559 -4.711 1.00 15.00 296 ILE A O 13
ATOM 9326 N N . TYR A 1 19 ? 0.011 -1.143 -3.627 1.00 15.00 297 TYR A N 13
ATOM 9327 C CA . TYR A 1 19 ? 0.339 -2.137 -2.627 1.00 15.00 297 TYR A CA 13
ATOM 9328 C C . TYR A 1 19 ? 0.623 -1.409 -1.337 1.00 15.00 297 TYR A C 13
ATOM 9329 O O . TYR A 1 19 ? 1.289 -0.363 -1.316 1.00 15.00 297 TYR A O 13
ATOM 9347 N N . PHE A 1 20 ? 0.096 -1.931 -0.273 1.00 15.00 298 PHE A N 13
ATOM 9348 C CA . PHE A 1 20 ? 0.061 -1.196 0.939 1.00 15.00 298 PHE A CA 13
ATOM 9349 C C . PHE A 1 20 ? 1.184 -1.460 1.871 1.00 15.00 298 PHE A C 13
ATOM 9350 O O . PHE A 1 20 ? 1.565 -2.596 2.126 1.00 15.00 298 PHE A O 13
ATOM 9367 N N . VAL A 1 21 ? 1.649 -0.364 2.418 1.00 15.00 299 VAL A N 13
ATOM 9368 C CA . VAL A 1 21 ? 2.705 -0.372 3.372 1.00 15.00 299 VAL A CA 13
ATOM 9369 C C . VAL A 1 21 ? 2.270 0.472 4.577 1.00 15.00 299 VAL A C 13
ATOM 9370 O O . VAL A 1 21 ? 2.448 1.691 4.639 1.00 15.00 299 VAL A O 13
ATOM 9383 N N . ASP A 1 22 ? 1.639 -0.180 5.523 1.00 15.00 300 ASP A N 13
ATOM 9384 C CA . ASP A 1 22 ? 1.205 0.504 6.720 1.00 15.00 300 ASP A CA 13
ATOM 9385 C C . ASP A 1 22 ? 2.314 0.411 7.749 1.00 15.00 300 ASP A C 13
ATOM 9386 O O . ASP A 1 22 ? 2.675 -0.675 8.195 1.00 15.00 300 ASP A O 13
ATOM 9395 N N . HIS A 1 23 ? 2.904 1.553 8.075 1.00 15.00 301 HIS A N 13
ATOM 9396 C CA . HIS A 1 23 ? 4.090 1.567 8.919 1.00 15.00 301 HIS A CA 13
ATOM 9397 C C . HIS A 1 23 ? 3.704 1.539 10.394 1.00 15.00 301 HIS A C 13
ATOM 9398 O O . HIS A 1 23 ? 4.554 1.353 11.263 1.00 15.00 301 HIS A O 13
ATOM 9413 N N . ASN A 1 24 ? 2.422 1.723 10.677 1.00 15.00 302 ASN A N 13
ATOM 9414 C CA . ASN A 1 24 ? 1.973 1.900 12.054 1.00 15.00 302 ASN A CA 13
ATOM 9415 C C . ASN A 1 24 ? 1.553 0.579 12.681 1.00 15.00 302 ASN A C 13
ATOM 9416 O O . ASN A 1 24 ? 1.984 0.250 13.788 1.00 15.00 302 ASN A O 13
ATOM 9427 N N . ASN A 1 25 ? 0.688 -0.157 11.997 1.00 15.00 303 ASN A N 13
ATOM 9428 C CA . ASN A 1 25 ? 0.314 -1.496 12.439 1.00 15.00 303 ASN A CA 13
ATOM 9429 C C . ASN A 1 25 ? 1.259 -2.529 11.811 1.00 15.00 303 ASN A C 13
ATOM 9430 O O . ASN A 1 25 ? 1.310 -3.686 12.236 1.00 15.00 303 ASN A O 13
ATOM 9441 N N . ARG A 1 26 ? 1.995 -2.088 10.787 1.00 15.00 304 ARG A N 13
ATOM 9442 C CA . ARG A 1 26 ? 2.959 -2.914 10.068 1.00 15.00 304 ARG A CA 13
ATOM 9443 C C . ARG A 1 26 ? 2.260 -4.056 9.337 1.00 15.00 304 ARG A C 13
ATOM 9444 O O . ARG A 1 26 ? 2.219 -5.195 9.815 1.00 15.00 304 ARG A O 13
ATOM 9465 N N . THR A 1 27 ? 1.659 -3.723 8.201 1.00 15.00 305 THR A N 13
ATOM 9466 C CA . THR A 1 27 ? 0.934 -4.694 7.396 1.00 15.00 305 THR A CA 13
ATOM 9467 C C . THR A 1 27 ? 1.031 -4.346 5.908 1.00 15.00 305 THR A C 13
ATOM 9468 O O . THR A 1 27 ? 1.145 -3.172 5.544 1.00 15.00 305 THR A O 13
ATOM 9479 N N . THR A 1 28 ? 0.986 -5.368 5.064 1.00 15.00 306 THR A N 13
ATOM 9480 C CA . THR A 1 28 ? 0.997 -5.177 3.622 1.00 15.00 306 THR A CA 13
ATOM 9481 C C . THR A 1 28 ? -0.318 -5.677 3.014 1.00 15.00 306 THR A C 13
ATOM 9482 O O . THR A 1 28 ? -0.796 -6.758 3.359 1.00 15.00 306 THR A O 13
ATOM 9493 N N . GLN A 1 29 ? -0.905 -4.885 2.118 1.00 15.00 307 GLN A N 13
ATOM 9494 C CA . GLN A 1 29 ? -2.228 -5.195 1.558 1.00 15.00 307 GLN A CA 13
ATOM 9495 C C . GLN A 1 29 ? -2.251 -4.998 0.044 1.00 15.00 307 GLN A C 13
ATOM 9496 O O . GLN A 1 29 ? -1.564 -4.138 -0.477 1.00 15.00 307 GLN A O 13
ATOM 9510 N N . PHE A 1 30 ? -3.041 -5.787 -0.664 1.00 15.00 308 PHE A N 13
ATOM 9511 C CA . PHE A 1 30 ? -3.282 -5.529 -2.081 1.00 15.00 308 PHE A CA 13
ATOM 9512 C C . PHE A 1 30 ? -4.623 -4.833 -2.295 1.00 15.00 308 PHE A C 13
ATOM 9513 O O . PHE A 1 30 ? -4.897 -4.311 -3.374 1.00 15.00 308 PHE A O 13
ATOM 9530 N N . THR A 1 31 ? -5.470 -4.852 -1.274 1.00 15.00 309 THR A N 13
ATOM 9531 C CA . THR A 1 31 ? -6.766 -4.190 -1.351 1.00 15.00 309 THR A CA 13
ATOM 9532 C C . THR A 1 31 ? -6.669 -2.726 -0.913 1.00 15.00 309 THR A C 13
ATOM 9533 O O . THR A 1 31 ? -6.225 -2.420 0.198 1.00 15.00 309 THR A O 13
ATOM 9544 N N . ASP A 1 32 ? -7.087 -1.825 -1.794 1.00 15.00 310 ASP A N 13
ATOM 9545 C CA . ASP A 1 32 ? -7.071 -0.394 -1.502 1.00 15.00 310 ASP A CA 13
ATOM 9546 C C . ASP A 1 32 ? -8.478 0.089 -1.149 1.00 15.00 310 ASP A C 13
ATOM 9547 O O . ASP A 1 32 ? -9.444 -0.240 -1.838 1.00 15.00 310 ASP A O 13
ATOM 9556 N N . PRO A 1 33 ? -8.616 0.864 -0.061 1.00 15.00 311 PRO A N 13
ATOM 9557 C CA . PRO A 1 33 ? -9.914 1.365 0.391 1.00 15.00 311 PRO A CA 13
ATOM 9558 C C . PRO A 1 33 ? -10.366 2.641 -0.333 1.00 15.00 311 PRO A C 13
ATOM 9559 O O . PRO A 1 33 ? -11.538 3.018 -0.262 1.00 15.00 311 PRO A O 13
ATOM 9570 N N . ARG A 1 34 ? -9.444 3.300 -1.025 1.00 15.00 312 ARG A N 13
ATOM 9571 C CA . ARG A 1 34 ? -9.752 4.531 -1.747 1.00 15.00 312 ARG A CA 13
ATOM 9572 C C . ARG A 1 34 ? -10.062 4.232 -3.204 1.00 15.00 312 ARG A C 13
ATOM 9573 O O . ARG A 1 34 ? -10.934 4.856 -3.807 1.00 15.00 312 ARG A O 13
ATOM 9594 N N . LEU A 1 35 ? -9.323 3.295 -3.761 1.00 15.00 313 LEU A N 13
ATOM 9595 C CA . LEU A 1 35 ? -9.499 2.881 -5.137 1.00 15.00 313 LEU A CA 13
ATOM 9596 C C . LEU A 1 35 ? -10.621 1.850 -5.217 1.00 15.00 313 LEU A C 13
ATOM 9597 O O . LEU A 1 35 ? -11.757 2.242 -5.565 1.00 15.00 313 LEU A O 13
ATOM 9613 N N . ASP B 2 2 ? -0.973 -9.717 -9.756 1.00 15.00 221 ASP B N 13
ATOM 9614 C CA . ASP B 2 2 ? 0.298 -9.525 -9.023 1.00 15.00 221 ASP B CA 13
ATOM 9615 C C . ASP B 2 2 ? 0.437 -10.541 -7.898 1.00 15.00 221 ASP B C 13
ATOM 9616 O O . ASP B 2 2 ? -0.487 -10.750 -7.107 1.00 15.00 221 ASP B O 13
ATOM 9625 N N . THR B 2 3 ? 1.608 -11.165 -7.840 1.00 15.00 222 THR B N 13
ATOM 9626 C CA . THR B 2 3 ? 1.901 -12.218 -6.879 1.00 15.00 222 THR B CA 13
ATOM 9627 C C . THR B 2 3 ? 1.993 -11.671 -5.445 1.00 15.00 222 THR B C 13
ATOM 9628 O O . THR B 2 3 ? 1.910 -10.460 -5.252 1.00 15.00 222 THR B O 13
ATOM 9639 N N . PRO B 2 4 ? 2.178 -12.551 -4.424 1.00 15.00 223 PRO B N 13
ATOM 9640 C CA . PRO B 2 4 ? 2.118 -12.163 -3.004 1.00 15.00 223 PRO B CA 13
ATOM 9641 C C . PRO B 2 4 ? 2.953 -10.922 -2.677 1.00 15.00 223 PRO B C 13
ATOM 9642 O O . PRO B 2 4 ? 4.079 -10.769 -3.160 1.00 15.00 223 PRO B O 13
ATOM 9653 N N . PRO B 2 5 ? 2.408 -10.040 -1.816 1.00 15.00 224 PRO B N 13
ATOM 9654 C CA . PRO B 2 5 ? 2.966 -8.703 -1.566 1.00 15.00 224 PRO B CA 13
ATOM 9655 C C . PRO B 2 5 ? 4.360 -8.715 -0.939 1.00 15.00 224 PRO B C 13
ATOM 9656 O O . PRO B 2 5 ? 4.680 -9.560 -0.099 1.00 15.00 224 PRO B O 13
ATOM 9667 N N . PRO B 2 6 ? 5.195 -7.747 -1.346 1.00 15.00 225 PRO B N 13
ATOM 9668 C CA . PRO B 2 6 ? 6.536 -7.541 -0.790 1.00 15.00 225 PRO B CA 13
ATOM 9669 C C . PRO B 2 6 ? 6.481 -6.981 0.629 1.00 15.00 225 PRO B C 13
ATOM 9670 O O . PRO B 2 6 ? 5.398 -6.761 1.174 1.00 15.00 225 PRO B O 13
ATOM 9681 N N . ALA B 2 7 ? 7.646 -6.758 1.223 1.00 15.00 226 ALA B N 13
ATOM 9682 C CA . ALA B 2 7 ? 7.729 -6.093 2.516 1.00 15.00 226 ALA B CA 13
ATOM 9683 C C . ALA B 2 7 ? 7.303 -4.636 2.374 1.00 15.00 226 ALA B C 13
ATOM 9684 O O . ALA B 2 7 ? 7.250 -4.105 1.263 1.00 15.00 226 ALA B O 13
ATOM 9691 N N . TYR B 2 8 ? 7.004 -3.979 3.485 1.00 15.00 227 TYR B N 13
ATOM 9692 C CA . TYR B 2 8 ? 6.497 -2.622 3.417 1.00 15.00 227 TYR B CA 13
ATOM 9693 C C . TYR B 2 8 ? 7.631 -1.600 3.455 1.00 15.00 227 TYR B C 13
ATOM 9694 O O . TYR B 2 8 ? 8.502 -1.623 4.330 1.00 15.00 227 TYR B O 13
ATOM 9712 N N . LEU B 2 9 ? 7.616 -0.722 2.473 1.00 15.00 228 LEU B N 13
ATOM 9713 C CA . LEU B 2 9 ? 8.500 0.431 2.429 1.00 15.00 228 LEU B CA 13
ATOM 9714 C C . LEU B 2 9 ? 7.643 1.655 2.153 1.00 15.00 228 LEU B C 13
ATOM 9715 O O . LEU B 2 9 ? 6.580 1.517 1.575 1.00 15.00 228 LEU B O 13
ATOM 9731 N N . PRO B 2 10 ? 8.109 2.875 2.444 1.00 15.00 229 PRO B N 13
ATOM 9732 C CA . PRO B 2 10 ? 7.232 4.045 2.402 1.00 15.00 229 PRO B CA 13
ATOM 9733 C C . PRO B 2 10 ? 7.167 4.677 1.015 1.00 15.00 229 PRO B C 13
ATOM 9734 O O . PRO B 2 10 ? 8.083 4.540 0.204 1.00 15.00 229 PRO B O 13
ATOM 9745 N N . PRO B 2 11 ? 6.077 5.425 0.754 1.00 15.00 230 PRO B N 13
ATOM 9746 C CA . PRO B 2 11 ? 5.482 5.503 -0.576 1.00 15.00 230 PRO B CA 13
ATOM 9747 C C . PRO B 2 11 ? 6.011 6.594 -1.495 1.00 15.00 230 PRO B C 13
ATOM 9748 O O . PRO B 2 11 ? 6.382 7.690 -1.069 1.00 15.00 230 PRO B O 13
ATOM 9759 N N . GLU B 2 12 ? 6.027 6.251 -2.776 1.00 15.00 231 GLU B N 13
ATOM 9760 C CA . GLU B 2 12 ? 6.266 7.192 -3.850 1.00 15.00 231 GLU B CA 13
ATOM 9761 C C . GLU B 2 12 ? 4.944 7.410 -4.602 1.00 15.00 231 GLU B C 13
ATOM 9762 O O . GLU B 2 12 ? 4.339 6.444 -5.064 1.00 15.00 231 GLU B O 13
ATOM 9774 N N . ASP B 2 13 ? 4.469 8.651 -4.697 1.00 15.00 232 ASP B N 13
ATOM 9775 C CA . ASP B 2 13 ? 3.173 8.915 -5.314 1.00 15.00 232 ASP B CA 13
ATOM 9776 C C . ASP B 2 13 ? 3.159 10.292 -5.963 1.00 15.00 232 ASP B C 13
ATOM 9777 O O . ASP B 2 13 ? 3.526 11.287 -5.331 1.00 15.00 232 ASP B O 13
ATOM 9786 N N . PRO B 2 14 ? 2.755 10.357 -7.244 1.00 15.00 233 PRO B N 13
ATOM 9787 C CA . PRO B 2 14 ? 2.659 11.613 -7.998 1.00 15.00 233 PRO B CA 13
ATOM 9788 C C . PRO B 2 14 ? 1.730 12.621 -7.330 1.00 15.00 233 PRO B C 13
ATOM 9789 O O . PRO B 2 14 ? 2.180 13.617 -6.763 1.00 15.00 233 PRO B O 13
ATOM 9803 N N . LEU A 1 1 ? -16.554 5.354 -3.268 1.00 15.00 279 LEU A N 14
ATOM 9804 C CA . LEU A 1 1 ? -16.362 5.485 -1.807 1.00 15.00 279 LEU A CA 14
ATOM 9805 C C . LEU A 1 1 ? -15.011 4.910 -1.411 1.00 15.00 279 LEU A C 14
ATOM 9806 O O . LEU A 1 1 ? -14.660 3.800 -1.811 1.00 15.00 279 LEU A O 14
ATOM 9824 N N . GLY A 1 2 ? -14.255 5.663 -0.626 1.00 15.00 280 GLY A N 14
ATOM 9825 C CA . GLY A 1 2 ? -12.942 5.209 -0.223 1.00 15.00 280 GLY A CA 14
ATOM 9826 C C . GLY A 1 2 ? -12.407 5.936 0.993 1.00 15.00 280 GLY A C 14
ATOM 9827 O O . GLY A 1 2 ? -11.858 7.032 0.872 1.00 15.00 280 GLY A O 14
ATOM 9831 N N . PRO A 1 3 ? -12.557 5.350 2.187 1.00 15.00 281 PRO A N 14
ATOM 9832 C CA . PRO A 1 3 ? -12.021 5.911 3.414 1.00 15.00 281 PRO A CA 14
ATOM 9833 C C . PRO A 1 3 ? -10.609 5.403 3.714 1.00 15.00 281 PRO A C 14
ATOM 9834 O O . PRO A 1 3 ? -10.400 4.212 3.949 1.00 15.00 281 PRO A O 14
ATOM 9845 N N . LEU A 1 4 ? -9.637 6.303 3.680 1.00 15.00 282 LEU A N 14
ATOM 9846 C CA . LEU A 1 4 ? -8.256 5.933 3.956 1.00 15.00 282 LEU A CA 14
ATOM 9847 C C . LEU A 1 4 ? -7.897 6.266 5.399 1.00 15.00 282 LEU A C 14
ATOM 9848 O O . LEU A 1 4 ? -7.911 7.431 5.798 1.00 15.00 282 LEU A O 14
ATOM 9864 N N . PRO A 1 5 ? -7.591 5.243 6.203 1.00 15.00 283 PRO A N 14
ATOM 9865 C CA . PRO A 1 5 ? -7.206 5.423 7.605 1.00 15.00 283 PRO A CA 14
ATOM 9866 C C . PRO A 1 5 ? -5.841 6.095 7.743 1.00 15.00 283 PRO A C 14
ATOM 9867 O O . PRO A 1 5 ? -4.883 5.713 7.066 1.00 15.00 283 PRO A O 14
ATOM 9878 N N . PRO A 1 6 ? -5.733 7.105 8.622 1.00 15.00 284 PRO A N 14
ATOM 9879 C CA . PRO A 1 6 ? -4.466 7.792 8.887 1.00 15.00 284 PRO A CA 14
ATOM 9880 C C . PRO A 1 6 ? -3.393 6.824 9.375 1.00 15.00 284 PRO A C 14
ATOM 9881 O O . PRO A 1 6 ? -3.579 6.124 10.370 1.00 15.00 284 PRO A O 14
ATOM 9892 N N . GLY A 1 7 ? -2.276 6.786 8.667 1.00 15.00 285 GLY A N 14
ATOM 9893 C CA . GLY A 1 7 ? -1.224 5.842 8.990 1.00 15.00 285 GLY A CA 14
ATOM 9894 C C . GLY A 1 7 ? -0.955 4.886 7.849 1.00 15.00 285 GLY A C 14
ATOM 9895 O O . GLY A 1 7 ? -0.032 4.072 7.910 1.00 15.00 285 GLY A O 14
ATOM 9899 N N . TRP A 1 8 ? -1.779 4.979 6.816 1.00 15.00 286 TRP A N 14
ATOM 9900 C CA . TRP A 1 8 ? -1.617 4.169 5.619 1.00 15.00 286 TRP A CA 14
ATOM 9901 C C . TRP A 1 8 ? -0.737 4.874 4.608 1.00 15.00 286 TRP A C 14
ATOM 9902 O O . TRP A 1 8 ? -1.107 5.918 4.065 1.00 15.00 286 TRP A O 14
ATOM 9923 N N . GLU A 1 9 ? 0.430 4.307 4.371 1.00 15.00 287 GLU A N 14
ATOM 9924 C CA . GLU A 1 9 ? 1.297 4.781 3.321 1.00 15.00 287 GLU A CA 14
ATOM 9925 C C . GLU A 1 9 ? 0.990 3.991 2.060 1.00 15.00 287 GLU A C 14
ATOM 9926 O O . GLU A 1 9 ? 1.070 2.764 2.060 1.00 15.00 287 GLU A O 14
ATOM 9938 N N . VAL A 1 10 ? 0.585 4.666 0.998 1.00 15.00 288 VAL A N 14
ATOM 9939 C CA . VAL A 1 10 ? 0.266 3.952 -0.224 1.00 15.00 288 VAL A CA 14
ATOM 9940 C C . VAL A 1 10 ? 1.516 3.838 -1.092 1.00 15.00 288 VAL A C 14
ATOM 9941 O O . VAL A 1 10 ? 2.020 4.813 -1.647 1.00 15.00 288 VAL A O 14
ATOM 9954 N N . ARG A 1 11 ? 2.069 2.645 -1.161 1.00 15.00 289 ARG A N 14
ATOM 9955 C CA . ARG A 1 11 ? 3.280 2.453 -1.924 1.00 15.00 289 ARG A CA 14
ATOM 9956 C C . ARG A 1 11 ? 2.900 1.988 -3.324 1.00 15.00 289 ARG A C 14
ATOM 9957 O O . ARG A 1 11 ? 2.630 0.818 -3.553 1.00 15.00 289 ARG A O 14
ATOM 9978 N N . SER A 1 12 ? 2.779 2.939 -4.235 1.00 15.00 290 SER A N 14
ATOM 9979 C CA . SER A 1 12 ? 2.363 2.648 -5.594 1.00 15.00 290 SER A CA 14
ATOM 9980 C C . SER A 1 12 ? 3.558 2.650 -6.539 1.00 15.00 290 SER A C 14
ATOM 9981 O O . SER A 1 12 ? 4.179 3.682 -6.778 1.00 15.00 290 SER A O 14
ATOM 9989 N N . THR A 1 13 ? 3.887 1.484 -7.057 1.00 15.00 291 THR A N 14
ATOM 9990 C CA . THR A 1 13 ? 5.040 1.346 -7.924 1.00 15.00 291 THR A CA 14
ATOM 9991 C C . THR A 1 13 ? 4.652 1.556 -9.384 1.00 15.00 291 THR A C 14
ATOM 9992 O O . THR A 1 13 ? 3.513 1.280 -9.781 1.00 15.00 291 THR A O 14
ATOM 10003 N N . VAL A 1 14 ? 5.608 2.058 -10.167 1.00 15.00 292 VAL A N 14
ATOM 10004 C CA . VAL A 1 14 ? 5.371 2.480 -11.548 1.00 15.00 292 VAL A CA 14
ATOM 10005 C C . VAL A 1 14 ? 4.859 1.330 -12.428 1.00 15.00 292 VAL A C 14
ATOM 10006 O O . VAL A 1 14 ? 4.337 1.556 -13.520 1.00 15.00 292 VAL A O 14
ATOM 10019 N N . SER A 1 15 ? 4.995 0.099 -11.940 1.00 15.00 293 SER A N 14
ATOM 10020 C CA . SER A 1 15 ? 4.438 -1.070 -12.615 1.00 15.00 293 SER A CA 14
ATOM 10021 C C . SER A 1 15 ? 2.912 -0.968 -12.739 1.00 15.00 293 SER A C 14
ATOM 10022 O O . SER A 1 15 ? 2.287 -1.716 -13.491 1.00 15.00 293 SER A O 14
ATOM 10030 N N . GLY A 1 16 ? 2.322 -0.043 -11.986 1.00 15.00 294 GLY A N 14
ATOM 10031 C CA . GLY A 1 16 ? 0.888 0.155 -12.030 1.00 15.00 294 GLY A CA 14
ATOM 10032 C C . GLY A 1 16 ? 0.159 -0.697 -11.017 1.00 15.00 294 GLY A C 14
ATOM 10033 O O . GLY A 1 16 ? -0.849 -1.329 -11.329 1.00 15.00 294 GLY A O 14
ATOM 10037 N N . ARG A 1 17 ? 0.684 -0.721 -9.803 1.00 15.00 295 ARG A N 14
ATOM 10038 C CA . ARG A 1 17 ? 0.062 -1.456 -8.713 1.00 15.00 295 ARG A CA 14
ATOM 10039 C C . ARG A 1 17 ? 0.171 -0.658 -7.419 1.00 15.00 295 ARG A C 14
ATOM 10040 O O . ARG A 1 17 ? 1.247 -0.163 -7.073 1.00 15.00 295 ARG A O 14
ATOM 10061 N N . ILE A 1 18 ? -0.937 -0.516 -6.713 1.00 15.00 296 ILE A N 14
ATOM 10062 C CA . ILE A 1 18 ? -0.899 0.046 -5.377 1.00 15.00 296 ILE A CA 14
ATOM 10063 C C . ILE A 1 18 ? -0.889 -1.111 -4.384 1.00 15.00 296 ILE A C 14
ATOM 10064 O O . ILE A 1 18 ? -1.588 -2.107 -4.576 1.00 15.00 296 ILE A O 14
ATOM 10080 N N . TYR A 1 19 ? -0.063 -1.007 -3.365 1.00 15.00 297 TYR A N 14
ATOM 10081 C CA . TYR A 1 19 ? 0.117 -2.100 -2.427 1.00 15.00 297 TYR A CA 14
ATOM 10082 C C . TYR A 1 19 ? 0.461 -1.500 -1.094 1.00 15.00 297 TYR A C 14
ATOM 10083 O O . TYR A 1 19 ? 1.292 -0.587 -1.003 1.00 15.00 297 TYR A O 14
ATOM 10101 N N . PHE A 1 20 ? -0.183 -1.981 -0.066 1.00 15.00 298 PHE A N 14
ATOM 10102 C CA . PHE A 1 20 ? -0.194 -1.259 1.156 1.00 15.00 298 PHE A CA 14
ATOM 10103 C C . PHE A 1 20 ? 0.915 -1.576 2.102 1.00 15.00 298 PHE A C 14
ATOM 10104 O O . PHE A 1 20 ? 1.280 -2.727 2.331 1.00 15.00 298 PHE A O 14
ATOM 10121 N N . VAL A 1 21 ? 1.415 -0.493 2.661 1.00 15.00 299 VAL A N 14
ATOM 10122 C CA . VAL A 1 21 ? 2.480 -0.505 3.607 1.00 15.00 299 VAL A CA 14
ATOM 10123 C C . VAL A 1 21 ? 2.111 0.420 4.769 1.00 15.00 299 VAL A C 14
ATOM 10124 O O . VAL A 1 21 ? 2.354 1.631 4.752 1.00 15.00 299 VAL A O 14
ATOM 10137 N N . ASP A 1 22 ? 1.466 -0.134 5.761 1.00 15.00 300 ASP A N 14
ATOM 10138 C CA . ASP A 1 22 ? 1.153 0.640 6.940 1.00 15.00 300 ASP A CA 14
ATOM 10139 C C . ASP A 1 22 ? 2.314 0.485 7.902 1.00 15.00 300 ASP A C 14
ATOM 10140 O O . ASP A 1 22 ? 2.649 -0.623 8.317 1.00 15.00 300 ASP A O 14
ATOM 10149 N N . HIS A 1 23 ? 2.985 1.593 8.192 1.00 15.00 301 HIS A N 14
ATOM 10150 C CA . HIS A 1 23 ? 4.208 1.534 8.980 1.00 15.00 301 HIS A CA 14
ATOM 10151 C C . HIS A 1 23 ? 3.889 1.483 10.473 1.00 15.00 301 HIS A C 14
ATOM 10152 O O . HIS A 1 23 ? 4.788 1.367 11.301 1.00 15.00 301 HIS A O 14
ATOM 10167 N N . ASN A 1 24 ? 2.609 1.568 10.813 1.00 15.00 302 ASN A N 14
ATOM 10168 C CA . ASN A 1 24 ? 2.191 1.656 12.207 1.00 15.00 302 ASN A CA 14
ATOM 10169 C C . ASN A 1 24 ? 1.923 0.274 12.782 1.00 15.00 302 ASN A C 14
ATOM 10170 O O . ASN A 1 24 ? 2.617 -0.175 13.699 1.00 15.00 302 ASN A O 14
ATOM 10181 N N . ASN A 1 25 ? 0.915 -0.395 12.246 1.00 15.00 303 ASN A N 14
ATOM 10182 C CA . ASN A 1 25 ? 0.590 -1.755 12.655 1.00 15.00 303 ASN A CA 14
ATOM 10183 C C . ASN A 1 25 ? 1.446 -2.746 11.865 1.00 15.00 303 ASN A C 14
ATOM 10184 O O . ASN A 1 25 ? 1.566 -3.917 12.231 1.00 15.00 303 ASN A O 14
ATOM 10195 N N . ARG A 1 26 ? 2.026 -2.246 10.775 1.00 15.00 304 ARG A N 14
ATOM 10196 C CA . ARG A 1 26 ? 2.917 -3.006 9.908 1.00 15.00 304 ARG A CA 14
ATOM 10197 C C . ARG A 1 26 ? 2.166 -4.121 9.185 1.00 15.00 304 ARG A C 14
ATOM 10198 O O . ARG A 1 26 ? 2.113 -5.263 9.649 1.00 15.00 304 ARG A O 14
ATOM 10219 N N . THR A 1 27 ? 1.538 -3.760 8.071 1.00 15.00 305 THR A N 14
ATOM 10220 C CA . THR A 1 27 ? 0.789 -4.710 7.258 1.00 15.00 305 THR A CA 14
ATOM 10221 C C . THR A 1 27 ? 1.003 -4.448 5.768 1.00 15.00 305 THR A C 14
ATOM 10222 O O . THR A 1 27 ? 1.251 -3.310 5.359 1.00 15.00 305 THR A O 14
ATOM 10233 N N . THR A 1 28 ? 0.928 -5.508 4.971 1.00 15.00 306 THR A N 14
ATOM 10234 C CA . THR A 1 28 ? 1.011 -5.400 3.522 1.00 15.00 306 THR A CA 14
ATOM 10235 C C . THR A 1 28 ? -0.233 -6.007 2.871 1.00 15.00 306 THR A C 14
ATOM 10236 O O . THR A 1 28 ? -0.550 -7.177 3.091 1.00 15.00 306 THR A O 14
ATOM 10247 N N . GLN A 1 29 ? -0.948 -5.204 2.089 1.00 15.00 307 GLN A N 14
ATOM 10248 C CA . GLN A 1 29 ? -2.224 -5.628 1.511 1.00 15.00 307 GLN A CA 14
ATOM 10249 C C . GLN A 1 29 ? -2.431 -5.037 0.116 1.00 15.00 307 GLN A C 14
ATOM 10250 O O . GLN A 1 29 ? -2.250 -3.845 -0.082 1.00 15.00 307 GLN A O 14
ATOM 10264 N N . PHE A 1 30 ? -2.833 -5.871 -0.843 1.00 15.00 308 PHE A N 14
ATOM 10265 C CA . PHE A 1 30 ? -3.136 -5.393 -2.196 1.00 15.00 308 PHE A CA 14
ATOM 10266 C C . PHE A 1 30 ? -4.482 -4.680 -2.272 1.00 15.00 308 PHE A C 14
ATOM 10267 O O . PHE A 1 30 ? -4.784 -4.023 -3.267 1.00 15.00 308 PHE A O 14
ATOM 10284 N N . THR A 1 31 ? -5.306 -4.840 -1.250 1.00 15.00 309 THR A N 14
ATOM 10285 C CA . THR A 1 31 ? -6.623 -4.228 -1.255 1.00 15.00 309 THR A CA 14
ATOM 10286 C C . THR A 1 31 ? -6.534 -2.735 -0.920 1.00 15.00 309 THR A C 14
ATOM 10287 O O . THR A 1 31 ? -5.827 -2.332 0.005 1.00 15.00 309 THR A O 14
ATOM 10298 N N . ASP A 1 32 ? -7.237 -1.921 -1.696 1.00 15.00 310 ASP A N 14
ATOM 10299 C CA . ASP A 1 32 ? -7.275 -0.482 -1.465 1.00 15.00 310 ASP A CA 14
ATOM 10300 C C . ASP A 1 32 ? -8.697 -0.058 -1.118 1.00 15.00 310 ASP A C 14
ATOM 10301 O O . ASP A 1 32 ? -9.642 -0.415 -1.818 1.00 15.00 310 ASP A O 14
ATOM 10310 N N . PRO A 1 33 ? -8.865 0.711 -0.032 1.00 15.00 311 PRO A N 14
ATOM 10311 C CA . PRO A 1 33 ? -10.187 1.111 0.469 1.00 15.00 311 PRO A CA 14
ATOM 10312 C C . PRO A 1 33 ? -10.948 2.061 -0.460 1.00 15.00 311 PRO A C 14
ATOM 10313 O O . PRO A 1 33 ? -12.150 2.266 -0.288 1.00 15.00 311 PRO A O 14
ATOM 10324 N N . ARG A 1 34 ? -10.256 2.655 -1.425 1.00 15.00 312 ARG A N 14
ATOM 10325 C CA . ARG A 1 34 ? -10.888 3.597 -2.346 1.00 15.00 312 ARG A CA 14
ATOM 10326 C C . ARG A 1 34 ? -11.305 2.891 -3.628 1.00 15.00 312 ARG A C 14
ATOM 10327 O O . ARG A 1 34 ? -12.063 3.434 -4.435 1.00 15.00 312 ARG A O 14
ATOM 10348 N N . LEU A 1 35 ? -10.778 1.697 -3.827 1.00 15.00 313 LEU A N 14
ATOM 10349 C CA . LEU A 1 35 ? -11.051 0.939 -5.033 1.00 15.00 313 LEU A CA 14
ATOM 10350 C C . LEU A 1 35 ? -12.132 -0.099 -4.773 1.00 15.00 313 LEU A C 14
ATOM 10351 O O . LEU A 1 35 ? -11.811 -1.303 -4.726 1.00 15.00 313 LEU A O 14
ATOM 10367 N N . ASP B 2 2 ? -1.383 -9.084 -9.522 1.00 15.00 221 ASP B N 14
ATOM 10368 C CA . ASP B 2 2 ? 0.065 -8.854 -9.346 1.00 15.00 221 ASP B CA 14
ATOM 10369 C C . ASP B 2 2 ? 0.636 -9.934 -8.433 1.00 15.00 221 ASP B C 14
ATOM 10370 O O . ASP B 2 2 ? -0.096 -10.820 -7.989 1.00 15.00 221 ASP B O 14
ATOM 10379 N N . THR B 2 3 ? 1.929 -9.874 -8.164 1.00 15.00 222 THR B N 14
ATOM 10380 C CA . THR B 2 3 ? 2.585 -10.884 -7.348 1.00 15.00 222 THR B CA 14
ATOM 10381 C C . THR B 2 3 ? 2.461 -10.510 -5.869 1.00 15.00 222 THR B C 14
ATOM 10382 O O . THR B 2 3 ? 2.463 -9.328 -5.540 1.00 15.00 222 THR B O 14
ATOM 10393 N N . PRO B 2 4 ? 2.375 -11.514 -4.964 1.00 15.00 223 PRO B N 14
ATOM 10394 C CA . PRO B 2 4 ? 2.016 -11.305 -3.551 1.00 15.00 223 PRO B CA 14
ATOM 10395 C C . PRO B 2 4 ? 2.807 -10.178 -2.887 1.00 15.00 223 PRO B C 14
ATOM 10396 O O . PRO B 2 4 ? 4.005 -10.011 -3.139 1.00 15.00 223 PRO B O 14
ATOM 10407 N N . PRO B 2 5 ? 2.137 -9.424 -1.988 1.00 15.00 224 PRO B N 14
ATOM 10408 C CA . PRO B 2 5 ? 2.636 -8.149 -1.464 1.00 15.00 224 PRO B CA 14
ATOM 10409 C C . PRO B 2 5 ? 4.075 -8.208 -0.964 1.00 15.00 224 PRO B C 14
ATOM 10410 O O . PRO B 2 5 ? 4.420 -9.018 -0.099 1.00 15.00 224 PRO B O 14
ATOM 10421 N N . PRO B 2 6 ? 4.927 -7.351 -1.545 1.00 15.00 225 PRO B N 14
ATOM 10422 C CA . PRO B 2 6 ? 6.320 -7.163 -1.115 1.00 15.00 225 PRO B CA 14
ATOM 10423 C C . PRO B 2 6 ? 6.439 -6.726 0.344 1.00 15.00 225 PRO B C 14
ATOM 10424 O O . PRO B 2 6 ? 5.436 -6.549 1.038 1.00 15.00 225 PRO B O 14
ATOM 10435 N N . ALA B 2 7 ? 7.677 -6.539 0.794 1.00 15.00 226 ALA B N 14
ATOM 10436 C CA . ALA B 2 7 ? 7.935 -5.953 2.101 1.00 15.00 226 ALA B CA 14
ATOM 10437 C C . ALA B 2 7 ? 7.383 -4.534 2.143 1.00 15.00 226 ALA B C 14
ATOM 10438 O O . ALA B 2 7 ? 7.152 -3.925 1.093 1.00 15.00 226 ALA B O 14
ATOM 10445 N N . TYR B 2 8 ? 7.185 -3.990 3.334 1.00 15.00 227 TYR B N 14
ATOM 10446 C CA . TYR B 2 8 ? 6.554 -2.691 3.429 1.00 15.00 227 TYR B CA 14
ATOM 10447 C C . TYR B 2 8 ? 7.616 -1.590 3.390 1.00 15.00 227 TYR B C 14
ATOM 10448 O O . TYR B 2 8 ? 8.581 -1.593 4.158 1.00 15.00 227 TYR B O 14
ATOM 10466 N N . LEU B 2 9 ? 7.444 -0.676 2.459 1.00 15.00 228 LEU B N 14
ATOM 10467 C CA . LEU B 2 9 ? 8.315 0.478 2.313 1.00 15.00 228 LEU B CA 14
ATOM 10468 C C . LEU B 2 9 ? 7.465 1.732 2.221 1.00 15.00 228 LEU B C 14
ATOM 10469 O O . LEU B 2 9 ? 6.310 1.646 1.867 1.00 15.00 228 LEU B O 14
ATOM 10485 N N . PRO B 2 10 ? 8.019 2.921 2.464 1.00 15.00 229 PRO B N 14
ATOM 10486 C CA . PRO B 2 10 ? 7.217 4.141 2.514 1.00 15.00 229 PRO B CA 14
ATOM 10487 C C . PRO B 2 10 ? 7.071 4.752 1.130 1.00 15.00 229 PRO B C 14
ATOM 10488 O O . PRO B 2 10 ? 7.870 4.482 0.234 1.00 15.00 229 PRO B O 14
ATOM 10499 N N . PRO B 2 11 ? 6.057 5.610 0.944 1.00 15.00 230 PRO B N 14
ATOM 10500 C CA . PRO B 2 11 ? 5.368 5.712 -0.334 1.00 15.00 230 PRO B CA 14
ATOM 10501 C C . PRO B 2 11 ? 5.955 6.703 -1.325 1.00 15.00 230 PRO B C 14
ATOM 10502 O O . PRO B 2 11 ? 6.219 7.867 -1.016 1.00 15.00 230 PRO B O 14
ATOM 10513 N N . GLU B 2 12 ? 6.165 6.186 -2.527 1.00 15.00 231 GLU B N 14
ATOM 10514 C CA . GLU B 2 12 ? 6.563 6.979 -3.668 1.00 15.00 231 GLU B CA 14
ATOM 10515 C C . GLU B 2 12 ? 5.435 6.940 -4.711 1.00 15.00 231 GLU B C 14
ATOM 10516 O O . GLU B 2 12 ? 5.273 5.948 -5.416 1.00 15.00 231 GLU B O 14
ATOM 10528 N N . ASP B 2 13 ? 4.609 7.980 -4.773 1.00 15.00 232 ASP B N 14
ATOM 10529 C CA . ASP B 2 13 ? 3.466 7.966 -5.676 1.00 15.00 232 ASP B CA 14
ATOM 10530 C C . ASP B 2 13 ? 3.575 9.080 -6.705 1.00 15.00 232 ASP B C 14
ATOM 10531 O O . ASP B 2 13 ? 3.568 10.263 -6.357 1.00 15.00 232 ASP B O 14
ATOM 10540 N N . PRO B 2 14 ? 3.708 8.710 -7.986 1.00 15.00 233 PRO B N 14
ATOM 10541 C CA . PRO B 2 14 ? 3.782 9.663 -9.085 1.00 15.00 233 PRO B CA 14
ATOM 10542 C C . PRO B 2 14 ? 2.405 10.213 -9.439 1.00 15.00 233 PRO B C 14
ATOM 10543 O O . PRO B 2 14 ? 1.740 9.719 -10.350 1.00 15.00 233 PRO B O 14
ATOM 10557 N N . LEU A 1 1 ? -16.011 5.064 -2.721 1.00 15.00 279 LEU A N 15
ATOM 10558 C CA . LEU A 1 1 ? -15.848 5.897 -1.507 1.00 15.00 279 LEU A CA 15
ATOM 10559 C C . LEU A 1 1 ? -14.725 5.327 -0.658 1.00 15.00 279 LEU A C 15
ATOM 10560 O O . LEU A 1 1 ? -14.841 4.219 -0.136 1.00 15.00 279 LEU A O 15
ATOM 10578 N N . GLY A 1 2 ? -13.640 6.072 -0.522 1.00 15.00 280 GLY A N 15
ATOM 10579 C CA . GLY A 1 2 ? -12.472 5.533 0.133 1.00 15.00 280 GLY A CA 15
ATOM 10580 C C . GLY A 1 2 ? -12.133 6.205 1.445 1.00 15.00 280 GLY A C 15
ATOM 10581 O O . GLY A 1 2 ? -11.642 7.335 1.460 1.00 15.00 280 GLY A O 15
ATOM 10585 N N . PRO A 1 3 ? -12.396 5.532 2.572 1.00 15.00 281 PRO A N 15
ATOM 10586 C CA . PRO A 1 3 ? -11.924 5.957 3.875 1.00 15.00 281 PRO A CA 15
ATOM 10587 C C . PRO A 1 3 ? -10.559 5.344 4.180 1.00 15.00 281 PRO A C 15
ATOM 10588 O O . PRO A 1 3 ? -10.428 4.123 4.292 1.00 15.00 281 PRO A O 15
ATOM 10599 N N . LEU A 1 4 ? -9.538 6.180 4.272 1.00 15.00 282 LEU A N 15
ATOM 10600 C CA . LEU A 1 4 ? -8.183 5.690 4.463 1.00 15.00 282 LEU A CA 15
ATOM 10601 C C . LEU A 1 4 ? -7.783 5.757 5.932 1.00 15.00 282 LEU A C 15
ATOM 10602 O O . LEU A 1 4 ? -7.709 6.841 6.515 1.00 15.00 282 LEU A O 15
ATOM 10618 N N . PRO A 1 5 ? -7.539 4.596 6.553 1.00 15.00 283 PRO A N 15
ATOM 10619 C CA . PRO A 1 5 ? -7.097 4.516 7.949 1.00 15.00 283 PRO A CA 15
ATOM 10620 C C . PRO A 1 5 ? -5.738 5.185 8.159 1.00 15.00 283 PRO A C 15
ATOM 10621 O O . PRO A 1 5 ? -4.841 5.064 7.321 1.00 15.00 283 PRO A O 15
ATOM 10632 N N . PRO A 1 6 ? -5.571 5.898 9.282 1.00 15.00 284 PRO A N 15
ATOM 10633 C CA . PRO A 1 6 ? -4.307 6.550 9.627 1.00 15.00 284 PRO A CA 15
ATOM 10634 C C . PRO A 1 6 ? -3.166 5.545 9.750 1.00 15.00 284 PRO A C 15
ATOM 10635 O O . PRO A 1 6 ? -3.235 4.603 10.541 1.00 15.00 284 PRO A O 15
ATOM 10646 N N . GLY A 1 7 ? -2.128 5.744 8.957 1.00 15.00 285 GLY A N 15
ATOM 10647 C CA . GLY A 1 7 ? -1.016 4.821 8.955 1.00 15.00 285 GLY A CA 15
ATOM 10648 C C . GLY A 1 7 ? -0.843 4.151 7.611 1.00 15.00 285 GLY A C 15
ATOM 10649 O O . GLY A 1 7 ? 0.113 3.402 7.402 1.00 15.00 285 GLY A O 15
ATOM 10653 N N . TRP A 1 8 ? -1.750 4.444 6.684 1.00 15.00 286 TRP A N 15
ATOM 10654 C CA . TRP A 1 8 ? -1.701 3.843 5.361 1.00 15.00 286 TRP A CA 15
ATOM 10655 C C . TRP A 1 8 ? -0.865 4.674 4.419 1.00 15.00 286 TRP A C 15
ATOM 10656 O O . TRP A 1 8 ? -1.291 5.731 3.945 1.00 15.00 286 TRP A O 15
ATOM 10677 N N . GLU A 1 9 ? 0.341 4.207 4.181 1.00 15.00 287 GLU A N 15
ATOM 10678 C CA . GLU A 1 9 ? 1.179 4.779 3.163 1.00 15.00 287 GLU A CA 15
ATOM 10679 C C . GLU A 1 9 ? 0.908 4.046 1.866 1.00 15.00 287 GLU A C 15
ATOM 10680 O O . GLU A 1 9 ? 1.075 2.830 1.791 1.00 15.00 287 GLU A O 15
ATOM 10692 N N . VAL A 1 10 ? 0.450 4.757 0.855 1.00 15.00 288 VAL A N 15
ATOM 10693 C CA . VAL A 1 10 ? 0.165 4.111 -0.404 1.00 15.00 288 VAL A CA 15
ATOM 10694 C C . VAL A 1 10 ? 1.427 4.149 -1.255 1.00 15.00 288 VAL A C 15
ATOM 10695 O O . VAL A 1 10 ? 1.954 5.208 -1.590 1.00 15.00 288 VAL A O 15
ATOM 10708 N N . ARG A 1 11 ? 1.977 2.982 -1.519 1.00 15.00 289 ARG A N 15
ATOM 10709 C CA . ARG A 1 11 ? 3.206 2.914 -2.266 1.00 15.00 289 ARG A CA 15
ATOM 10710 C C . ARG A 1 11 ? 2.884 2.439 -3.678 1.00 15.00 289 ARG A C 15
ATOM 10711 O O . ARG A 1 11 ? 2.661 1.255 -3.920 1.00 15.00 289 ARG A O 15
ATOM 10732 N N . SER A 1 12 ? 2.757 3.398 -4.585 1.00 15.00 290 SER A N 15
ATOM 10733 C CA . SER A 1 12 ? 2.392 3.110 -5.958 1.00 15.00 290 SER A CA 15
ATOM 10734 C C . SER A 1 12 ? 3.644 2.919 -6.800 1.00 15.00 290 SER A C 15
ATOM 10735 O O . SER A 1 12 ? 4.575 3.720 -6.742 1.00 15.00 290 SER A O 15
ATOM 10743 N N . THR A 1 13 ? 3.673 1.853 -7.576 1.00 15.00 291 THR A N 15
ATOM 10744 C CA . THR A 1 13 ? 4.855 1.531 -8.347 1.00 15.00 291 THR A CA 15
ATOM 10745 C C . THR A 1 13 ? 4.554 1.533 -9.843 1.00 15.00 291 THR A C 15
ATOM 10746 O O . THR A 1 13 ? 3.435 1.205 -10.265 1.00 15.00 291 THR A O 15
ATOM 10757 N N . VAL A 1 14 ? 5.566 1.889 -10.636 1.00 15.00 292 VAL A N 15
ATOM 10758 C CA . VAL A 1 14 ? 5.425 2.050 -12.086 1.00 15.00 292 VAL A CA 15
ATOM 10759 C C . VAL A 1 14 ? 5.049 0.725 -12.753 1.00 15.00 292 VAL A C 15
ATOM 10760 O O . VAL A 1 14 ? 4.611 0.691 -13.906 1.00 15.00 292 VAL A O 15
ATOM 10773 N N . SER A 1 15 ? 5.216 -0.365 -12.009 1.00 15.00 293 SER A N 15
ATOM 10774 C CA . SER A 1 15 ? 4.776 -1.689 -12.445 1.00 15.00 293 SER A CA 15
ATOM 10775 C C . SER A 1 15 ? 3.276 -1.706 -12.770 1.00 15.00 293 SER A C 15
ATOM 10776 O O . SER A 1 15 ? 2.778 -2.651 -13.385 1.00 15.00 293 SER A O 15
ATOM 10784 N N . GLY A 1 16 ? 2.563 -0.668 -12.337 1.00 15.00 294 GLY A N 15
ATOM 10785 C CA . GLY A 1 16 ? 1.137 -0.588 -12.578 1.00 15.00 294 GLY A CA 15
ATOM 10786 C C . GLY A 1 16 ? 0.351 -1.231 -11.460 1.00 15.00 294 GLY A C 15
ATOM 10787 O O . GLY A 1 16 ? -0.723 -1.791 -11.675 1.00 15.00 294 GLY A O 15
ATOM 10791 N N . ARG A 1 17 ? 0.891 -1.136 -10.255 1.00 15.00 295 ARG A N 15
ATOM 10792 C CA . ARG A 1 17 ? 0.278 -1.759 -9.096 1.00 15.00 295 ARG A CA 15
ATOM 10793 C C . ARG A 1 17 ? 0.396 -0.850 -7.875 1.00 15.00 295 ARG A C 15
ATOM 10794 O O . ARG A 1 17 ? 1.483 -0.356 -7.556 1.00 15.00 295 ARG A O 15
ATOM 10815 N N . ILE A 1 18 ? -0.724 -0.615 -7.211 1.00 15.00 296 ILE A N 15
ATOM 10816 C CA . ILE A 1 18 ? -0.696 0.002 -5.899 1.00 15.00 296 ILE A CA 15
ATOM 10817 C C . ILE A 1 18 ? -0.597 -1.119 -4.880 1.00 15.00 296 ILE A C 15
ATOM 10818 O O . ILE A 1 18 ? -1.198 -2.179 -5.054 1.00 15.00 296 ILE A O 15
ATOM 10834 N N . TYR A 1 19 ? 0.182 -0.912 -3.844 1.00 15.00 297 TYR A N 15
ATOM 10835 C CA . TYR A 1 19 ? 0.438 -1.973 -2.898 1.00 15.00 297 TYR A CA 15
ATOM 10836 C C . TYR A 1 19 ? 0.681 -1.332 -1.564 1.00 15.00 297 TYR A C 15
ATOM 10837 O O . TYR A 1 19 ? 1.422 -0.345 -1.451 1.00 15.00 297 TYR A O 15
ATOM 10855 N N . PHE A 1 20 ? 0.028 -1.852 -0.568 1.00 15.00 298 PHE A N 15
ATOM 10856 C CA . PHE A 1 20 ? -0.056 -1.160 0.664 1.00 15.00 298 PHE A CA 15
ATOM 10857 C C . PHE A 1 20 ? 1.034 -1.462 1.623 1.00 15.00 298 PHE A C 15
ATOM 10858 O O . PHE A 1 20 ? 1.402 -2.604 1.858 1.00 15.00 298 PHE A O 15
ATOM 10875 N N . VAL A 1 21 ? 1.501 -0.393 2.204 1.00 15.00 299 VAL A N 15
ATOM 10876 C CA . VAL A 1 21 ? 2.557 -0.425 3.150 1.00 15.00 299 VAL A CA 15
ATOM 10877 C C . VAL A 1 21 ? 2.182 0.492 4.309 1.00 15.00 299 VAL A C 15
ATOM 10878 O O . VAL A 1 21 ? 2.444 1.696 4.301 1.00 15.00 299 VAL A O 15
ATOM 10891 N N . ASP A 1 22 ? 1.510 -0.072 5.285 1.00 15.00 300 ASP A N 15
ATOM 10892 C CA . ASP A 1 22 ? 1.106 0.694 6.443 1.00 15.00 300 ASP A CA 15
ATOM 10893 C C . ASP A 1 22 ? 2.195 0.587 7.492 1.00 15.00 300 ASP A C 15
ATOM 10894 O O . ASP A 1 22 ? 2.587 -0.515 7.883 1.00 15.00 300 ASP A O 15
ATOM 10903 N N . HIS A 1 23 ? 2.723 1.733 7.905 1.00 15.00 301 HIS A N 15
ATOM 10904 C CA . HIS A 1 23 ? 3.852 1.745 8.823 1.00 15.00 301 HIS A CA 15
ATOM 10905 C C . HIS A 1 23 ? 3.370 1.579 10.261 1.00 15.00 301 HIS A C 15
ATOM 10906 O O . HIS A 1 23 ? 4.151 1.235 11.148 1.00 15.00 301 HIS A O 15
ATOM 10921 N N . ASN A 1 24 ? 2.091 1.844 10.490 1.00 15.00 302 ASN A N 15
ATOM 10922 C CA . ASN A 1 24 ? 1.552 1.866 11.844 1.00 15.00 302 ASN A CA 15
ATOM 10923 C C . ASN A 1 24 ? 1.332 0.452 12.354 1.00 15.00 302 ASN A C 15
ATOM 10924 O O . ASN A 1 24 ? 1.964 0.023 13.319 1.00 15.00 302 ASN A O 15
ATOM 10935 N N . ASN A 1 25 ? 0.449 -0.268 11.689 1.00 15.00 303 ASN A N 15
ATOM 10936 C CA . ASN A 1 25 ? 0.133 -1.638 12.065 1.00 15.00 303 ASN A CA 15
ATOM 10937 C C . ASN A 1 25 ? 1.117 -2.606 11.414 1.00 15.00 303 ASN A C 15
ATOM 10938 O O . ASN A 1 25 ? 1.243 -3.759 11.830 1.00 15.00 303 ASN A O 15
ATOM 10949 N N . ARG A 1 26 ? 1.809 -2.109 10.395 1.00 15.00 304 ARG A N 15
ATOM 10950 C CA . ARG A 1 26 ? 2.788 -2.876 9.639 1.00 15.00 304 ARG A CA 15
ATOM 10951 C C . ARG A 1 26 ? 2.118 -4.025 8.896 1.00 15.00 304 ARG A C 15
ATOM 10952 O O . ARG A 1 26 ? 2.063 -5.157 9.379 1.00 15.00 304 ARG A O 15
ATOM 10973 N N . THR A 1 27 ? 1.566 -3.712 7.738 1.00 15.00 305 THR A N 15
ATOM 10974 C CA . THR A 1 27 ? 0.909 -4.712 6.916 1.00 15.00 305 THR A CA 15
ATOM 10975 C C . THR A 1 27 ? 1.021 -4.347 5.439 1.00 15.00 305 THR A C 15
ATOM 10976 O O . THR A 1 27 ? 1.110 -3.167 5.085 1.00 15.00 305 THR A O 15
ATOM 10987 N N . THR A 1 28 ? 1.046 -5.364 4.589 1.00 15.00 306 THR A N 15
ATOM 10988 C CA . THR A 1 28 ? 1.086 -5.154 3.154 1.00 15.00 306 THR A CA 15
ATOM 10989 C C . THR A 1 28 ? -0.224 -5.619 2.525 1.00 15.00 306 THR A C 15
ATOM 10990 O O . THR A 1 28 ? -0.551 -6.806 2.548 1.00 15.00 306 THR A O 15
ATOM 11001 N N . GLN A 1 29 ? -0.977 -4.682 1.972 1.00 15.00 307 GLN A N 15
ATOM 11002 C CA . GLN A 1 29 ? -2.321 -4.966 1.490 1.00 15.00 307 GLN A CA 15
ATOM 11003 C C . GLN A 1 29 ? -2.432 -4.751 -0.016 1.00 15.00 307 GLN A C 15
ATOM 11004 O O . GLN A 1 29 ? -2.035 -3.719 -0.530 1.00 15.00 307 GLN A O 15
ATOM 11018 N N . PHE A 1 30 ? -2.985 -5.720 -0.719 1.00 15.00 308 PHE A N 15
ATOM 11019 C CA . PHE A 1 30 ? -3.261 -5.553 -2.139 1.00 15.00 308 PHE A CA 15
ATOM 11020 C C . PHE A 1 30 ? -4.676 -5.029 -2.348 1.00 15.00 308 PHE A C 15
ATOM 11021 O O . PHE A 1 30 ? -5.037 -4.599 -3.443 1.00 15.00 308 PHE A O 15
ATOM 11038 N N . THR A 1 31 ? -5.480 -5.108 -1.299 1.00 15.00 309 THR A N 15
ATOM 11039 C CA . THR A 1 31 ? -6.827 -4.562 -1.320 1.00 15.00 309 THR A CA 15
ATOM 11040 C C . THR A 1 31 ? -6.809 -3.055 -1.016 1.00 15.00 309 THR A C 15
ATOM 11041 O O . THR A 1 31 ? -6.332 -2.621 0.038 1.00 15.00 309 THR A O 15
ATOM 11052 N N . ASP A 1 32 ? -7.293 -2.260 -1.966 1.00 15.00 310 ASP A N 15
ATOM 11053 C CA . ASP A 1 32 ? -7.401 -0.814 -1.779 1.00 15.00 310 ASP A CA 15
ATOM 11054 C C . ASP A 1 32 ? -8.825 -0.464 -1.343 1.00 15.00 310 ASP A C 15
ATOM 11055 O O . ASP A 1 32 ? -9.793 -0.945 -1.933 1.00 15.00 310 ASP A O 15
ATOM 11064 N N . PRO A 1 33 ? -8.974 0.356 -0.294 1.00 15.00 311 PRO A N 15
ATOM 11065 C CA . PRO A 1 33 ? -10.277 0.773 0.217 1.00 15.00 311 PRO A CA 15
ATOM 11066 C C . PRO A 1 33 ? -10.832 2.025 -0.475 1.00 15.00 311 PRO A C 15
ATOM 11067 O O . PRO A 1 33 ? -12.004 2.364 -0.317 1.00 15.00 311 PRO A O 15
ATOM 11078 N N . ARG A 1 34 ? -9.971 2.722 -1.204 1.00 15.00 312 ARG A N 15
ATOM 11079 C CA . ARG A 1 34 ? -10.271 4.060 -1.709 1.00 15.00 312 ARG A CA 15
ATOM 11080 C C . ARG A 1 34 ? -11.197 4.050 -2.928 1.00 15.00 312 ARG A C 15
ATOM 11081 O O . ARG A 1 34 ? -11.718 5.099 -3.311 1.00 15.00 312 ARG A O 15
ATOM 11102 N N . LEU A 1 35 ? -11.373 2.897 -3.564 1.00 15.00 313 LEU A N 15
ATOM 11103 C CA . LEU A 1 35 ? -12.208 2.829 -4.766 1.00 15.00 313 LEU A CA 15
ATOM 11104 C C . LEU A 1 35 ? -13.685 2.947 -4.389 1.00 15.00 313 LEU A C 15
ATOM 11105 O O . LEU A 1 35 ? -14.256 1.956 -3.890 1.00 15.00 313 LEU A O 15
ATOM 11121 N N . ASP B 2 2 ? -1.544 -9.344 -8.626 1.00 15.00 221 ASP B N 15
ATOM 11122 C CA . ASP B 2 2 ? -0.072 -9.186 -8.724 1.00 15.00 221 ASP B CA 15
ATOM 11123 C C . ASP B 2 2 ? 0.613 -10.184 -7.790 1.00 15.00 221 ASP B C 15
ATOM 11124 O O . ASP B 2 2 ? -0.058 -10.941 -7.091 1.00 15.00 221 ASP B O 15
ATOM 11133 N N . THR B 2 3 ? 1.939 -10.182 -7.770 1.00 15.00 222 THR B N 15
ATOM 11134 C CA . THR B 2 3 ? 2.698 -11.157 -7.003 1.00 15.00 222 THR B CA 15
ATOM 11135 C C . THR B 2 3 ? 2.570 -10.869 -5.506 1.00 15.00 222 THR B C 15
ATOM 11136 O O . THR B 2 3 ? 2.502 -9.711 -5.107 1.00 15.00 222 THR B O 15
ATOM 11147 N N . PRO B 2 4 ? 2.549 -11.926 -4.664 1.00 15.00 223 PRO B N 15
ATOM 11148 C CA . PRO B 2 4 ? 2.223 -11.812 -3.231 1.00 15.00 223 PRO B CA 15
ATOM 11149 C C . PRO B 2 4 ? 2.988 -10.693 -2.518 1.00 15.00 223 PRO B C 15
ATOM 11150 O O . PRO B 2 4 ? 4.184 -10.495 -2.752 1.00 15.00 223 PRO B O 15
ATOM 11161 N N . PRO B 2 5 ? 2.294 -9.987 -1.598 1.00 15.00 224 PRO B N 15
ATOM 11162 C CA . PRO B 2 5 ? 2.757 -8.716 -1.025 1.00 15.00 224 PRO B CA 15
ATOM 11163 C C . PRO B 2 5 ? 4.169 -8.752 -0.437 1.00 15.00 224 PRO B C 15
ATOM 11164 O O . PRO B 2 5 ? 4.526 -9.646 0.339 1.00 15.00 224 PRO B O 15
ATOM 11175 N N . PRO B 2 6 ? 4.974 -7.745 -0.817 1.00 15.00 225 PRO B N 15
ATOM 11176 C CA . PRO B 2 6 ? 6.339 -7.529 -0.318 1.00 15.00 225 PRO B CA 15
ATOM 11177 C C . PRO B 2 6 ? 6.357 -6.886 1.069 1.00 15.00 225 PRO B C 15
ATOM 11178 O O . PRO B 2 6 ? 5.306 -6.630 1.656 1.00 15.00 225 PRO B O 15
ATOM 11189 N N . ALA B 2 7 ? 7.553 -6.646 1.600 1.00 15.00 226 ALA B N 15
ATOM 11190 C CA . ALA B 2 7 ? 7.698 -5.895 2.846 1.00 15.00 226 ALA B CA 15
ATOM 11191 C C . ALA B 2 7 ? 7.230 -4.452 2.642 1.00 15.00 226 ALA B C 15
ATOM 11192 O O . ALA B 2 7 ? 7.058 -4.011 1.504 1.00 15.00 226 ALA B O 15
ATOM 11199 N N . TYR B 2 8 ? 7.032 -3.707 3.724 1.00 15.00 227 TYR B N 15
ATOM 11200 C CA . TYR B 2 8 ? 6.469 -2.369 3.596 1.00 15.00 227 TYR B CA 15
ATOM 11201 C C . TYR B 2 8 ? 7.546 -1.288 3.567 1.00 15.00 227 TYR B C 15
ATOM 11202 O O . TYR B 2 8 ? 8.563 -1.354 4.264 1.00 15.00 227 TYR B O 15
ATOM 11220 N N . LEU B 2 9 ? 7.277 -0.292 2.751 1.00 15.00 228 LEU B N 15
ATOM 11221 C CA . LEU B 2 9 ? 8.156 0.840 2.519 1.00 15.00 228 LEU B CA 15
ATOM 11222 C C . LEU B 2 9 ? 7.374 2.137 2.662 1.00 15.00 228 LEU B C 15
ATOM 11223 O O . LEU B 2 9 ? 6.161 2.124 2.623 1.00 15.00 228 LEU B O 15
ATOM 11239 N N . PRO B 2 10 ? 8.034 3.276 2.859 1.00 15.00 229 PRO B N 15
ATOM 11240 C CA . PRO B 2 10 ? 7.334 4.557 2.876 1.00 15.00 229 PRO B CA 15
ATOM 11241 C C . PRO B 2 10 ? 7.230 5.115 1.460 1.00 15.00 229 PRO B C 15
ATOM 11242 O O . PRO B 2 10 ? 8.057 4.813 0.601 1.00 15.00 229 PRO B O 15
ATOM 11253 N N . PRO B 2 11 ? 6.212 5.952 1.201 1.00 15.00 230 PRO B N 15
ATOM 11254 C CA . PRO B 2 11 ? 5.560 6.000 -0.102 1.00 15.00 230 PRO B CA 15
ATOM 11255 C C . PRO B 2 11 ? 6.151 6.966 -1.117 1.00 15.00 230 PRO B C 15
ATOM 11256 O O . PRO B 2 11 ? 6.498 8.110 -0.810 1.00 15.00 230 PRO B O 15
ATOM 11267 N N . GLU B 2 12 ? 6.241 6.464 -2.336 1.00 15.00 231 GLU B N 15
ATOM 11268 C CA . GLU B 2 12 ? 6.498 7.270 -3.508 1.00 15.00 231 GLU B CA 15
ATOM 11269 C C . GLU B 2 12 ? 5.231 7.250 -4.365 1.00 15.00 231 GLU B C 15
ATOM 11270 O O . GLU B 2 12 ? 4.655 6.181 -4.576 1.00 15.00 231 GLU B O 15
ATOM 11282 N N . ASP B 2 13 ? 4.768 8.405 -4.830 1.00 15.00 232 ASP B N 15
ATOM 11283 C CA . ASP B 2 13 ? 3.522 8.455 -5.589 1.00 15.00 232 ASP B CA 15
ATOM 11284 C C . ASP B 2 13 ? 3.544 9.589 -6.607 1.00 15.00 232 ASP B C 15
ATOM 11285 O O . ASP B 2 13 ? 3.560 10.771 -6.247 1.00 15.00 232 ASP B O 15
ATOM 11294 N N . PRO B 2 14 ? 3.586 9.236 -7.900 1.00 15.00 233 PRO B N 15
ATOM 11295 C CA . PRO B 2 14 ? 3.562 10.191 -8.997 1.00 15.00 233 PRO B CA 15
ATOM 11296 C C . PRO B 2 14 ? 2.136 10.544 -9.412 1.00 15.00 233 PRO B C 15
ATOM 11297 O O . PRO B 2 14 ? 1.605 10.012 -10.389 1.00 15.00 233 PRO B O 15
ATOM 11311 N N . LEU A 1 1 ? -16.595 3.214 -0.625 1.00 15.00 279 LEU A N 16
ATOM 11312 C CA . LEU A 1 1 ? -15.113 3.168 -0.622 1.00 15.00 279 LEU A CA 16
ATOM 11313 C C . LEU A 1 1 ? -14.555 4.510 -1.070 1.00 15.00 279 LEU A C 16
ATOM 11314 O O . LEU A 1 1 ? -15.131 5.169 -1.935 1.00 15.00 279 LEU A O 16
ATOM 11332 N N . GLY A 1 2 ? -13.419 4.899 -0.505 1.00 15.00 280 GLY A N 16
ATOM 11333 C CA . GLY A 1 2 ? -12.892 6.227 -0.745 1.00 15.00 280 GLY A CA 16
ATOM 11334 C C . GLY A 1 2 ? -11.869 6.705 0.288 1.00 15.00 280 GLY A C 16
ATOM 11335 O O . GLY A 1 2 ? -10.887 7.345 -0.091 1.00 15.00 280 GLY A O 16
ATOM 11339 N N . PRO A 1 3 ? -12.035 6.413 1.601 1.00 15.00 281 PRO A N 16
ATOM 11340 C CA . PRO A 1 3 ? -11.168 6.986 2.631 1.00 15.00 281 PRO A CA 16
ATOM 11341 C C . PRO A 1 3 ? -9.928 6.141 2.927 1.00 15.00 281 PRO A C 16
ATOM 11342 O O . PRO A 1 3 ? -9.951 4.912 2.850 1.00 15.00 281 PRO A O 16
ATOM 11353 N N . LEU A 1 4 ? -8.850 6.828 3.287 1.00 15.00 282 LEU A N 16
ATOM 11354 C CA . LEU A 1 4 ? -7.589 6.184 3.624 1.00 15.00 282 LEU A CA 16
ATOM 11355 C C . LEU A 1 4 ? -7.288 6.378 5.110 1.00 15.00 282 LEU A C 16
ATOM 11356 O O . LEU A 1 4 ? -7.118 7.511 5.567 1.00 15.00 282 LEU A O 16
ATOM 11372 N N . PRO A 1 5 ? -7.237 5.286 5.885 1.00 15.00 283 PRO A N 16
ATOM 11373 C CA . PRO A 1 5 ? -6.995 5.350 7.331 1.00 15.00 283 PRO A CA 16
ATOM 11374 C C . PRO A 1 5 ? -5.578 5.810 7.667 1.00 15.00 283 PRO A C 16
ATOM 11375 O O . PRO A 1 5 ? -4.606 5.332 7.080 1.00 15.00 283 PRO A O 16
ATOM 11386 N N . PRO A 1 6 ? -5.444 6.748 8.621 1.00 15.00 284 PRO A N 16
ATOM 11387 C CA . PRO A 1 6 ? -4.137 7.222 9.094 1.00 15.00 284 PRO A CA 16
ATOM 11388 C C . PRO A 1 6 ? -3.249 6.070 9.552 1.00 15.00 284 PRO A C 16
ATOM 11389 O O . PRO A 1 6 ? -3.612 5.312 10.453 1.00 15.00 284 PRO A O 16
ATOM 11400 N N . GLY A 1 7 ? -2.098 5.935 8.912 1.00 15.00 285 GLY A N 16
ATOM 11401 C CA . GLY A 1 7 ? -1.216 4.815 9.178 1.00 15.00 285 GLY A CA 16
ATOM 11402 C C . GLY A 1 7 ? -1.035 3.972 7.938 1.00 15.00 285 GLY A C 16
ATOM 11403 O O . GLY A 1 7 ? -0.091 3.183 7.831 1.00 15.00 285 GLY A O 16
ATOM 11407 N N . TRP A 1 8 ? -1.939 4.169 6.989 1.00 15.00 286 TRP A N 16
ATOM 11408 C CA . TRP A 1 8 ? -1.879 3.493 5.705 1.00 15.00 286 TRP A CA 16
ATOM 11409 C C . TRP A 1 8 ? -1.073 4.316 4.730 1.00 15.00 286 TRP A C 16
ATOM 11410 O O . TRP A 1 8 ? -1.515 5.377 4.283 1.00 15.00 286 TRP A O 16
ATOM 11431 N N . GLU A 1 9 ? 0.123 3.857 4.431 1.00 15.00 287 GLU A N 16
ATOM 11432 C CA . GLU A 1 9 ? 0.907 4.483 3.404 1.00 15.00 287 GLU A CA 16
ATOM 11433 C C . GLU A 1 9 ? 0.669 3.751 2.103 1.00 15.00 287 GLU A C 16
ATOM 11434 O O . GLU A 1 9 ? 0.894 2.546 2.000 1.00 15.00 287 GLU A O 16
ATOM 11446 N N . VAL A 1 10 ? 0.182 4.472 1.123 1.00 15.00 288 VAL A N 16
ATOM 11447 C CA . VAL A 1 10 ? -0.130 3.883 -0.156 1.00 15.00 288 VAL A CA 16
ATOM 11448 C C . VAL A 1 10 ? 1.090 3.953 -1.056 1.00 15.00 288 VAL A C 16
ATOM 11449 O O . VAL A 1 10 ? 1.423 5.004 -1.605 1.00 15.00 288 VAL A O 16
ATOM 11462 N N . ARG A 1 11 ? 1.790 2.838 -1.175 1.00 15.00 289 ARG A N 16
ATOM 11463 C CA . ARG A 1 11 ? 2.995 2.823 -1.961 1.00 15.00 289 ARG A CA 16
ATOM 11464 C C . ARG A 1 11 ? 2.622 2.428 -3.385 1.00 15.00 289 ARG A C 16
ATOM 11465 O O . ARG A 1 11 ? 2.287 1.279 -3.672 1.00 15.00 289 ARG A O 16
ATOM 11486 N N . SER A 1 12 ? 2.577 3.437 -4.238 1.00 15.00 290 SER A N 16
ATOM 11487 C CA . SER A 1 12 ? 2.177 3.272 -5.621 1.00 15.00 290 SER A CA 16
ATOM 11488 C C . SER A 1 12 ? 3.399 2.991 -6.477 1.00 15.00 290 SER A C 16
ATOM 11489 O O . SER A 1 12 ? 4.448 3.605 -6.289 1.00 15.00 290 SER A O 16
ATOM 11497 N N . THR A 1 13 ? 3.269 2.069 -7.414 1.00 15.00 291 THR A N 16
ATOM 11498 C CA . THR A 1 13 ? 4.390 1.707 -8.252 1.00 15.00 291 THR A CA 16
ATOM 11499 C C . THR A 1 13 ? 3.999 1.736 -9.731 1.00 15.00 291 THR A C 16
ATOM 11500 O O . THR A 1 13 ? 2.925 1.248 -10.112 1.00 15.00 291 THR A O 16
ATOM 11511 N N . VAL A 1 14 ? 4.885 2.309 -10.553 1.00 15.00 292 VAL A N 16
ATOM 11512 C CA . VAL A 1 14 ? 4.613 2.568 -11.970 1.00 15.00 292 VAL A CA 16
ATOM 11513 C C . VAL A 1 14 ? 4.371 1.274 -12.758 1.00 15.00 292 VAL A C 16
ATOM 11514 O O . VAL A 1 14 ? 3.850 1.304 -13.877 1.00 15.00 292 VAL A O 16
ATOM 11527 N N . SER A 1 15 ? 4.735 0.140 -12.165 1.00 15.00 293 SER A N 16
ATOM 11528 C CA . SER A 1 15 ? 4.433 -1.173 -12.735 1.00 15.00 293 SER A CA 16
ATOM 11529 C C . SER A 1 15 ? 2.920 -1.338 -12.943 1.00 15.00 293 SER A C 16
ATOM 11530 O O . SER A 1 15 ? 2.464 -2.245 -13.643 1.00 15.00 293 SER A O 16
ATOM 11538 N N . GLY A 1 16 ? 2.151 -0.454 -12.320 1.00 15.00 294 GLY A N 16
ATOM 11539 C CA . GLY A 1 16 ? 0.714 -0.468 -12.467 1.00 15.00 294 GLY A CA 16
ATOM 11540 C C . GLY A 1 16 ? 0.031 -1.324 -11.434 1.00 15.00 294 GLY A C 16
ATOM 11541 O O . GLY A 1 16 ? -0.861 -2.108 -11.755 1.00 15.00 294 GLY A O 16
ATOM 11545 N N . ARG A 1 17 ? 0.458 -1.179 -10.188 1.00 15.00 295 ARG A N 16
ATOM 11546 C CA . ARG A 1 17 ? -0.234 -1.813 -9.081 1.00 15.00 295 ARG A CA 16
ATOM 11547 C C . ARG A 1 17 ? -0.074 -0.981 -7.818 1.00 15.00 295 ARG A C 16
ATOM 11548 O O . ARG A 1 17 ? 1.004 -0.441 -7.541 1.00 15.00 295 ARG A O 16
ATOM 11569 N N . ILE A 1 18 ? -1.157 -0.875 -7.073 1.00 15.00 296 ILE A N 16
ATOM 11570 C CA . ILE A 1 18 ? -1.116 -0.273 -5.755 1.00 15.00 296 ILE A CA 16
ATOM 11571 C C . ILE A 1 18 ? -0.833 -1.370 -4.743 1.00 15.00 296 ILE A C 16
ATOM 11572 O O . ILE A 1 18 ? -1.314 -2.497 -4.898 1.00 15.00 296 ILE A O 16
ATOM 11588 N N . TYR A 1 19 ? -0.043 -1.074 -3.725 1.00 15.00 297 TYR A N 16
ATOM 11589 C CA . TYR A 1 19 ? 0.317 -2.110 -2.781 1.00 15.00 297 TYR A CA 16
ATOM 11590 C C . TYR A 1 19 ? 0.545 -1.461 -1.443 1.00 15.00 297 TYR A C 16
ATOM 11591 O O . TYR A 1 19 ? 1.241 -0.439 -1.322 1.00 15.00 297 TYR A O 16
ATOM 11609 N N . PHE A 1 20 ? -0.086 -2.015 -0.448 1.00 15.00 298 PHE A N 16
ATOM 11610 C CA . PHE A 1 20 ? -0.149 -1.370 0.809 1.00 15.00 298 PHE A CA 16
ATOM 11611 C C . PHE A 1 20 ? 0.960 -1.707 1.742 1.00 15.00 298 PHE A C 16
ATOM 11612 O O . PHE A 1 20 ? 1.342 -2.861 1.925 1.00 15.00 298 PHE A O 16
ATOM 11629 N N . VAL A 1 21 ? 1.420 -0.650 2.365 1.00 15.00 299 VAL A N 16
ATOM 11630 C CA . VAL A 1 21 ? 2.486 -0.691 3.302 1.00 15.00 299 VAL A CA 16
ATOM 11631 C C . VAL A 1 21 ? 2.099 0.185 4.495 1.00 15.00 299 VAL A 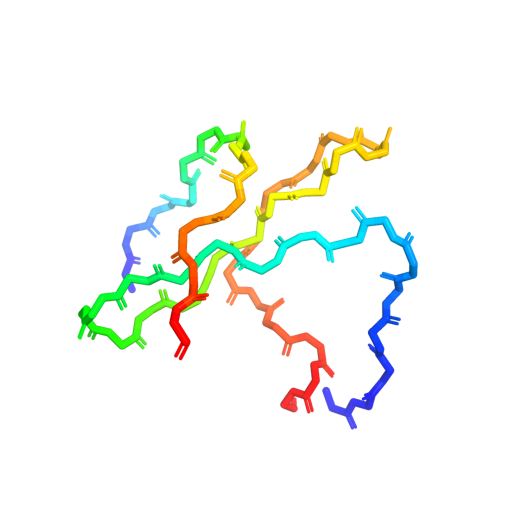C 16
ATOM 11632 O O . VAL A 1 21 ? 2.324 1.398 4.523 1.00 15.00 299 VAL A O 16
ATOM 11645 N N . ASP A 1 22 ? 1.449 -0.422 5.463 1.00 15.00 300 ASP A N 16
ATOM 11646 C CA . ASP A 1 22 ? 1.023 0.309 6.635 1.00 15.00 300 ASP A CA 16
ATOM 11647 C C . ASP A 1 22 ? 2.112 0.215 7.683 1.00 15.00 300 ASP A C 16
ATOM 11648 O O . ASP A 1 22 ? 2.472 -0.880 8.133 1.00 15.00 300 ASP A O 16
ATOM 11657 N N . HIS A 1 23 ? 2.672 1.369 8.029 1.00 15.00 301 HIS A N 16
ATOM 11658 C CA . HIS A 1 23 ? 3.826 1.415 8.911 1.00 15.00 301 HIS A CA 16
ATOM 11659 C C . HIS A 1 23 ? 3.388 1.265 10.364 1.00 15.00 301 HIS A C 16
ATOM 11660 O O . HIS A 1 23 ? 4.211 1.060 11.253 1.00 15.00 301 HIS A O 16
ATOM 11675 N N . ASN A 1 24 ? 2.088 1.394 10.602 1.00 15.00 302 ASN A N 16
ATOM 11676 C CA . ASN A 1 24 ? 1.556 1.369 11.958 1.00 15.00 302 ASN A CA 16
ATOM 11677 C C . ASN A 1 24 ? 1.375 -0.061 12.443 1.00 15.00 302 ASN A C 16
ATOM 11678 O O . ASN A 1 24 ? 1.905 -0.448 13.485 1.00 15.00 302 ASN A O 16
ATOM 11689 N N . ASN A 1 25 ? 0.623 -0.839 11.685 1.00 15.00 303 ASN A N 16
ATOM 11690 C CA . ASN A 1 25 ? 0.344 -2.224 12.046 1.00 15.00 303 ASN A CA 16
ATOM 11691 C C . ASN A 1 25 ? 1.379 -3.160 11.437 1.00 15.00 303 ASN A C 16
ATOM 11692 O O . ASN A 1 25 ? 1.454 -4.333 11.813 1.00 15.00 303 ASN A O 16
ATOM 11703 N N . ARG A 1 26 ? 2.142 -2.636 10.469 1.00 15.00 304 ARG A N 16
ATOM 11704 C CA . ARG A 1 26 ? 3.170 -3.398 9.761 1.00 15.00 304 ARG A CA 16
ATOM 11705 C C . ARG A 1 26 ? 2.516 -4.374 8.789 1.00 15.00 304 ARG A C 16
ATOM 11706 O O . ARG A 1 26 ? 3.030 -5.467 8.542 1.00 15.00 304 ARG A O 16
ATOM 11727 N N . THR A 1 27 ? 1.411 -3.951 8.192 1.00 15.00 305 THR A N 16
ATOM 11728 C CA . THR A 1 27 ? 0.632 -4.842 7.340 1.00 15.00 305 THR A CA 16
ATOM 11729 C C . THR A 1 27 ? 0.778 -4.498 5.860 1.00 15.00 305 THR A C 16
ATOM 11730 O O . THR A 1 27 ? 1.010 -3.343 5.491 1.00 15.00 305 THR A O 16
ATOM 11741 N N . THR A 1 28 ? 0.660 -5.523 5.027 1.00 15.00 306 THR A N 16
ATOM 11742 C CA . THR A 1 28 ? 0.771 -5.380 3.586 1.00 15.00 306 THR A CA 16
ATOM 11743 C C . THR A 1 28 ? -0.508 -5.871 2.905 1.00 15.00 306 THR A C 16
ATOM 11744 O O . THR A 1 28 ? -0.865 -7.047 3.000 1.00 15.00 306 THR A O 16
ATOM 11755 N N . GLN A 1 29 ? -1.193 -4.962 2.224 1.00 15.00 307 GLN A N 16
ATOM 11756 C CA . GLN A 1 29 ? -2.520 -5.236 1.676 1.00 15.00 307 GLN A CA 16
ATOM 11757 C C . GLN A 1 29 ? -2.556 -4.995 0.166 1.00 15.00 307 GLN A C 16
ATOM 11758 O O . GLN A 1 29 ? -1.968 -4.047 -0.321 1.00 15.00 307 GLN A O 16
ATOM 11772 N N . PHE A 1 30 ? -3.249 -5.839 -0.579 1.00 15.00 308 PHE A N 16
ATOM 11773 C CA . PHE A 1 30 ? -3.474 -5.558 -1.997 1.00 15.00 308 PHE A CA 16
ATOM 11774 C C . PHE A 1 30 ? -4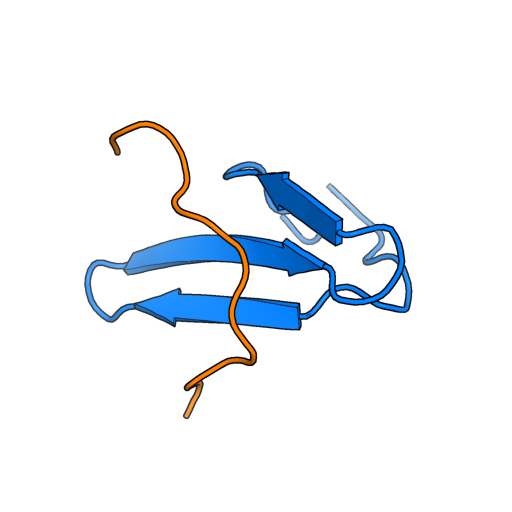.859 -4.966 -2.219 1.00 15.00 308 PHE A C 16
ATOM 11775 O O . PHE A 1 30 ? -5.152 -4.425 -3.288 1.00 15.00 308 PHE A O 16
ATOM 11792 N N . THR A 1 31 ? -5.708 -5.088 -1.210 1.00 15.00 309 THR A N 16
ATOM 11793 C CA . THR A 1 31 ? -7.034 -4.496 -1.241 1.00 15.00 309 THR A CA 16
ATOM 11794 C C . THR A 1 31 ? -6.957 -3.009 -0.898 1.00 15.00 309 THR A C 16
ATOM 11795 O O . THR A 1 31 ? -6.440 -2.636 0.157 1.00 15.00 309 THR A O 16
ATOM 11806 N N . ASP A 1 32 ? -7.458 -2.165 -1.791 1.00 15.00 310 ASP A N 16
ATOM 11807 C CA . ASP A 1 32 ? -7.428 -0.722 -1.574 1.00 15.00 310 ASP A CA 16
ATOM 11808 C C . ASP A 1 32 ? -8.805 -0.199 -1.185 1.00 15.00 310 ASP A C 16
ATOM 11809 O O . ASP A 1 32 ? -9.792 -0.427 -1.888 1.00 15.00 310 ASP A O 16
ATOM 11818 N N . PRO A 1 33 ? -8.881 0.520 -0.055 1.00 15.00 311 PRO A N 16
ATOM 11819 C CA . PRO A 1 33 ? -10.133 1.063 0.473 1.00 15.00 311 PRO A CA 16
ATOM 11820 C C . PRO A 1 33 ? -10.649 2.267 -0.313 1.00 15.00 311 PRO A C 16
ATOM 11821 O O . PRO A 1 33 ? -11.790 2.692 -0.124 1.00 15.00 311 PRO A O 16
ATOM 11832 N N . ARG A 1 34 ? -9.794 2.849 -1.146 1.00 15.00 312 ARG A N 16
ATOM 11833 C CA . ARG A 1 34 ? -10.150 4.054 -1.886 1.00 15.00 312 ARG A CA 16
ATOM 11834 C C . ARG A 1 34 ? -10.850 3.715 -3.202 1.00 15.00 312 ARG A C 16
ATOM 11835 O O . ARG A 1 34 ? -11.441 4.590 -3.840 1.00 15.00 312 ARG A O 16
ATOM 11856 N N . LEU A 1 35 ? -10.756 2.457 -3.618 1.00 15.00 313 LEU A N 16
ATOM 11857 C CA . LEU A 1 35 ? -11.401 2.001 -4.844 1.00 15.00 313 LEU A CA 16
ATOM 11858 C C . LEU A 1 35 ? -12.828 1.553 -4.566 1.00 15.00 313 LEU A C 16
ATOM 11859 O O . LEU A 1 35 ? -13.761 2.330 -4.859 1.00 15.00 313 LEU A O 16
ATOM 11875 N N . ASP B 2 2 ? -1.425 -9.010 -8.462 1.00 15.00 221 ASP B N 16
ATOM 11876 C CA . ASP B 2 2 ? 0.041 -9.114 -8.642 1.00 15.00 221 ASP B CA 16
ATOM 11877 C C . ASP B 2 2 ? 0.615 -10.082 -7.611 1.00 15.00 221 ASP B C 16
ATOM 11878 O O . ASP B 2 2 ? -0.131 -10.645 -6.806 1.00 15.00 221 ASP B O 16
ATOM 11887 N N . THR B 2 3 ? 1.927 -10.279 -7.646 1.00 15.00 222 THR B N 16
ATOM 11888 C CA . THR B 2 3 ? 2.604 -11.206 -6.748 1.00 15.00 222 THR B CA 16
ATOM 11889 C C . THR B 2 3 ? 2.481 -10.722 -5.301 1.00 15.00 222 THR B C 16
ATOM 11890 O O . THR B 2 3 ? 2.427 -9.518 -5.059 1.00 15.00 222 THR B O 16
ATOM 11901 N N . PRO B 2 4 ? 2.436 -11.655 -4.324 1.00 15.00 223 PRO B N 16
ATOM 11902 C CA . PRO B 2 4 ? 2.158 -11.341 -2.916 1.00 15.00 223 PRO B CA 16
ATOM 11903 C C . PRO B 2 4 ? 2.992 -10.177 -2.379 1.00 15.00 223 PRO B C 16
ATOM 11904 O O . PRO B 2 4 ? 4.177 -10.044 -2.697 1.00 15.00 223 PRO B O 16
ATOM 11915 N N . PRO B 2 5 ? 2.372 -9.355 -1.508 1.00 15.00 224 PRO B N 16
ATOM 11916 C CA . PRO B 2 5 ? 2.910 -8.052 -1.100 1.00 15.00 224 PRO B CA 16
ATOM 11917 C C . PRO B 2 5 ? 4.332 -8.115 -0.554 1.00 15.00 224 PRO B C 16
ATOM 11918 O O . PRO B 2 5 ? 4.648 -8.920 0.326 1.00 15.00 224 PRO B O 16
ATOM 11929 N N . PRO B 2 6 ? 5.202 -7.257 -1.099 1.00 15.00 225 PRO B N 16
ATOM 11930 C CA . PRO B 2 6 ? 6.585 -7.101 -0.637 1.00 15.00 225 PRO B CA 16
ATOM 11931 C C . PRO B 2 6 ? 6.657 -6.477 0.753 1.00 15.00 225 PRO B C 16
ATOM 11932 O O . PRO B 2 6 ? 5.647 -6.007 1.282 1.00 15.00 225 PRO B O 16
ATOM 11943 N N . ALA B 2 7 ? 7.856 -6.466 1.333 1.00 15.00 226 ALA B N 16
ATOM 11944 C CA . ALA B 2 7 ? 8.097 -5.770 2.591 1.00 15.00 226 ALA B CA 16
ATOM 11945 C C . ALA B 2 7 ? 7.676 -4.310 2.470 1.00 15.00 226 ALA B C 16
ATOM 11946 O O . ALA B 2 7 ? 7.707 -3.737 1.376 1.00 15.00 226 ALA B O 16
ATOM 11953 N N . TYR B 2 8 ? 7.320 -3.692 3.583 1.00 15.00 227 TYR B N 16
ATOM 11954 C CA . TYR B 2 8 ? 6.678 -2.393 3.518 1.00 15.00 227 TYR B CA 16
ATOM 11955 C C . TYR B 2 8 ? 7.694 -1.257 3.543 1.00 15.00 227 TYR B C 16
ATOM 11956 O O . TYR B 2 8 ? 8.649 -1.244 4.327 1.00 15.00 227 TYR B O 16
ATOM 11974 N N . LEU B 2 9 ? 7.459 -0.316 2.659 1.00 15.00 228 LEU B N 16
ATOM 11975 C CA . LEU B 2 9 ? 8.270 0.874 2.508 1.00 15.00 228 LEU B CA 16
ATOM 11976 C C . LEU B 2 9 ? 7.356 2.088 2.496 1.00 15.00 228 LEU B C 16
ATOM 11977 O O . LEU B 2 9 ? 6.176 1.947 2.240 1.00 15.00 228 LEU B O 16
ATOM 11993 N N . PRO B 2 10 ? 7.858 3.297 2.744 1.00 15.00 229 PRO B N 16
ATOM 11994 C CA . PRO B 2 10 ? 7.007 4.484 2.716 1.00 15.00 229 PRO B CA 16
ATOM 11995 C C . PRO B 2 10 ? 6.935 5.052 1.304 1.00 15.00 229 PRO B C 16
ATOM 11996 O O . PRO B 2 10 ? 7.798 4.784 0.467 1.00 15.00 229 PRO B O 16
ATOM 12007 N N . PRO B 2 11 ? 5.900 5.860 1.030 1.00 15.00 230 PRO B N 16
ATOM 12008 C CA . PRO B 2 11 ? 5.276 5.911 -0.286 1.00 15.00 230 PRO B CA 16
ATOM 12009 C C . PRO B 2 11 ? 5.876 6.913 -1.257 1.00 15.00 230 PRO B C 16
ATOM 12010 O O . PRO B 2 11 ? 6.286 8.016 -0.890 1.00 15.00 230 PRO B O 16
ATOM 12021 N N . GLU B 2 12 ? 5.898 6.496 -2.518 1.00 15.00 231 GLU B N 16
ATOM 12022 C CA . GLU B 2 12 ? 6.371 7.324 -3.607 1.00 15.00 231 GLU B CA 16
ATOM 12023 C C . GLU B 2 12 ? 5.315 7.359 -4.723 1.00 15.00 231 GLU B C 16
ATOM 12024 O O . GLU B 2 12 ? 4.886 6.305 -5.197 1.00 15.00 231 GLU B O 16
ATOM 12036 N N . ASP B 2 13 ? 4.861 8.543 -5.124 1.00 15.00 232 ASP B N 16
ATOM 12037 C CA . ASP B 2 13 ? 3.943 8.645 -6.243 1.00 15.00 232 ASP B CA 16
ATOM 12038 C C . ASP B 2 13 ? 4.139 9.973 -6.958 1.00 15.00 232 ASP B C 16
ATOM 12039 O O . ASP B 2 13 ? 3.678 11.017 -6.492 1.00 15.00 232 ASP B O 16
ATOM 12048 N N . PRO B 2 14 ? 4.871 9.957 -8.079 1.00 15.00 233 PRO B N 16
ATOM 12049 C CA . PRO B 2 14 ? 5.179 11.153 -8.849 1.00 15.00 233 PRO B CA 16
ATOM 12050 C C . PRO B 2 14 ? 4.074 11.499 -9.839 1.00 15.00 233 PRO B C 16
ATOM 12051 O O . PRO B 2 14 ? 4.121 11.103 -11.002 1.00 15.00 233 PRO B O 16
ATOM 12065 N N . LEU A 1 1 ? -13.777 2.149 -1.835 1.00 15.00 279 LEU A N 17
ATOM 12066 C CA . LEU A 1 1 ? -14.823 2.456 -0.835 1.00 15.00 279 LEU A CA 17
ATOM 12067 C C . LEU A 1 1 ? -14.846 3.947 -0.509 1.00 15.00 279 LEU A C 17
ATOM 12068 O O . LEU A 1 1 ? -15.909 4.512 -0.251 1.00 15.00 279 LEU A O 17
ATOM 12086 N N . GLY A 1 2 ? -13.675 4.580 -0.485 1.00 15.00 280 GLY A N 17
ATOM 12087 C CA . GLY A 1 2 ? -13.630 6.008 -0.246 1.00 15.00 280 GLY A CA 17
ATOM 12088 C C . GLY A 1 2 ? -12.558 6.455 0.745 1.00 15.00 280 GLY A C 17
ATOM 12089 O O . GLY A 1 2 ? -11.676 7.231 0.377 1.00 15.00 280 GLY A O 17
ATOM 12093 N N . PRO A 1 3 ? -12.591 5.981 2.008 1.00 15.00 281 PRO A N 17
ATOM 12094 C CA . PRO A 1 3 ? -11.767 6.544 3.077 1.00 15.00 281 PRO A CA 17
ATOM 12095 C C . PRO A 1 3 ? -10.392 5.890 3.221 1.00 15.00 281 PRO A C 17
ATOM 12096 O O . PRO A 1 3 ? -10.247 4.669 3.146 1.00 15.00 281 PRO A O 17
ATOM 12107 N N . LEU A 1 4 ? -9.389 6.734 3.436 1.00 15.00 282 LEU A N 17
ATOM 12108 C CA . LEU A 1 4 ? -8.028 6.287 3.698 1.00 15.00 282 LEU A CA 17
ATOM 12109 C C . LEU A 1 4 ? -7.673 6.548 5.161 1.00 15.00 282 LEU A C 17
ATOM 12110 O O . LEU A 1 4 ? -7.647 7.700 5.601 1.00 15.00 282 LEU A O 17
ATOM 12126 N N . PRO A 1 5 ? -7.430 5.487 5.943 1.00 15.00 283 PRO A N 17
ATOM 12127 C CA . PRO A 1 5 ? -7.082 5.607 7.362 1.00 15.00 283 PRO A CA 17
ATOM 12128 C C . PRO A 1 5 ? -5.651 6.107 7.579 1.00 15.00 283 PRO A C 17
ATOM 12129 O O . PRO A 1 5 ? -4.712 5.607 6.959 1.00 15.00 283 PRO A O 17
ATOM 12140 N N . PRO A 1 6 ? -5.475 7.106 8.463 1.00 15.00 284 PRO A N 17
ATOM 12141 C CA . PRO A 1 6 ? -4.147 7.604 8.843 1.00 15.00 284 PRO A CA 17
ATOM 12142 C C . PRO A 1 6 ? -3.251 6.486 9.369 1.00 15.00 284 PRO A C 17
ATOM 12143 O O . PRO A 1 6 ? -3.615 5.766 10.305 1.00 15.00 284 PRO A O 17
ATOM 12154 N N . GLY A 1 7 ? -2.083 6.345 8.759 1.00 15.00 285 GLY A N 17
ATOM 12155 C CA . GLY A 1 7 ? -1.202 5.241 9.080 1.00 15.00 285 GLY A CA 17
ATOM 12156 C C . GLY A 1 7 ? -1.004 4.354 7.876 1.00 15.00 285 GLY A C 17
ATOM 12157 O O . GLY A 1 7 ? -0.100 3.516 7.839 1.00 15.00 285 GLY A O 17
ATOM 12161 N N . TRP A 1 8 ? -1.865 4.556 6.889 1.00 15.00 286 TRP A N 17
ATOM 12162 C CA . TRP A 1 8 ? -1.781 3.846 5.629 1.00 15.00 286 TRP A CA 17
ATOM 12163 C C . TRP A 1 8 ? -0.912 4.609 4.655 1.00 15.00 286 TRP A C 17
ATOM 12164 O O . TRP A 1 8 ? -1.323 5.638 4.112 1.00 15.00 286 TRP A O 17
ATOM 12185 N N . GLU A 1 9 ? 0.297 4.129 4.454 1.00 15.00 287 GLU A N 17
ATOM 12186 C CA . GLU A 1 9 ? 1.143 4.682 3.432 1.00 15.00 287 GLU A CA 17
ATOM 12187 C C . GLU A 1 9 ? 0.894 3.932 2.140 1.00 15.00 287 GLU A C 17
ATOM 12188 O O . GLU A 1 9 ? 1.135 2.729 2.044 1.00 15.00 287 GLU A O 17
ATOM 12200 N N . VAL A 1 10 ? 0.366 4.635 1.164 1.00 15.00 288 VAL A N 17
ATOM 12201 C CA . VAL A 1 10 ? 0.006 4.026 -0.097 1.00 15.00 288 VAL A CA 17
ATOM 12202 C C . VAL A 1 10 ? 1.184 4.082 -1.057 1.00 15.00 288 VAL A C 17
ATOM 12203 O O . VAL A 1 10 ? 1.475 5.117 -1.659 1.00 15.00 288 VAL A O 17
ATOM 12216 N N . ARG A 1 11 ? 1.885 2.965 -1.165 1.00 15.00 289 ARG A N 17
ATOM 12217 C CA . ARG A 1 11 ? 3.075 2.910 -1.981 1.00 15.00 289 ARG A CA 17
ATOM 12218 C C . ARG A 1 11 ? 2.684 2.437 -3.378 1.00 15.00 289 ARG A C 17
ATOM 12219 O O . ARG A 1 11 ? 2.508 1.249 -3.625 1.00 15.00 289 ARG A O 17
ATOM 12240 N N . SER A 1 12 ? 2.459 3.393 -4.264 1.00 15.00 290 SER A N 17
ATOM 12241 C CA . SER A 1 12 ? 2.081 3.101 -5.632 1.00 15.00 290 SER A CA 17
ATOM 12242 C C . SER A 1 12 ? 3.328 2.970 -6.491 1.00 15.00 290 SER A C 17
ATOM 12243 O O . SER A 1 12 ? 4.309 3.688 -6.289 1.00 15.00 290 SER A O 17
ATOM 12251 N N . THR A 1 13 ? 3.306 2.054 -7.441 1.00 15.00 291 THR A N 17
ATOM 12252 C CA . THR A 1 13 ? 4.478 1.822 -8.259 1.00 15.00 291 THR A CA 17
ATOM 12253 C C . THR A 1 13 ? 4.153 1.869 -9.747 1.00 15.00 291 THR A C 17
ATOM 12254 O O . THR A 1 13 ? 3.064 1.466 -10.179 1.00 15.00 291 THR A O 17
ATOM 12265 N N . VAL A 1 14 ? 5.128 2.353 -10.516 1.00 15.00 292 VAL A N 17
ATOM 12266 C CA . VAL A 1 14 ? 5.008 2.516 -11.966 1.00 15.00 292 VAL A CA 17
ATOM 12267 C C . VAL A 1 14 ? 4.741 1.178 -12.662 1.00 15.00 292 VAL A C 17
ATOM 12268 O O . VAL A 1 14 ? 4.334 1.138 -13.823 1.00 15.00 292 VAL A O 17
ATOM 12281 N N . SER A 1 15 ? 4.959 0.083 -11.939 1.00 15.00 293 SER A N 17
ATOM 12282 C CA . SER A 1 15 ? 4.666 -1.255 -12.440 1.00 15.00 293 SER A CA 17
ATOM 12283 C C . SER A 1 15 ? 3.182 -1.401 -12.803 1.00 15.00 293 SER A C 17
ATOM 12284 O O . SER A 1 15 ? 2.789 -2.351 -13.481 1.00 15.00 293 SER A O 17
ATOM 12292 N N . GLY A 1 16 ? 2.370 -0.457 -12.338 1.00 15.00 294 GLY A N 17
ATOM 12293 C CA . GLY A 1 16 ? 0.944 -0.504 -12.580 1.00 15.00 294 GLY A CA 17
ATOM 12294 C C . GLY A 1 16 ? 0.221 -1.260 -11.489 1.00 15.00 294 GLY A C 17
ATOM 12295 O O . GLY A 1 16 ? -0.694 -2.038 -11.756 1.00 15.00 294 GLY A O 17
ATOM 12299 N N . ARG A 1 17 ? 0.646 -1.034 -10.253 1.00 15.00 295 ARG A N 17
ATOM 12300 C CA . ARG A 1 17 ? 0.080 -1.736 -9.107 1.00 15.00 295 ARG A CA 17
ATOM 12301 C C . ARG A 1 17 ? 0.144 -0.867 -7.857 1.00 15.00 295 ARG A C 17
ATOM 12302 O O . ARG A 1 17 ? 1.147 -0.185 -7.608 1.00 15.00 295 ARG A O 17
ATOM 12323 N N . ILE A 1 18 ? -0.923 -0.893 -7.074 1.00 15.00 296 ILE A N 17
ATOM 12324 C CA . ILE A 1 18 ? -0.939 -0.231 -5.780 1.00 15.00 296 ILE A CA 17
ATOM 12325 C C . ILE A 1 18 ? -0.709 -1.281 -4.698 1.00 15.00 296 ILE A C 17
ATOM 12326 O O . ILE A 1 18 ? -1.240 -2.390 -4.788 1.00 15.00 296 ILE A O 17
ATOM 12342 N N . TYR A 1 19 ? 0.099 -0.972 -3.701 1.00 15.00 297 TYR A N 17
ATOM 12343 C CA . TYR A 1 19 ? 0.445 -1.979 -2.723 1.00 15.00 297 TYR A CA 17
ATOM 12344 C C . TYR A 1 19 ? 0.711 -1.289 -1.411 1.00 15.00 297 TYR A C 17
ATOM 12345 O O . TYR A 1 19 ? 1.419 -0.275 -1.344 1.00 15.00 297 TYR A O 17
ATOM 12363 N N . PHE A 1 20 ? 0.112 -1.808 -0.383 1.00 15.00 298 PHE A N 17
ATOM 12364 C CA . PHE A 1 20 ? 0.056 -1.108 0.851 1.00 15.00 298 PHE A CA 17
ATOM 12365 C C . PHE A 1 20 ? 1.152 -1.421 1.802 1.00 15.00 298 PHE A C 17
ATOM 12366 O O . PHE A 1 20 ? 1.535 -2.563 2.005 1.00 15.00 298 PHE A O 17
ATOM 12383 N N . VAL A 1 21 ? 1.604 -0.360 2.417 1.00 15.00 299 VAL A N 17
ATOM 12384 C CA . VAL A 1 21 ? 2.639 -0.416 3.391 1.00 15.00 299 VAL A CA 17
ATOM 12385 C C . VAL A 1 21 ? 2.198 0.385 4.617 1.00 15.00 299 VAL A C 17
ATOM 12386 O O . VAL A 1 21 ? 2.387 1.601 4.718 1.00 15.00 299 VAL A O 17
ATOM 12399 N N . ASP A 1 22 ? 1.548 -0.289 5.536 1.00 15.00 300 ASP A N 17
ATOM 12400 C CA . ASP A 1 22 ? 1.111 0.372 6.742 1.00 15.00 300 ASP A CA 17
ATOM 12401 C C . ASP A 1 22 ? 2.227 0.254 7.759 1.00 15.00 300 ASP A C 17
ATOM 12402 O O . ASP A 1 22 ? 2.664 -0.844 8.104 1.00 15.00 300 ASP A O 17
ATOM 12411 N N . HIS A 1 23 ? 2.738 1.400 8.179 1.00 15.00 301 HIS A N 17
ATOM 12412 C CA . HIS A 1 23 ? 3.915 1.427 9.029 1.00 15.00 301 HIS A CA 17
ATOM 12413 C C . HIS A 1 23 ? 3.510 1.326 10.495 1.00 15.00 301 HIS A C 17
ATOM 12414 O O . HIS A 1 23 ? 4.360 1.241 11.375 1.00 15.00 301 HIS A O 17
ATOM 12429 N N . ASN A 1 24 ? 2.207 1.340 10.756 1.00 15.00 302 ASN A N 17
ATOM 12430 C CA . ASN A 1 24 ? 1.708 1.330 12.129 1.00 15.00 302 ASN A CA 17
ATOM 12431 C C . ASN A 1 24 ? 1.609 -0.095 12.647 1.00 15.00 302 ASN A C 17
ATOM 12432 O O . ASN A 1 24 ? 2.265 -0.462 13.623 1.00 15.00 302 ASN A O 17
ATOM 12443 N N . ASN A 1 25 ? 0.788 -0.896 11.986 1.00 15.00 303 ASN A N 17
ATOM 12444 C CA . ASN A 1 25 ? 0.628 -2.302 12.345 1.00 15.00 303 ASN A CA 17
ATOM 12445 C C . ASN A 1 25 ? 1.660 -3.161 11.620 1.00 15.00 303 ASN A C 17
ATOM 12446 O O . ASN A 1 25 ? 1.967 -4.280 12.046 1.00 15.00 303 ASN A O 17
ATOM 12457 N N . ARG A 1 26 ? 2.195 -2.616 10.529 1.00 15.00 304 ARG A N 17
ATOM 12458 C CA . ARG A 1 26 ? 3.123 -3.324 9.655 1.00 15.00 304 ARG A CA 17
ATOM 12459 C C . ARG A 1 26 ? 2.399 -4.435 8.903 1.00 15.00 304 ARG A C 17
ATOM 12460 O O . ARG A 1 26 ? 2.355 -5.586 9.343 1.00 15.00 304 ARG A O 17
ATOM 12481 N N . THR A 1 27 ? 1.763 -4.062 7.807 1.00 15.00 305 THR A N 17
ATOM 12482 C CA . THR A 1 27 ? 1.085 -5.029 6.966 1.00 15.00 305 THR A CA 17
ATOM 12483 C C . THR A 1 27 ? 1.087 -4.564 5.509 1.00 15.00 305 THR A C 17
ATOM 12484 O O . THR A 1 27 ? 1.120 -3.356 5.233 1.00 15.00 305 THR A O 17
ATOM 12495 N N . THR A 1 28 ? 1.086 -5.517 4.588 1.00 15.00 306 THR A N 17
ATOM 12496 C CA . THR A 1 28 ? 1.082 -5.207 3.170 1.00 15.00 306 THR A CA 17
ATOM 12497 C C . THR A 1 28 ? -0.241 -5.648 2.533 1.00 15.00 306 THR A C 17
ATOM 12498 O O . THR A 1 28 ? -0.615 -6.818 2.599 1.00 15.00 306 THR A O 17
ATOM 12509 N N . GLN A 1 29 ? -0.946 -4.704 1.922 1.00 15.00 307 GLN A N 17
ATOM 12510 C CA . GLN A 1 29 ? -2.295 -4.953 1.410 1.00 15.00 307 GLN A CA 17
ATOM 12511 C C . GLN A 1 29 ? -2.385 -4.662 -0.087 1.00 15.00 307 GLN A C 17
ATOM 12512 O O . GLN A 1 29 ? -2.014 -3.588 -0.531 1.00 15.00 307 GLN A O 17
ATOM 12526 N N . PHE A 1 30 ? -2.895 -5.602 -0.866 1.00 15.00 308 PHE A N 17
ATOM 12527 C CA . PHE A 1 30 ? -3.119 -5.354 -2.289 1.00 15.00 308 PHE A CA 17
ATOM 12528 C C . PHE A 1 30 ? -4.485 -4.726 -2.521 1.00 15.00 308 PHE A C 17
ATOM 12529 O O . PHE A 1 30 ? -4.769 -4.212 -3.604 1.00 15.00 308 PHE A O 17
ATOM 12546 N N . THR A 1 31 ? -5.334 -4.793 -1.509 1.00 15.00 309 THR A N 17
ATOM 12547 C CA . THR A 1 31 ? -6.638 -4.159 -1.571 1.00 15.00 309 THR A CA 17
ATOM 12548 C C . THR A 1 31 ? -6.554 -2.704 -1.108 1.00 15.00 309 THR A C 17
ATOM 12549 O O . THR A 1 31 ? -6.112 -2.413 0.007 1.00 15.00 309 THR A O 17
ATOM 12560 N N . ASP A 1 32 ? -6.954 -1.794 -1.982 1.00 15.00 310 ASP A N 17
ATOM 12561 C CA . ASP A 1 32 ? -6.973 -0.372 -1.661 1.00 15.00 310 ASP A CA 17
ATOM 12562 C C . ASP A 1 32 ? -8.399 0.088 -1.376 1.00 15.00 310 ASP A C 17
ATOM 12563 O O . ASP A 1 32 ? -9.335 -0.270 -2.095 1.00 15.00 310 ASP A O 17
ATOM 12572 N N . PRO A 1 33 ? -8.587 0.881 -0.316 1.00 15.00 311 PRO A N 17
ATOM 12573 C CA . PRO A 1 33 ? -9.896 1.391 0.070 1.00 15.00 311 PRO A CA 17
ATOM 12574 C C . PRO A 1 33 ? -10.333 2.627 -0.724 1.00 15.00 311 PRO A C 17
ATOM 12575 O O . PRO A 1 33 ? -11.500 3.009 -0.684 1.00 15.00 311 PRO A O 17
ATOM 12586 N N . ARG A 1 34 ? -9.401 3.262 -1.423 1.00 15.00 312 ARG A N 17
ATOM 12587 C CA . ARG A 1 34 ? -9.654 4.572 -2.013 1.00 15.00 312 ARG A CA 17
ATOM 12588 C C . ARG A 1 34 ? -10.257 4.488 -3.415 1.00 15.00 312 ARG A C 17
ATOM 12589 O O . ARG A 1 34 ? -10.826 5.472 -3.885 1.00 15.00 312 ARG A O 17
ATOM 12610 N N . LEU A 1 35 ? -10.096 3.346 -4.090 1.00 15.00 313 LEU A N 17
ATOM 12611 C CA . LEU A 1 35 ? -10.615 3.172 -5.458 1.00 15.00 313 LEU A CA 17
ATOM 12612 C C . LEU A 1 35 ? -12.067 3.625 -5.567 1.00 15.00 313 LEU A C 17
ATOM 12613 O O . LEU A 1 35 ? -12.328 4.645 -6.241 1.00 15.00 313 LEU A O 17
ATOM 12629 N N . ASP B 2 2 ? -1.585 -9.288 -8.236 1.00 15.00 221 ASP B N 17
ATOM 12630 C CA . ASP B 2 2 ? -0.126 -9.352 -8.471 1.00 15.00 221 ASP B CA 17
ATOM 12631 C C . ASP B 2 2 ? 0.509 -10.299 -7.456 1.00 15.00 221 ASP B C 17
ATOM 12632 O O . ASP B 2 2 ? -0.171 -10.763 -6.540 1.00 15.00 221 ASP B O 17
ATOM 12641 N N . THR B 2 3 ? 1.792 -10.597 -7.642 1.00 15.00 222 THR B N 17
ATOM 12642 C CA . THR B 2 3 ? 2.553 -11.461 -6.742 1.00 15.00 222 THR B CA 17
ATOM 12643 C C . THR B 2 3 ? 2.356 -11.040 -5.286 1.00 15.00 222 THR B C 17
ATOM 12644 O O . THR B 2 3 ? 2.500 -9.861 -4.972 1.00 15.00 222 THR B O 17
ATOM 12655 N N . PRO B 2 4 ? 2.061 -11.998 -4.378 1.00 15.00 223 PRO B N 17
ATOM 12656 C CA . PRO B 2 4 ? 1.649 -11.704 -3.000 1.00 15.00 223 PRO B CA 17
ATOM 12657 C C . PRO B 2 4 ? 2.553 -10.684 -2.303 1.00 15.00 223 PRO B C 17
ATOM 12658 O O . PRO B 2 4 ? 3.778 -10.706 -2.452 1.00 15.00 223 PRO B O 17
ATOM 12669 N N . PRO B 2 5 ? 1.926 -9.819 -1.478 1.00 15.00 224 PRO B N 17
ATOM 12670 C CA . PRO B 2 5 ? 2.522 -8.568 -0.985 1.00 15.00 224 PRO B CA 17
ATOM 12671 C C . PRO B 2 5 ? 3.929 -8.709 -0.397 1.00 15.00 224 PRO B C 17
ATOM 12672 O O . PRO B 2 5 ? 4.208 -9.609 0.396 1.00 15.00 224 PRO B O 17
ATOM 12683 N N . PRO B 2 6 ? 4.820 -7.777 -0.783 1.00 15.00 225 PRO B N 17
ATOM 12684 C CA . PRO B 2 6 ? 6.215 -7.732 -0.339 1.00 15.00 225 PRO B CA 17
ATOM 12685 C C . PRO B 2 6 ? 6.388 -6.962 0.972 1.00 15.00 225 PRO B C 17
ATOM 12686 O O . PRO B 2 6 ? 5.411 -6.483 1.549 1.00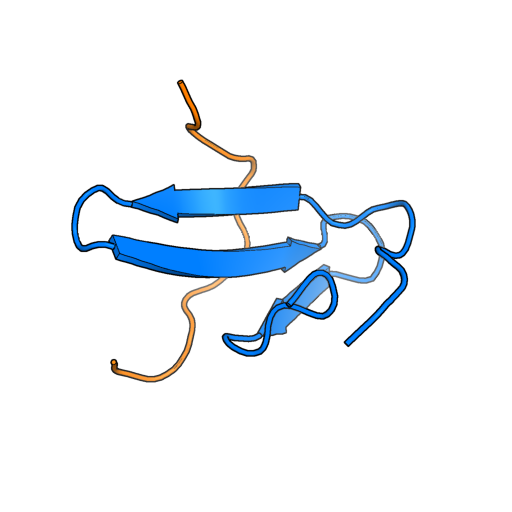 15.00 225 PRO B O 17
ATOM 12697 N N . ALA B 2 7 ? 7.630 -6.865 1.445 1.00 15.00 226 ALA B N 17
ATOM 12698 C CA . ALA B 2 7 ? 7.940 -6.095 2.651 1.00 15.00 226 ALA B CA 17
ATOM 12699 C C . ALA B 2 7 ? 7.530 -4.632 2.475 1.00 15.00 226 ALA B C 17
ATOM 12700 O O . ALA B 2 7 ? 7.539 -4.106 1.359 1.00 15.00 226 ALA B O 17
ATOM 12707 N N . TYR B 2 8 ? 7.186 -3.971 3.574 1.00 15.00 227 TYR B N 17
ATOM 12708 C CA . TYR B 2 8 ? 6.635 -2.624 3.498 1.00 15.00 227 TYR B CA 17
ATOM 12709 C C . TYR B 2 8 ? 7.728 -1.554 3.552 1.00 15.00 227 TYR B C 17
ATOM 12710 O O . TYR B 2 8 ? 8.610 -1.565 4.416 1.00 15.00 227 TYR B O 17
ATOM 12728 N N . LEU B 2 9 ? 7.672 -0.655 2.590 1.00 15.00 228 LEU B N 17
ATOM 12729 C CA . LEU B 2 9 ? 8.489 0.547 2.580 1.00 15.00 228 LEU B CA 17
ATOM 12730 C C . LEU B 2 9 ? 7.589 1.744 2.321 1.00 15.00 228 LEU B C 17
ATOM 12731 O O . LEU B 2 9 ? 6.537 1.580 1.738 1.00 15.00 228 LEU B O 17
ATOM 12747 N N . PRO B 2 10 ? 8.008 2.973 2.638 1.00 15.00 229 PRO B N 17
ATOM 12748 C CA . PRO B 2 10 ? 7.106 4.123 2.582 1.00 15.00 229 PRO B CA 17
ATOM 12749 C C . PRO B 2 10 ? 7.065 4.768 1.199 1.00 15.00 229 PRO B C 17
ATOM 12750 O O . PRO B 2 10 ? 7.978 4.609 0.390 1.00 15.00 229 PRO B O 17
ATOM 12761 N N . PRO B 2 11 ? 5.994 5.534 0.935 1.00 15.00 230 PRO B N 17
ATOM 12762 C CA . PRO B 2 11 ? 5.396 5.633 -0.390 1.00 15.00 230 PRO B CA 17
ATOM 12763 C C . PRO B 2 11 ? 5.941 6.725 -1.296 1.00 15.00 230 PRO B C 17
ATOM 12764 O O . PRO B 2 11 ? 6.449 7.754 -0.847 1.00 15.00 230 PRO B O 17
ATOM 12775 N N . GLU B 2 12 ? 5.792 6.472 -2.589 1.00 15.00 231 GLU B N 17
ATOM 12776 C CA . GLU B 2 12 ? 6.097 7.432 -3.629 1.00 15.00 231 GLU B CA 17
ATOM 12777 C C . GLU B 2 12 ? 4.920 7.473 -4.620 1.00 15.00 231 GLU B C 17
ATOM 12778 O O . GLU B 2 12 ? 4.775 6.577 -5.447 1.00 15.00 231 GLU B O 17
ATOM 12790 N N . ASP B 2 13 ? 4.043 8.471 -4.500 1.00 15.00 232 ASP B N 17
ATOM 12791 C CA . ASP B 2 13 ? 2.814 8.490 -5.293 1.00 15.00 232 ASP B CA 17
ATOM 12792 C C . ASP B 2 13 ? 2.802 9.663 -6.265 1.00 15.00 232 ASP B C 17
ATOM 12793 O O . ASP B 2 13 ? 2.838 10.826 -5.854 1.00 15.00 232 ASP B O 17
ATOM 12802 N N . PRO B 2 14 ? 2.768 9.367 -7.573 1.00 15.00 233 PRO B N 17
ATOM 12803 C CA . PRO B 2 14 ? 2.737 10.372 -8.624 1.00 15.00 233 PRO B CA 17
ATOM 12804 C C . PRO B 2 14 ? 1.310 10.788 -8.984 1.00 15.00 233 PRO B C 17
ATOM 12805 O O . PRO B 2 14 ? 0.706 10.264 -9.924 1.00 15.00 233 PRO B O 17
ATOM 12819 N N . LEU A 1 1 ? -13.038 6.740 -3.588 1.00 15.00 279 LEU A N 18
ATOM 12820 C CA . LEU A 1 1 ? -14.312 7.179 -2.977 1.00 15.00 279 LEU A CA 18
ATOM 12821 C C . LEU A 1 1 ? -14.552 6.506 -1.625 1.00 15.00 279 LEU A C 18
ATOM 12822 O O . LEU A 1 1 ? -15.487 6.858 -0.908 1.00 15.00 279 LEU A O 18
ATOM 12840 N N . GLY A 1 2 ? -13.713 5.534 -1.284 1.00 15.00 280 GLY A N 18
ATOM 12841 C CA . GLY A 1 2 ? -13.865 4.834 -0.023 1.00 15.00 280 GLY A CA 18
ATOM 12842 C C . GLY A 1 2 ? -13.033 5.448 1.087 1.00 15.00 280 GLY A C 18
ATOM 12843 O O . GLY A 1 2 ? -12.335 6.440 0.865 1.00 15.00 280 GLY A O 18
ATOM 12847 N N . PRO A 1 3 ? -13.073 4.865 2.292 1.00 15.00 281 PRO A N 18
ATOM 12848 C CA . PRO A 1 3 ? -12.359 5.385 3.451 1.00 15.00 281 PRO A CA 18
ATOM 12849 C C . PRO A 1 3 ? -10.944 4.821 3.581 1.00 15.00 281 PRO A C 18
ATOM 12850 O O . PRO A 1 3 ? -10.723 3.616 3.453 1.00 15.00 281 PRO A O 18
ATOM 12861 N N . LEU A 1 4 ? -9.987 5.699 3.846 1.00 15.00 282 LEU A N 18
ATOM 12862 C CA . LEU A 1 4 ? -8.599 5.292 4.012 1.00 15.00 282 LEU A CA 18
ATOM 12863 C C . LEU A 1 4 ? -8.171 5.456 5.468 1.00 15.00 282 LEU A C 18
ATOM 12864 O O . LEU A 1 4 ? -8.256 6.550 6.027 1.00 15.00 282 LEU A O 18
ATOM 12880 N N . PRO A 1 5 ? -7.719 4.367 6.101 1.00 15.00 283 PRO A N 18
ATOM 12881 C CA . PRO A 1 5 ? -7.250 4.390 7.490 1.00 15.00 283 PRO A CA 18
ATOM 12882 C C . PRO A 1 5 ? -5.985 5.230 7.660 1.00 15.00 283 PRO A C 18
ATOM 12883 O O . PRO A 1 5 ? -5.024 5.081 6.904 1.00 15.00 283 PRO A O 18
ATOM 12894 N N . PRO A 1 6 ? -5.973 6.129 8.658 1.00 15.00 284 PRO A N 18
ATOM 12895 C CA . PRO A 1 6 ? -4.804 6.959 8.962 1.00 15.00 284 PRO A CA 18
ATOM 12896 C C . PRO A 1 6 ? -3.606 6.117 9.399 1.00 15.00 284 PRO A C 18
ATOM 12897 O O . PRO A 1 6 ? -3.695 5.331 10.348 1.00 15.00 284 PRO A O 18
ATOM 12908 N N . GLY A 1 7 ? -2.490 6.286 8.706 1.00 15.00 285 GLY A N 18
ATOM 12909 C CA . GLY A 1 7 ? -1.319 5.473 8.972 1.00 15.00 285 GLY A CA 18
ATOM 12910 C C . GLY A 1 7 ? -0.965 4.608 7.783 1.00 15.00 285 GLY A C 18
ATOM 12911 O O . GLY A 1 7 ? 0.055 3.916 7.780 1.00 15.00 285 GLY A O 18
ATOM 12915 N N . TRP A 1 8 ? -1.809 4.668 6.765 1.00 15.00 286 TRP A N 18
ATOM 12916 C CA . TRP A 1 8 ? -1.609 3.899 5.551 1.00 15.00 286 TRP A CA 18
ATOM 12917 C C . TRP A 1 8 ? -0.787 4.681 4.547 1.00 15.00 286 TRP A C 18
ATOM 12918 O O . TRP A 1 8 ? -1.203 5.741 4.075 1.00 15.00 286 TRP A O 18
ATOM 12939 N N . GLU A 1 9 ? 0.387 4.165 4.236 1.00 15.00 287 GLU A N 18
ATOM 12940 C CA . GLU A 1 9 ? 1.188 4.723 3.177 1.00 15.00 287 GLU A CA 18
ATOM 12941 C C . GLU A 1 9 ? 0.920 3.940 1.912 1.00 15.00 287 GLU A C 18
ATOM 12942 O O . GLU A 1 9 ? 1.097 2.723 1.877 1.00 15.00 287 GLU A O 18
ATOM 12954 N N . VAL A 1 10 ? 0.464 4.620 0.880 1.00 15.00 288 VAL A N 18
ATOM 12955 C CA . VAL A 1 10 ? 0.158 3.940 -0.353 1.00 15.00 288 VAL A CA 18
ATOM 12956 C C . VAL A 1 10 ? 1.413 3.926 -1.222 1.00 15.00 288 VAL A C 18
ATOM 12957 O O . VAL A 1 10 ? 1.848 4.942 -1.761 1.00 15.00 288 VAL A O 18
ATOM 12970 N N . ARG A 1 11 ? 2.059 2.778 -1.284 1.00 15.00 289 ARG A N 18
ATOM 12971 C CA . ARG A 1 11 ? 3.290 2.680 -2.031 1.00 15.00 289 ARG A CA 18
ATOM 12972 C C . ARG A 1 11 ? 2.960 2.208 -3.439 1.00 15.00 289 ARG A C 18
ATOM 12973 O O . ARG A 1 11 ? 2.641 1.044 -3.667 1.00 15.00 289 ARG A O 18
ATOM 12994 N N . SER A 1 12 ? 2.959 3.155 -4.358 1.00 15.00 290 SER A N 18
ATOM 12995 C CA . SER A 1 12 ? 2.572 2.902 -5.730 1.00 15.00 290 SER A CA 18
ATOM 12996 C C . SER A 1 12 ? 3.793 2.618 -6.590 1.00 15.00 290 SER A C 18
ATOM 12997 O O . SER A 1 12 ? 4.840 3.246 -6.430 1.00 15.00 290 SER A O 18
ATOM 13005 N N . THR A 1 13 ? 3.660 1.668 -7.502 1.00 15.00 291 THR A N 18
ATOM 13006 C CA . THR A 1 13 ? 4.776 1.267 -8.338 1.00 15.00 291 THR A CA 18
ATOM 13007 C C . THR A 1 13 ? 4.396 1.269 -9.820 1.00 15.00 291 THR A C 18
ATOM 13008 O O . THR A 1 13 ? 3.233 1.023 -10.180 1.00 15.00 291 THR A O 18
ATOM 13019 N N . VAL A 1 14 ? 5.398 1.534 -10.668 1.00 15.00 292 VAL A N 18
ATOM 13020 C CA . VAL A 1 14 ? 5.200 1.760 -12.104 1.00 15.00 292 VAL A CA 18
ATOM 13021 C C . VAL A 1 14 ? 4.658 0.513 -12.806 1.00 15.00 292 VAL A C 18
ATOM 13022 O O . VAL A 1 14 ? 4.152 0.585 -13.927 1.00 15.00 292 VAL A O 18
ATOM 13035 N N . SER A 1 15 ? 4.740 -0.626 -12.132 1.00 15.00 293 SER A N 18
ATOM 13036 C CA . SER A 1 15 ? 4.168 -1.867 -12.642 1.00 15.00 293 SER A CA 18
ATOM 13037 C C . SER A 1 15 ? 2.657 -1.731 -12.832 1.00 15.00 293 SER A C 18
ATOM 13038 O O . SER A 1 15 ? 2.013 -2.559 -13.481 1.00 15.00 293 SER A O 18
ATOM 13046 N N . GLY A 1 16 ? 2.099 -0.688 -12.235 1.00 15.00 294 GLY A N 18
ATOM 13047 C CA . GLY A 1 16 ? 0.686 -0.427 -12.350 1.00 15.00 294 GLY A CA 18
ATOM 13048 C C . GLY A 1 16 ? -0.094 -1.101 -11.253 1.00 15.00 294 GLY A C 18
ATOM 13049 O O . GLY A 1 16 ? -1.129 -1.723 -11.502 1.00 15.00 294 GLY A O 18
ATOM 13053 N N . ARG A 1 17 ? 0.416 -1.000 -10.036 1.00 15.00 295 ARG A N 18
ATOM 13054 C CA . ARG A 1 17 ? -0.274 -1.562 -8.891 1.00 15.00 295 ARG A CA 18
ATOM 13055 C C . ARG A 1 17 ? 0.028 -0.764 -7.631 1.00 15.00 295 ARG A C 18
ATOM 13056 O O . ARG A 1 17 ? 1.180 -0.400 -7.366 1.00 15.00 295 ARG A O 18
ATOM 13077 N N . ILE A 1 18 ? -1.015 -0.479 -6.870 1.00 15.00 296 ILE A N 18
ATOM 13078 C CA . ILE A 1 18 ? -0.855 0.083 -5.544 1.00 15.00 296 ILE A CA 18
ATOM 13079 C C . ILE A 1 18 ? -0.761 -1.078 -4.563 1.00 15.00 296 ILE A C 18
ATOM 13080 O O . ILE A 1 18 ? -1.393 -2.115 -4.766 1.00 15.00 296 ILE A O 18
ATOM 13096 N N . TYR A 1 19 ? 0.044 -0.932 -3.532 1.00 15.00 297 TYR A N 18
ATOM 13097 C CA . TYR A 1 19 ? 0.273 -2.029 -2.614 1.00 15.00 297 TYR A CA 18
ATOM 13098 C C . TYR A 1 19 ? 0.565 -1.437 -1.265 1.00 15.00 297 TYR A C 18
ATOM 13099 O O . TYR A 1 19 ? 1.349 -0.487 -1.132 1.00 15.00 297 TYR A O 18
ATOM 13117 N N . PHE A 1 20 ? -0.101 -1.961 -0.275 1.00 15.00 298 PHE A N 18
ATOM 13118 C CA . PHE A 1 20 ? -0.170 -1.304 0.976 1.00 15.00 298 PHE A CA 18
ATOM 13119 C C . PHE A 1 20 ? 0.912 -1.658 1.938 1.00 15.00 298 PHE A C 18
ATOM 13120 O O . PHE A 1 20 ? 1.239 -2.824 2.163 1.00 15.00 298 PHE A O 18
ATOM 13137 N N . VAL A 1 21 ? 1.409 -0.595 2.532 1.00 15.00 299 VAL A N 18
ATOM 13138 C CA . VAL A 1 21 ? 2.485 -0.626 3.454 1.00 15.00 299 VAL A CA 18
ATOM 13139 C C . VAL A 1 21 ? 2.181 0.373 4.576 1.00 15.00 299 VAL A C 18
ATOM 13140 O O . VAL A 1 21 ? 2.465 1.573 4.480 1.00 15.00 299 VAL A O 18
ATOM 13153 N N . ASP A 1 22 ? 1.524 -0.102 5.613 1.00 15.00 300 ASP A N 18
ATOM 13154 C CA . ASP A 1 22 ? 1.242 0.752 6.750 1.00 15.00 300 ASP A CA 18
ATOM 13155 C C . ASP A 1 22 ? 2.402 0.626 7.718 1.00 15.00 300 ASP A C 18
ATOM 13156 O O . ASP A 1 22 ? 2.836 -0.487 8.042 1.00 15.00 300 ASP A O 18
ATOM 13165 N N . HIS A 1 23 ? 2.922 1.773 8.139 1.00 15.00 301 HIS A N 18
ATOM 13166 C CA . HIS A 1 23 ? 4.183 1.817 8.866 1.00 15.00 301 HIS A CA 18
ATOM 13167 C C . HIS A 1 23 ? 3.998 1.572 10.362 1.00 15.00 301 HIS A C 18
ATOM 13168 O O . HIS A 1 23 ? 4.944 1.192 11.049 1.00 15.00 301 HIS A O 18
ATOM 13183 N N . ASN A 1 24 ? 2.798 1.808 10.878 1.00 15.00 302 ASN A N 18
ATOM 13184 C CA . ASN A 1 24 ? 2.591 1.739 12.322 1.00 15.00 302 ASN A CA 18
ATOM 13185 C C . ASN A 1 24 ? 2.196 0.339 12.772 1.00 15.00 302 ASN A C 18
ATOM 13186 O O . ASN A 1 24 ? 2.729 -0.170 13.756 1.00 15.00 302 ASN A O 18
ATOM 13197 N N . ASN A 1 25 ? 1.260 -0.284 12.071 1.00 15.00 303 ASN A N 18
ATOM 13198 C CA . ASN A 1 25 ? 0.877 -1.657 12.387 1.00 15.00 303 ASN A CA 18
ATOM 13199 C C . ASN A 1 25 ? 1.704 -2.646 11.571 1.00 15.00 303 ASN A C 18
ATOM 13200 O O . ASN A 1 25 ? 1.739 -3.841 11.882 1.00 15.00 303 ASN A O 18
ATOM 13211 N N . ARG A 1 26 ? 2.366 -2.128 10.533 1.00 15.00 304 ARG A N 18
ATOM 13212 C CA . ARG A 1 26 ? 3.148 -2.929 9.596 1.00 15.00 304 ARG A CA 18
ATOM 13213 C C . ARG A 1 26 ? 2.287 -4.004 8.948 1.00 15.00 304 ARG A C 18
ATOM 13214 O O . ARG A 1 26 ? 2.245 -5.150 9.400 1.00 15.00 304 ARG A O 18
ATOM 13235 N N . THR A 1 27 ? 1.554 -3.603 7.921 1.00 15.00 305 THR A N 18
ATOM 13236 C CA . THR A 1 27 ? 0.679 -4.527 7.206 1.00 15.00 305 THR A CA 18
ATOM 13237 C C . THR A 1 27 ? 0.829 -4.390 5.696 1.00 15.00 305 THR A C 18
ATOM 13238 O O . THR A 1 27 ? 1.153 -3.313 5.190 1.00 15.00 305 THR A O 18
ATOM 13249 N N . THR A 1 28 ? 0.608 -5.495 4.990 1.00 15.00 306 THR A N 18
ATOM 13250 C CA . THR A 1 28 ? 0.721 -5.533 3.540 1.00 15.00 306 THR A CA 18
ATOM 13251 C C . THR A 1 28 ? -0.581 -6.022 2.895 1.00 15.00 306 THR A C 18
ATOM 13252 O O . THR A 1 28 ? -1.059 -7.116 3.197 1.00 15.00 306 THR A O 18
ATOM 13263 N N . GLN A 1 29 ? -1.152 -5.208 2.008 1.00 15.00 307 GLN A N 18
ATOM 13264 C CA . GLN A 1 29 ? -2.435 -5.533 1.370 1.00 15.00 307 GLN A CA 18
ATOM 13265 C C . GLN A 1 29 ? -2.448 -5.107 -0.095 1.00 15.00 307 GLN A C 18
ATOM 13266 O O . GLN A 1 29 ? -1.824 -4.127 -0.459 1.00 15.00 307 GLN A O 18
ATOM 13280 N N . PHE A 1 30 ? -3.173 -5.835 -0.935 1.00 15.00 308 PHE A N 18
ATOM 13281 C CA . PHE A 1 30 ? -3.364 -5.407 -2.320 1.00 15.00 308 PHE A CA 18
ATOM 13282 C C . PHE A 1 30 ? -4.721 -4.736 -2.521 1.00 15.00 308 PHE A C 18
ATOM 13283 O O . PHE A 1 30 ? -4.957 -4.086 -3.537 1.00 15.00 308 PHE A O 18
ATOM 13300 N N . THR A 1 31 ? -5.613 -4.901 -1.556 1.00 15.00 309 THR A N 18
ATOM 13301 C CA . THR A 1 31 ? -6.941 -4.317 -1.647 1.00 15.00 309 THR A CA 18
ATOM 13302 C C . THR A 1 31 ? -6.935 -2.858 -1.178 1.00 15.00 309 THR A C 18
ATOM 13303 O O . THR A 1 31 ? -6.528 -2.551 -0.054 1.00 15.00 309 THR A O 18
ATOM 13314 N N . ASP A 1 32 ? -7.364 -1.963 -2.060 1.00 15.00 310 ASP A N 18
ATOM 13315 C CA . ASP A 1 32 ? -7.494 -0.552 -1.717 1.00 15.00 310 ASP A CA 18
ATOM 13316 C C . ASP A 1 32 ? -8.919 -0.277 -1.252 1.00 15.00 310 ASP A C 18
ATOM 13317 O O . ASP A 1 32 ? -9.873 -0.466 -2.010 1.00 15.00 310 ASP A O 18
ATOM 13326 N N . PRO A 1 33 ? -9.076 0.166 0.002 1.00 15.00 311 PRO A N 18
ATOM 13327 C CA . PRO A 1 33 ? -10.390 0.424 0.609 1.00 15.00 311 PRO A CA 18
ATOM 13328 C C . PRO A 1 33 ? -11.126 1.603 -0.032 1.00 15.00 311 PRO A C 18
ATOM 13329 O O . PRO A 1 33 ? -12.319 1.808 0.200 1.00 15.00 311 PRO A O 18
ATOM 13340 N N . ARG A 1 34 ? -10.401 2.404 -0.800 1.00 15.00 312 ARG A N 18
ATOM 13341 C CA . ARG A 1 34 ? -10.971 3.593 -1.413 1.00 15.00 312 ARG A CA 18
ATOM 13342 C C . ARG A 1 34 ? -11.595 3.282 -2.769 1.00 15.00 312 ARG A C 18
ATOM 13343 O O . ARG A 1 34 ? -12.346 4.095 -3.311 1.00 15.00 312 ARG A O 18
ATOM 13364 N N . LEU A 1 35 ? -11.272 2.118 -3.316 1.00 15.00 313 LEU A N 18
ATOM 13365 C CA . LEU A 1 35 ? -11.783 1.726 -4.621 1.00 15.00 313 LEU A CA 18
ATOM 13366 C C . LEU A 1 35 ? -13.172 1.113 -4.489 1.00 15.00 313 LEU A C 18
ATOM 13367 O O . LEU A 1 35 ? -14.152 1.745 -4.939 1.00 15.00 313 LEU A O 18
ATOM 13383 N N . ASP B 2 2 ? -2.112 -9.321 -7.905 1.00 15.00 221 ASP B N 18
ATOM 13384 C CA . ASP B 2 2 ? -0.681 -9.156 -8.248 1.00 15.00 221 ASP B CA 18
ATOM 13385 C C . ASP B 2 2 ? 0.169 -10.024 -7.336 1.00 15.00 221 ASP B C 18
ATOM 13386 O O . ASP B 2 2 ? -0.312 -10.489 -6.302 1.00 15.00 221 ASP B O 18
ATOM 13395 N N . THR B 2 3 ? 1.418 -10.254 -7.734 1.00 15.00 222 THR B N 18
ATOM 13396 C CA . THR B 2 3 ? 2.342 -11.088 -6.964 1.00 15.00 222 THR B CA 18
ATOM 13397 C C . THR B 2 3 ? 2.406 -10.629 -5.506 1.00 15.00 222 THR B C 18
ATOM 13398 O O . THR B 2 3 ? 2.453 -9.430 -5.242 1.00 15.00 222 THR B O 18
ATOM 13409 N N . PRO B 2 4 ? 2.449 -11.587 -4.550 1.00 15.00 223 PRO B N 18
ATOM 13410 C CA . PRO B 2 4 ? 2.217 -11.322 -3.123 1.00 15.00 223 PRO B CA 18
ATOM 13411 C C . PRO B 2 4 ? 3.018 -10.133 -2.594 1.00 15.00 223 PRO B C 18
ATOM 13412 O O . PRO B 2 4 ? 4.211 -9.990 -2.890 1.00 15.00 223 PRO B O 18
ATOM 13423 N N . PRO B 2 5 ? 2.362 -9.285 -1.771 1.00 15.00 224 PRO B N 18
ATOM 13424 C CA . PRO B 2 5 ? 2.880 -7.967 -1.400 1.00 15.00 224 PRO B CA 18
ATOM 13425 C C . PRO B 2 5 ? 4.277 -7.999 -0.793 1.00 15.00 224 PRO B C 18
ATOM 13426 O O . PRO B 2 5 ? 4.562 -8.769 0.129 1.00 15.00 224 PRO B O 18
ATOM 13437 N N . PRO B 2 6 ? 5.167 -7.170 -1.356 1.00 15.00 225 PRO B N 18
ATOM 13438 C CA . PRO B 2 6 ? 6.521 -6.933 -0.830 1.00 15.00 225 PRO B CA 18
ATOM 13439 C C . PRO B 2 6 ? 6.520 -6.467 0.624 1.00 15.00 225 PRO B C 18
ATOM 13440 O O . PRO B 2 6 ? 5.466 -6.174 1.188 1.00 15.00 225 PRO B O 18
ATOM 13451 N N . ALA B 2 7 ? 7.711 -6.366 1.214 1.00 15.00 226 ALA B N 18
ATOM 13452 C CA . ALA B 2 7 ? 7.852 -5.780 2.542 1.00 15.00 226 ALA B CA 18
ATOM 13453 C C . ALA B 2 7 ? 7.393 -4.328 2.505 1.00 15.00 226 ALA B C 18
ATOM 13454 O O . ALA B 2 7 ? 7.271 -3.741 1.425 1.00 15.00 226 ALA B O 18
ATOM 13461 N N . TYR B 2 8 ? 7.168 -3.727 3.661 1.00 15.00 227 TYR B N 18
ATOM 13462 C CA . TYR B 2 8 ? 6.559 -2.413 3.670 1.00 15.00 227 TYR B CA 18
ATOM 13463 C C . TYR B 2 8 ? 7.612 -1.319 3.605 1.00 15.00 227 TYR B C 18
ATOM 13464 O O . TYR B 2 8 ? 8.615 -1.332 4.323 1.00 15.00 227 TYR B O 18
ATOM 13482 N N . LEU B 2 9 ? 7.350 -0.376 2.729 1.00 15.00 228 LEU B N 18
ATOM 13483 C CA . LEU B 2 9 ? 8.235 0.734 2.467 1.00 15.00 228 LEU B CA 18
ATOM 13484 C C . LEU B 2 9 ? 7.446 2.032 2.524 1.00 15.00 228 LEU B C 18
ATOM 13485 O O . LEU B 2 9 ? 6.232 2.013 2.425 1.00 15.00 228 LEU B O 18
ATOM 13501 N N . PRO B 2 10 ? 8.099 3.179 2.690 1.00 15.00 229 PRO B N 18
ATOM 13502 C CA . PRO B 2 10 ? 7.400 4.452 2.620 1.00 15.00 229 PRO B CA 18
ATOM 13503 C C . PRO B 2 10 ? 7.372 4.937 1.175 1.00 15.00 229 PRO B C 18
ATOM 13504 O O . PRO B 2 10 ? 8.258 4.610 0.387 1.00 15.00 229 PRO B O 18
ATOM 13515 N N . PRO B 2 11 ? 6.365 5.742 0.807 1.00 15.00 230 PRO B N 18
ATOM 13516 C CA . PRO B 2 11 ? 5.843 5.738 -0.554 1.00 15.00 230 PRO B CA 18
ATOM 13517 C C . PRO B 2 11 ? 6.523 6.698 -1.517 1.00 15.00 230 PRO B C 18
ATOM 13518 O O . PRO B 2 11 ? 6.779 7.859 -1.204 1.00 15.00 230 PRO B O 18
ATOM 13529 N N . GLU B 2 12 ? 6.810 6.178 -2.703 1.00 15.00 231 GLU B N 18
ATOM 13530 C CA . GLU B 2 12 ? 7.285 6.989 -3.804 1.00 15.00 231 GLU B CA 18
ATOM 13531 C C . GLU B 2 12 ? 6.121 7.259 -4.771 1.00 15.00 231 GLU B C 18
ATOM 13532 O O . GLU B 2 12 ? 5.739 6.385 -5.546 1.00 15.00 231 GLU B O 18
ATOM 13544 N N . ASP B 2 13 ? 5.507 8.436 -4.688 1.00 15.00 232 ASP B N 18
ATOM 13545 C CA . ASP B 2 13 ? 4.351 8.730 -5.520 1.00 15.00 232 ASP B CA 18
ATOM 13546 C C . ASP B 2 13 ? 4.444 10.133 -6.103 1.00 15.00 232 ASP B C 18
ATOM 13547 O O . ASP B 2 13 ? 4.567 11.115 -5.364 1.00 15.00 232 ASP B O 18
ATOM 13556 N N . PRO B 2 14 ? 4.404 10.234 -7.441 1.00 15.00 233 PRO B N 18
ATOM 13557 C CA . PRO B 2 14 ? 4.463 11.515 -8.155 1.00 15.00 233 PRO B CA 18
ATOM 13558 C C . PRO B 2 14 ? 3.392 12.494 -7.690 1.00 15.00 233 PRO B C 18
ATOM 13559 O O . PRO B 2 14 ? 3.702 13.561 -7.158 1.00 15.00 233 PRO B O 18
ATOM 13573 N N . LEU A 1 1 ? -14.354 1.948 -1.625 1.00 15.00 279 LEU A N 19
ATOM 13574 C CA . LEU A 1 1 ? -15.157 1.890 -0.386 1.00 15.00 279 LEU A CA 19
ATOM 13575 C C . LEU A 1 1 ? -15.363 3.289 0.181 1.00 15.00 279 LEU A C 19
ATOM 13576 O O . LEU A 1 1 ? -16.488 3.671 0.509 1.00 15.00 279 LEU A O 19
ATOM 13594 N N . GLY A 1 2 ? -14.281 4.050 0.316 1.00 15.00 280 GLY A N 19
ATOM 13595 C CA . GLY A 1 2 ? -14.409 5.418 0.775 1.00 15.00 280 GLY A CA 19
ATOM 13596 C C . GLY A 1 2 ? -13.237 5.893 1.621 1.00 15.00 280 GLY A C 19
ATOM 13597 O O . GLY A 1 2 ? -12.407 6.665 1.145 1.00 15.00 280 GLY A O 19
ATOM 13601 N N . PRO A 1 3 ? -13.135 5.439 2.877 1.00 15.00 281 PRO A N 19
ATOM 13602 C CA . PRO A 1 3 ? -12.166 5.974 3.836 1.00 15.00 281 PRO A CA 19
ATOM 13603 C C . PRO A 1 3 ? -10.815 5.258 3.820 1.00 15.00 281 PRO A C 19
ATOM 13604 O O . PRO A 1 3 ? -10.739 4.034 3.682 1.00 15.00 281 PRO A O 19
ATOM 13615 N N . LEU A 1 4 ? -9.754 6.035 3.975 1.00 15.00 282 LEU A N 19
ATOM 13616 C CA . LEU A 1 4 ? -8.417 5.486 4.146 1.00 15.00 282 LEU A CA 19
ATOM 13617 C C . LEU A 1 4 ? -8.051 5.501 5.627 1.00 15.00 282 LEU A C 19
ATOM 13618 O O . LEU A 1 4 ? -8.069 6.557 6.261 1.00 15.00 282 LEU A O 19
ATOM 13634 N N . PRO A 1 5 ? -7.736 4.334 6.206 1.00 15.00 283 PRO A N 19
ATOM 13635 C CA . PRO A 1 5 ? -7.348 4.229 7.618 1.00 15.00 283 PRO A CA 19
ATOM 13636 C C . PRO A 1 5 ? -6.068 5.009 7.924 1.00 15.00 283 PRO A C 19
ATOM 13637 O O . PRO A 1 5 ? -5.146 5.050 7.107 1.00 15.00 283 PRO A O 19
ATOM 13648 N N . PRO A 1 6 ? -6.003 5.643 9.104 1.00 15.00 284 PRO A N 19
ATOM 13649 C CA . PRO A 1 6 ? -4.820 6.397 9.537 1.00 15.00 284 PRO A CA 19
ATOM 13650 C C . PRO A 1 6 ? -3.592 5.501 9.696 1.00 15.00 284 PRO A C 19
ATOM 13651 O O . PRO A 1 6 ? -3.645 4.469 10.371 1.00 15.00 284 PRO A O 19
ATOM 13662 N N . GLY A 1 7 ? -2.491 5.901 9.073 1.00 15.00 285 GLY A N 19
ATOM 13663 C CA . GLY A 1 7 ? -1.273 5.114 9.131 1.00 15.00 285 GLY A CA 19
ATOM 13664 C C . GLY A 1 7 ? -0.983 4.429 7.813 1.00 15.00 285 GLY A C 19
ATOM 13665 O O . GLY A 1 7 ? 0.036 3.749 7.661 1.00 15.00 285 GLY A O 19
ATOM 13669 N N . TRP A 1 8 ? -1.869 4.635 6.849 1.00 15.00 286 TRP A N 19
ATOM 13670 C CA . TRP A 1 8 ? -1.757 3.982 5.557 1.00 15.00 286 TRP A CA 19
ATOM 13671 C C . TRP A 1 8 ? -0.942 4.805 4.586 1.00 15.00 286 TRP A C 19
ATOM 13672 O O . TRP A 1 8 ? -1.359 5.878 4.152 1.00 15.00 286 TRP A O 19
ATOM 13693 N N . GLU A 1 9 ? 0.235 4.300 4.264 1.00 15.00 287 GLU A N 19
ATOM 13694 C CA . GLU A 1 9 ? 1.066 4.902 3.251 1.00 15.00 287 GLU A CA 19
ATOM 13695 C C . GLU A 1 9 ? 0.863 4.142 1.956 1.00 15.00 287 GLU A C 19
ATOM 13696 O O . GLU A 1 9 ? 1.007 2.918 1.918 1.00 15.00 287 GLU A O 19
ATOM 13708 N N . VAL A 1 10 ? 0.520 4.848 0.898 1.00 15.00 288 VAL A N 19
ATOM 13709 C CA . VAL A 1 10 ? 0.235 4.189 -0.357 1.00 15.00 288 VAL A CA 19
ATOM 13710 C C . VAL A 1 10 ? 1.511 4.062 -1.178 1.00 15.00 288 VAL A C 19
ATOM 13711 O O . VAL A 1 10 ? 1.993 5.025 -1.773 1.00 15.00 288 VAL A O 19
ATOM 13724 N N . ARG A 1 11 ? 2.086 2.874 -1.196 1.00 15.00 289 ARG A N 19
ATOM 13725 C CA . ARG A 1 11 ? 3.298 2.684 -1.950 1.00 15.00 289 ARG A CA 19
ATOM 13726 C C . ARG A 1 11 ? 2.897 2.267 -3.351 1.00 15.00 289 ARG A C 19
ATOM 13727 O O . ARG A 1 11 ? 2.620 1.106 -3.628 1.00 15.00 289 ARG A O 19
ATOM 13748 N N . SER A 1 12 ? 2.749 3.268 -4.188 1.00 15.00 290 SER A N 19
ATOM 13749 C CA . SER A 1 12 ? 2.312 3.082 -5.551 1.00 15.00 290 SER A CA 19
ATOM 13750 C C . SER A 1 12 ? 3.521 3.008 -6.460 1.00 15.00 290 SER A C 19
ATOM 13751 O O . SER A 1 12 ? 4.561 3.599 -6.167 1.00 15.00 290 SER A O 19
ATOM 13759 N N . THR A 1 13 ? 3.394 2.273 -7.544 1.00 15.00 291 THR A N 19
ATOM 13760 C CA . THR A 1 13 ? 4.473 2.145 -8.495 1.00 15.00 291 THR A CA 19
ATOM 13761 C C . THR A 1 13 ? 3.941 2.284 -9.918 1.00 15.00 291 THR A C 19
ATOM 13762 O O . THR A 1 13 ? 2.862 1.766 -10.237 1.00 15.00 291 THR A O 19
ATOM 13773 N N . VAL A 1 14 ? 4.705 2.970 -10.772 1.00 15.00 292 VAL A N 19
ATOM 13774 C CA . VAL A 1 14 ? 4.337 3.163 -12.178 1.00 15.00 292 VAL A CA 19
ATOM 13775 C C . VAL A 1 14 ? 4.199 1.824 -12.899 1.00 15.00 292 VAL A C 19
ATOM 13776 O O . VAL A 1 14 ? 3.662 1.749 -14.004 1.00 15.00 292 VAL A O 19
ATOM 13789 N N . SER A 1 15 ? 4.715 0.779 -12.258 1.00 15.00 293 SER A N 19
ATOM 13790 C CA . SER A 1 15 ? 4.528 -0.601 -12.692 1.00 15.00 293 SER A CA 19
ATOM 13791 C C . SER A 1 15 ? 3.033 -0.932 -12.851 1.00 15.00 293 SER A C 19
ATOM 13792 O O . SER A 1 15 ? 2.666 -1.957 -13.429 1.00 15.00 293 SER A O 19
ATOM 13800 N N . GLY A 1 16 ? 2.177 -0.075 -12.300 1.00 15.00 294 GLY A N 19
ATOM 13801 C CA . GLY A 1 16 ? 0.748 -0.241 -12.452 1.00 15.00 294 GLY A CA 19
ATOM 13802 C C . GLY A 1 16 ? 0.153 -1.082 -11.352 1.00 15.00 294 GLY A C 19
ATOM 13803 O O . GLY A 1 16 ? -0.732 -1.901 -11.595 1.00 15.00 294 GLY A O 19
ATOM 13807 N N . ARG A 1 17 ? 0.659 -0.899 -10.142 1.00 15.00 295 ARG A N 19
ATOM 13808 C CA . ARG A 1 17 ? 0.148 -1.619 -8.988 1.00 15.00 295 ARG A CA 19
ATOM 13809 C C . ARG A 1 17 ? 0.310 -0.791 -7.715 1.00 15.00 295 ARG A C 19
ATOM 13810 O O . ARG A 1 17 ? 1.423 -0.393 -7.351 1.00 15.00 295 ARG A O 19
ATOM 13831 N N . ILE A 1 18 ? -0.814 -0.503 -7.067 1.00 15.00 296 ILE A N 19
ATOM 13832 C CA . ILE A 1 18 ? -0.805 0.139 -5.760 1.00 15.00 296 ILE A CA 19
ATOM 13833 C C . ILE A 1 18 ? -0.765 -0.968 -4.712 1.00 15.00 296 ILE A C 19
ATOM 13834 O O . ILE A 1 18 ? -1.416 -2.005 -4.875 1.00 15.00 296 ILE A O 19
ATOM 13850 N N . TYR A 1 19 ? 0.018 -0.786 -3.668 1.00 15.00 297 TYR A N 19
ATOM 13851 C CA . TYR A 1 19 ? 0.259 -1.874 -2.743 1.00 15.00 297 TYR A CA 19
ATOM 13852 C C . TYR A 1 19 ? 0.514 -1.282 -1.388 1.00 15.00 297 TYR A C 19
ATOM 13853 O O . TYR A 1 19 ? 1.276 -0.315 -1.237 1.00 15.00 297 TYR A O 19
ATOM 13871 N N . PHE A 1 20 ? -0.150 -1.828 -0.415 1.00 15.00 298 PHE A N 19
ATOM 13872 C CA . PHE A 1 20 ? -0.244 -1.180 0.838 1.00 15.00 298 PHE A CA 19
ATOM 13873 C C . PHE A 1 20 ? 0.830 -1.518 1.809 1.00 15.00 298 PHE A C 19
ATOM 13874 O O . PHE A 1 20 ? 1.109 -2.686 2.082 1.00 15.00 298 PHE A O 19
ATOM 13891 N N . VAL A 1 21 ? 1.375 -0.442 2.357 1.00 15.00 299 VAL A N 19
ATOM 13892 C CA . VAL A 1 21 ? 2.400 -0.480 3.342 1.00 15.00 299 VAL A CA 19
ATOM 13893 C C . VAL A 1 21 ? 2.028 0.487 4.475 1.00 15.00 299 VAL A C 19
ATOM 13894 O O . VAL A 1 21 ? 2.295 1.693 4.425 1.00 15.00 299 VAL A O 19
ATOM 13907 N N . ASP A 1 22 ? 1.356 -0.025 5.482 1.00 15.00 300 ASP A N 19
ATOM 13908 C CA . ASP A 1 22 ? 1.025 0.802 6.627 1.00 15.00 300 ASP A CA 19
ATOM 13909 C C . ASP A 1 22 ? 2.160 0.699 7.621 1.00 15.00 300 ASP A C 19
ATOM 13910 O O . ASP A 1 22 ? 2.556 -0.399 8.012 1.00 15.00 300 ASP A O 19
ATOM 13919 N N . HIS A 1 23 ? 2.699 1.851 7.998 1.00 15.00 301 HIS A N 19
ATOM 13920 C CA . HIS A 1 23 ? 3.947 1.901 8.745 1.00 15.00 301 HIS A CA 19
ATOM 13921 C C . HIS A 1 23 ? 3.721 1.682 10.235 1.00 15.00 301 HIS A C 19
ATOM 13922 O O . HIS A 1 23 ? 4.676 1.481 10.983 1.00 15.00 301 HIS A O 19
ATOM 13937 N N . ASN A 1 24 ? 2.467 1.721 10.665 1.00 15.00 302 ASN A N 19
ATOM 13938 C CA . ASN A 1 24 ? 2.153 1.616 12.083 1.00 15.00 302 ASN A CA 19
ATOM 13939 C C . ASN A 1 24 ? 2.016 0.155 12.498 1.00 15.00 302 ASN A C 19
ATOM 13940 O O . ASN A 1 24 ? 2.817 -0.359 13.278 1.00 15.00 302 ASN A O 19
ATOM 13951 N N . ASN A 1 25 ? 1.011 -0.509 11.951 1.00 15.00 303 ASN A N 19
ATOM 13952 C CA . ASN A 1 25 ? 0.721 -1.901 12.297 1.00 15.00 303 ASN A CA 19
ATOM 13953 C C . ASN A 1 25 ? 1.457 -2.842 11.361 1.00 15.00 303 ASN A C 19
ATOM 13954 O O . ASN A 1 25 ? 1.567 -4.040 11.623 1.00 15.00 303 ASN A O 19
ATOM 13965 N N . ARG A 1 26 ? 1.941 -2.275 10.266 1.00 15.00 304 ARG A N 19
ATOM 13966 C CA . ARG A 1 26 ? 2.428 -3.031 9.126 1.00 15.00 304 ARG A CA 19
ATOM 13967 C C . ARG A 1 26 ? 1.275 -3.773 8.470 1.00 15.00 304 ARG A C 19
ATOM 13968 O O . ARG A 1 26 ? 0.993 -4.931 8.778 1.00 15.00 304 ARG A O 19
ATOM 13989 N N . THR A 1 27 ? 0.571 -3.063 7.614 1.00 15.00 305 THR A N 19
ATOM 13990 C CA . THR A 1 27 ? -0.526 -3.645 6.866 1.00 15.00 305 THR A CA 19
ATOM 13991 C C . THR A 1 27 ? -0.171 -3.706 5.388 1.00 15.00 305 THR A C 19
ATOM 13992 O O . THR A 1 27 ? 0.004 -2.673 4.742 1.00 15.00 305 THR A O 19
ATOM 14003 N N . THR A 1 28 ? -0.032 -4.917 4.872 1.00 15.00 306 THR A N 19
ATOM 14004 C CA . THR A 1 28 ? 0.330 -5.122 3.480 1.00 15.00 306 THR A CA 19
ATOM 14005 C C . THR A 1 28 ? -0.843 -5.692 2.691 1.00 15.00 306 THR A C 19
ATOM 14006 O O . THR A 1 28 ? -1.226 -6.848 2.882 1.00 15.00 306 THR A O 19
ATOM 14017 N N . GLN A 1 29 ? -1.418 -4.877 1.811 1.00 15.00 307 GLN A N 19
ATOM 14018 C CA . GLN A 1 29 ? -2.616 -5.290 1.059 1.00 15.00 307 GLN A CA 19
ATOM 14019 C C . GLN A 1 29 ? -2.604 -4.749 -0.368 1.00 15.00 307 GLN A C 19
ATOM 14020 O O . GLN A 1 29 ? -2.277 -3.600 -0.592 1.00 15.00 307 GLN A O 19
ATOM 14034 N N . PHE A 1 30 ? -3.005 -5.567 -1.329 1.00 15.00 308 PHE A N 19
ATOM 14035 C CA . PHE A 1 30 ? -3.114 -5.108 -2.712 1.00 15.00 308 PHE A CA 19
ATOM 14036 C C . PHE A 1 30 ? -4.442 -4.403 -2.960 1.00 15.00 308 PHE A C 19
ATOM 14037 O O . PHE A 1 30 ? -4.619 -3.730 -3.976 1.00 15.00 308 PHE A O 19
ATOM 14054 N N . THR A 1 31 ? -5.379 -4.577 -2.044 1.00 15.00 309 THR A N 19
ATOM 14055 C CA . THR A 1 31 ? -6.672 -3.932 -2.158 1.00 15.00 309 THR A CA 19
ATOM 14056 C C . THR A 1 31 ? -6.615 -2.531 -1.545 1.00 15.00 309 THR A C 19
ATOM 14057 O O . THR A 1 31 ? -5.966 -2.321 -0.519 1.00 15.00 309 THR A O 19
ATOM 14068 N N . ASP A 1 32 ? -7.264 -1.573 -2.192 1.00 15.00 310 ASP A N 19
ATOM 14069 C CA . ASP A 1 32 ? -7.279 -0.198 -1.705 1.00 15.00 310 ASP A CA 19
ATOM 14070 C C . ASP A 1 32 ? -8.708 0.208 -1.361 1.00 15.00 310 ASP A C 19
ATOM 14071 O O . ASP A 1 32 ? -9.597 0.153 -2.208 1.00 15.00 310 ASP A O 19
ATOM 14080 N N . PRO A 1 33 ? -8.939 0.604 -0.097 1.00 15.00 311 PRO A N 19
ATOM 14081 C CA . PRO A 1 33 ? -10.266 0.983 0.398 1.00 15.00 311 PRO A CA 19
ATOM 14082 C C . PRO A 1 33 ? -10.782 2.297 -0.192 1.00 15.00 311 PRO A C 19
ATOM 14083 O O . PRO A 1 33 ? -11.967 2.619 -0.064 1.00 15.00 311 PRO A O 19
ATOM 14094 N N . ARG A 1 34 ? -9.896 3.067 -0.808 1.00 15.00 312 ARG A N 19
ATOM 14095 C CA . ARG A 1 34 ? -10.270 4.360 -1.370 1.00 15.00 312 ARG A CA 19
ATOM 14096 C C . ARG A 1 34 ? -11.223 4.195 -2.552 1.00 15.00 312 ARG A C 19
ATOM 14097 O O . ARG A 1 34 ? -12.210 4.923 -2.668 1.00 15.00 312 ARG A O 19
ATOM 14118 N N . LEU A 1 35 ? -10.918 3.253 -3.434 1.00 15.00 313 LEU A N 19
ATOM 14119 C CA . LEU A 1 35 ? -11.789 2.961 -4.566 1.00 15.00 313 LEU A CA 19
ATOM 14120 C C . LEU A 1 35 ? -12.636 1.727 -4.279 1.00 15.00 313 LEU A C 19
ATOM 14121 O O . LEU A 1 35 ? -12.394 1.075 -3.244 1.00 15.00 313 LEU A O 19
ATOM 14137 N N . ASP B 2 2 ? 0.277 -9.294 -9.487 1.00 15.00 221 ASP B N 19
ATOM 14138 C CA . ASP B 2 2 ? 1.575 -9.203 -8.785 1.00 15.00 221 ASP B CA 19
ATOM 14139 C C . ASP B 2 2 ? 1.585 -10.154 -7.595 1.00 15.00 221 ASP B C 19
ATOM 14140 O O . ASP B 2 2 ? 0.547 -10.374 -6.964 1.00 15.00 221 ASP B O 19
ATOM 14149 N N . THR B 2 3 ? 2.752 -10.724 -7.313 1.00 15.00 222 THR B N 19
ATOM 14150 C CA . THR B 2 3 ? 2.929 -11.662 -6.205 1.00 15.00 222 THR B CA 19
ATOM 14151 C C . THR B 2 3 ? 2.488 -11.015 -4.882 1.00 15.00 222 THR B C 19
ATOM 14152 O O . THR B 2 3 ? 2.501 -9.792 -4.774 1.00 15.00 222 THR B O 19
ATOM 14163 N N . PRO B 2 4 ? 2.099 -11.818 -3.861 1.00 15.00 223 PRO B N 19
ATOM 14164 C CA . PRO B 2 4 ? 1.539 -11.300 -2.603 1.00 15.00 223 PRO B CA 19
ATOM 14165 C C . PRO B 2 4 ? 2.371 -10.166 -2.005 1.00 15.00 223 PRO B C 19
ATOM 14166 O O . PRO B 2 4 ? 3.604 -10.181 -2.078 1.00 15.00 223 PRO B O 19
ATOM 14177 N N . PRO B 2 5 ? 1.688 -9.196 -1.361 1.00 15.00 224 PRO B N 19
ATOM 14178 C CA . PRO B 2 5 ? 2.265 -7.898 -0.994 1.00 15.00 224 PRO B CA 19
ATOM 14179 C C . PRO B 2 5 ? 3.613 -7.998 -0.292 1.00 15.00 224 PRO B C 19
ATOM 14180 O O . PRO B 2 5 ? 3.776 -8.728 0.689 1.00 15.00 224 PRO B O 19
ATOM 14191 N N . PRO B 2 6 ? 4.595 -7.253 -0.821 1.00 15.00 225 PRO B N 19
ATOM 14192 C CA . PRO B 2 6 ? 5.964 -7.198 -0.290 1.00 15.00 225 PRO B CA 19
ATOM 14193 C C . PRO B 2 6 ? 6.035 -6.665 1.138 1.00 15.00 225 PRO B C 19
ATOM 14194 O O . PRO B 2 6 ? 5.023 -6.280 1.724 1.00 15.00 225 PRO B O 19
ATOM 14205 N N . ALA B 2 7 ? 7.249 -6.625 1.683 1.00 15.00 226 ALA B N 19
ATOM 14206 C CA . ALA B 2 7 ? 7.490 -5.962 2.957 1.00 15.00 226 ALA B CA 19
ATOM 14207 C C . ALA B 2 7 ? 7.148 -4.485 2.818 1.00 15.00 226 ALA B C 19
ATOM 14208 O O . ALA B 2 7 ? 7.122 -3.958 1.704 1.00 15.00 226 ALA B O 19
ATOM 14215 N N . TYR B 2 8 ? 6.885 -3.807 3.921 1.00 15.00 227 TYR B N 19
ATOM 14216 C CA . TYR B 2 8 ? 6.399 -2.448 3.817 1.00 15.00 227 TYR B CA 19
ATOM 14217 C C . TYR B 2 8 ? 7.539 -1.436 3.832 1.00 15.00 227 TYR B C 19
ATOM 14218 O O . TYR B 2 8 ? 8.394 -1.423 4.723 1.00 15.00 227 TYR B O 19
ATOM 14236 N N . LEU B 2 9 ? 7.519 -0.596 2.819 1.00 15.00 228 LEU B N 19
ATOM 14237 C CA . LEU B 2 9 ? 8.447 0.508 2.672 1.00 15.00 228 LEU B CA 19
ATOM 14238 C C . LEU B 2 9 ? 7.632 1.772 2.445 1.00 15.00 228 LEU B C 19
ATOM 14239 O O . LEU B 2 9 ? 6.482 1.684 2.046 1.00 15.00 228 LEU B O 19
ATOM 14255 N N . PRO B 2 10 ? 8.189 2.964 2.660 1.00 15.00 229 PRO B N 19
ATOM 14256 C CA . PRO B 2 10 ? 7.441 4.198 2.425 1.00 15.00 229 PRO B CA 19
ATOM 14257 C C . PRO B 2 10 ? 7.584 4.657 0.975 1.00 15.00 229 PRO B C 19
ATOM 14258 O O . PRO B 2 10 ? 8.550 4.309 0.294 1.00 15.00 229 PRO B O 19
ATOM 14269 N N . PRO B 2 11 ? 6.633 5.477 0.494 1.00 15.00 230 PRO B N 19
ATOM 14270 C CA . PRO B 2 11 ? 6.219 5.457 -0.900 1.00 15.00 230 PRO B CA 19
ATOM 14271 C C . PRO B 2 11 ? 6.995 6.375 -1.836 1.00 15.00 230 PRO B C 19
ATOM 14272 O O . PRO B 2 11 ? 7.394 7.484 -1.477 1.00 15.00 230 PRO B O 19
ATOM 14283 N N . GLU B 2 12 ? 7.150 5.890 -3.067 1.00 15.00 231 GLU B N 19
ATOM 14284 C CA . GLU B 2 12 ? 7.841 6.610 -4.122 1.00 15.00 231 GLU B CA 19
ATOM 14285 C C . GLU B 2 12 ? 7.044 6.488 -5.435 1.00 15.00 231 GLU B C 19
ATOM 14286 O O . GLU B 2 12 ? 7.078 5.449 -6.094 1.00 15.00 231 GLU B O 19
ATOM 14298 N N . ASP B 2 13 ? 6.274 7.509 -5.791 1.00 15.00 232 ASP B N 19
ATOM 14299 C CA . ASP B 2 13 ? 5.477 7.444 -7.011 1.00 15.00 232 ASP B CA 19
ATOM 14300 C C . ASP B 2 13 ? 5.285 8.830 -7.609 1.00 15.00 232 ASP B C 19
ATOM 14301 O O . ASP B 2 13 ? 4.702 9.716 -6.977 1.00 15.00 232 ASP B O 19
ATOM 14310 N N . PRO B 2 14 ? 5.801 9.046 -8.822 1.00 15.00 233 PRO B N 19
ATOM 14311 C CA . PRO B 2 14 ? 5.644 10.306 -9.529 1.00 15.00 233 PRO B CA 19
ATOM 14312 C C . PRO B 2 14 ? 4.342 10.356 -10.323 1.00 15.00 233 PRO B C 19
ATOM 14313 O O . PRO B 2 14 ? 4.342 10.403 -11.554 1.00 15.00 233 PRO B O 19
ATOM 14327 N N . LEU A 1 1 ? -13.832 7.838 -4.123 1.00 15.00 279 LEU A N 20
ATOM 14328 C CA . LEU A 1 1 ? -12.760 7.996 -3.117 1.00 15.00 279 LEU A CA 20
ATOM 14329 C C . LEU A 1 1 ? -13.178 7.355 -1.803 1.00 15.00 279 LEU A C 20
ATOM 14330 O O . LEU A 1 1 ? -14.087 7.837 -1.125 1.00 15.00 279 LEU A O 20
ATOM 14348 N N . GLY A 1 2 ? -12.534 6.249 -1.464 1.00 15.00 280 GLY A N 20
ATOM 14349 C CA . GLY A 1 2 ? -12.803 5.590 -0.204 1.00 15.00 280 GLY A CA 20
ATOM 14350 C C . GLY A 1 2 ? -11.990 6.184 0.929 1.00 15.00 280 GLY A C 20
ATOM 14351 O O . GLY A 1 2 ? -11.143 7.051 0.697 1.00 15.00 280 GLY A O 20
ATOM 14355 N N . PRO A 1 3 ? -12.207 5.721 2.165 1.00 15.00 281 PRO A N 20
ATOM 14356 C CA . PRO A 1 3 ? -11.548 6.273 3.342 1.00 15.00 281 PRO A CA 20
ATOM 14357 C C . PRO A 1 3 ? -10.219 5.582 3.660 1.00 15.00 281 PRO A C 20
ATOM 14358 O O . PRO A 1 3 ? -10.162 4.364 3.844 1.00 15.00 281 PRO A O 20
ATOM 14369 N N . LEU A 1 4 ? -9.154 6.370 3.717 1.00 15.00 282 LEU A N 20
ATOM 14370 C CA . LEU A 1 4 ? -7.824 5.851 4.005 1.00 15.00 282 LEU A CA 20
ATOM 14371 C C . LEU A 1 4 ? -7.577 5.842 5.511 1.00 15.00 282 LEU A C 20
ATOM 14372 O O . LEU A 1 4 ? -7.570 6.899 6.148 1.00 15.00 282 LEU A O 20
ATOM 14388 N N . PRO A 1 5 ? -7.397 4.651 6.101 1.00 15.00 283 PRO A N 20
ATOM 14389 C CA . PRO A 1 5 ? -7.136 4.509 7.537 1.00 15.00 283 PRO A CA 20
ATOM 14390 C C . PRO A 1 5 ? -5.807 5.144 7.945 1.00 15.00 283 PRO A C 20
ATOM 14391 O O . PRO A 1 5 ? -4.803 5.010 7.243 1.00 15.00 283 PRO A O 20
ATOM 14402 N N . PRO A 1 6 ? -5.788 5.842 9.093 1.00 15.00 284 PRO A N 20
ATOM 14403 C CA . PRO A 1 6 ? -4.586 6.505 9.607 1.00 15.00 284 PRO A CA 20
ATOM 14404 C C . PRO A 1 6 ? -3.404 5.548 9.748 1.00 15.00 284 PRO A C 20
ATOM 14405 O O . PRO A 1 6 ? -3.484 4.542 10.457 1.00 15.00 284 PRO A O 20
ATOM 14416 N N . GLY A 1 7 ? -2.317 5.857 9.056 1.00 15.00 285 GLY A N 20
ATOM 14417 C CA . GLY A 1 7 ? -1.134 5.022 9.120 1.00 15.00 285 GLY A CA 20
ATOM 14418 C C . GLY A 1 7 ? -0.979 4.144 7.896 1.00 15.00 285 GLY A C 20
ATOM 14419 O O . GLY A 1 7 ? -0.055 3.330 7.821 1.00 15.00 285 GLY A O 20
ATOM 14423 N N . TRP A 1 8 ? -1.885 4.308 6.942 1.00 15.00 286 TRP A N 20
ATOM 14424 C CA . TRP A 1 8 ? -1.816 3.579 5.685 1.00 15.00 286 TRP A CA 20
ATOM 14425 C C . TRP A 1 8 ? -1.009 4.355 4.671 1.00 15.00 286 TRP A C 20
ATOM 14426 O O . TRP A 1 8 ? -1.453 5.388 4.166 1.00 15.00 286 TRP A O 20
ATOM 14447 N N . GLU A 1 9 ? 0.184 3.875 4.385 1.00 15.00 287 GLU A N 20
ATOM 14448 C CA . GLU A 1 9 ? 0.951 4.437 3.309 1.00 15.00 287 GLU A CA 20
ATOM 14449 C C . GLU A 1 9 ? 0.657 3.655 2.048 1.00 15.00 287 GLU A C 20
ATOM 14450 O O . GLU A 1 9 ? 0.883 2.448 1.976 1.00 15.00 287 GLU A O 20
ATOM 14462 N N . VAL A 1 10 ? 0.123 4.338 1.063 1.00 15.00 288 VAL A N 20
ATOM 14463 C CA . VAL A 1 10 ? -0.219 3.698 -0.185 1.00 15.00 288 VAL A CA 20
ATOM 14464 C C . VAL A 1 10 ? 0.969 3.762 -1.131 1.00 15.00 288 VAL A C 20
ATOM 14465 O O . VAL A 1 10 ? 1.306 4.816 -1.668 1.00 15.00 288 VAL A O 20
ATOM 14478 N N . ARG A 1 11 ? 1.640 2.632 -1.299 1.00 15.00 289 ARG A N 20
ATOM 14479 C CA . ARG A 1 11 ? 2.802 2.596 -2.149 1.00 15.00 289 ARG A CA 20
ATOM 14480 C C . ARG A 1 11 ? 2.368 2.114 -3.526 1.00 15.00 289 ARG A C 20
ATOM 14481 O O . ARG A 1 11 ? 2.245 0.919 -3.785 1.00 15.00 289 ARG A O 20
ATOM 14502 N N . SER A 1 12 ? 2.031 3.075 -4.365 1.00 15.00 290 SER A N 20
ATOM 14503 C CA . SER A 1 12 ? 1.566 2.803 -5.705 1.00 15.00 290 SER A CA 20
ATOM 14504 C C . SER A 1 12 ? 2.728 2.832 -6.681 1.00 15.00 290 SER A C 20
ATOM 14505 O O . SER A 1 12 ? 3.429 3.833 -6.804 1.00 15.00 290 SER A O 20
ATOM 14513 N N . THR A 1 13 ? 2.940 1.727 -7.371 1.00 15.00 291 THR A N 20
ATOM 14514 C CA . THR A 1 13 ? 4.078 1.610 -8.255 1.00 15.00 291 THR A CA 20
ATOM 14515 C C . THR A 1 13 ? 3.657 1.754 -9.714 1.00 15.00 291 THR A C 20
ATOM 14516 O O . THR A 1 13 ? 2.584 1.285 -10.116 1.00 15.00 291 THR A O 20
ATOM 14527 N N . VAL A 1 14 ? 4.516 2.404 -10.497 1.00 15.00 292 VAL A N 20
ATOM 14528 C CA . VAL A 1 14 ? 4.237 2.711 -11.898 1.00 15.00 292 VAL A CA 20
ATOM 14529 C C . VAL A 1 14 ? 4.081 1.435 -12.735 1.00 15.00 292 VAL A C 20
ATOM 14530 O O . VAL A 1 14 ? 3.598 1.471 -13.866 1.00 15.00 292 VAL A O 20
ATOM 14543 N N . SER A 1 15 ? 4.511 0.308 -12.173 1.00 15.00 293 SER A N 20
ATOM 14544 C CA . SER A 1 15 ? 4.289 -1.005 -12.775 1.00 15.00 293 SER A CA 20
ATOM 14545 C C . SER A 1 15 ? 2.788 -1.271 -12.978 1.00 15.00 293 SER A C 20
ATOM 14546 O O . SER A 1 15 ? 2.406 -2.211 -13.678 1.00 15.00 293 SER A O 20
ATOM 14554 N N . GLY A 1 16 ? 1.951 -0.461 -12.333 1.00 15.00 294 GLY A N 20
ATOM 14555 C CA . GLY A 1 16 ? 0.516 -0.603 -12.470 1.00 15.00 294 GLY A CA 20
ATOM 14556 C C . GLY A 1 16 ? -0.072 -1.533 -11.437 1.00 15.00 294 GLY A C 20
ATOM 14557 O O . GLY A 1 16 ? -0.947 -2.344 -11.736 1.00 15.00 294 GLY A O 20
ATOM 14561 N N . ARG A 1 17 ? 0.404 -1.401 -10.209 1.00 15.00 295 ARG A N 20
ATOM 14562 C CA . ARG A 1 17 ? -0.105 -2.196 -9.102 1.00 15.00 295 ARG A CA 20
ATOM 14563 C C . ARG A 1 17 ? -0.020 -1.400 -7.802 1.00 15.00 295 ARG A C 20
ATOM 14564 O O . ARG A 1 17 ? 1.027 -0.832 -7.470 1.00 15.00 295 ARG A O 20
ATOM 14585 N N . ILE A 1 18 ? -1.131 -1.335 -7.084 1.00 15.00 296 ILE A N 20
ATOM 14586 C CA . ILE A 1 18 ? -1.157 -0.696 -5.780 1.00 15.00 296 ILE A CA 20
ATOM 14587 C C . ILE A 1 18 ? -0.894 -1.748 -4.710 1.00 15.00 296 ILE A C 20
ATOM 14588 O O . ILE A 1 18 ? -1.396 -2.869 -4.803 1.00 15.00 296 ILE A O 20
ATOM 14604 N N . TYR A 1 19 ? -0.085 -1.419 -3.716 1.00 15.00 297 TYR A N 20
ATOM 14605 C CA . TYR A 1 19 ? 0.284 -2.408 -2.721 1.00 15.00 297 TYR A CA 20
ATOM 14606 C C . TYR A 1 19 ? 0.544 -1.698 -1.423 1.00 15.00 297 TYR A C 20
ATOM 14607 O O . TYR A 1 19 ? 1.239 -0.669 -1.374 1.00 15.00 297 TYR A O 20
ATOM 14625 N N . PHE A 1 20 ? -0.052 -2.204 -0.384 1.00 15.00 298 PHE A N 20
ATOM 14626 C CA . PHE A 1 20 ? -0.086 -1.492 0.837 1.00 15.00 298 PHE A CA 20
ATOM 14627 C C . PHE A 1 20 ? 1.053 -1.756 1.757 1.00 15.00 298 PHE A C 20
ATOM 14628 O O . PHE A 1 20 ? 1.474 -2.890 1.977 1.00 15.00 298 PHE A O 20
ATOM 14645 N N . VAL A 1 21 ? 1.502 -0.659 2.316 1.00 15.00 299 VAL A N 20
ATOM 14646 C CA . VAL A 1 21 ? 2.588 -0.631 3.233 1.00 15.00 299 VAL A CA 20
ATOM 14647 C C . VAL A 1 21 ? 2.202 0.286 4.394 1.00 15.00 299 VAL A C 20
ATOM 14648 O O . VAL A 1 21 ? 2.410 1.499 4.368 1.00 15.00 299 VAL A O 20
ATOM 14661 N N . ASP A 1 22 ? 1.587 -0.288 5.399 1.00 15.00 300 ASP A N 20
ATOM 14662 C CA . ASP A 1 22 ? 1.168 0.491 6.545 1.00 15.00 300 ASP A CA 20
ATOM 14663 C C . ASP A 1 22 ? 2.264 0.432 7.587 1.00 15.00 300 ASP A C 20
ATOM 14664 O O . ASP A 1 22 ? 2.682 -0.653 8.002 1.00 15.00 300 ASP A O 20
ATOM 14673 N N . HIS A 1 23 ? 2.763 1.598 7.976 1.00 15.00 301 HIS A N 20
ATOM 14674 C CA . HIS A 1 23 ? 3.941 1.654 8.825 1.00 15.00 301 HIS A CA 20
ATOM 14675 C C . HIS A 1 23 ? 3.580 1.470 10.298 1.00 15.00 301 HIS A C 20
ATOM 14676 O O . HIS A 1 23 ? 4.445 1.123 11.103 1.00 15.00 301 HIS A O 20
ATOM 14691 N N . ASN A 1 24 ? 2.321 1.707 10.663 1.00 15.00 302 ASN A N 20
ATOM 14692 C CA . ASN A 1 24 ? 1.967 1.750 12.081 1.00 15.00 302 ASN A CA 20
ATOM 14693 C C . ASN A 1 24 ? 1.473 0.394 12.582 1.00 15.00 302 ASN A C 20
ATOM 14694 O O . ASN A 1 24 ? 1.758 0.015 13.719 1.00 15.00 302 ASN A O 20
ATOM 14705 N N . ASN A 1 25 ? 0.727 -0.330 11.761 1.00 15.00 303 ASN A N 20
ATOM 14706 C CA . ASN A 1 25 ? 0.365 -1.707 12.097 1.00 15.00 303 ASN A CA 20
ATOM 14707 C C . ASN A 1 25 ? 1.391 -2.679 11.526 1.00 15.00 303 ASN A C 20
ATOM 14708 O O . ASN A 1 25 ? 1.495 -3.819 11.986 1.00 15.00 303 ASN A O 20
ATOM 14719 N N . ARG A 1 26 ? 2.129 -2.217 10.510 1.00 15.00 304 ARG A N 20
ATOM 14720 C CA . ARG A 1 26 ? 3.127 -3.020 9.824 1.00 15.00 304 ARG A CA 20
ATOM 14721 C C . ARG A 1 26 ? 2.441 -4.150 9.051 1.00 15.00 304 ARG A C 20
ATOM 14722 O O . ARG A 1 26 ? 2.696 -5.334 9.283 1.00 15.00 304 ARG A O 20
ATOM 14743 N N . THR A 1 27 ? 1.546 -3.769 8.144 1.00 15.00 305 THR A N 20
ATOM 14744 C CA . THR A 1 27 ? 0.790 -4.740 7.358 1.00 15.00 305 THR A CA 20
ATOM 14745 C C . THR A 1 27 ? 0.861 -4.425 5.864 1.00 15.00 305 THR A C 20
ATOM 14746 O O . THR A 1 27 ? 1.015 -3.265 5.469 1.00 15.00 305 THR A O 20
ATOM 14757 N N . THR A 1 28 ? 0.779 -5.468 5.043 1.00 15.00 306 THR A N 20
ATOM 14758 C CA . THR A 1 28 ? 0.788 -5.318 3.595 1.00 15.00 306 THR A CA 20
ATOM 14759 C C . THR A 1 28 ? -0.536 -5.799 2.998 1.00 15.00 306 THR A C 20
ATOM 14760 O O . THR A 1 28 ? -1.026 -6.873 3.350 1.00 15.00 306 THR A O 20
ATOM 14771 N N . GLN A 1 29 ? -1.124 -5.003 2.108 1.00 15.00 307 GLN A N 20
ATOM 14772 C CA . GLN A 1 29 ? -2.463 -5.294 1.586 1.00 15.00 307 GLN A CA 20
ATOM 14773 C C . GLN A 1 29 ? -2.584 -4.966 0.097 1.00 15.00 307 GLN A C 20
ATOM 14774 O O . GLN A 1 29 ? -2.277 -3.864 -0.319 1.00 15.00 307 GLN A O 20
ATOM 14788 N N . PHE A 1 30 ? -3.058 -5.908 -0.704 1.00 15.00 308 PHE A N 20
ATOM 14789 C CA . PHE A 1 30 ? -3.288 -5.630 -2.123 1.00 15.00 308 PHE A CA 20
ATOM 14790 C C . PHE A 1 30 ? -4.671 -5.037 -2.349 1.00 15.00 308 PHE A C 20
ATOM 14791 O O . PHE A 1 30 ? -4.964 -4.503 -3.419 1.00 15.00 308 PHE A O 20
ATOM 14808 N N . THR A 1 31 ? -5.521 -5.150 -1.346 1.00 15.00 309 THR A N 20
ATOM 14809 C CA . THR A 1 31 ? -6.868 -4.614 -1.417 1.00 15.00 309 THR A CA 20
ATOM 14810 C C . THR A 1 31 ? -6.912 -3.167 -0.928 1.00 15.00 309 THR A C 20
ATOM 14811 O O . THR A 1 31 ? -6.718 -2.893 0.258 1.00 15.00 309 THR A O 20
ATOM 14822 N N . ASP A 1 32 ? -7.152 -2.246 -1.852 1.00 15.00 310 ASP A N 20
ATOM 14823 C CA . ASP A 1 32 ? -7.208 -0.824 -1.526 1.00 15.00 310 ASP A CA 20
ATOM 14824 C C . ASP A 1 32 ? -8.629 -0.408 -1.154 1.00 15.00 310 ASP A C 20
ATOM 14825 O O . ASP A 1 32 ? -9.591 -0.769 -1.839 1.00 15.00 310 ASP A O 20
ATOM 14834 N N . PRO A 1 33 ? -8.773 0.363 -0.062 1.00 15.00 311 PRO A N 20
ATOM 14835 C CA . PRO A 1 33 ? -10.073 0.812 0.440 1.00 15.00 311 PRO A CA 20
ATOM 14836 C C . PRO A 1 33 ? -10.633 2.035 -0.295 1.00 15.00 311 PRO A C 20
ATOM 14837 O O . PRO A 1 33 ? -11.804 2.377 -0.129 1.00 15.00 311 PRO A O 20
ATOM 14848 N N . ARG A 1 34 ? -9.797 2.726 -1.064 1.00 15.00 312 ARG A N 20
ATOM 14849 C CA . ARG A 1 34 ? -10.216 3.976 -1.687 1.00 15.00 312 ARG A CA 20
ATOM 14850 C C . ARG A 1 34 ? -10.784 3.747 -3.082 1.00 15.00 312 ARG A C 20
ATOM 14851 O O . ARG A 1 34 ? -11.440 4.628 -3.642 1.00 15.00 312 ARG A O 20
ATOM 14872 N N . LEU A 1 35 ? -10.497 2.589 -3.652 1.00 15.00 313 LEU A N 20
ATOM 14873 C CA . LEU A 1 35 ? -11.052 2.217 -4.944 1.00 15.00 313 LEU A CA 20
ATOM 14874 C C . LEU A 1 35 ? -12.539 1.921 -4.816 1.00 15.00 313 LEU A C 20
ATOM 14875 O O . LEU A 1 35 ? -13.350 2.818 -5.132 1.00 15.00 313 LEU A O 20
ATOM 14891 N N . ASP B 2 2 ? -0.240 -10.183 -9.855 1.00 15.00 221 ASP B N 20
ATOM 14892 C CA . ASP B 2 2 ? 0.894 -9.744 -9.014 1.00 15.00 221 ASP B CA 20
ATOM 14893 C C . ASP B 2 2 ? 1.002 -10.605 -7.764 1.00 15.00 221 ASP B C 20
ATOM 14894 O O . ASP B 2 2 ? 0.029 -10.787 -7.029 1.00 15.00 221 ASP B O 20
ATOM 14903 N N . THR B 2 3 ? 2.201 -11.133 -7.543 1.00 15.00 222 THR B N 20
ATOM 14904 C CA . THR B 2 3 ? 2.470 -12.065 -6.455 1.00 15.00 222 THR B CA 20
ATOM 14905 C C . THR B 2 3 ? 2.388 -11.382 -5.085 1.00 15.00 222 THR B C 20
ATOM 14906 O O . THR B 2 3 ? 2.300 -10.157 -5.017 1.00 15.00 222 THR B O 20
ATOM 14917 N N . PRO B 2 4 ? 2.438 -12.166 -3.977 1.00 15.00 223 PRO B N 20
ATOM 14918 C CA . PRO B 2 4 ? 2.219 -11.653 -2.613 1.00 15.00 223 PRO B CA 20
ATOM 14919 C C . PRO B 2 4 ? 3.028 -10.395 -2.297 1.00 15.00 223 PRO B C 20
ATOM 14920 O O . PRO B 2 4 ? 4.168 -10.239 -2.749 1.00 15.00 223 PRO B O 20
ATOM 14931 N N . PRO B 2 5 ? 2.443 -9.499 -1.484 1.00 15.00 224 PRO B N 20
ATOM 14932 C CA . PRO B 2 5 ? 2.996 -8.166 -1.222 1.00 15.00 224 PRO B CA 20
ATOM 14933 C C . PRO B 2 5 ? 4.373 -8.197 -0.566 1.00 15.00 224 PRO B C 20
ATOM 14934 O O . PRO B 2 5 ? 4.603 -8.928 0.401 1.00 15.00 224 PRO B O 20
ATOM 14945 N N . PRO B 2 6 ? 5.302 -7.399 -1.113 1.00 15.00 225 PRO B N 20
ATOM 14946 C CA . PRO B 2 6 ? 6.654 -7.213 -0.560 1.00 15.00 225 PRO B CA 20
ATOM 14947 C C . PRO B 2 6 ? 6.641 -6.623 0.850 1.00 15.00 225 PRO B C 20
ATOM 14948 O O . PRO B 2 6 ? 5.580 -6.338 1.404 1.00 15.00 225 PRO B O 20
ATOM 14959 N N . ALA B 2 7 ? 7.830 -6.425 1.418 1.00 15.00 226 ALA B N 20
ATOM 14960 C CA . ALA B 2 7 ? 7.960 -5.736 2.694 1.00 15.00 226 ALA B CA 20
ATOM 14961 C C . ALA B 2 7 ? 7.475 -4.298 2.549 1.00 15.00 226 ALA B C 20
ATOM 14962 O O . ALA B 2 7 ? 7.345 -3.798 1.430 1.00 15.00 226 ALA B O 20
ATOM 14969 N N . TYR B 2 8 ? 7.221 -3.619 3.659 1.00 15.00 227 TYR B N 20
ATOM 14970 C CA . TYR B 2 8 ? 6.595 -2.316 3.575 1.00 15.00 227 TYR B CA 20
ATOM 14971 C C . TYR B 2 8 ? 7.624 -1.190 3.541 1.00 15.00 227 TYR B C 20
ATOM 14972 O O . TYR B 2 8 ? 8.606 -1.173 4.286 1.00 15.00 227 TYR B O 20
ATOM 14990 N N . LEU B 2 9 ? 7.355 -0.251 2.661 1.00 15.00 228 LEU B N 20
ATOM 14991 C CA . LEU B 2 9 ? 8.191 0.911 2.427 1.00 15.00 228 LEU B CA 20
ATOM 14992 C C . LEU B 2 9 ? 7.317 2.150 2.468 1.00 15.00 228 LEU B C 20
ATOM 14993 O O . LEU B 2 9 ? 6.115 2.044 2.340 1.00 15.00 228 LEU B O 20
ATOM 15009 N N . PRO B 2 10 ? 7.874 3.342 2.654 1.00 15.00 229 PRO B N 20
ATOM 15010 C CA . PRO B 2 10 ? 7.060 4.552 2.640 1.00 15.00 229 PRO B CA 20
ATOM 15011 C C . PRO B 2 10 ? 6.927 5.082 1.213 1.00 15.00 229 PRO B C 20
ATOM 15012 O O . PRO B 2 10 ? 7.789 4.845 0.367 1.00 15.00 229 PRO B O 20
ATOM 15023 N N . PRO B 2 11 ? 5.844 5.831 0.934 1.00 15.00 230 PRO B N 20
ATOM 15024 C CA . PRO B 2 11 ? 5.213 5.823 -0.382 1.00 15.00 230 PRO B CA 20
ATOM 15025 C C . PRO B 2 11 ? 5.752 6.846 -1.378 1.00 15.00 230 PRO B C 20
ATOM 15026 O O . PRO B 2 11 ? 6.132 7.963 -1.022 1.00 15.00 230 PRO B O 20
ATOM 15037 N N . GLU B 2 12 ? 5.737 6.437 -2.642 1.00 15.00 231 GLU B N 20
ATOM 15038 C CA . GLU B 2 12 ? 6.172 7.270 -3.749 1.00 15.00 231 GLU B CA 20
ATOM 15039 C C . GLU B 2 12 ? 5.046 7.383 -4.794 1.00 15.00 231 GLU B C 20
ATOM 15040 O O . GLU B 2 12 ? 4.700 6.393 -5.439 1.00 15.00 231 GLU B O 20
ATOM 15052 N N . ASP B 2 13 ? 4.437 8.560 -4.940 1.00 15.00 232 ASP B N 20
ATOM 15053 C CA . ASP B 2 13 ? 3.391 8.743 -5.937 1.00 15.00 232 ASP B CA 20
ATOM 15054 C C . ASP B 2 13 ? 3.380 10.184 -6.429 1.00 15.00 232 ASP B C 20
ATOM 15055 O O . ASP B 2 13 ? 3.075 11.104 -5.670 1.00 15.00 232 ASP B O 20
ATOM 15064 N N . PRO B 2 14 ? 3.753 10.403 -7.699 1.00 15.00 233 PRO B N 20
ATOM 15065 C CA . PRO B 2 14 ? 3.785 11.739 -8.291 1.00 15.00 233 PRO B CA 20
ATOM 15066 C C . PRO B 2 14 ? 2.403 12.209 -8.742 1.00 15.00 233 PRO B C 20
ATOM 15067 O O . PRO B 2 14 ? 2.093 12.239 -9.936 1.00 15.00 233 PRO B O 20
#

Organism: Homo sapiens (NCBI:txid9606)

Secondary structure (DSSP, 8-state):
-----TTEEEEEETTTEEEEEETTTTEEES--TT-/--S----------

Sequence (48 aa):
LGPLPPGWEVRSTVSGRIYFVDHNNRTTQFTDPRLDTPPPAYLPPEDPLGPLPPGWEVRSTVSGRIYFVDHNNRTTQFTDPRLDTPPPAYLPPEDPLGPLPPGWEVRSTVSGRIYFVDHNNRTTQFTDPRLDTPPPAYLPPEDPLGPLPPGWEVRSTVSGRIYFVDHNNRTTQFTDPRLDTPPPAYLPPEDPLGPLPPGWEVRSTVSGRIYFVDHNNRTTQFTDPRLDTPPPAYLPPEDPLGPLPPGWEVRSTVSGRIYFVDHNNRTTQFTDPRLDTPPPAYLPPEDPLGPLPPGWEVRSTVSGRIYFVDHNNRTTQFTDPRLDTPPPAYLPPEDPLGPLPPGWEVRSTVSGRIYFVDHNNRTTQFTDPRLDTPPPAYLPPEDPLGPLPPGWEVRSTVSGRIYFVDHNNRTTQFTDPRLDTPPPAYLPPEDPLGPLPPGWEVRSTVSGRIYFVDHNNRTTQFTDPRLDTPPPAYLPPEDPLGPLPPGWEVRSTVSGRIYFVDHNNRTTQFTDPRLDTPPPAYLPPEDPLGPLPPGWEVRSTVSGRIYFVDHNNRTTQFTDPRLDTPPPAYLPPEDPLGPLPPGWEVRSTVSGRIYFVDHNNRTTQFTDPRLDTPPPAYLPPEDPLGPLPPGWEVRSTVSGRIYFVDHNNRTTQFTDPRLDTPPPAYLPPEDPLGPLPPGWEVRSTVSGRIYFVDHNNRTTQFTDPRLDTPPPAYLPPEDPLGPLPPGWEVRSTVSGRIYFVDHNNRTTQFTDPRLDTPPPAYLPPEDPLGPLPPGWEVRSTVSGRIYFVDHNNRTTQFTDPRLDTPPPAYLPPEDPLGPLPPGWEVRSTVSGRIYFVDHNNRTTQFTDPRLDTPPPAYLPPEDPLGPLPPGWEVRSTVSGRIYFVDHNNRTTQFTDPRLDTPPPAYLPPEDPLGPLPPGWEVRSTVSGRIYFVDHNNRTTQFTDPRLDTPPPAYLPPEDP

Nearest PDB structures (foldseek):
  2lb1-assembly1_A  TM=1.029E+00  e=6.260E-06  Homo sapiens
  2ltx-assembly1_A  TM=7.361E-01  e=3.894E-04  Homo sapiens
  7lp4-assembly1_A  TM=6.256E-01  e=1.178E-02  Homo sapiens
  2lb0-assembly1_A  TM=6.959E-01  e=4.983E-02  Homo sapiens
  3le4-assembly1_A-2  TM=6.507E-01  e=1.732E-01  Homo sapiens

GO terms:
  GO:0005515 protein binding (F, IPI)
  GO:0061630 ubiquitin protein ligase activity (F, IDA)
  GO:0005634 nucleus (C, IDA)
  GO:0005737 cytoplasm (C, IDA)
  GO:0043161 proteasome-mediated ubiquitin-dependent protein catabolic process (P, IDA)
  GO:0045668 negative regulation of osteoblast differentiation (P, IDA)
  GO:0034125 negative regulation of MyD88-dependent toll-like receptor signaling pathway (P, IDA)
  GO:0061630 ubiquitin protein ligase activity (F, IMP)
  GO:2000060 positive regulation of ubiquitin-dependent protein catabolic process (P, IMP)
  GO:0005543 phospholipid binding (F, TAS)
  GO:0005739 mitochondrion (C, IGI)
  GO:0072659 protein localization to plasma membrane (P, TAS)
  GO:0061736 engulfment of target by autophagosome (P, IMP)
  GO:0061753 substrate localization to autophagosome (P, IMP)
  GO:0071211 protein targeting to vacuole involved in autophagy (P, IMP)
  GO:0004842 ubiquitin-protein transferase activity (F, IDA)
  GO:0030509 BMP signaling pathway (P, IDA)
  GO:0006511 ubiquitin-dependent protein catabolic process (P, IDA)
  GO:0000209 protein polyubiquitination (P, IDA)
  GO:0061630 ubiquitin protein ligase activity (F, TAS)